Protein 3WXY (pdb70)

Radius of gyration: 25.17 Å; Cα contacts (8 Å, |Δi|>4): 1811; chains: 2; bounding box: 50×70×59 Å

Structure (mmCIF, N/CA/C/O backbone):
data_3WXY
#
_entry.id   3WXY
#
_cell.length_a   69.970
_cell.length_b   104.790
_cell.length_c   73.520
_cell.angle_alpha   90.00
_cell.angle_beta   114.38
_cell.angle_gamma   90.00
#
_symmetry.space_group_name_H-M   'P 1 21 1'
#
loop_
_entity.id
_entity.type
_entity.pdbx_description
1 polymer 'Putative uncharacterized protein csyB'
2 non-polymer 'COENZYME A'
3 water water
#
loop_
_atom_site.group_PDB
_atom_site.id
_atom_site.type_symbol
_atom_site.label_atom_id
_atom_site.label_alt_id
_atom_site.label_comp_id
_atom_site.label_asym_id
_atom_site.label_entity_id
_atom_site.label_seq_id
_atom_site.pdbx_PDB_ins_code
_atom_site.Cartn_x
_atom_site.Cartn_y
_atom_site.Cartn_z
_atom_site.occupancy
_atom_site.B_iso_or_equiv
_atom_site.auth_seq_id
_atom_site.auth_comp_id
_atom_site.auth_asym_id
_atom_site.auth_atom_id
_atom_site.pdbx_PDB_model_num
ATOM 1 N N . SER A 1 34 ? -17.283 -13.600 21.082 1.00 29.64 14 SER A N 1
ATOM 2 C CA . SER A 1 34 ? -16.653 -13.957 19.813 1.00 26.21 14 SER A CA 1
ATOM 3 C C . SER A 1 34 ? -17.599 -13.840 18.619 1.00 23.29 14 SER A C 1
ATOM 4 O O . SER A 1 34 ? -18.815 -13.983 18.754 1.00 24.49 14 SER A O 1
ATOM 7 N N . VAL A 1 35 ? -17.029 -13.575 17.447 1.00 17.93 15 VAL A N 1
ATOM 8 C CA . VAL A 1 35 ? -17.774 -13.720 16.200 1.00 16.24 15 VAL A CA 1
ATOM 9 C C . VAL A 1 35 ? -17.543 -15.129 15.692 1.00 16.27 15 VAL A C 1
ATOM 10 O O . VAL A 1 35 ? -16.407 -15.614 15.685 1.00 17.94 15 VAL A O 1
ATOM 14 N N . SER A 1 36 ? -18.620 -15.799 15.300 1.00 15.74 16 SER A N 1
ATOM 15 C CA . SER A 1 36 ? -18.527 -17.193 14.901 1.00 17.99 16 SER A CA 1
ATOM 16 C C . SER A 1 36 ? -19.118 -17.426 13.526 1.00 17.75 16 SER A C 1
ATOM 17 O O . SER A 1 36 ? -20.008 -16.697 13.091 1.00 16.69 16 SER A O 1
ATOM 20 N N . ILE A 1 37 ? -18.611 -18.448 12.846 1.00 13.44 17 ILE A N 1
ATOM 21 C CA . ILE A 1 37 ? -19.237 -18.955 11.639 1.00 13.16 17 ILE A CA 1
ATOM 22 C C . ILE A 1 37 ? -20.266 -19.992 12.083 1.00 14.69 17 ILE A C 1
ATOM 23 O O . ILE A 1 37 ? -19.921 -20.946 12.785 1.00 17.10 17 ILE A O 1
ATOM 28 N N . VAL A 1 38 ? -21.524 -19.796 11.695 1.00 14.21 18 VAL A N 1
ATOM 29 C CA . VAL A 1 38 ? -22.619 -20.674 12.133 1.00 13.80 18 VAL A CA 1
ATOM 30 C C . VAL A 1 38 ? -23.405 -21.303 10.981 1.00 15.01 18 VAL A C 1
ATOM 31 O O . VAL A 1 38 ? -24.380 -22.039 11.201 1.00 16.41 18 VAL A O 1
ATOM 35 N N . GLY A 1 39 ? -23.000 -21.013 9.749 1.00 12.30 19 GLY A N 1
ATOM 36 C CA . GLY A 1 39 ? -23.610 -21.653 8.593 1.00 12.68 19 GLY A CA 1
ATOM 37 C C . GLY A 1 39 ? -22.675 -21.597 7.404 1.00 14.15 19 GLY A C 1
ATOM 38 O O . GLY A 1 39 ? -21.975 -20.599 7.227 1.00 14.75 19 GLY A O 1
ATOM 39 N N . ILE A 1 40 ? -22.647 -22.667 6.607 1.00 13.40 20 ILE A N 1
ATOM 40 C CA . ILE A 1 40 ? -21.731 -22.781 5.471 1.00 12.68 20 ILE A CA 1
ATOM 41 C C . ILE A 1 40 ? -22.401 -23.546 4.339 1.00 13.88 20 ILE A C 1
ATOM 42 O O . ILE A 1 40 ? -22.989 -24.609 4.571 1.00 15.02 20 ILE A O 1
ATOM 47 N N . ALA A 1 41 ? -22.293 -23.041 3.112 1.00 11.95 21 ALA A N 1
ATOM 48 C CA . ALA A 1 41 ? -22.811 -23.779 1.969 1.00 13.64 21 ALA A CA 1
ATOM 49 C C . ALA A 1 41 ? -22.148 -23.339 0.673 1.00 15.19 21 ALA A C 1
ATOM 50 O O . ALA A 1 41 ? -21.647 -22.224 0.560 1.00 15.65 21 ALA A O 1
ATOM 52 N N . SER A 1 42 ? -22.152 -24.212 -0.323 1.00 14.60 22 SER A N 1
ATOM 53 C CA . SER A 1 42 ? -21.626 -23.820 -1.619 1.00 15.02 22 SER A CA 1
ATOM 54 C C . SER A 1 42 ? -22.341 -24.565 -2.719 1.00 23.46 22 SER A C 1
ATOM 55 O O . SER A 1 42 ? -22.933 -25.627 -2.496 1.00 24.74 22 SER A O 1
ATOM 58 N N . ARG A 1 43 ? -22.298 -23.999 -3.913 1.00 19.17 23 ARG A N 1
ATOM 59 C CA . ARG A 1 43 ? -23.006 -24.586 -5.034 1.00 22.44 23 ARG A CA 1
ATOM 60 C C . ARG A 1 43 ? -22.237 -24.315 -6.313 1.00 21.25 23 ARG A C 1
ATOM 61 O O . ARG A 1 43 ? -22.278 -23.201 -6.834 1.00 18.26 23 ARG A O 1
ATOM 69 N N . CYS A 1 44 ? -21.521 -25.327 -6.801 1.00 23.29 24 CYS A N 1
ATOM 70 C CA . CYS A 1 44 ? -20.845 -25.220 -8.088 1.00 21.74 24 CYS A CA 1
ATOM 71 C C . CYS A 1 44 ? -21.920 -25.230 -9.170 1.00 19.56 24 CYS A C 1
ATOM 72 O O . CYS A 1 44 ? -23.016 -25.737 -8.956 1.00 18.94 24 CYS A O 1
ATOM 75 N N . ALA A 1 45 ? -21.612 -24.645 -10.319 1.00 16.39 25 ALA A N 1
ATOM 76 C CA . ALA A 1 45 ? -22.488 -24.729 -11.476 1.00 16.41 25 ALA A CA 1
ATOM 77 C C . ALA A 1 45 ? -22.671 -26.207 -11.863 1.00 16.69 25 ALA A C 1
ATOM 78 O O . ALA A 1 45 ? -21.920 -27.075 -11.399 1.00 18.04 25 ALA A O 1
ATOM 80 N N . PRO A 1 46 ? -23.680 -26.498 -12.696 1.00 18.32 26 PRO A N 1
ATOM 81 C CA . PRO A 1 46 ? -24.040 -27.912 -12.851 1.00 19.54 26 PRO A CA 1
ATOM 82 C C . PRO A 1 46 ? -23.338 -28.666 -13.972 1.00 21.92 26 PRO A C 1
ATOM 83 O O . PRO A 1 46 ? -23.381 -29.905 -13.983 1.00 23.07 26 PRO A O 1
ATOM 87 N N . HIS A 1 47 ? -22.709 -27.958 -14.900 1.00 16.36 27 HIS A N 1
ATOM 88 C CA . HIS A 1 47 ? -22.215 -28.611 -16.113 1.00 17.35 27 HIS A CA 1
ATOM 89 C C . HIS A 1 47 ? -20.707 -28.738 -16.170 1.00 21.80 27 HIS A C 1
ATOM 90 O O . HIS A 1 47 ? -19.983 -27.762 -16.000 1.00 19.26 27 HIS A O 1
ATOM 97 N N . LYS A 1 48 ? -20.228 -29.951 -16.418 1.00 21.17 28 LYS A N 1
ATOM 98 C CA . LYS A 1 48 ? -18.794 -30.169 -16.466 1.00 20.10 28 LYS A CA 1
ATOM 99 C C . LYS A 1 48 ? -18.139 -29.469 -17.647 1.00 25.34 28 LYS A C 1
ATOM 100 O O . LYS A 1 48 ? -18.685 -29.411 -18.750 1.00 27.83 28 LYS A O 1
ATOM 106 N N . LEU A 1 49 ? -16.971 -28.902 -17.386 1.00 20.15 29 LEU A N 1
ATOM 107 C CA . LEU A 1 49 ? -16.149 -28.299 -18.413 1.00 19.42 29 LEU A CA 1
ATOM 108 C C . LEU A 1 49 ? -14.777 -28.965 -18.293 1.00 26.75 29 LEU A C 1
ATOM 109 O O . LEU A 1 49 ? -13.805 -28.355 -17.822 1.00 29.48 29 LEU A O 1
ATOM 114 N N . GLY A 1 50 ? -14.713 -30.228 -18.698 1.00 25.80 30 GLY A N 1
ATOM 115 C CA . GLY A 1 50 ? -13.469 -30.974 -18.666 1.00 26.15 30 GLY A CA 1
ATOM 116 C C . GLY A 1 50 ? -12.593 -30.578 -19.837 1.00 28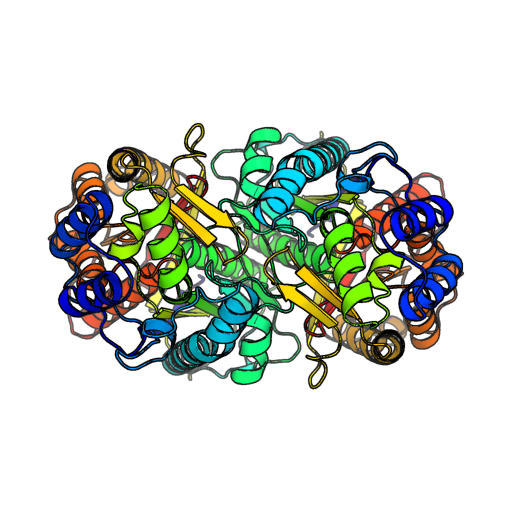.25 30 GLY A C 1
ATOM 117 O O . GLY A 1 50 ? -12.981 -29.738 -20.653 1.00 24.97 30 GLY A O 1
ATOM 118 N N . ALA A 1 51 ? -11.413 -31.183 -19.926 1.00 26.12 31 ALA A N 1
ATOM 119 C CA . ALA A 1 51 ? -10.458 -30.855 -20.985 1.00 27.61 31 ALA A CA 1
ATOM 120 C C . ALA A 1 51 ? -11.012 -31.131 -22.385 1.00 27.58 31 ALA A C 1
ATOM 121 O O . ALA A 1 51 ? -10.817 -30.335 -23.307 1.00 27.76 31 ALA A O 1
ATOM 123 N N . ASP A 1 52 ? -11.706 -32.253 -22.543 1.00 28.01 32 ASP A N 1
ATOM 124 C CA . ASP A 1 52 ? -12.349 -32.583 -23.816 1.00 29.34 32 ASP A CA 1
ATOM 125 C C . ASP A 1 52 ? -13.369 -31.516 -24.213 1.00 27.71 32 ASP A C 1
ATOM 126 O O . ASP A 1 52 ? -13.478 -31.144 -25.384 1.00 24.34 32 ASP A O 1
ATOM 131 N N . GLU A 1 53 ? -14.126 -31.039 -23.228 1.00 24.24 33 GLU A N 1
ATOM 132 C CA . GLU A 1 53 ? -15.134 -30.021 -23.477 1.00 23.66 33 GLU A CA 1
ATOM 133 C C . GLU A 1 53 ? -14.496 -28.706 -23.930 1.00 24.48 33 GLU A C 1
ATOM 134 O O . GLU A 1 53 ? -14.962 -28.084 -24.892 1.00 22.20 33 GLU A O 1
ATOM 140 N N . LEU A 1 54 ? -13.437 -28.278 -23.246 1.00 22.74 34 LEU A N 1
ATOM 141 C CA . LEU A 1 54 ? -12.787 -27.019 -23.619 1.00 24.77 34 LEU A CA 1
ATOM 142 C C . LEU A 1 54 ? -12.172 -27.124 -25.012 1.00 24.43 34 LEU A C 1
ATOM 143 O O . LEU A 1 54 ? -12.254 -26.190 -25.812 1.00 24.73 34 LEU A O 1
ATOM 148 N N . GLU A 1 55 ? -11.567 -28.267 -25.310 1.00 25.31 35 GLU A N 1
ATOM 149 C CA . GLU A 1 55 ? -10.952 -28.440 -26.621 1.00 25.86 35 GLU A CA 1
ATOM 150 C C . GLU A 1 55 ? -12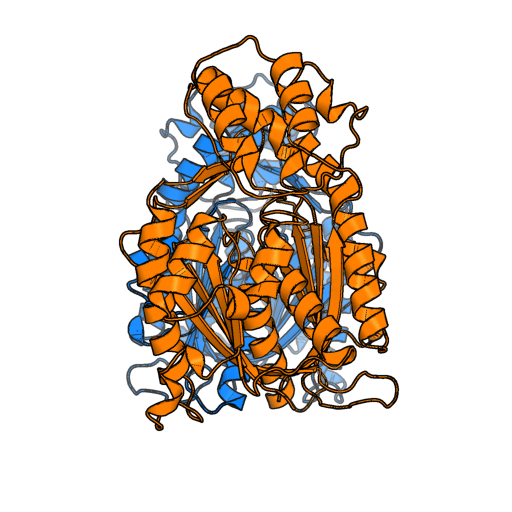.003 -28.365 -27.722 1.00 24.18 35 GLU A C 1
ATOM 151 O O . GLU A 1 55 ? -11.790 -27.727 -28.752 1.00 24.28 35 GLU A O 1
ATOM 157 N N . ALA A 1 56 ? -13.147 -29.003 -27.490 1.00 24.52 36 ALA A N 1
ATOM 158 C CA . ALA A 1 56 ? -14.245 -28.963 -28.448 1.00 26.75 36 ALA A CA 1
ATOM 159 C C . ALA A 1 56 ? -14.692 -27.528 -28.708 1.00 26.63 36 ALA A C 1
ATOM 160 O O . ALA A 1 56 ? -14.925 -27.142 -29.851 1.00 25.29 36 ALA A O 1
ATOM 162 N N . ILE A 1 57 ? -14.797 -26.732 -27.644 1.00 23.06 37 ILE A N 1
ATOM 163 C CA . ILE A 1 57 ? -15.203 -25.336 -27.776 1.00 22.48 37 ILE A CA 1
ATOM 164 C C . ILE A 1 57 ? -14.163 -24.544 -28.570 1.00 22.28 37 ILE A C 1
ATOM 165 O O . ILE A 1 57 ? -14.503 -23.761 -29.458 1.00 23.15 37 ILE A O 1
ATOM 170 N N . ALA A 1 58 ? -12.896 -24.759 -28.244 1.00 21.41 38 ALA A N 1
ATOM 171 C CA . ALA A 1 58 ? -11.808 -24.004 -28.864 1.00 24.01 38 ALA A CA 1
ATOM 172 C C . ALA A 1 58 ? -11.709 -24.303 -30.361 1.00 25.87 38 ALA A C 1
ATOM 173 O O . ALA A 1 58 ? -11.628 -23.391 -31.183 1.00 23.84 38 ALA A O 1
ATOM 175 N N . ARG A 1 59 ? -11.730 -25.587 -30.706 1.00 25.89 39 ARG A N 1
ATOM 176 C CA . ARG A 1 59 ? -11.544 -26.007 -32.093 1.00 26.40 39 ARG A CA 1
ATOM 177 C C . ARG A 1 59 ? -12.775 -25.763 -32.957 1.00 26.74 39 ARG A C 1
ATOM 178 O O . ARG A 1 59 ? -12.678 -25.692 -34.180 1.00 26.44 39 ARG A O 1
ATOM 186 N N . ARG A 1 60 ? -13.930 -25.617 -32.320 1.00 22.71 40 ARG A N 1
ATOM 187 C CA . ARG A 1 60 ? -15.144 -25.253 -33.030 1.00 25.32 40 ARG A CA 1
ATOM 188 C C . ARG A 1 60 ? -15.016 -23.868 -33.658 1.00 25.85 40 ARG A C 1
ATOM 189 O O . ARG A 1 60 ? -15.553 -23.610 -34.736 1.00 24.22 40 ARG A O 1
ATOM 197 N N . HIS A 1 61 ? -14.291 -22.974 -32.991 1.00 25.08 41 HIS A N 1
ATOM 198 C CA . HIS A 1 61 ? -14.300 -21.575 -33.392 1.00 24.52 41 HIS A CA 1
ATOM 199 C C . HIS A 1 61 ? -12.978 -21.059 -33.942 1.00 24.96 41 HIS A C 1
ATOM 200 O O . HIS A 1 61 ? -12.947 -20.016 -34.596 1.00 26.48 41 HIS A O 1
ATOM 207 N N . TYR A 1 62 ? -11.896 -21.775 -33.668 1.00 25.65 42 TYR A N 1
ATOM 208 C CA . TYR A 1 62 ? -10.575 -21.321 -34.079 1.00 27.17 42 TYR A CA 1
ATOM 209 C C . TYR A 1 62 ? -9.771 -22.423 -34.736 1.00 28.15 42 TYR A C 1
ATOM 210 O O . TYR A 1 62 ? -9.765 -23.572 -34.282 1.00 28.77 42 TYR A O 1
ATOM 219 N N . SER A 1 63 ? -9.095 -22.058 -35.818 1.00 33.82 43 SER A N 1
ATOM 220 C CA . SER A 1 63 ? -8.156 -22.958 -36.460 1.00 34.64 43 SER A CA 1
ATOM 221 C C . SER A 1 63 ? -6.904 -23.033 -35.599 1.00 30.40 43 SER A C 1
ATOM 222 O O . SER A 1 63 ? -6.659 -22.159 -34.767 1.00 32.51 43 SER A O 1
ATOM 225 N N . SER A 1 64 ? -6.120 -24.084 -35.798 1.00 30.59 44 SER A N 1
ATOM 226 C CA . SER A 1 64 ? -4.937 -24.331 -34.990 1.00 30.94 44 SER A CA 1
ATOM 227 C C . SER A 1 64 ? -3.946 -23.182 -35.101 1.00 35.63 44 SER A C 1
ATOM 228 O O . SER A 1 64 ? -3.599 -22.752 -36.199 1.00 35.55 44 SER A O 1
ATOM 231 N N . THR A 1 65 ? -3.518 -22.669 -33.952 1.00 32.64 45 THR A N 1
ATOM 232 C CA . THR A 1 65 ? -2.423 -21.708 -33.889 1.00 28.92 45 THR A CA 1
ATOM 233 C C . THR A 1 65 ? -1.512 -22.161 -32.753 1.00 28.19 45 THR A C 1
ATOM 234 O O . THR A 1 65 ? -1.925 -22.968 -31.915 1.00 30.33 45 THR A O 1
ATOM 238 N N . PRO A 1 66 ? -0.261 -21.674 -32.728 1.00 29.76 46 PRO A N 1
ATOM 239 C CA . PRO A 1 66 ? 0.642 -22.077 -31.645 1.00 32.49 46 PRO A CA 1
ATOM 240 C C . PRO A 1 66 ? 0.092 -21.780 -30.247 1.00 29.11 46 PRO A C 1
ATOM 241 O O . PRO A 1 66 ? 0.261 -22.603 -29.345 1.00 30.71 46 PRO A O 1
ATOM 245 N N . SER A 1 67 ? -0.561 -20.638 -30.067 1.00 30.71 47 SER A N 1
ATOM 246 C CA . SER A 1 67 ? -1.092 -20.307 -28.746 1.00 29.36 47 SER A CA 1
ATOM 247 C C . SER A 1 67 ? -2.250 -21.230 -28.377 1.00 29.45 47 SER A C 1
ATOM 248 O O . SER A 1 67 ? -2.373 -21.649 -27.225 1.00 26.53 47 SER A O 1
ATOM 251 N N . LEU A 1 68 ? -3.089 -21.561 -29.357 1.00 28.96 48 LEU A N 1
ATOM 252 C CA . LEU A 1 68 ? -4.200 -22.475 -29.108 1.00 28.51 48 LEU A CA 1
ATOM 253 C C . LEU A 1 68 ? -3.688 -23.845 -28.679 1.00 26.68 48 LEU A C 1
ATOM 254 O O . LEU A 1 68 ? -4.167 -24.412 -27.694 1.00 25.86 48 LEU A O 1
ATOM 259 N N . GLU A 1 69 ? -2.704 -24.374 -29.404 1.00 27.43 49 GLU A N 1
ATOM 260 C CA . GLU A 1 69 ? -2.150 -25.682 -29.070 1.00 30.14 49 GLU A CA 1
ATOM 261 C C . GLU A 1 69 ? -1.463 -25.675 -27.711 1.00 23.88 49 GLU A C 1
ATOM 262 O O . GLU A 1 69 ? -1.621 -26.611 -26.939 1.00 27.25 49 GLU A O 1
ATOM 268 N N . LYS A 1 70 ? -0.713 -24.615 -27.416 1.00 26.96 50 LYS A N 1
ATOM 269 C CA . LYS A 1 70 ? -0.054 -24.499 -26.116 1.00 28.44 50 LYS A CA 1
ATOM 270 C C . LYS A 1 70 ? -1.078 -24.441 -24.966 1.00 24.76 50 LYS A C 1
ATOM 271 O O . LYS A 1 70 ? -0.932 -25.151 -23.963 1.00 25.21 50 LYS A O 1
ATOM 277 N N . MET A 1 71 ? -2.108 -23.614 -25.113 1.00 25.85 51 MET A N 1
ATOM 278 C CA . MET A 1 71 ? -3.158 -23.548 -24.096 1.00 23.74 51 MET A CA 1
ATOM 279 C C . MET A 1 71 ? -3.781 -24.921 -23.841 1.00 22.95 51 MET A C 1
ATOM 280 O O . MET A 1 71 ? -3.920 -25.342 -22.694 1.00 22.21 51 MET A O 1
ATOM 285 N N . LEU A 1 72 ? -4.132 -25.626 -24.911 1.00 23.22 52 LEU A N 1
ATOM 286 C CA . LEU A 1 72 ? -4.751 -26.942 -24.772 1.00 22.04 52 LEU A CA 1
ATOM 287 C C . LEU A 1 72 ? -3.827 -27.969 -24.117 1.00 24.43 52 LEU A C 1
ATOM 288 O O . LEU A 1 72 ? -4.286 -28.830 -23.365 1.00 26.37 52 LEU A O 1
ATOM 293 N N . GLU A 1 73 ? -2.528 -27.870 -24.393 1.00 25.27 53 GLU A N 1
ATOM 294 C CA . GLU A 1 73 ? -1.542 -28.739 -23.763 1.00 26.96 53 GLU A CA 1
ATOM 295 C C . GLU A 1 73 ? -1.461 -28.467 -22.265 1.00 26.01 53 GLU A C 1
ATOM 296 O O . GLU A 1 73 ? -1.444 -29.395 -21.450 1.00 26.88 53 GLU A O 1
ATOM 302 N N . ILE A 1 74 ? -1.412 -27.184 -21.913 1.00 25.77 54 ILE A N 1
ATOM 303 C CA . ILE A 1 74 ? -1.376 -26.767 -20.517 1.00 23.41 54 ILE A CA 1
ATOM 304 C C . ILE A 1 74 ? -2.672 -27.171 -19.826 1.00 23.96 54 ILE A C 1
ATOM 305 O O . ILE A 1 74 ? -2.667 -27.600 -18.669 1.00 24.65 54 ILE A O 1
ATOM 310 N N . ASN A 1 75 ? -3.778 -27.052 -20.550 1.00 23.19 55 ASN A N 1
ATOM 311 C CA . ASN A 1 75 ? -5.081 -27.384 -19.987 1.00 24.64 55 ASN A CA 1
ATOM 312 C C . ASN A 1 75 ? -5.152 -28.812 -19.440 1.00 25.73 55 ASN A C 1
ATOM 313 O O . ASN A 1 75 ? -5.830 -29.064 -18.452 1.00 24.44 55 ASN A O 1
ATOM 318 N N . ARG A 1 76 ? -4.440 -29.745 -20.073 1.00 26.19 56 ARG A N 1
ATOM 319 C CA . ARG A 1 76 ? -4.471 -31.139 -19.634 1.00 26.95 56 ARG A CA 1
ATOM 320 C C . ARG A 1 76 ? -3.544 -31.414 -18.453 1.00 27.22 56 ARG A C 1
ATOM 321 O O . ARG A 1 76 ? -3.520 -32.527 -17.925 1.00 31.44 56 ARG A O 1
ATOM 329 N N . LYS A 1 77 ? -2.785 -30.406 -18.036 1.00 24.18 57 LYS A N 1
ATOM 330 C CA . LYS A 1 77 ? -1.796 -30.591 -16.980 1.00 24.81 57 LYS A CA 1
ATOM 331 C C . LYS A 1 77 ? -2.066 -29.790 -15.707 1.00 25.80 57 LYS A C 1
ATOM 332 O O . LYS A 1 77 ? -1.229 -29.730 -14.814 1.00 24.12 57 LYS A O 1
ATOM 338 N N . THR A 1 78 ? -3.242 -29.175 -15.620 1.00 24.21 58 THR A N 1
ATOM 339 C CA . THR A 1 78 ? -3.573 -28.350 -14.468 1.00 20.53 58 THR A CA 1
ATOM 340 C C . THR A 1 78 ? -3.838 -29.166 -13.207 1.00 22.40 58 THR A C 1
ATOM 341 O O . THR A 1 78 ? -3.879 -28.616 -12.098 1.00 19.60 58 THR A O 1
ATOM 345 N N . ARG A 1 79 ? -4.045 -30.472 -13.384 1.00 20.88 59 ARG A N 1
ATOM 346 C CA . ARG A 1 79 ? -4.402 -31.372 -12.290 1.00 19.70 59 ARG A CA 1
ATOM 347 C C . ARG A 1 79 ? -5.777 -31.061 -11.694 1.00 22.20 59 ARG A C 1
ATOM 348 O O . ARG A 1 79 ? -6.103 -31.480 -10.583 1.00 23.67 59 ARG A O 1
ATOM 356 N N . ILE A 1 80 ? -6.582 -30.343 -12.477 1.00 19.19 60 ILE A N 1
ATOM 357 C CA . ILE A 1 80 ? -8.006 -30.179 -12.211 1.00 17.08 60 ILE A CA 1
ATOM 358 C C . ILE A 1 80 ? -8.759 -31.327 -12.895 1.00 20.06 60 ILE A C 1
ATOM 359 O O . ILE A 1 80 ? -8.655 -31.495 -14.116 1.00 23.76 60 ILE A O 1
ATOM 364 N N . ASP A 1 81 ? -9.496 -32.114 -12.112 1.00 21.50 61 ASP A N 1
ATOM 365 C CA . ASP A 1 81 ? -10.282 -33.222 -12.658 1.00 23.17 61 ASP A CA 1
ATOM 366 C C . ASP A 1 81 ? -11.565 -32.709 -13.297 1.00 30.12 61 ASP A C 1
ATOM 367 O O . ASP A 1 81 ? -11.927 -33.131 -14.397 1.00 29.93 61 ASP A O 1
ATOM 372 N N . HIS A 1 82 ? -12.254 -31.808 -12.593 1.00 25.98 62 HIS A N 1
ATOM 373 C CA . HIS A 1 82 ? -13.500 -31.225 -13.080 1.00 27.67 62 HIS A CA 1
ATOM 374 C C . HIS A 1 82 ? -13.528 -29.716 -12.800 1.00 20.85 62 HIS A C 1
ATOM 375 O O . HIS A 1 82 ? -13.143 -29.290 -11.720 1.00 22.32 62 HIS A O 1
ATOM 382 N N . ARG A 1 83 ? -13.970 -28.938 -13.784 1.00 22.25 63 ARG A N 1
ATOM 383 C CA . ARG A 1 83 ? -14.420 -27.561 -13.564 1.00 22.07 63 ARG A CA 1
ATOM 384 C C . ARG A 1 83 ? -15.869 -27.523 -13.964 1.00 19.64 63 ARG A C 1
ATOM 385 O O . ARG A 1 83 ? -16.302 -28.377 -14.737 1.00 20.11 63 ARG A O 1
ATOM 393 N N . TYR A 1 84 ? -16.609 -26.523 -13.482 1.00 15.52 64 TYR A N 1
ATOM 394 C CA . TYR A 1 84 ? -18.026 -26.426 -13.828 1.00 18.29 64 TYR A CA 1
ATOM 395 C C . TYR A 1 84 ? -18.373 -25.103 -14.483 1.00 17.43 64 TYR A C 1
ATOM 396 O O . TYR A 1 84 ? -17.776 -24.078 -14.185 1.00 15.39 64 TYR A O 1
ATOM 405 N N . SER A 1 85 ? -19.343 -25.149 -15.387 1.00 14.99 65 SER A N 1
ATOM 406 C CA . SER A 1 85 ? -19.876 -23.946 -16.019 1.00 14.45 65 SER A CA 1
ATOM 407 C C . SER A 1 85 ? -21.395 -23.905 -15.888 1.00 17.66 65 SER A C 1
ATOM 408 O O . SER A 1 85 ? -22.046 -24.945 -15.814 1.00 15.74 65 SER A O 1
ATOM 411 N N . VAL A 1 86 ? -21.966 -22.703 -15.835 1.00 14.01 66 VAL A N 1
ATOM 412 C CA . VAL A 1 86 ? -23.417 -22.567 -15.895 1.00 17.34 66 VAL A CA 1
ATOM 413 C C . VAL A 1 86 ? -23.965 -22.915 -17.284 1.00 17.15 66 VAL A C 1
ATOM 414 O O . VAL A 1 86 ? -25.186 -23.053 -17.450 1.00 17.42 66 VAL A O 1
ATOM 418 N N . PHE A 1 87 ? -23.067 -23.051 -18.264 1.00 18.46 67 PHE A N 1
ATOM 419 C CA . PHE A 1 87 ? -23.447 -23.308 -19.656 1.00 15.66 67 PHE A CA 1
ATOM 420 C C . PHE A 1 87 ? -23.186 -24.751 -20.073 1.00 18.89 67 PHE A C 1
ATOM 421 O O . PHE A 1 87 ? -22.034 -25.178 -20.147 1.00 17.36 67 PHE A O 1
ATOM 429 N N . SER A 1 88 ? -24.265 -25.487 -20.351 1.00 19.41 68 SER A N 1
ATOM 430 C CA . SER A 1 88 ? -24.167 -26.867 -20.823 1.00 20.50 68 SER A CA 1
ATOM 431 C C . SER A 1 88 ? -23.456 -26.928 -22.171 1.00 22.92 68 SER A C 1
ATOM 432 O O . SER A 1 88 ? -23.344 -25.920 -22.868 1.00 20.74 68 SER A O 1
ATOM 435 N N . SER A 1 89 ? -22.994 -28.117 -22.547 1.00 21.46 69 SER A N 1
ATOM 436 C CA . SER A 1 89 ? -22.225 -28.276 -23.781 1.00 24.74 69 SER A CA 1
ATOM 437 C C . SER A 1 89 ? -23.011 -27.812 -25.001 1.00 23.50 69 SER A C 1
ATOM 438 O O . SER A 1 89 ? -22.429 -27.360 -25.987 1.00 25.91 69 SER A O 1
ATOM 441 N N . ASP A 1 90 ? -24.335 -27.910 -24.925 1.00 24.18 70 ASP A N 1
ATOM 442 C CA . ASP A 1 90 ? -25.187 -27.536 -26.048 1.00 26.77 70 ASP A CA 1
ATOM 443 C C . ASP A 1 90 ? -25.718 -26.107 -25.969 1.00 26.64 70 ASP A C 1
ATOM 444 O O . ASP A 1 90 ? -26.502 -25.683 -26.821 1.00 26.49 70 ASP A O 1
ATOM 449 N N . HIS A 1 91 ? -25.279 -25.351 -24.965 1.00 24.97 71 HIS A N 1
ATOM 450 C CA . HIS A 1 91 ? -25.748 -23.980 -24.794 1.00 22.87 71 HIS A CA 1
ATOM 451 C C . HIS A 1 91 ? -25.226 -23.070 -25.908 1.00 20.80 71 HIS A C 1
ATOM 452 O O . HIS A 1 91 ? -24.099 -23.233 -26.370 1.00 22.85 71 HIS A O 1
ATOM 459 N N . GLU A 1 92 ? -26.033 -22.096 -26.315 1.00 21.40 72 GLU A N 1
ATOM 460 C CA . GLU A 1 92 ? -25.662 -21.221 -27.424 1.00 24.41 72 GLU A CA 1
ATOM 461 C C . GLU A 1 92 ? -24.386 -20.426 -27.140 1.00 23.16 72 GLU A C 1
ATOM 462 O O . GLU A 1 92 ? -23.678 -20.040 -28.064 1.00 22.72 72 GLU A O 1
ATOM 468 N N . HIS A 1 93 ? -24.094 -20.212 -25.859 1.00 20.67 73 HIS A N 1
ATOM 469 C CA . HIS A 1 93 ? -22.840 -19.569 -25.439 1.00 19.76 73 HIS A CA 1
ATOM 470 C C . HIS A 1 93 ? -21.632 -20.208 -26.122 1.00 19.52 73 HIS A C 1
ATOM 471 O O . HIS A 1 93 ? -20.690 -19.521 -26.526 1.00 18.93 73 HIS A O 1
ATOM 478 N N . TRP A 1 94 ? -21.669 -21.530 -26.273 1.00 20.03 74 TRP A N 1
ATOM 479 C CA . TRP A 1 94 ? -20.516 -22.247 -26.800 1.00 20.17 74 TRP A CA 1
ATOM 480 C C . TRP A 1 94 ? -20.571 -22.429 -28.322 1.00 23.48 74 TRP A C 1
ATOM 481 O O . TRP A 1 94 ? -19.593 -22.865 -28.928 1.00 21.51 74 TRP A O 1
ATOM 492 N N . HIS A 1 95 ? -21.704 -22.084 -28.929 1.00 23.78 75 HIS A N 1
ATOM 493 C CA . HIS A 1 95 ? -21.920 -22.357 -30.350 1.00 26.58 75 HIS A CA 1
ATOM 494 C C . HIS A 1 95 ? -22.097 -21.106 -31.204 1.00 26.66 75 HIS A C 1
ATOM 495 O O . HIS A 1 95 ? -21.833 -21.135 -32.405 1.00 26.66 75 HIS A O 1
ATOM 502 N N . ARG A 1 96 ? -22.535 -20.012 -30.584 1.00 24.86 76 ARG A N 1
ATOM 503 C CA . ARG A 1 96 ? -22.746 -18.753 -31.291 1.00 24.14 76 ARG A CA 1
ATOM 504 C C . ARG A 1 96 ? -21.487 -18.293 -32.021 1.00 24.32 76 ARG A C 1
ATOM 505 O O . ARG A 1 96 ? -20.380 -18.519 -31.550 1.00 23.21 76 ARG A O 1
ATOM 513 N N . PRO A 1 97 ? -21.656 -17.660 -33.196 1.00 24.62 77 PRO A N 1
ATOM 514 C CA . PRO A 1 97 ? -20.487 -17.224 -33.969 1.00 28.30 77 PRO A CA 1
ATOM 515 C C . PRO A 1 97 ? -19.879 -15.919 -33.456 1.00 26.93 77 PRO A C 1
ATOM 516 O O . PRO A 1 97 ? -18.714 -15.638 -33.746 1.00 28.70 77 PRO A O 1
ATOM 520 N N . THR A 1 98 ? -20.650 -15.138 -32.709 1.00 25.25 78 THR A N 1
ATOM 521 C CA . THR A 1 98 ? -20.155 -13.852 -32.221 1.00 26.10 78 THR A CA 1
ATOM 522 C C . THR A 1 98 ? -19.749 -13.919 -30.751 1.00 24.88 78 THR A C 1
ATOM 523 O O . THR A 1 98 ? -20.240 -14.756 -29.991 1.00 23.87 78 THR A O 1
ATOM 527 N N . ILE A 1 99 ? -18.849 -13.025 -30.364 1.00 23.24 79 ILE A N 1
ATOM 528 C CA . ILE A 1 99 ? -18.467 -12.848 -28.970 1.00 24.88 79 ILE A CA 1
ATOM 529 C C . ILE A 1 99 ? -19.562 -12.075 -28.239 1.00 22.23 79 ILE A C 1
ATOM 530 O O . ILE A 1 99 ? -20.027 -11.045 -28.721 1.00 24.40 79 ILE A O 1
ATOM 535 N N . PRO A 1 100 ? -19.979 -12.570 -27.065 1.00 18.95 80 PRO A N 1
ATOM 536 C CA . PRO A 1 100 ? -21.028 -11.890 -26.299 1.00 20.51 80 PRO A CA 1
ATOM 537 C C . PRO A 1 100 ? -20.658 -10.445 -25.974 1.00 19.90 80 PRO A C 1
ATOM 538 O O . PRO A 1 100 ? -19.518 -10.185 -25.598 1.00 19.84 80 PRO A O 1
ATOM 542 N N . SER A 1 101 ? -21.601 -9.519 -26.139 1.00 20.92 81 SER A N 1
ATOM 543 C CA . SER A 1 101 ? -21.370 -8.126 -25.748 1.00 22.43 81 SER A CA 1
ATOM 544 C C . SER A 1 101 ? -21.302 -8.033 -24.228 1.00 20.23 81 SER A C 1
ATOM 545 O O . SER A 1 101 ? -21.700 -8.959 -23.530 1.00 17.43 81 SER A O 1
ATOM 548 N N . PHE A 1 102 ? -20.803 -6.915 -23.709 1.00 18.96 82 PHE A N 1
ATOM 549 C CA . PHE A 1 102 ? -20.716 -6.755 -22.259 1.00 17.96 82 PHE A CA 1
ATOM 550 C C . PHE A 1 102 ? -22.123 -6.786 -21.657 1.00 19.86 82 PHE A C 1
ATOM 551 O O . PHE A 1 102 ? -22.337 -7.339 -20.584 1.00 17.41 82 PHE A O 1
ATOM 559 N N . SER A 1 103 ? -23.087 -6.200 -22.355 1.00 18.70 83 SER A N 1
ATOM 560 C CA . SER A 1 103 ? -24.466 -6.219 -21.879 1.00 19.06 83 SER A CA 1
ATOM 561 C C . SER A 1 103 ? -24.992 -7.645 -21.807 1.00 18.70 83 SER A C 1
ATOM 562 O O . SER A 1 103 ? -25.710 -8.009 -20.876 1.00 16.29 83 SER A O 1
ATOM 565 N N . GLU A 1 104 ? -24.623 -8.464 -22.783 1.00 18.57 84 GLU A N 1
ATOM 566 C CA . GLU A 1 104 ? -25.015 -9.870 -22.737 1.00 18.99 84 GLU A CA 1
ATOM 567 C C . GLU A 1 104 ? -24.353 -10.563 -21.551 1.00 16.68 84 GLU A C 1
ATOM 568 O O . GLU A 1 104 ? -24.991 -11.360 -20.863 1.00 16.19 84 GLU A O 1
ATOM 574 N N . CYS A 1 105 ? -23.084 -10.246 -21.303 1.00 16.49 85 CYS A N 1
ATOM 575 C CA . CYS A 1 105 ? -22.362 -10.873 -20.186 1.00 16.23 85 CYS A CA 1
ATOM 576 C C . CYS A 1 105 ? -23.036 -10.530 -18.864 1.00 16.76 85 CYS A C 1
ATOM 577 O O . CYS A 1 105 ? -23.094 -11.358 -17.948 1.00 15.91 85 CYS A O 1
ATOM 580 N N . ASP A 1 106 ? -23.547 -9.307 -18.774 1.00 16.18 86 ASP A N 1
ATOM 581 C CA . ASP A 1 106 ? -24.264 -8.872 -17.582 1.00 16.88 86 ASP A CA 1
ATOM 582 C C . ASP A 1 106 ? -25.557 -9.661 -17.438 1.00 16.55 86 ASP A C 1
ATOM 583 O O . ASP A 1 106 ? -25.865 -10.190 -16.373 1.00 15.53 86 ASP A O 1
ATOM 588 N N . SER A 1 107 ? -26.321 -9.730 -18.524 1.00 15.97 87 SER A N 1
ATOM 589 C CA . SER A 1 107 ? -27.571 -10.479 -18.508 1.00 14.96 87 SER A CA 1
ATOM 590 C C . SER A 1 107 ? -27.365 -11.959 -18.177 1.00 15.76 87 SER A C 1
ATOM 591 O O . SER A 1 107 ? -28.185 -12.555 -17.484 1.00 17.47 87 SER A O 1
ATOM 594 N N . LEU A 1 108 ? -26.281 -12.546 -18.677 1.00 15.48 88 LEU A N 1
ATOM 595 C CA . LEU A 1 108 ? -25.984 -13.949 -18.395 1.00 14.77 88 LEU A CA 1
ATOM 596 C C . LEU A 1 108 ? -25.669 -14.157 -16.913 1.00 15.12 88 LEU A C 1
ATOM 597 O O . LEU A 1 108 ? -26.093 -15.148 -16.311 1.00 13.68 88 LEU A O 1
ATOM 602 N N . PHE A 1 109 ? -24.941 -13.216 -16.316 1.00 14.60 89 PHE A N 1
ATOM 603 C CA . PHE A 1 109 ? -24.667 -13.290 -14.877 1.00 13.87 89 PHE A CA 1
ATOM 604 C C . PHE A 1 109 ? -25.978 -13.195 -14.100 1.00 15.98 89 PHE A C 1
ATOM 605 O O . PHE A 1 109 ? -26.205 -13.939 -13.145 1.00 13.91 89 PHE A O 1
ATOM 613 N N . LYS A 1 110 ? -26.853 -12.285 -14.515 1.00 15.15 90 LYS A N 1
ATOM 614 C CA . LYS A 1 110 ? -28.146 -12.157 -13.856 1.00 14.84 90 LYS A CA 1
ATOM 615 C C . LYS A 1 110 ? -28.985 -13.423 -14.001 1.00 17.97 90 LYS A C 1
ATOM 616 O O . LYS A 1 110 ? -29.649 -13.847 -13.057 1.00 17.35 90 LYS A O 1
ATOM 622 N N . GLU A 1 111 ? -28.938 -14.028 -15.183 1.00 13.78 91 GLU A N 1
ATOM 623 C CA . GLU A 1 111 ? -29.766 -15.196 -15.479 1.00 15.78 91 GLU A CA 1
ATOM 624 C C . GLU A 1 111 ? -29.286 -16.461 -14.782 1.00 18.48 91 GLU A C 1
ATOM 625 O O . GLU A 1 111 ? -30.097 -17.289 -14.331 1.00 17.94 91 GLU A O 1
ATOM 631 N N . TYR A 1 112 ? -27.965 -16.617 -14.711 1.00 15.70 92 TYR A N 1
ATOM 632 C CA . TYR A 1 112 ? -27.366 -17.863 -14.243 1.00 15.99 92 TYR A CA 1
ATOM 633 C C . TYR A 1 112 ? -26.621 -17.733 -12.914 1.00 16.18 92 TYR A C 1
ATOM 634 O O . TYR A 1 112 ? -26.674 -18.638 -12.075 1.00 19.12 92 TYR A O 1
ATOM 643 N N . GLY A 1 113 ? -25.899 -16.633 -12.751 1.00 14.57 93 GLY A N 1
ATOM 644 C CA . GLY A 1 113 ? -25.123 -16.396 -11.547 1.00 12.78 93 GLY A CA 1
ATOM 645 C C . GLY A 1 113 ? -25.984 -16.108 -10.332 1.00 14.73 93 GLY A C 1
ATOM 646 O O . GLY A 1 113 ? -25.784 -16.677 -9.267 1.00 15.12 93 GLY A O 1
ATOM 647 N N . ILE A 1 114 ? -26.947 -15.206 -10.475 1.00 15.05 94 ILE A N 1
ATOM 648 C CA . ILE A 1 114 ? -27.763 -14.835 -9.318 1.00 15.38 94 ILE A CA 1
ATOM 649 C C . ILE A 1 114 ? -28.559 -16.020 -8.732 1.00 15.15 94 ILE A C 1
ATOM 650 O O . ILE A 1 114 ? -28.587 -16.178 -7.517 1.00 13.49 94 ILE A O 1
ATOM 655 N N . PRO A 1 115 ? -29.162 -16.878 -9.583 1.00 16.75 95 PRO A N 1
ATOM 656 C CA . PRO A 1 115 ? -29.817 -18.047 -8.982 1.00 14.89 95 PRO A CA 1
ATOM 657 C C . PRO A 1 115 ? -28.848 -18.965 -8.238 1.00 15.70 95 PRO A C 1
ATOM 658 O O . PRO A 1 115 ? -29.241 -19.573 -7.243 1.00 16.61 95 PRO A O 1
ATOM 662 N N . LEU A 1 116 ? -27.612 -19.084 -8.723 1.00 13.84 96 LEU A N 1
ATOM 663 C CA . LEU A 1 116 ? -26.597 -19.873 -8.039 1.00 13.87 96 LEU A CA 1
ATOM 664 C C . LEU A 1 116 ? -26.315 -19.269 -6.665 1.00 12.94 96 LEU A C 1
ATOM 665 O O . LEU A 1 116 ? -26.213 -19.983 -5.663 1.00 15.30 96 LEU A O 1
ATOM 670 N N . ALA A 1 117 ? -26.198 -17.942 -6.623 1.00 12.96 97 ALA A N 1
ATOM 671 C CA . ALA A 1 117 ? -25.983 -17.227 -5.372 1.00 12.23 97 ALA A CA 1
ATOM 672 C C . ALA A 1 117 ? -27.168 -17.370 -4.414 1.00 13.98 97 ALA A C 1
ATOM 673 O O . ALA A 1 117 ? -26.984 -17.513 -3.207 1.00 13.73 97 ALA A O 1
ATOM 675 N N . SER A 1 118 ? -28.380 -17.313 -4.956 1.00 13.30 98 SER A N 1
ATOM 676 C CA . SER A 1 118 ? -29.589 -17.452 -4.138 1.00 14.59 98 SER A CA 1
ATOM 677 C C . SER A 1 118 ? -29.640 -18.826 -3.494 1.00 15.10 98 SER A C 1
ATOM 678 O O . SER A 1 118 ? -29.951 -18.959 -2.308 1.00 14.76 98 SER A O 1
ATOM 681 N N . ALA A 1 119 ? -29.326 -19.848 -4.280 1.00 13.06 99 ALA A N 1
ATOM 682 C CA . ALA A 1 119 ? -29.340 -21.211 -3.765 1.00 16.02 99 ALA A CA 1
ATOM 683 C C . ALA A 1 119 ? -28.278 -21.422 -2.688 1.00 16.49 99 ALA A C 1
ATOM 684 O O . ALA A 1 119 ? -28.565 -22.012 -1.645 1.00 13.65 99 ALA A O 1
ATOM 686 N N . ALA A 1 120 ? -27.055 -20.931 -2.923 1.00 13.17 100 ALA A N 1
ATOM 687 C CA . ALA A 1 120 ? -25.985 -21.097 -1.941 1.00 11.37 100 ALA A CA 1
ATOM 688 C C . ALA A 1 120 ? -26.358 -20.359 -0.669 1.00 10.66 100 ALA A C 1
ATOM 689 O O . ALA A 1 120 ? -26.173 -20.866 0.425 1.00 12.61 100 ALA A O 1
ATOM 691 N N . SER A 1 121 ? -26.886 -19.144 -0.824 1.00 11.13 101 SER A N 1
ATOM 692 C CA . SER A 1 121 ? -27.283 -18.342 0.329 1.00 11.49 101 SER A CA 1
ATOM 693 C C . SER A 1 121 ? -28.400 -19.006 1.126 1.00 12.42 101 SER A C 1
ATOM 694 O O . SER A 1 121 ? -28.347 -19.068 2.355 1.00 14.66 101 SER A O 1
ATOM 697 N N . ALA A 1 122 ? -29.422 -19.474 0.417 1.00 12.43 102 ALA A N 1
ATOM 698 C CA . ALA A 1 122 ? -30.536 -20.157 1.068 1.00 14.71 102 ALA A CA 1
ATOM 699 C C . ALA A 1 122 ? -30.009 -21.350 1.855 1.00 12.93 102 ALA A C 1
ATOM 700 O O . ALA A 1 122 ? -30.411 -21.585 3.002 1.00 13.94 102 ALA A O 1
ATOM 702 N N . ARG A 1 123 ? -29.103 -22.108 1.238 1.00 12.92 103 ARG A N 1
ATOM 703 C CA . ARG A 1 123 ? -28.587 -23.320 1.877 1.00 13.31 103 ARG A CA 1
ATOM 704 C C . ARG A 1 123 ? -27.741 -22.997 3.109 1.00 11.80 103 ARG A C 1
ATOM 705 O O . ARG A 1 123 ? -27.772 -23.739 4.094 1.00 15.97 103 ARG A O 1
ATOM 713 N N . ALA A 1 124 ? -26.985 -21.896 3.064 1.00 12.47 104 ALA A N 1
ATOM 714 C CA . ALA A 1 124 ? -26.206 -21.488 4.225 1.00 13.27 104 ALA A CA 1
ATOM 715 C C . ALA A 1 124 ? -27.136 -21.035 5.354 1.00 13.41 104 ALA A C 1
ATOM 716 O O . ALA A 1 124 ? -26.882 -21.315 6.524 1.00 14.32 104 ALA A O 1
ATOM 718 N N . ILE A 1 125 ? -28.210 -20.324 5.007 1.00 14.08 105 ILE A N 1
ATOM 719 C CA . ILE A 1 125 ? -29.202 -19.920 6.001 1.00 13.52 105 ILE A CA 1
ATOM 720 C C . ILE A 1 125 ? -29.892 -21.153 6.591 1.00 15.20 105 ILE A C 1
ATOM 721 O O . ILE A 1 125 ? -30.151 -21.213 7.795 1.00 16.26 105 ILE A O 1
ATOM 726 N N . GLN A 1 126 ? -30.159 -22.141 5.744 1.00 14.59 106 GLN A N 1
ATOM 727 C CA . GLN A 1 126 ? -30.709 -23.407 6.221 1.00 14.17 106 GLN A CA 1
ATOM 728 C C . GLN A 1 126 ? -29.740 -24.116 7.176 1.00 15.44 106 GLN A C 1
ATOM 729 O O . GLN A 1 126 ? -30.146 -24.630 8.228 1.00 15.13 106 GLN A O 1
ATOM 735 N N . ASP A 1 127 ? -28.453 -24.117 6.827 1.00 14.30 107 ASP A N 1
ATOM 736 C CA . ASP A 1 127 ? -27.432 -24.697 7.700 1.00 15.21 107 ASP A CA 1
ATOM 737 C C . ASP A 1 127 ? -27.393 -23.980 9.063 1.00 16.92 107 ASP A C 1
ATOM 738 O O . ASP A 1 127 ? -27.325 -24.616 10.122 1.00 18.56 107 ASP A O 1
ATOM 743 N N . TRP A 1 128 ? -27.486 -22.656 9.029 1.00 15.35 108 TRP A N 1
ATOM 744 C CA . TRP A 1 128 ? -27.518 -21.835 10.234 1.00 14.45 108 TRP A CA 1
ATOM 745 C C . TRP A 1 128 ? -28.743 -22.149 11.091 1.00 17.29 108 TRP A C 1
ATOM 746 O O . TRP A 1 128 ? -28.636 -22.296 12.308 1.00 18.85 108 TRP A O 1
ATOM 757 N N . GLY A 1 129 ? -29.903 -22.239 10.457 1.00 19.47 109 GLY A N 1
ATOM 758 C CA . GLY A 1 129 ? -31.119 -22.557 11.179 1.00 20.44 109 GLY A CA 1
ATOM 759 C C . GLY A 1 129 ? -31.953 -21.363 11.606 1.00 21.05 109 GLY A C 1
ATOM 760 O O . GLY A 1 129 ? -33.081 -21.529 12.064 1.00 19.64 109 GLY A O 1
ATOM 761 N N . GLY A 1 130 ? -31.417 -20.153 11.457 1.00 17.93 110 GLY A N 1
ATOM 762 C CA . GLY A 1 130 ? -32.175 -18.955 11.783 1.00 17.41 110 GLY A CA 1
ATOM 763 C C . GLY A 1 130 ? -33.155 -18.540 10.695 1.00 19.37 110 GLY A C 1
ATOM 764 O O . GLY A 1 130 ? -33.337 -19.243 9.704 1.00 22.94 110 GLY A O 1
ATOM 765 N N . VAL A 1 131 ? -33.797 -17.394 10.874 1.00 21.47 111 VAL A N 1
ATOM 766 C CA . VAL A 1 131 ? -34.774 -16.918 9.896 1.00 22.89 111 VAL A CA 1
ATOM 767 C C . VAL A 1 131 ? -34.194 -15.731 9.129 1.00 25.57 111 VAL A C 1
ATOM 768 O O . VAL A 1 131 ? -33.486 -14.917 9.719 1.00 22.98 111 VAL A O 1
ATOM 772 N N . PRO A 1 132 ? -34.453 -15.657 7.809 1.00 24.86 112 PRO A N 1
ATOM 773 C CA . PRO A 1 132 ? -33.924 -14.577 6.965 1.00 24.36 112 PRO A CA 1
ATOM 774 C C . PRO A 1 132 ? -34.142 -13.185 7.554 1.00 26.85 112 PRO A C 1
ATOM 775 O O . PRO A 1 132 ? -33.259 -12.328 7.408 1.00 22.32 112 PRO A O 1
ATOM 779 N N . ASP A 1 133 ? -35.288 -12.983 8.210 1.00 25.72 113 ASP A N 1
ATOM 780 C CA . ASP A 1 133 ? -35.633 -11.752 8.929 1.00 30.33 113 ASP A CA 1
ATOM 781 C C . ASP A 1 133 ? -34.585 -11.272 9.924 1.00 26.98 113 ASP A C 1
ATOM 782 O O . ASP A 1 133 ? -34.547 -10.088 10.268 1.00 26.62 113 ASP A O 1
ATOM 787 N N . GLU A 1 134 ? -33.766 -12.199 10.413 1.00 23.28 114 GLU A N 1
ATOM 788 C CA . GLU A 1 134 ? -32.835 -11.918 11.496 1.00 22.90 114 GLU A CA 1
ATOM 789 C C . GLU A 1 134 ? -31.447 -11.591 10.953 1.00 17.53 114 GLU A C 1
ATOM 790 O O . GLU A 1 134 ? -30.528 -11.323 11.729 1.00 20.71 114 GLU A O 1
ATOM 796 N N . ILE A 1 135 ? -31.281 -11.661 9.630 1.00 15.49 115 ILE A N 1
ATOM 797 C CA . ILE A 1 135 ? -30.005 -11.259 9.026 1.00 15.49 115 ILE A CA 1
ATOM 798 C C . ILE A 1 135 ? -29.912 -9.743 9.054 1.00 14.91 115 ILE A C 1
ATOM 799 O O . ILE A 1 135 ? -30.789 -9.051 8.536 1.00 13.60 115 ILE A O 1
ATOM 804 N N . THR A 1 136 ? -28.854 -9.227 9.669 1.00 14.15 116 THR A N 1
ATOM 805 C CA . THR A 1 136 ? -28.719 -7.792 9.855 1.00 13.27 116 THR A CA 1
ATOM 806 C C . THR A 1 136 ? -27.781 -7.191 8.810 1.00 12.60 116 THR A C 1
ATOM 807 O O . THR A 1 136 ? -27.889 -6.004 8.477 1.00 13.01 116 THR A O 1
ATOM 811 N N . HIS A 1 137 ? -26.862 -8.020 8.306 1.00 11.34 117 HIS A N 1
ATOM 812 C CA . HIS A 1 137 ? -25.829 -7.539 7.379 1.00 11.98 117 HIS A CA 1
ATOM 813 C C . HIS A 1 137 ? -25.694 -8.488 6.192 1.00 13.78 117 HIS A C 1
ATOM 814 O O . HIS A 1 137 ? -25.827 -9.703 6.341 1.00 13.18 117 HIS A O 1
ATOM 821 N N . LEU A 1 138 ? -25.427 -7.930 5.015 1.00 10.79 118 LEU A N 1
ATOM 822 C CA . LEU A 1 138 ? -25.148 -8.743 3.841 1.00 11.72 118 LEU A CA 1
ATOM 823 C C . LEU A 1 138 ? -23.840 -8.238 3.261 1.00 12.01 118 LEU A C 1
ATOM 824 O O . LEU A 1 138 ? -23.731 -7.059 2.950 1.00 12.93 118 LEU A O 1
ATOM 829 N N . VAL A 1 139 ? -22.850 -9.120 3.154 1.00 9.63 119 VAL A N 1
ATOM 830 C CA . VAL A 1 139 ? -21.564 -8.759 2.548 1.00 11.47 119 VAL A CA 1
ATOM 831 C C . VAL A 1 139 ? -21.354 -9.652 1.326 1.00 11.43 119 VAL A C 1
ATOM 832 O O . VAL A 1 139 ? -21.202 -10.863 1.441 1.00 10.56 119 VAL A O 1
ATOM 836 N N . ALA A 1 140 ? -21.391 -9.047 0.148 1.00 10.81 120 ALA A N 1
ATOM 837 C CA . ALA A 1 140 ? -21.379 -9.787 -1.106 1.00 9.70 120 ALA A CA 1
ATOM 838 C C . ALA A 1 140 ? -20.101 -9.467 -1.862 1.00 10.88 120 ALA A C 1
ATOM 839 O O . ALA A 1 140 ? -19.532 -8.388 -1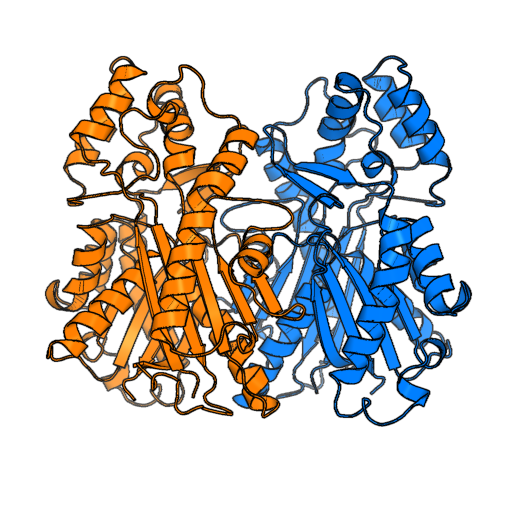.698 1.00 11.52 120 ALA A O 1
ATOM 841 N N . VAL A 1 141 ? -19.646 -10.407 -2.684 1.00 10.52 121 VAL A N 1
ATOM 842 C CA . VAL A 1 141 ? -18.460 -10.166 -3.494 1.00 10.57 121 VAL A CA 1
ATOM 843 C C . VAL A 1 141 ? -18.537 -10.935 -4.812 1.00 10.40 121 VAL A C 1
ATOM 844 O O . VAL A 1 141 ? -19.030 -12.077 -4.868 1.00 10.89 121 VAL A O 1
ATOM 848 N N . THR A 1 142 ? -18.100 -10.274 -5.878 1.00 10.56 122 THR A N 1
ATOM 849 C CA . THR A 1 142 ? -17.908 -10.897 -7.186 1.00 11.13 122 THR A CA 1
ATOM 850 C C . THR A 1 142 ? -16.873 -10.093 -7.946 1.00 14.21 122 THR A C 1
ATOM 851 O O . THR A 1 142 ? -16.705 -8.895 -7.705 1.00 15.70 122 THR A O 1
ATOM 855 N N . CYS A 1 143 ? -16.179 -10.741 -8.871 1.00 12.52 123 CYS A N 1
ATOM 856 C CA . CYS A 1 143 ? -15.373 -9.986 -9.820 1.00 14.32 123 CYS A CA 1
ATOM 857 C C . CYS A 1 143 ? -15.800 -10.296 -11.257 1.00 14.92 123 CYS A C 1
ATOM 858 O O . CYS A 1 143 ? -15.107 -9.931 -12.205 1.00 16.22 123 CYS A O 1
ATOM 861 N N . THR A 1 144 ? -16.952 -10.954 -11.414 1.00 12.45 124 THR A N 1
ATOM 862 C CA . THR A 1 144 ? -17.425 -11.339 -12.741 1.00 12.38 124 THR A CA 1
ATOM 863 C C . THR A 1 144 ? -18.725 -10.626 -13.154 1.00 13.54 124 THR A C 1
ATOM 864 O O . THR A 1 144 ? -19.430 -11.046 -14.081 1.00 14.51 124 THR A O 1
ATOM 868 N N . ASN A 1 145 ? -19.028 -9.532 -12.468 1.00 12.74 125 ASN A N 1
ATOM 869 C CA . ASN A 1 145 ? -20.202 -8.716 -12.794 1.00 14.05 125 ASN A CA 1
ATOM 870 C C . ASN A 1 145 ? -20.000 -7.306 -12.293 1.00 13.91 125 ASN A C 1
ATOM 871 O O . ASN A 1 145 ? -19.404 -7.118 -11.241 1.00 12.87 125 ASN A O 1
ATOM 876 N N . THR A 1 146 ? -20.490 -6.318 -13.049 1.00 13.57 126 THR A N 1
ATOM 877 C CA . THR A 1 146 ? -20.604 -4.950 -12.561 1.00 15.14 126 THR A CA 1
ATOM 878 C C . THR A 1 146 ? -21.991 -4.457 -12.954 1.00 16.92 126 THR A C 1
ATOM 879 O O . THR A 1 146 ? -22.419 -4.621 -14.103 1.00 15.66 126 THR A O 1
ATOM 883 N N . ALA A 1 147 ? -22.718 -3.921 -11.982 1.00 15.32 127 ALA A N 1
ATOM 884 C CA . ALA A 1 147 ? -24.107 -3.536 -12.206 1.00 15.29 127 ALA A CA 1
ATOM 885 C C . ALA A 1 147 ? -24.525 -2.546 -11.145 1.00 17.08 127 ALA A C 1
ATOM 886 O O . ALA A 1 147 ? -23.968 -2.540 -10.046 1.00 15.73 127 ALA A O 1
ATOM 888 N N . HIS A 1 148 ? -25.513 -1.721 -11.483 1.00 16.99 128 HIS A N 1
ATOM 889 C CA . HIS A 1 148 ? -26.104 -0.768 -10.547 1.00 16.70 128 HIS A CA 1
ATOM 890 C C . HIS A 1 148 ? -27.620 -0.807 -10.733 1.00 19.65 128 HIS A C 1
ATOM 891 O O . HIS A 1 148 ? -28.126 -0.362 -11.760 1.00 22.47 128 HIS A O 1
ATOM 898 N N . PRO A 1 149 ? -28.353 -1.349 -9.749 1.00 18.49 129 PRO A N 1
ATOM 899 C CA . PRO A 1 149 ? -27.873 -1.893 -8.474 1.00 15.57 129 PRO A CA 1
ATOM 900 C C . PRO A 1 149 ? -27.078 -3.192 -8.643 1.00 16.80 129 PRO A C 1
ATOM 901 O O . PRO A 1 149 ? -27.217 -3.892 -9.652 1.00 15.66 129 PRO A O 1
ATOM 905 N N . GLY A 1 150 ? -26.247 -3.500 -7.655 1.00 17.12 130 GLY A N 1
ATOM 906 C CA . GLY A 1 150 ? -25.411 -4.685 -7.709 1.00 15.29 130 GLY A CA 1
ATOM 907 C C . GLY A 1 150 ? -26.222 -5.919 -7.391 1.00 15.31 130 GLY A C 1
ATOM 908 O O . GLY A 1 150 ? -27.373 -5.824 -6.945 1.00 14.51 130 GLY A O 1
ATOM 909 N N . PHE A 1 151 ? -25.629 -7.090 -7.592 1.00 12.52 131 PHE A N 1
ATOM 910 C CA . PHE A 1 151 ? -26.392 -8.329 -7.465 1.00 13.49 131 PHE A CA 1
ATOM 911 C C . PHE A 1 151 ? -26.884 -8.579 -6.045 1.00 16.03 131 PHE A C 1
ATOM 912 O O . PHE A 1 151 ? -27.842 -9.329 -5.841 1.00 15.51 131 PHE A O 1
ATOM 920 N N . ASP A 1 152 ? -26.236 -7.949 -5.071 1.00 15.08 132 ASP A N 1
ATOM 921 C CA . ASP A 1 152 ? -26.646 -8.080 -3.674 1.00 14.49 132 ASP A CA 1
ATOM 922 C C . ASP A 1 152 ? -28.068 -7.553 -3.464 1.00 14.90 132 ASP A C 1
ATOM 923 O O . ASP A 1 152 ? -28.815 -8.069 -2.640 1.00 16.35 132 ASP A O 1
ATOM 928 N N . SER A 1 153 ? -28.417 -6.518 -4.216 1.00 17.44 133 SER A N 1
ATOM 929 C CA . SER A 1 153 ? -29.741 -5.901 -4.122 1.00 16.17 133 SER A CA 1
ATOM 930 C C . SER A 1 153 ? -30.829 -6.899 -4.532 1.00 18.26 133 SER A C 1
ATOM 931 O O . SER A 1 153 ? -31.858 -7.038 -3.860 1.00 19.84 133 SER A O 1
ATOM 934 N N . VAL A 1 154 ? -30.581 -7.593 -5.639 1.00 18.66 134 VAL A N 1
ATOM 935 C CA . VAL A 1 154 ? -31.477 -8.625 -6.148 1.00 21.24 134 VAL A CA 1
ATOM 936 C C . VAL A 1 154 ? -31.597 -9.774 -5.158 1.00 19.72 134 VAL A C 1
ATOM 937 O O . VAL A 1 154 ? -32.689 -10.275 -4.899 1.00 19.43 134 VAL A O 1
ATOM 941 N N . LEU A 1 155 ? -30.464 -10.182 -4.593 1.00 17.87 135 LEU A N 1
ATOM 942 C CA . LEU A 1 155 ? -30.445 -11.251 -3.607 1.00 16.82 135 LEU A CA 1
ATOM 943 C C . LEU A 1 155 ? -31.307 -10.943 -2.378 1.00 19.70 135 LEU A C 1
ATOM 944 O O . LEU A 1 155 ? -31.952 -11.842 -1.822 1.00 18.97 135 LEU A O 1
ATOM 949 N N . CYS A 1 156 ? -31.339 -9.679 -1.956 1.00 15.17 136 CYS A N 1
ATOM 950 C CA . CYS A 1 156 ? -32.162 -9.306 -0.810 1.00 16.79 136 CYS A CA 1
ATOM 951 C C . CYS A 1 156 ? -33.613 -9.646 -1.087 1.00 19.22 136 CYS A C 1
ATOM 952 O O . CYS A 1 156 ? -34.327 -10.127 -0.211 1.00 20.78 136 CYS A O 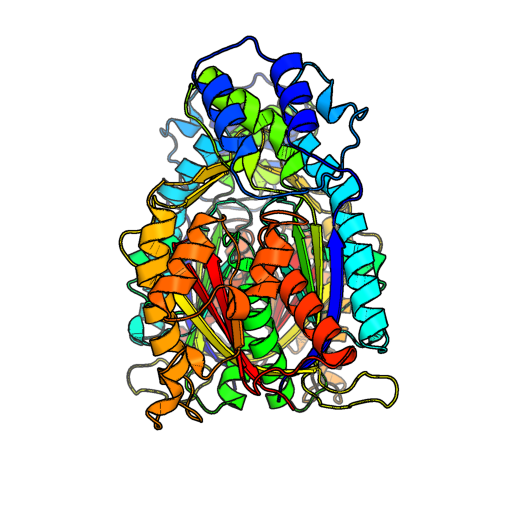1
ATOM 955 N N . ARG A 1 157 ? -34.045 -9.403 -2.317 1.00 20.06 137 ARG A N 1
ATOM 956 C CA . ARG A 1 157 ? -35.432 -9.665 -2.669 1.00 19.91 137 ARG A CA 1
ATOM 957 C C . ARG A 1 157 ? -35.699 -11.149 -2.754 1.00 21.32 137 ARG A C 1
ATOM 958 O O . ARG A 1 157 ? -36.704 -11.623 -2.231 1.00 21.50 137 ARG A O 1
ATOM 966 N N . LYS A 1 158 ? -34.798 -11.880 -3.407 1.00 19.50 138 LYS A N 1
ATOM 967 C CA . LYS A 1 158 ? -34.976 -13.320 -3.586 1.00 19.86 138 LYS A CA 1
ATOM 968 C C . LYS A 1 158 ? -35.035 -14.057 -2.248 1.00 20.37 138 LYS A C 1
ATOM 969 O O . LYS A 1 158 ? -35.798 -15.010 -2.087 1.00 20.45 138 LYS A O 1
ATOM 975 N N . LEU A 1 159 ? -34.240 -13.612 -1.281 1.00 17.32 139 LEU A N 1
ATOM 976 C CA . LEU A 1 159 ? -34.139 -14.302 0.004 1.00 14.84 139 LEU A CA 1
ATOM 977 C C . LEU A 1 159 ? -35.143 -13.790 1.028 1.00 17.53 139 LEU A C 1
ATOM 978 O O . LEU A 1 159 ? -35.283 -14.361 2.108 1.00 21.72 139 LEU A O 1
ATOM 983 N N . GLY A 1 160 ? -35.831 -12.704 0.699 1.00 15.88 140 GLY A N 1
ATOM 984 C CA . GLY A 1 160 ? -36.742 -12.089 1.646 1.00 17.29 140 GLY A CA 1
ATOM 985 C C . GLY A 1 160 ? -36.040 -11.438 2.826 1.00 20.56 140 GLY A C 1
ATOM 986 O O . GLY A 1 160 ? -36.546 -11.475 3.945 1.00 19.45 140 GLY A O 1
ATOM 987 N N . LEU A 1 161 ? -34.875 -10.831 2.596 1.00 14.23 141 LEU A N 1
ATOM 988 C CA . LEU A 1 161 ? -34.219 -10.130 3.692 1.00 14.36 141 LEU A CA 1
ATOM 989 C C . LEU A 1 161 ? -35.012 -8.873 4.053 1.00 16.90 141 LEU A C 1
ATOM 990 O O . LEU A 1 161 ? -35.814 -8.368 3.248 1.00 16.68 141 LEU A O 1
ATOM 995 N N . LYS A 1 162 ? -34.817 -8.389 5.277 1.00 12.98 142 LYS A N 1
ATOM 996 C CA . LYS A 1 162 ? -35.565 -7.233 5.771 1.00 15.11 142 LYS A CA 1
ATOM 997 C C . LYS A 1 162 ? -35.202 -5.962 4.997 1.00 16.54 142 LYS A C 1
ATOM 998 O O . LYS A 1 162 ? -34.115 -5.862 4.423 1.00 16.64 142 LYS A O 1
ATOM 1004 N N . CYS A 1 163 ? -36.116 -4.996 4.963 1.00 14.44 143 CYS A N 1
ATOM 1005 C CA . CYS A 1 163 ? -35.904 -3.812 4.132 1.00 15.56 143 CYS A CA 1
ATOM 1006 C C . CYS A 1 163 ? -34.703 -2.964 4.578 1.00 15.88 143 CYS A C 1
ATOM 1007 O O . CYS A 1 163 ? -34.151 -2.220 3.772 1.00 16.74 143 CYS A O 1
ATOM 1010 N N . ASN A 1 164 ? -34.308 -3.075 5.849 1.00 13.69 144 ASN A N 1
ATOM 1011 C CA . ASN A 1 164 ? -33.188 -2.302 6.386 1.00 14.41 144 ASN A CA 1
ATOM 1012 C C . ASN A 1 164 ? -31.916 -3.142 6.558 1.00 13.83 144 ASN A C 1
ATOM 1013 O O . ASN A 1 164 ? -31.028 -2.768 7.323 1.00 13.69 144 ASN A O 1
ATOM 1018 N N . VAL A 1 165 ? -31.842 -4.288 5.884 1.00 13.98 145 VAL A N 1
ATOM 1019 C CA . VAL A 1 165 ? -30.612 -5.086 5.937 1.00 12.74 145 VAL A CA 1
ATOM 1020 C C . VAL A 1 165 ? -29.451 -4.228 5.422 1.00 15.13 145 VAL A C 1
ATOM 1021 O O . VAL A 1 165 ? -29.621 -3.412 4.502 1.00 13.66 145 VAL A O 1
ATOM 1025 N N . ARG A 1 166 ? -28.281 -4.412 6.022 1.00 13.44 146 ARG A N 1
ATOM 1026 C CA . ARG A 1 166 ? -27.165 -3.494 5.800 1.00 11.27 146 ARG A CA 1
ATOM 1027 C C . ARG A 1 166 ? -26.215 -4.130 4.800 1.00 11.53 146 ARG A C 1
ATOM 1028 O O . ARG A 1 166 ? -25.498 -5.072 5.150 1.00 14.26 146 ARG A O 1
ATOM 1036 N N . ARG A 1 167 ? -26.225 -3.624 3.561 1.00 13.41 147 ARG A N 1
ATOM 1037 C CA . ARG A 1 167 ? -25.526 -4.270 2.438 1.00 13.20 147 ARG A CA 1
ATOM 1038 C C . ARG A 1 167 ? -24.162 -3.653 2.170 1.00 12.61 147 ARG A C 1
ATOM 1039 O O . ARG A 1 167 ? -23.995 -2.438 2.260 1.00 13.19 147 ARG A O 1
ATOM 1047 N N . VAL A 1 168 ? -23.217 -4.517 1.793 1.00 9.24 148 VAL A N 1
ATOM 1048 C CA . VAL A 1 168 ? -21.903 -4.133 1.299 1.00 10.46 148 VAL A CA 1
ATOM 1049 C C . VAL A 1 168 ? -21.628 -5.043 0.101 1.00 11.15 148 VAL A C 1
ATOM 1050 O O . VAL A 1 168 ? -21.769 -6.269 0.202 1.00 13.39 148 VAL A O 1
ATOM 1054 N N . LEU A 1 169 ? -21.296 -4.457 -1.042 1.00 10.39 149 LEU A N 1
ATOM 1055 C CA . LEU A 1 169 ? -20.863 -5.228 -2.202 1.00 11.24 149 LEU A CA 1
ATOM 1056 C C . LEU A 1 169 ? -19.397 -4.862 -2.441 1.00 10.90 149 LEU A C 1
ATOM 1057 O O . LEU A 1 169 ? -19.095 -3.726 -2.817 1.00 12.20 149 LEU A O 1
ATOM 1062 N N . LEU A 1 170 ? -18.486 -5.810 -2.207 1.00 11.29 150 LEU A N 1
ATOM 1063 C CA . LEU A 1 170 ? -17.048 -5.543 -2.357 1.00 11.91 150 LEU A CA 1
ATOM 1064 C C . LEU A 1 170 ? -16.618 -5.687 -3.811 1.00 11.61 150 LEU A C 1
ATOM 1065 O O . LEU A 1 170 ? -17.180 -6.487 -4.548 1.00 12.28 150 LEU A O 1
ATOM 1070 N N . HIS A 1 171 ? -15.612 -4.919 -4.213 1.00 12.10 151 HIS A N 1
ATOM 1071 C CA . HIS A 1 171 ? -15.153 -4.909 -5.607 1.00 11.61 151 HIS A CA 1
ATOM 1072 C C . HIS A 1 171 ? -13.630 -4.825 -5.631 1.00 15.46 151 HIS A C 1
ATOM 1073 O O . HIS A 1 171 ? -13.020 -4.409 -4.649 1.00 13.94 151 HIS A O 1
ATOM 1080 N N . GLY A 1 172 ? -13.026 -5.220 -6.749 1.00 14.18 152 GLY A N 1
ATOM 1081 C CA . GLY A 1 172 ? -11.623 -4.917 -7.008 1.00 13.05 152 GLY A CA 1
ATOM 1082 C C . GLY A 1 172 ? -10.594 -5.907 -6.480 1.00 17.14 152 GLY A C 1
ATOM 1083 O O . GLY A 1 172 ? -9.396 -5.677 -6.633 1.00 16.97 152 GLY A O 1
ATOM 1084 N N . ILE A 1 173 ? -11.042 -7.002 -5.875 1.00 15.46 153 ILE A N 1
ATOM 1085 C CA . ILE A 1 173 ? -10.138 -7.863 -5.105 1.00 17.46 153 ILE A CA 1
ATOM 1086 C C . ILE A 1 173 ? -9.917 -9.271 -5.669 1.00 19.96 153 ILE A C 1
ATOM 1087 O O . ILE A 1 173 ? -8.903 -9.915 -5.371 1.00 21.29 153 ILE A O 1
ATOM 1092 N N . GLY A 1 174 ? -10.855 -9.753 -6.473 1.00 16.05 154 GLY A N 1
ATOM 1093 C CA . GLY A 1 174 ? -10.689 -11.048 -7.115 1.00 16.51 154 GLY A CA 1
ATOM 1094 C C . GLY A 1 174 ? -10.589 -12.237 -6.176 1.00 15.36 154 GLY A C 1
ATOM 1095 O O . GLY A 1 174 ? -11.478 -12.472 -5.351 1.00 16.14 154 GLY A O 1
ATOM 1096 N N . CYS A 1 175 ? -9.504 -13.010 -6.301 1.00 14.63 155 CYS A N 1
ATOM 1097 C CA . CYS A 1 175 ? -9.364 -14.248 -5.538 1.00 16.18 155 CYS A CA 1
ATOM 1098 C C . CYS A 1 175 ? -9.270 -14.002 -4.035 1.00 17.37 155 CYS A C 1
ATOM 1099 O O . CYS A 1 175 ? -9.571 -14.891 -3.249 1.00 19.98 155 CYS A O 1
ATOM 1102 N N . GLY A 1 176 ? -8.876 -12.791 -3.637 1.00 16.95 156 GLY A N 1
ATOM 1103 C CA . GLY A 1 176 ? -8.876 -12.450 -2.218 1.00 17.10 156 GLY A CA 1
ATOM 1104 C C . GLY A 1 176 ? -10.263 -12.302 -1.577 1.00 19.43 156 GLY A C 1
ATOM 1105 O O . GLY A 1 176 ? -10.379 -12.214 -0.348 1.00 16.92 156 GLY A O 1
ATOM 1106 N N . GLY A 1 177 ? -11.313 -12.317 -2.398 1.00 16.33 157 GLY A N 1
ATOM 1107 C CA . GLY A 1 177 ? -12.634 -11.827 -2.000 1.00 15.95 157 GLY A CA 1
ATOM 1108 C C . GLY A 1 177 ? -13.407 -12.536 -0.905 1.00 13.26 157 GLY A C 1
ATOM 1109 O O . GLY A 1 177 ? -14.148 -11.894 -0.139 1.00 12.51 157 GLY A O 1
ATOM 1110 N N . GLY A 1 178 ? -13.273 -13.858 -0.832 1.00 14.15 158 GLY A N 1
ATOM 1111 C CA . GLY A 1 178 ? -13.953 -14.618 0.199 1.00 14.69 158 GLY A CA 1
ATOM 1112 C C . GLY A 1 178 ? -13.436 -14.237 1.570 1.00 14.71 158 GLY A C 1
ATOM 1113 O O . GLY A 1 178 ? -14.217 -13.924 2.477 1.00 14.39 158 GLY A O 1
ATOM 1114 N N . ILE A 1 179 ? -12.115 -14.252 1.721 1.00 14.10 159 ILE A N 1
ATOM 1115 C CA . ILE A 1 179 ? -11.517 -13.864 2.990 1.00 11.35 159 ILE A CA 1
ATOM 1116 C C . ILE A 1 179 ? -11.751 -12.375 3.260 1.00 11.35 159 ILE A C 1
ATOM 1117 O O . ILE A 1 179 ? -12.013 -11.989 4.394 1.00 12.75 159 ILE A O 1
ATOM 1122 N N . SER A 1 180 ? -11.678 -11.544 2.220 1.00 10.69 160 SER A N 1
ATOM 1123 C CA . SER A 1 180 ? -11.972 -10.128 2.405 1.00 11.98 160 SER A CA 1
ATOM 1124 C C . SER A 1 180 ? -13.373 -9.924 2.986 1.00 12.52 160 SER A C 1
ATOM 1125 O O . SER A 1 180 ? -13.560 -9.124 3.908 1.00 11.50 160 SER A O 1
ATOM 1128 N N . ALA A 1 181 ? -14.356 -10.660 2.463 1.00 11.51 161 ALA A N 1
ATOM 1129 C CA . ALA A 1 181 ? -15.729 -10.515 2.939 1.00 11.48 161 ALA A CA 1
ATOM 1130 C C . ALA A 1 181 ? -15.803 -10.949 4.398 1.00 11.50 161 ALA A C 1
ATOM 1131 O O . ALA A 1 181 ? -16.506 -10.344 5.206 1.00 11.89 161 ALA A O 1
ATOM 1133 N N . MET A 1 182 ? -15.063 -12.009 4.729 1.00 10.52 162 MET A N 1
ATOM 1134 C CA . MET A 1 182 ? -15.020 -12.484 6.107 1.00 10.02 162 MET A CA 1
ATOM 1135 C C . MET A 1 182 ? -14.419 -11.429 7.043 1.00 11.24 162 MET A C 1
ATOM 1136 O O . MET A 1 182 ? -14.942 -11.211 8.144 1.00 12.54 162 MET A O 1
ATOM 1141 N N . ARG A 1 183 ? -13.330 -10.788 6.606 1.00 11.80 163 ARG A N 1
ATOM 1142 C CA . ARG A 1 183 ? -12.671 -9.721 7.367 1.00 10.44 163 ARG A CA 1
ATOM 1143 C C . ARG A 1 183 ? -13.641 -8.583 7.643 1.00 12.78 163 ARG A C 1
ATOM 1144 O O . ARG A 1 183 ? -13.763 -8.095 8.774 1.00 12.44 163 ARG A O 1
ATOM 1152 N N . VAL A 1 184 ? -14.329 -8.163 6.590 1.00 9.98 164 VAL A N 1
ATOM 1153 C CA . VAL A 1 184 ? -15.269 -7.044 6.713 1.00 10.22 164 VAL A CA 1
ATOM 1154 C C . VAL A 1 184 ? -16.440 -7.414 7.635 1.00 11.83 164 VAL A C 1
ATOM 1155 O O . VAL A 1 184 ? -16.771 -6.670 8.571 1.00 12.80 164 VAL A O 1
ATOM 1159 N N . ALA A 1 185 ? -17.062 -8.562 7.381 1.00 12.41 165 ALA A N 1
ATOM 1160 C CA . ALA A 1 185 ? -18.174 -9.003 8.207 1.00 13.65 165 ALA A CA 1
ATOM 1161 C C . ALA A 1 185 ? -17.780 -9.154 9.674 1.00 13.22 165 ALA A C 1
ATOM 1162 O O . ALA A 1 185 ? -18.554 -8.818 10.560 1.00 13.70 165 ALA A O 1
ATOM 1164 N N . HIS A 1 186 ? -16.594 -9.708 9.921 1.00 10.21 166 HIS A N 1
ATOM 1165 C CA . HIS A 1 186 ? -16.084 -9.879 11.283 1.00 12.25 166 HIS A CA 1
ATOM 1166 C C . HIS A 1 186 ? -16.099 -8.543 12.031 1.00 14.75 166 HIS A C 1
ATOM 1167 O O . HIS A 1 186 ? -16.640 -8.439 13.139 1.00 13.57 166 HIS A O 1
ATOM 1174 N N . GLU A 1 187 ? -15.532 -7.507 11.419 1.00 13.17 167 GLU A N 1
ATOM 1175 C CA . GLU A 1 187 ? -15.455 -6.220 12.100 1.00 11.66 167 GLU A CA 1
ATOM 1176 C C . GLU A 1 187 ? -16.815 -5.548 12.244 1.00 12.14 167 GLU A C 1
ATOM 1177 O O . GLU A 1 187 ? -17.086 -4.927 13.267 1.00 13.69 167 GLU A O 1
ATOM 1183 N N . LEU A 1 188 ? -17.670 -5.677 11.230 1.00 10.65 168 LEU A N 1
ATOM 1184 C CA . LEU A 1 188 ? -19.025 -5.115 11.325 1.00 12.08 168 LEU A CA 1
ATOM 1185 C C . LEU A 1 188 ? -19.773 -5.754 12.488 1.00 14.76 168 LEU A C 1
ATOM 1186 O O . LEU A 1 188 ? -20.483 -5.078 13.237 1.00 14.28 168 LEU A O 1
ATOM 1191 N N . LEU A 1 189 ? -19.601 -7.061 12.642 1.00 12.16 169 LEU A N 1
ATOM 1192 C CA . LEU A 1 189 ? -20.268 -7.763 13.727 1.00 16.27 169 LEU A CA 1
ATOM 1193 C C . LEU A 1 189 ? -19.725 -7.354 15.093 1.00 15.13 169 LEU A C 1
ATOM 1194 O O . LEU A 1 189 ? -20.496 -7.195 16.031 1.00 15.60 169 LEU A O 1
ATOM 1199 N N . LEU A 1 190 ? -18.412 -7.156 15.197 1.00 14.18 170 LEU A N 1
ATOM 1200 C CA . LEU A 1 190 ? -17.833 -6.615 16.429 1.00 16.66 170 LEU A CA 1
ATOM 1201 C C . LEU A 1 190 ? -18.398 -5.232 16.760 1.00 14.49 170 LEU A C 1
ATOM 1202 O O . LEU A 1 190 ? -18.559 -4.876 17.933 1.00 16.27 170 LEU A O 1
ATOM 1207 N N . GLY A 1 191 ? -18.717 -4.459 15.731 1.00 13.89 171 GLY A N 1
ATOM 1208 C CA . GLY A 1 191 ? -19.325 -3.154 15.922 1.00 13.90 171 GLY A CA 1
ATOM 1209 C C . GLY A 1 191 ? -20.701 -3.230 16.555 1.00 15.95 171 GLY A C 1
ATOM 1210 O O . GLY A 1 191 ? -21.099 -2.349 17.325 1.00 16.62 171 GLY A O 1
ATOM 1211 N N . SER A 1 192 ? -21.434 -4.288 16.229 1.00 15.01 172 SER A N 1
ATOM 1212 C CA . SER A 1 192 ? -22.737 -4.513 16.829 1.00 15.93 172 SER A CA 1
ATOM 1213 C C . SER A 1 192 ? -22.591 -5.041 18.254 1.00 17.48 172 SER A C 1
ATOM 1214 O O . SER A 1 192 ? -23.400 -4.720 19.130 1.00 19.19 172 SER A O 1
ATOM 1217 N N . THR A 1 193 ? -21.563 -5.855 18.480 1.00 15.20 173 THR A N 1
ATOM 1218 C CA . THR A 1 193 ? -21.237 -6.283 19.837 1.00 17.06 173 THR A CA 1
ATOM 1219 C C . THR A 1 193 ? -20.948 -5.052 20.710 1.00 19.02 173 THR A C 1
ATOM 1220 O O . THR A 1 193 ? -21.396 -4.975 21.856 1.00 19.38 173 THR A O 1
ATOM 1224 N N . GLN A 1 194 ? -20.236 -4.072 20.154 1.00 15.57 174 GLN A N 1
ATOM 1225 C CA . GLN A 1 194 ? -19.954 -2.836 20.895 1.00 18.34 174 GLN A CA 1
ATOM 1226 C C . GLN A 1 194 ? -21.243 -2.134 21.327 1.00 22.31 174 GLN A C 1
ATOM 1227 O O . GLN A 1 194 ? -21.313 -1.555 22.420 1.00 22.91 174 GLN A O 1
ATOM 1233 N N . GLN A 1 195 ? -22.263 -2.200 20.476 1.00 19.36 175 GLN A N 1
ATOM 1234 C CA . GLN A 1 195 ? -23.569 -1.596 20.761 1.00 21.50 175 GLN A CA 1
ATOM 1235 C C . GLN A 1 195 ? -24.460 -2.508 21.595 1.00 22.79 175 GLN A C 1
ATOM 1236 O O . GLN A 1 195 ? -25.542 -2.101 22.016 1.00 24.24 175 GLN A O 1
ATOM 1242 N N . GLY A 1 196 ? -24.026 -3.747 21.801 1.00 19.39 176 GLY A N 1
ATOM 1243 C CA . GLY A 1 196 ? -24.795 -4.709 22.570 1.00 22.52 176 GLY A CA 1
ATOM 1244 C C . GLY A 1 196 ? -26.018 -5.273 21.869 1.00 23.54 176 GLY A C 1
ATOM 1245 O O . GLY A 1 196 ? -26.966 -5.707 22.524 1.00 25.32 176 GLY A O 1
ATOM 1246 N N . VAL A 1 197 ? -26.011 -5.290 20.537 1.00 19.33 177 VAL A N 1
ATOM 1247 C CA . VAL A 1 197 ? -27.167 -5.793 19.802 1.00 17.69 177 VAL A CA 1
ATOM 1248 C C . VAL A 1 197 ? -26.838 -7.031 18.976 1.00 16.49 177 VAL A C 1
ATOM 1249 O O . VAL A 1 197 ? -25.680 -7.241 18.606 1.00 18.97 177 VAL A O 1
ATOM 1253 N N . PRO A 1 198 ? -27.850 -7.866 18.701 1.00 19.47 178 PRO A N 1
ATOM 1254 C CA . PRO A 1 198 ? -27.581 -9.026 17.846 1.00 17.61 178 PRO A CA 1
ATOM 1255 C C . PRO A 1 198 ? -27.152 -8.604 16.448 1.00 16.84 178 PRO A C 1
ATOM 1256 O O . PRO A 1 198 ? -27.637 -7.600 15.908 1.00 17.99 178 PRO A O 1
ATOM 1260 N N . ALA A 1 199 ? -26.239 -9.376 15.870 1.00 15.20 179 ALA A N 1
ATOM 1261 C CA . ALA A 1 199 ? -25.898 -9.221 14.463 1.00 14.11 179 ALA A CA 1
ATOM 1262 C C . ALA A 1 199 ? -25.693 -10.600 13.854 1.00 12.56 179 ALA A C 1
ATOM 1263 O O . ALA A 1 199 ? -25.138 -11.496 14.493 1.00 14.51 179 ALA A O 1
ATOM 1265 N N . ARG A 1 200 ? -26.174 -10.769 12.630 1.00 12.01 180 ARG A N 1
ATOM 1266 C CA . ARG A 1 200 ? -26.004 -12.008 11.875 1.00 12.34 180 ARG A CA 1
ATOM 1267 C C . ARG A 1 200 ? -25.705 -11.577 10.449 1.00 13.63 180 ARG A C 1
ATOM 1268 O O . ARG A 1 200 ? -26.512 -10.872 9.836 1.00 13.07 180 ARG A O 1
ATOM 1276 N N . ALA A 1 201 ? -24.539 -11.966 9.936 1.00 11.62 181 ALA A N 1
ATOM 1277 C CA . ALA A 1 201 ? -24.143 -11.582 8.587 1.00 10.26 181 ALA A CA 1
ATOM 1278 C C . ALA A 1 201 ? -24.255 -12.738 7.617 1.00 12.70 181 ALA A C 1
ATOM 1279 O O . ALA A 1 201 ? -23.777 -13.830 7.902 1.00 13.23 181 ALA A O 1
ATOM 1281 N N . LEU A 1 202 ? -24.859 -12.480 6.465 1.00 10.89 182 LEU A N 1
ATOM 1282 C CA . LEU A 1 202 ? -24.751 -13.381 5.325 1.00 11.77 182 LEU A CA 1
ATOM 1283 C C . LEU A 1 202 ? -23.605 -12.900 4.438 1.00 10.38 182 LEU A C 1
ATOM 1284 O O . LEU A 1 202 ? -23.629 -11.769 3.951 1.00 12.15 182 LEU A O 1
ATOM 1289 N N . ILE A 1 203 ? -22.610 -13.761 4.240 1.00 9.37 183 ILE A N 1
ATOM 1290 C CA . ILE A 1 203 ? -21.559 -13.515 3.252 1.00 11.91 183 ILE A CA 1
ATOM 1291 C C . ILE A 1 203 ? -21.889 -14.318 2.021 1.00 11.96 183 ILE A C 1
ATOM 1292 O O . ILE A 1 203 ? -22.140 -15.512 2.118 1.00 11.17 183 ILE A O 1
ATOM 1297 N N . VAL A 1 204 ? -21.908 -13.669 0.865 1.00 10.68 184 VAL A N 1
ATOM 1298 C CA . VAL A 1 204 ? -22.200 -14.385 -0.380 1.00 11.13 184 VAL A CA 1
ATOM 1299 C C . VAL A 1 204 ? -21.178 -14.040 -1.455 1.00 12.55 184 VAL A C 1
ATOM 1300 O O . VAL A 1 204 ? -20.927 -12.868 -1.749 1.00 11.86 184 VAL A O 1
ATOM 1304 N N . ALA A 1 205 ? -20.553 -15.075 -2.010 1.00 10.91 185 ALA A N 1
ATOM 1305 C CA . ALA A 1 205 ? -19.598 -14.900 -3.087 1.00 11.30 185 ALA A CA 1
ATOM 1306 C C . ALA A 1 205 ? -20.189 -15.582 -4.304 1.00 12.22 185 ALA A C 1
ATOM 1307 O O . ALA A 1 205 ? -20.718 -16.698 -4.213 1.00 12.51 185 ALA A O 1
ATOM 1309 N N . CYS A 1 206 ? -20.120 -14.919 -5.448 1.00 12.06 186 CYS A N 1
ATOM 1310 C CA . CYS A 1 206 ? -20.742 -15.472 -6.643 1.00 11.08 186 CYS A CA 1
ATOM 1311 C C . CYS A 1 206 ? -19.838 -15.186 -7.816 1.00 13.96 186 CYS A C 1
ATOM 1312 O O . CYS A 1 206 ? -19.531 -14.022 -8.066 1.00 12.98 186 CYS A O 1
ATOM 1315 N N . GLU A 1 207 ? -19.390 -16.226 -8.520 1.00 10.88 187 GLU A N 1
ATOM 1316 C CA . GLU A 1 207 ? -18.472 -16.023 -9.634 1.00 11.65 187 GLU A CA 1
ATOM 1317 C C . GLU A 1 207 ? -18.875 -16.851 -10.844 1.00 12.55 187 GLU A C 1
ATOM 1318 O O . GLU A 1 207 ? -19.025 -18.063 -10.744 1.00 13.03 187 GLU A O 1
ATOM 1324 N N . VAL A 1 208 ? -19.030 -16.193 -11.988 1.00 12.29 188 VAL A N 1
ATOM 1325 C CA . VAL A 1 208 ? -19.339 -16.893 -13.238 1.00 12.45 188 VAL A CA 1
ATOM 1326 C C . VAL A 1 208 ? -18.312 -16.533 -14.318 1.00 11.25 188 VAL A C 1
ATOM 1327 O O . VAL A 1 208 ? -18.644 -15.925 -15.336 1.00 13.79 188 VAL A O 1
ATOM 1331 N N . PRO A 1 209 ? -17.040 -16.890 -14.081 1.00 11.16 189 PRO A N 1
ATOM 1332 C CA . PRO A 1 209 ? -15.997 -16.530 -15.042 1.00 14.01 189 PRO A CA 1
ATOM 1333 C C . PRO A 1 209 ? -16.205 -17.144 -16.428 1.00 13.57 189 PRO A C 1
ATOM 1334 O O . PRO A 1 209 ? -15.708 -16.554 -17.399 1.00 13.81 189 PRO A O 1
ATOM 1338 N N . THR A 1 210 ? -16.924 -18.268 -16.547 1.00 14.73 190 THR A N 1
ATOM 1339 C CA . THR A 1 210 ? -17.093 -18.838 -17.892 1.00 15.04 190 THR A CA 1
ATOM 1340 C C . THR A 1 210 ? -17.919 -17.961 -18.833 1.00 15.60 190 THR A C 1
ATOM 1341 O O . THR A 1 210 ? -17.892 -18.159 -20.045 1.00 14.89 190 THR A O 1
ATOM 1345 N N . VAL A 1 211 ? -18.624 -16.975 -18.287 1.00 15.12 191 VAL A N 1
ATOM 1346 C CA . VAL A 1 211 ? -19.291 -15.981 -19.116 1.00 14.81 191 VAL A CA 1
ATOM 1347 C C . VAL A 1 211 ? -18.293 -15.306 -20.057 1.00 16.45 191 VAL A C 1
ATOM 1348 O O . VAL A 1 211 ? -18.629 -14.984 -21.198 1.00 15.76 191 VAL A O 1
ATOM 1352 N N . PHE A 1 212 ? -17.063 -15.118 -19.583 1.00 14.76 192 PHE A N 1
ATOM 1353 C CA . PHE A 1 212 ? -16.039 -14.411 -20.355 1.00 15.02 192 PHE A CA 1
ATOM 1354 C C . PHE A 1 212 ? -15.130 -15.323 -21.174 1.00 15.75 192 PHE A C 1
ATOM 1355 O O . PHE A 1 212 ? -14.165 -14.862 -21.781 1.00 16.16 192 PHE A O 1
ATOM 1363 N N . ALA A 1 213 ? -15.460 -16.609 -21.221 1.00 14.22 193 ALA A N 1
ATOM 1364 C CA . ALA A 1 213 ? -14.566 -17.578 -21.855 1.00 17.98 193 ALA A CA 1
ATOM 1365 C C . ALA A 1 213 ? -14.466 -17.358 -23.361 1.00 18.23 193 ALA A C 1
ATOM 1366 O O . ALA A 1 213 ? -13.418 -17.608 -23.953 1.00 20.02 193 ALA A O 1
ATOM 1368 N N . ARG A 1 214 ? -15.548 -16.885 -23.976 1.00 17.17 194 ARG A N 1
ATOM 1369 C CA . ARG A 1 214 ? -15.529 -16.673 -25.423 1.00 18.24 194 ARG A CA 1
ATOM 1370 C C . ARG A 1 214 ? -14.645 -15.480 -25.753 1.00 20.32 194 ARG A C 1
ATOM 1371 O O . ARG A 1 214 ? -13.822 -15.541 -26.678 1.00 19.66 194 ARG A O 1
ATOM 1379 N N . SER A 1 215 ? -14.792 -14.400 -24.982 1.00 17.72 195 SER A N 1
ATOM 1380 C CA . SER A 1 215 ? -13.922 -13.233 -25.145 1.00 17.32 195 SER A CA 1
ATOM 1381 C C . SER A 1 215 ? -12.452 -13.577 -24.923 1.00 16.36 195 SER A C 1
ATOM 1382 O O . SER A 1 215 ? -11.597 -13.205 -25.727 1.00 19.54 195 SER A O 1
ATOM 1385 N N . GLU A 1 216 ? -12.152 -14.304 -23.848 1.00 17.81 196 GLU A N 1
ATOM 1386 C CA . GLU A 1 216 ? -10.769 -14.707 -23.586 1.00 16.13 196 GLU A CA 1
ATOM 1387 C C . GLU A 1 216 ? -10.179 -15.546 -24.718 1.00 21.02 196 GLU A C 1
ATOM 1388 O O . GLU A 1 216 ? -9.046 -15.304 -25.138 1.00 19.95 196 GLU A O 1
ATOM 1394 N N . LEU A 1 217 ? -10.947 -16.513 -25.226 1.00 19.54 197 LEU A N 1
ATOM 1395 C CA . LEU A 1 217 ? -10.480 -17.323 -26.359 1.00 20.47 197 LEU A CA 1
ATOM 1396 C C . LEU A 1 217 ? -10.165 -16.454 -27.569 1.00 21.76 197 LEU A C 1
ATOM 1397 O O . LEU A 1 217 ? -9.170 -16.670 -28.263 1.00 23.23 197 LEU A O 1
ATOM 1402 N N . ASP A 1 218 ? -11.020 -15.470 -27.822 1.00 20.82 198 ASP A N 1
ATOM 1403 C CA . ASP A 1 218 ? -10.848 -14.610 -28.977 1.00 22.31 198 ASP A CA 1
ATOM 1404 C C . ASP A 1 218 ? -9.605 -13.737 -28.826 1.00 25.59 198 ASP A C 1
ATOM 1405 O O . ASP A 1 218 ? -8.836 -13.579 -29.771 1.00 24.70 198 ASP A O 1
ATOM 1410 N N . ILE A 1 219 ? -9.397 -13.184 -27.635 1.00 22.39 199 ILE A N 1
ATOM 1411 C CA . ILE A 1 219 ? -8.192 -12.390 -27.376 1.00 20.60 199 ILE A CA 1
ATOM 1412 C C . ILE A 1 219 ? -6.925 -13.225 -27.538 1.00 26.69 199 ILE A C 1
ATOM 1413 O O . ILE A 1 219 ? -5.939 -12.762 -28.109 1.00 25.40 199 ILE A O 1
ATOM 1418 N N . MET A 1 220 ? -6.962 -14.465 -27.058 1.00 20.91 200 MET A N 1
ATOM 1419 C CA . MET A 1 220 ? -5.806 -15.348 -27.168 1.00 23.87 200 MET A CA 1
ATOM 1420 C C . MET A 1 220 ? -5.476 -15.634 -28.628 1.00 26.48 200 MET A C 1
ATOM 1421 O O . MET A 1 220 ? -4.309 -15.630 -29.015 1.00 26.96 200 MET A O 1
ATOM 1426 N N . ASP A 1 221 ? -6.503 -15.860 -29.440 1.00 28.16 201 ASP A N 1
ATOM 1427 C CA . ASP A 1 221 ? -6.290 -16.137 -30.859 1.00 28.08 201 ASP A CA 1
ATOM 1428 C C . ASP A 1 221 ? -5.660 -14.939 -31.570 1.00 29.60 201 ASP A C 1
ATOM 1429 O O . ASP A 1 221 ? -4.666 -15.088 -32.285 1.00 30.72 201 ASP A O 1
ATOM 1434 N N . LYS A 1 222 ? -6.234 -13.757 -31.360 1.00 27.65 202 LYS A N 1
ATOM 1435 C CA . LYS A 1 222 ? -5.755 -12.539 -32.014 1.00 29.46 202 LYS A CA 1
ATOM 1436 C C . LYS A 1 222 ? -4.354 -12.112 -31.581 1.00 34.83 202 LYS A C 1
ATOM 1437 O O . LYS A 1 222 ? -3.554 -11.672 -32.411 1.00 31.17 202 LYS A O 1
ATOM 1443 N N . THR A 1 223 ? -4.055 -12.229 -30.291 1.00 30.52 203 THR A N 1
ATOM 1444 C CA . THR A 1 223 ? -2.770 -11.757 -29.771 1.00 26.94 203 THR A CA 1
ATOM 1445 C C . THR A 1 223 ? -1.700 -12.844 -29.748 1.00 30.11 203 THR A C 1
ATOM 1446 O O . THR A 1 223 ? -0.506 -12.544 -29.682 1.00 28.65 203 THR A O 1
ATOM 1450 N N . GLN A 1 224 ? -2.135 -14.101 -29.789 1.00 28.21 204 GLN A N 1
ATOM 1451 C CA . GLN A 1 224 ? -1.250 -15.257 -29.633 1.00 28.10 204 GLN A CA 1
ATOM 1452 C C . GLN A 1 224 ? -0.542 -15.290 -28.279 1.00 28.15 204 GLN A C 1
ATOM 1453 O O . GLN A 1 224 ? 0.470 -15.971 -28.111 1.00 33.28 204 GLN A O 1
ATOM 1459 N N . ASP A 1 225 ? -1.091 -14.559 -27.312 1.00 28.54 205 ASP A N 1
ATOM 1460 C CA . ASP A 1 225 ? -0.621 -14.628 -25.937 1.00 27.02 205 ASP A CA 1
ATOM 1461 C C . ASP A 1 225 ? -1.389 -15.731 -25.229 1.00 27.87 205 ASP A C 1
ATOM 1462 O O . ASP A 1 225 ? -2.600 -15.625 -25.081 1.00 27.26 205 ASP A O 1
ATOM 1467 N N . VAL A 1 226 ? -0.694 -16.784 -24.805 1.00 26.38 206 VAL A N 1
ATOM 1468 C CA . VAL A 1 226 ? -1.342 -17.881 -24.091 1.00 26.00 206 VAL A CA 1
ATOM 1469 C C . VAL A 1 226 ? -1.959 -17.360 -22.797 1.00 27.57 206 VAL A C 1
ATOM 1470 O O . VAL A 1 226 ? -1.284 -16.698 -22.010 1.00 25.77 206 VAL A O 1
ATOM 1474 N N . ASN A 1 227 ? -3.241 -17.646 -22.586 1.00 25.39 207 ASN A N 1
ATOM 1475 C CA . ASN A 1 227 ? -3.930 -17.201 -21.378 1.00 21.53 207 ASN A CA 1
ATOM 1476 C C . ASN A 1 227 ? -4.393 -18.402 -20.565 1.00 23.21 207 ASN A C 1
ATOM 1477 O O . ASN A 1 227 ? -5.377 -19.051 -20.909 1.00 24.49 207 ASN A O 1
ATOM 1482 N N . VAL A 1 228 ? -3.685 -18.690 -19.482 1.00 22.59 208 VAL A N 1
ATOM 1483 C CA . VAL A 1 228 ? -4.019 -19.847 -18.663 1.00 22.90 208 VAL A CA 1
ATOM 1484 C C . VAL A 1 228 ? -5.318 -19.670 -17.882 1.00 20.54 208 VAL A C 1
ATOM 1485 O O . VAL A 1 228 ? -5.782 -20.612 -17.252 1.00 20.55 208 VAL A O 1
ATOM 1489 N N . ALA A 1 229 ? -5.915 -18.476 -17.919 1.00 20.61 209 ALA A N 1
ATOM 1490 C CA . ALA A 1 229 ? -7.230 -18.294 -17.290 1.00 21.17 209 ALA A CA 1
ATOM 1491 C C . ALA A 1 229 ? -8.253 -19.253 -17.893 1.00 20.31 209 ALA A C 1
ATOM 1492 O O . ALA A 1 229 ? -9.159 -19.737 -17.201 1.00 21.06 209 ALA A O 1
ATOM 1494 N N . MET A 1 230 ? -8.097 -19.522 -19.187 1.00 21.68 210 MET A N 1
ATOM 1495 C CA . MET A 1 230 ? -8.947 -20.468 -19.901 1.00 23.75 210 MET A CA 1
ATOM 1496 C C . MET A 1 230 ? -8.944 -21.855 -19.260 1.00 21.70 210 MET A C 1
ATOM 1497 O O . MET A 1 230 ? -9.895 -22.610 -19.429 1.00 22.94 210 MET A O 1
ATOM 1502 N N . CYS A 1 231 ? -7.870 -22.190 -18.546 1.00 22.60 211 CYS A N 1
ATOM 1503 C CA . CYS A 1 231 ? -7.670 -23.554 -18.058 1.00 20.58 211 CYS A CA 1
ATOM 1504 C C . CYS A 1 231 ? -8.031 -23.726 -16.590 1.00 19.45 211 CYS A C 1
ATOM 1505 O O . CYS A 1 231 ? -8.202 -24.852 -16.116 1.00 19.71 211 CYS A O 1
ATOM 1508 N N . LEU A 1 232 ? -8.125 -22.619 -15.862 1.00 19.53 212 LEU A N 1
ATOM 1509 C CA . LEU A 1 232 ? -8.158 -22.698 -14.405 1.00 17.68 212 LEU A CA 1
ATOM 1510 C C . LEU A 1 232 ? -9.512 -22.412 -13.768 1.00 14.52 212 LEU A C 1
ATOM 1511 O O . LEU A 1 232 ? -9.810 -22.951 -12.706 1.00 17.53 212 LEU A O 1
ATOM 1516 N N . PHE A 1 233 ? -10.305 -21.544 -14.389 1.00 16.29 213 PHE A N 1
ATOM 1517 C CA . PHE A 1 233 ? -11.443 -20.959 -13.682 1.00 14.84 213 PHE A CA 1
ATOM 1518 C C . PHE A 1 233 ? -12.757 -21.679 -13.925 1.00 17.22 213 PHE A C 1
ATOM 1519 O O . PHE A 1 233 ? -13.004 -22.186 -15.020 1.00 20.58 213 PHE A O 1
ATOM 1527 N N . GLY A 1 234 ? -13.598 -21.724 -12.893 1.00 13.04 214 GLY A N 1
ATOM 1528 C CA . GLY A 1 234 ? -14.914 -22.323 -13.028 1.00 13.35 214 GLY A CA 1
ATOM 1529 C C . GLY A 1 234 ? -15.955 -21.526 -12.267 1.00 15.11 214 GLY A C 1
ATOM 1530 O O . GLY A 1 234 ? -15.614 -20.592 -11.547 1.00 12.74 214 GLY A O 1
ATOM 1531 N N . ASP A 1 235 ? -17.217 -21.912 -12.415 1.00 12.81 215 ASP A N 1
ATOM 1532 C CA . ASP A 1 235 ? -18.339 -21.131 -11.896 1.00 13.72 215 ASP A CA 1
ATOM 1533 C C . ASP A 1 235 ? -18.881 -21.722 -10.603 1.00 15.03 215 ASP A C 1
ATOM 1534 O O . ASP A 1 235 ? -19.069 -22.929 -10.498 1.00 16.49 215 ASP A O 1
ATOM 1539 N N . CYS A 1 236 ? -19.215 -20.862 -9.645 1.00 12.74 216 CYS A N 1
ATOM 1540 C CA . CYS A 1 236 ? -19.615 -21.350 -8.336 1.00 12.30 216 CYS A CA 1
ATOM 1541 C C . CYS A 1 236 ? -20.178 -20.204 -7.528 1.00 12.87 216 CYS A C 1
ATOM 1542 O O . CYS A 1 236 ? -19.784 -19.068 -7.730 1.00 12.40 216 CYS A O 1
ATOM 1545 N N . ALA A 1 237 ? -21.082 -20.501 -6.601 1.00 14.64 217 ALA A N 1
ATOM 1546 C CA . ALA A 1 237 ? -21.426 -19.514 -5.583 1.00 11.49 217 ALA A CA 1
ATOM 1547 C C . ALA A 1 237 ? -21.297 -20.167 -4.214 1.00 13.08 217 ALA A C 1
ATOM 1548 O O . ALA A 1 237 ? -21.448 -21.382 -4.082 1.00 14.47 217 ALA A O 1
ATOM 1550 N N . ALA A 1 238 ? -21.034 -19.373 -3.184 1.00 10.47 218 ALA A N 1
ATOM 1551 C CA . ALA A 1 238 ? -20.853 -19.952 -1.862 1.00 10.22 218 ALA A CA 1
ATOM 1552 C C . ALA A 1 238 ? -21.217 -18.907 -0.824 1.00 12.11 218 ALA A C 1
ATOM 1553 O O . ALA A 1 238 ? -21.213 -17.720 -1.116 1.00 13.51 218 ALA A O 1
ATOM 1555 N N . ALA A 1 239 ? -21.546 -19.353 0.386 1.00 11.12 219 ALA A N 1
ATOM 1556 C CA . ALA A 1 239 ? -22.054 -18.433 1.400 1.00 9.82 219 ALA A CA 1
ATOM 1557 C C . ALA A 1 239 ? -21.692 -18.880 2.802 1.00 11.69 219 ALA A C 1
ATOM 1558 O O . ALA A 1 239 ? -21.509 -20.073 3.066 1.00 12.24 219 ALA A O 1
ATOM 1560 N N . LEU A 1 240 ? -21.587 -17.910 3.700 1.00 10.27 220 LEU A N 1
ATOM 1561 C CA . LEU A 1 240 ? -21.402 -18.176 5.116 1.00 10.33 220 LEU A CA 1
ATOM 1562 C C . LEU A 1 240 ? -22.451 -17.404 5.887 1.00 11.33 220 LEU A C 1
ATOM 1563 O O . LEU A 1 240 ? -22.887 -16.346 5.438 1.00 11.91 220 LEU A O 1
ATOM 1568 N N . VAL A 1 241 ? -22.858 -17.919 7.047 1.00 12.26 221 VAL A N 1
ATOM 1569 C CA . VAL A 1 241 ? -23.537 -17.074 8.022 1.00 11.75 221 VAL A CA 1
ATOM 1570 C C . VAL A 1 241 ? -22.623 -16.903 9.227 1.00 13.49 221 VAL A C 1
ATOM 1571 O O . VAL A 1 241 ? -22.064 -17.891 9.730 1.00 12.82 221 VAL A O 1
ATOM 1575 N N . LEU A 1 242 ? -22.413 -15.648 9.628 1.00 13.36 222 LEU A N 1
ATOM 1576 C CA . LEU A 1 242 ? -21.644 -15.321 10.826 1.00 12.32 222 LEU A CA 1
ATOM 1577 C C . LEU A 1 242 ? -22.581 -14.744 11.882 1.00 13.06 222 LEU A C 1
ATOM 1578 O O . LEU A 1 242 ? -23.574 -14.090 11.564 1.00 14.56 222 LEU A O 1
ATOM 1583 N N . SER A 1 243 ? -22.232 -14.953 13.145 1.00 13.61 223 SER A N 1
ATOM 1584 C CA . SER A 1 243 ? -23.015 -14.403 14.241 1.00 14.60 223 SER A CA 1
ATOM 1585 C C . SER A 1 243 ? -22.101 -13.712 15.246 1.00 14.83 223 SER A C 1
ATOM 1586 O O . SER A 1 243 ? -20.989 -14.168 15.476 1.00 15.91 223 SER A O 1
ATOM 1589 N N . ASN A 1 244 ? -22.587 -12.651 15.884 1.00 13.46 224 ASN A N 1
ATOM 1590 C CA . ASN A 1 244 ? -21.827 -12.050 16.982 1.00 16.68 224 ASN A CA 1
ATOM 1591 C C . ASN A 1 244 ? -22.176 -12.677 18.334 1.00 19.83 224 ASN A C 1
ATOM 1592 O O . ASN A 1 244 ? -21.660 -12.260 19.370 1.00 20.41 224 ASN A O 1
ATOM 1597 N N . GLY A 1 245 ? -23.051 -13.681 18.306 1.00 19.32 225 GLY A N 1
ATOM 1598 C CA . GLY A 1 245 ? -23.373 -14.462 19.491 1.00 22.38 225 GLY A CA 1
ATOM 1599 C C . GLY A 1 245 ? -24.338 -13.804 20.461 1.00 25.49 225 GLY A C 1
ATOM 1600 O O . GLY A 1 245 ? -24.743 -14.409 21.456 1.00 28.53 225 GLY A O 1
ATOM 1601 N N . ILE A 1 246 ? -24.723 -12.568 20.180 1.00 19.61 226 ILE A N 1
ATOM 1602 C CA . ILE A 1 246 ? -25.705 -11.885 21.020 1.00 19.97 226 ILE A CA 1
ATOM 1603 C C . ILE A 1 246 ? -27.126 -12.268 20.596 1.00 24.87 226 ILE A C 1
ATOM 1604 O O . ILE A 1 246 ? -27.436 -12.317 19.407 1.00 20.79 226 ILE A O 1
ATOM 1609 N N . GLY A 1 247 ? -27.982 -12.564 21.573 1.00 25.68 227 GLY A N 1
ATOM 1610 C CA . GLY A 1 247 ? -29.359 -12.923 21.288 1.00 25.49 227 GLY A CA 1
ATOM 1611 C C . GLY A 1 247 ? -29.487 -14.286 20.628 1.00 25.84 227 GLY A C 1
ATOM 1612 O O . GLY A 1 247 ? -30.362 -14.499 19.790 1.00 27.31 227 GLY A O 1
ATOM 1613 N N . HIS A 1 248 ? -28.609 -15.207 21.004 1.00 25.30 228 HIS A N 1
ATOM 1614 C CA . HIS A 1 248 ? -28.621 -16.551 20.447 1.00 28.63 228 HIS A CA 1
ATOM 1615 C C . HIS A 1 248 ? -29.973 -17.234 20.668 1.00 30.81 228 HIS A C 1
ATOM 1616 O O . HIS A 1 248 ? -30.532 -17.183 21.762 1.00 31.13 228 HIS A O 1
ATOM 1623 N N . LYS A 1 249 ? -30.505 -17.852 19.622 1.00 26.72 229 LYS A N 1
ATOM 1624 C CA . LYS A 1 249 ? -31.772 -18.574 19.742 1.00 24.76 229 LYS A CA 1
ATOM 1625 C C . LYS A 1 249 ? -31.557 -20.069 19.611 1.00 27.77 229 LYS A C 1
ATOM 1626 O O . LYS A 1 249 ? -30.578 -20.503 19.014 1.00 24.15 229 LYS A O 1
ATOM 1632 N N . ALA A 1 250 ? -32.473 -20.855 20.184 1.00 25.57 230 ALA A N 1
ATOM 1633 C CA . ALA A 1 250 ? -32.357 -22.308 20.174 1.00 31.05 230 ALA A CA 1
ATOM 1634 C C . ALA A 1 250 ? -32.278 -22.888 18.768 1.00 24.44 230 ALA A C 1
ATOM 1635 O O . ALA A 1 250 ? -31.646 -23.923 18.550 1.00 29.62 230 ALA A O 1
ATOM 1637 N N . SER A 1 251 ? -32.924 -22.220 17.820 1.00 28.16 231 SER A N 1
ATOM 1638 C CA . SER A 1 251 ? -32.970 -22.689 16.440 1.00 27.08 231 SER A CA 1
ATOM 1639 C C . SER A 1 251 ? -31.617 -22.588 15.740 1.00 25.59 231 SER A C 1
ATOM 1640 O O . SER A 1 251 ? -31.406 -23.212 14.699 1.00 26.48 231 SER A O 1
ATOM 1643 N N . GLU A 1 252 ? -30.703 -21.804 16.302 1.00 23.37 232 GLU A N 1
ATOM 1644 C CA . GLU A 1 252 ? -29.439 -21.517 15.616 1.00 22.73 232 GLU A CA 1
ATOM 1645 C C . GLU A 1 252 ? -28.348 -22.541 15.880 1.00 22.03 232 GLU A C 1
ATOM 1646 O O . GLU A 1 252 ? -28.149 -22.980 17.012 1.00 24.02 232 GLU A O 1
ATOM 1652 N N . GLN A 1 253 ? -27.617 -22.906 14.832 1.00 19.23 233 GLN A N 1
ATOM 1653 C CA . GLN A 1 253 ? -26.463 -23.774 15.007 1.00 20.40 233 GLN A CA 1
ATOM 1654 C C . GLN A 1 253 ? -25.421 -23.089 15.899 1.00 22.39 233 GLN A C 1
ATOM 1655 O O . GLN A 1 253 ? -25.219 -21.879 15.812 1.00 21.49 233 GLN A O 1
ATOM 1661 N N . ARG A 1 254 ? -24.789 -23.858 16.783 1.00 22.66 234 ARG A N 1
ATOM 1662 C CA . ARG A 1 254 ? -23.718 -23.343 17.633 1.00 23.32 234 ARG A CA 1
ATOM 1663 C C . ARG A 1 254 ? -22.479 -23.074 16.779 1.00 19.78 234 ARG A C 1
ATOM 1664 O O . ARG A 1 254 ? -22.363 -23.626 15.686 1.00 20.05 234 ARG A O 1
ATOM 1672 N N . PRO A 1 255 ? -21.552 -22.234 17.273 1.00 21.30 235 PRO A N 1
ATOM 1673 C CA . PRO A 1 255 ? -20.358 -21.902 16.490 1.00 18.33 235 PRO A CA 1
ATOM 1674 C C . PRO A 1 255 ? -19.621 -23.114 15.919 1.00 21.38 235 PRO A C 1
ATOM 1675 O O . PRO A 1 255 ? -19.367 -24.109 16.615 1.00 20.02 235 PRO A O 1
ATOM 1679 N N . ILE A 1 256 ? -19.297 -23.022 14.637 1.00 18.77 236 ILE A N 1
ATOM 1680 C CA . ILE A 1 256 ? -18.475 -24.013 13.972 1.00 18.11 236 ILE A CA 1
ATOM 1681 C C . ILE A 1 256 ? -17.007 -23.666 14.181 1.00 19.32 236 ILE A C 1
ATOM 1682 O O . ILE A 1 256 ? -16.212 -24.501 14.624 1.00 19.99 236 ILE A O 1
ATOM 1687 N N . TRP A 1 257 ? -16.653 -22.426 13.843 1.00 17.34 237 TRP A N 1
ATOM 1688 C CA . TRP A 1 257 ? -15.367 -21.833 14.207 1.00 18.48 237 TRP A CA 1
ATOM 1689 C C . TRP A 1 257 ? -15.625 -20.445 14.774 1.00 20.13 237 TRP A C 1
ATOM 1690 O O . TRP A 1 257 ? -16.596 -19.774 14.396 1.00 17.91 237 TRP A O 1
ATOM 1701 N N . ASN A 1 258 ? -14.752 -20.004 15.671 1.00 17.75 238 ASN A N 1
ATOM 1702 C CA . ASN A 1 258 ? -14.702 -18.593 16.035 1.00 16.80 238 ASN A CA 1
ATOM 1703 C C . ASN A 1 258 ? -13.667 -17.914 15.161 1.00 17.94 238 ASN A C 1
ATOM 1704 O O . ASN A 1 258 ? -12.640 -18.509 14.829 1.00 19.52 238 ASN A O 1
ATOM 1709 N N . ILE A 1 259 ? -13.946 -16.677 14.763 1.00 17.46 239 ILE A N 1
ATOM 1710 C CA . ILE A 1 259 ? -12.977 -15.898 14.007 1.00 17.09 239 ILE A CA 1
ATOM 1711 C C . ILE A 1 259 ? -12.173 -15.078 14.999 1.00 17.49 239 ILE A C 1
ATOM 1712 O O . ILE A 1 259 ? -12.724 -14.232 15.696 1.00 21.31 239 ILE A O 1
ATOM 1717 N N . LEU A 1 260 ? -10.877 -15.354 15.092 1.00 17.65 240 LEU A N 1
ATOM 1718 C CA . LEU A 1 260 ? -10.017 -14.663 16.060 1.00 19.33 240 LEU A CA 1
ATOM 1719 C C . LEU A 1 260 ? -9.453 -13.341 15.529 1.00 20.62 240 LEU A C 1
ATOM 1720 O O . LEU A 1 260 ? -9.423 -12.335 16.247 1.00 20.44 240 LEU A O 1
ATOM 1725 N N . ASN A 1 261 ? -9.005 -13.340 14.277 1.00 16.64 241 ASN A N 1
ATOM 1726 C CA . ASN A 1 261 ? -8.373 -12.159 13.690 1.00 16.46 241 ASN A CA 1
ATOM 1727 C C . ASN A 1 261 ? -8.246 -12.339 12.188 1.00 17.00 241 ASN A C 1
ATOM 1728 O O . ASN A 1 261 ? -8.115 -13.464 11.702 1.00 18.32 241 ASN A O 1
ATOM 1733 N N . CYS A 1 262 ? -8.265 -11.229 11.456 1.00 16.23 242 CYS A N 1
ATOM 1734 C CA . CYS A 1 262 ? -8.031 -11.243 10.015 1.00 15.38 242 CYS A CA 1
ATOM 1735 C C . CYS A 1 262 ? -7.035 -10.140 9.739 1.00 16.64 242 CYS A C 1
ATOM 1736 O O . CYS A 1 262 ? -7.108 -9.080 10.354 1.00 17.34 242 CYS A O 1
ATOM 1739 N N . GLU A 1 263 ? -6.102 -10.369 8.823 1.00 15.39 243 GLU A N 1
ATOM 1740 C CA . GLU A 1 263 ? -5.183 -9.296 8.472 1.00 18.92 243 GLU A CA 1
ATOM 1741 C C . GLU A 1 263 ? -4.771 -9.330 7.014 1.00 19.00 243 GLU A C 1
ATOM 1742 O O . GLU A 1 263 ? -4.252 -10.340 6.530 1.00 20.21 243 GLU A O 1
ATOM 1748 N N . PRO A 1 264 ? -4.994 -8.220 6.309 1.00 14.89 244 PRO A N 1
ATOM 1749 C CA . PRO A 1 264 ? -4.585 -8.092 4.913 1.00 16.13 244 PRO A CA 1
ATOM 1750 C C . PRO A 1 264 ? -3.193 -7.483 4.806 1.00 20.27 244 PRO A C 1
ATOM 1751 O O . PRO A 1 264 ? -2.757 -6.748 5.700 1.00 17.79 244 PRO A O 1
ATOM 1755 N N . THR A 1 265 ? -2.501 -7.797 3.716 1.00 15.85 245 THR A N 1
ATOM 1756 C CA . THR A 1 265 ? -1.227 -7.162 3.400 1.00 20.33 245 THR A CA 1
ATOM 1757 C C . THR A 1 265 ? -1.160 -6.865 1.912 1.00 21.21 245 THR A C 1
ATOM 1758 O O . THR A 1 265 ? -1.448 -7.738 1.096 1.00 22.31 245 THR A O 1
ATOM 1762 N N . GLN A 1 266 ? -0.772 -5.644 1.556 1.00 17.84 246 GLN A N 1
ATOM 1763 C CA . GLN A 1 266 ? -0.512 -5.311 0.158 1.00 17.87 246 GLN A CA 1
ATOM 1764 C C . GLN A 1 266 ? 0.993 -5.196 -0.007 1.00 19.20 246 GLN A C 1
ATOM 1765 O O . GLN A 1 266 ? 1.670 -4.579 0.818 1.00 21.88 246 GLN A O 1
ATOM 1771 N N . PHE A 1 267 ? 1.515 -5.811 -1.060 1.00 20.47 247 PHE A N 1
ATOM 1772 C CA . PHE A 1 267 ? 2.959 -5.858 -1.266 1.00 21.75 247 PHE A CA 1
ATOM 1773 C C . PHE A 1 267 ? 3.418 -4.876 -2.351 1.00 24.70 247 PHE A C 1
ATOM 1774 O O . PHE A 1 267 ? 2.895 -4.877 -3.465 1.00 28.25 247 PHE A O 1
ATOM 1782 N N . ASP A 1 268 ? 4.395 -4.036 -2.024 1.00 31.64 248 ASP A N 1
ATOM 1783 C CA . ASP A 1 268 ? 4.911 -3.073 -3.000 1.00 36.61 248 ASP A CA 1
ATOM 1784 C C . ASP A 1 268 ? 5.560 -3.778 -4.184 1.00 33.58 248 ASP A C 1
ATOM 1785 O O . ASP A 1 268 ? 6.133 -4.857 -4.029 1.00 34.37 248 ASP A O 1
ATOM 1790 N N . GLY A 1 269 ? 5.463 -3.163 -5.359 1.00 36.64 249 GLY A N 1
ATOM 1791 C CA . GLY A 1 269 ? 6.163 -3.648 -6.538 1.00 38.88 249 GLY A CA 1
ATOM 1792 C C . GLY A 1 269 ? 5.532 -4.856 -7.193 1.00 37.04 249 GLY A C 1
ATOM 1793 O O . GLY A 1 269 ? 6.209 -5.614 -7.883 1.00 36.01 249 GLY A O 1
ATOM 1794 N N . THR A 1 270 ? 4.229 -5.032 -6.991 1.00 35.54 250 THR A N 1
ATOM 1795 C CA . THR A 1 270 ? 3.539 -6.207 -7.506 1.00 33.18 250 THR A CA 1
ATOM 1796 C C . THR A 1 270 ? 2.328 -5.870 -8.376 1.00 36.94 250 THR A C 1
ATOM 1797 O O . THR A 1 270 ? 1.568 -6.766 -8.744 1.00 37.19 250 THR A O 1
ATOM 1801 N N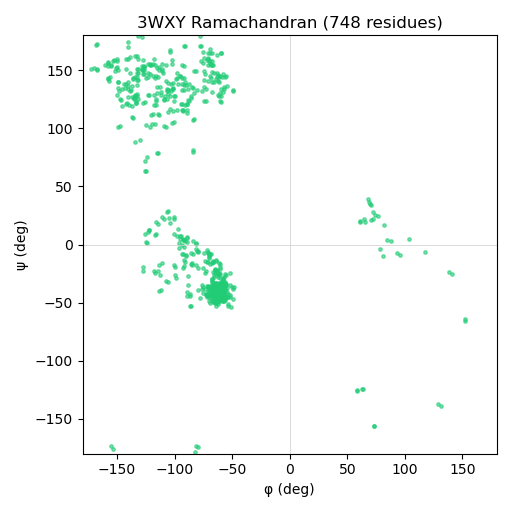 . GLU A 1 271 ? 2.156 -4.592 -8.715 1.00 36.77 251 GLU A N 1
ATOM 1802 C CA . GLU A 1 271 ? 0.951 -4.144 -9.425 1.00 38.91 251 GLU A CA 1
ATOM 1803 C C . GLU A 1 271 ? 0.650 -4.911 -10.718 1.00 42.10 251 GLU A C 1
ATOM 1804 O O . GLU A 1 271 ? -0.498 -5.268 -10.978 1.00 42.82 251 GLU A O 1
ATOM 1810 N N . ASP A 1 272 ? 1.681 -5.170 -11.515 1.00 39.18 252 ASP A N 1
ATOM 1811 C CA . ASP A 1 272 ? 1.511 -5.779 -12.833 1.00 40.96 252 ASP A CA 1
ATOM 1812 C C . ASP A 1 272 ? 1.302 -7.295 -12.802 1.00 42.38 252 ASP A C 1
ATOM 1813 O O . ASP A 1 272 ? 1.029 -7.906 -13.835 1.00 41.75 252 ASP A O 1
ATOM 1818 N N . ILE A 1 273 ? 1.437 -7.896 -11.624 1.00 33.62 253 ILE A N 1
ATOM 1819 C CA . ILE A 1 273 ? 1.479 -9.354 -11.503 1.00 35.89 253 ILE A CA 1
ATOM 1820 C C . ILE A 1 273 ? 0.143 -10.029 -11.835 1.00 37.76 253 ILE A C 1
ATOM 1821 O O . ILE A 1 273 ? 0.099 -11.119 -12.413 1.00 36.18 253 ILE A O 1
ATOM 1826 N N . ALA A 1 274 ? -0.954 -9.378 -11.475 1.00 35.90 254 ALA A N 1
ATOM 1827 C CA . ALA A 1 274 ? -2.263 -9.938 -11.763 1.00 34.54 254 ALA A CA 1
ATOM 1828 C C . ALA A 1 274 ? -3.260 -8.812 -11.966 1.00 34.41 254 ALA A C 1
ATOM 1829 O O . ALA A 1 274 ? -3.354 -7.896 -11.143 1.00 35.83 254 ALA A O 1
ATOM 1831 N N . HIS A 1 275 ? -3.984 -8.879 -13.076 1.00 31.08 255 HIS A N 1
ATOM 1832 C CA . HIS A 1 275 ? -4.963 -7.860 -13.433 1.00 28.98 255 HIS A CA 1
ATOM 1833 C C . HIS A 1 275 ? -6.157 -8.533 -14.069 1.00 27.14 255 HIS A C 1
ATOM 1834 O O . HIS A 1 275 ? -6.032 -9.590 -14.681 1.00 26.15 255 HIS A O 1
ATOM 1841 N N . PHE A 1 276 ? -7.319 -7.917 -13.906 1.00 22.07 256 PHE A N 1
ATOM 1842 C CA . PHE A 1 276 ? -8.540 -8.377 -14.541 1.00 22.45 256 PHE A CA 1
ATOM 1843 C C . PHE A 1 276 ? -9.137 -7.085 -15.078 1.00 23.95 256 PHE A C 1
ATOM 1844 O O . PHE A 1 276 ? -9.897 -6.407 -14.383 1.00 24.72 256 PHE A O 1
ATOM 1852 N N . ASN A 1 277 ? -8.736 -6.743 -16.303 1.00 21.19 257 ASN A N 1
ATOM 1853 C CA . ASN A 1 277 ? -8.983 -5.431 -16.899 1.00 24.35 257 ASN A CA 1
ATOM 1854 C C . ASN A 1 277 ? -10.241 -5.367 -17.741 1.00 22.24 257 ASN A C 1
ATOM 1855 O O . ASN A 1 277 ? -10.523 -6.263 -18.536 1.00 19.78 257 ASN A O 1
ATOM 1860 N N . VAL A 1 278 ? -10.978 -4.277 -17.596 1.00 20.42 258 VAL A N 1
ATOM 1861 C CA . VAL A 1 278 ? -12.204 -4.105 -18.355 1.00 19.38 258 VAL A CA 1
ATOM 1862 C C . VAL A 1 278 ? -11.894 -3.790 -19.833 1.00 20.99 258 VAL A C 1
ATOM 1863 O O . VAL A 1 278 ? -10.864 -3.191 -20.159 1.00 22.58 258 VAL A O 1
ATOM 1867 N N . HIS A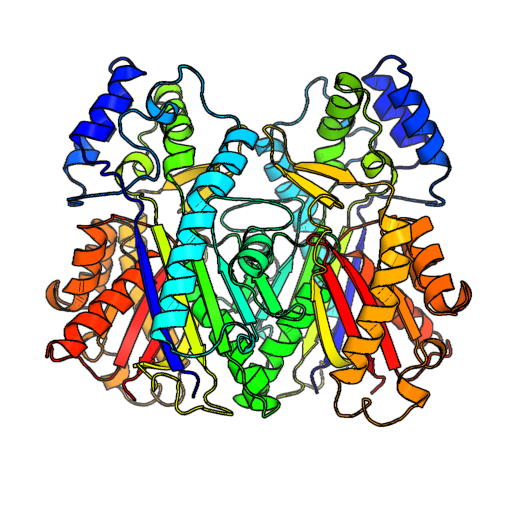 1 279 ? -12.766 -4.256 -20.725 1.00 23.87 259 HIS A N 1
ATOM 1868 C CA . HIS A 1 279 ? -12.729 -3.885 -22.141 1.00 21.97 259 HIS A CA 1
ATOM 1869 C C . HIS A 1 279 ? -14.139 -4.010 -22.701 1.00 21.77 259 HIS A C 1
ATOM 1870 O O . HIS A 1 279 ? -15.075 -4.294 -21.959 1.00 23.16 259 HIS A O 1
ATOM 1877 N N . ASP A 1 280 ? -14.293 -3.801 -24.004 1.00 23.00 260 ASP A N 1
ATOM 1878 C CA . ASP A 1 280 ? -15.626 -3.766 -24.606 1.00 24.49 260 ASP A CA 1
ATOM 1879 C C . ASP A 1 280 ? -16.460 -5.040 -24.392 1.00 23.35 260 ASP A C 1
ATOM 1880 O O . ASP A 1 280 ? -17.681 -4.966 -24.273 1.00 23.73 260 ASP A O 1
ATOM 1885 N N . LYS A 1 281 ? -15.809 -6.197 -24.328 1.00 22.19 261 LYS A N 1
ATOM 1886 C CA . LYS A 1 281 ? -16.536 -7.464 -24.237 1.00 22.91 261 LYS A CA 1
ATOM 1887 C C . LYS A 1 281 ? -16.373 -8.153 -22.885 1.00 22.65 261 LYS A C 1
ATOM 1888 O O . LYS A 1 281 ? -16.528 -9.370 -22.784 1.00 21.38 261 LYS A O 1
ATOM 1894 N N . GLY A 1 282 ? -16.058 -7.383 -21.846 1.00 21.39 262 GLY A N 1
ATOM 1895 C CA . GLY A 1 282 ? -16.014 -7.937 -20.501 1.00 17.69 262 GLY A CA 1
ATOM 1896 C C . GLY A 1 282 ? -14.725 -7.639 -19.770 1.00 19.84 262 GLY A C 1
ATOM 1897 O O . GLY A 1 282 ? -14.234 -6.514 -19.802 1.00 24.29 262 GLY A O 1
ATOM 1898 N N . TYR A 1 283 ? -14.191 -8.642 -19.080 1.00 17.58 263 TYR A N 1
ATOM 1899 C CA . TYR A 1 283 ? -12.924 -8.485 -18.386 1.00 19.88 263 TYR A CA 1
ATOM 1900 C C . TYR A 1 283 ? -11.927 -9.464 -18.956 1.00 21.43 263 TYR A C 1
ATOM 1901 O O . TYR A 1 283 ? -12.283 -10.579 -19.324 1.00 19.25 263 TYR A O 1
ATOM 1910 N N . HIS A 1 284 ? -10.674 -9.041 -19.013 1.00 19.55 264 HIS A N 1
ATOM 1911 C CA . HIS A 1 284 ? -9.594 -9.884 -19.507 1.00 20.26 264 HIS A CA 1
ATOM 1912 C C . HIS A 1 284 ? -8.575 -10.129 -18.399 1.00 21.29 264 HIS A C 1
ATOM 1913 O O . HIS A 1 284 ? -8.104 -9.181 -17.766 1.00 22.00 264 HIS A O 1
ATOM 1920 N N . ALA A 1 285 ? -8.241 -11.395 -18.166 1.00 20.34 265 ALA A N 1
ATOM 1921 C CA . ALA A 1 285 ? -7.301 -11.760 -17.110 1.00 22.95 265 ALA A CA 1
ATOM 1922 C C . ALA A 1 285 ? -5.859 -11.757 -17.602 1.00 26.05 265 ALA A C 1
ATOM 1923 O O . ALA A 1 285 ? -5.556 -12.281 -18.674 1.00 24.46 265 ALA A O 1
ATOM 1925 N N . ILE A 1 286 ? -4.981 -11.144 -16.815 1.00 22.94 266 ILE A N 1
ATOM 1926 C CA . ILE A 1 286 ? -3.542 -11.255 -17.019 1.00 27.27 266 ILE A CA 1
ATOM 1927 C C . ILE A 1 286 ? -2.966 -11.951 -15.807 1.00 26.70 266 ILE A C 1
ATOM 1928 O O . ILE A 1 286 ? -3.105 -11.479 -14.676 1.00 29.58 266 ILE A O 1
ATOM 1933 N N . ILE A 1 287 ? -2.331 -13.088 -16.048 1.00 24.38 267 ILE A N 1
ATOM 1934 C CA . ILE A 1 287 ? -1.854 -13.944 -14.978 1.00 25.38 267 ILE A CA 1
ATOM 1935 C C . ILE A 1 287 ? -0.362 -14.176 -15.183 1.00 24.66 267 ILE A C 1
ATOM 1936 O O . ILE A 1 287 ? 0.041 -14.950 -16.044 1.00 27.44 267 ILE A O 1
ATOM 1941 N N . ASP A 1 288 ? 0.450 -13.479 -14.397 1.00 26.34 268 ASP A N 1
ATOM 1942 C CA . ASP A 1 288 ? 1.899 -13.495 -14.582 1.00 27.80 268 ASP A CA 1
ATOM 1943 C C . ASP A 1 288 ? 2.497 -14.810 -14.100 1.00 27.21 268 ASP A C 1
ATOM 1944 O O . ASP A 1 288 ? 2.071 -15.361 -13.080 1.00 23.18 268 ASP A O 1
ATOM 1949 N N . LYS A 1 289 ? 3.496 -15.308 -14.825 1.00 25.92 269 LYS A N 1
ATOM 1950 C CA . LYS A 1 289 ? 4.147 -16.562 -14.450 1.00 26.69 269 LYS A CA 1
ATOM 1951 C C . LYS A 1 289 ? 4.813 -16.504 -13.075 1.00 26.12 269 LYS A C 1
ATOM 1952 O O . LYS A 1 289 ? 5.135 -17.538 -12.493 1.00 28.49 269 LYS A O 1
ATOM 1958 N N . ARG A 1 290 ? 5.009 -15.298 -12.550 1.00 23.07 270 ARG A N 1
ATOM 1959 C CA . ARG A 1 290 ? 5.708 -15.131 -11.284 1.00 23.94 270 ARG A CA 1
ATOM 1960 C C . ARG A 1 290 ? 4.846 -15.390 -10.054 1.00 25.98 270 ARG A C 1
ATOM 1961 O O . ARG A 1 290 ? 5.344 -15.377 -8.928 1.00 25.97 270 ARG A O 1
ATOM 1969 N N . ILE A 1 291 ? 3.550 -15.618 -10.257 1.00 26.67 271 ILE A N 1
ATOM 1970 C CA . ILE A 1 291 ? 2.648 -15.791 -9.123 1.00 23.21 271 ILE A CA 1
ATOM 1971 C C . ILE A 1 291 ? 3.048 -16.901 -8.131 1.00 21.45 271 ILE A C 1
ATOM 1972 O O . ILE A 1 291 ? 3.021 -16.678 -6.920 1.00 20.95 271 ILE A O 1
ATOM 1977 N N . PRO A 1 292 ? 3.430 -18.098 -8.627 1.00 23.29 272 PRO A N 1
ATOM 1978 C CA . PRO A 1 292 ? 3.791 -19.103 -7.617 1.00 24.51 272 PRO A CA 1
ATOM 1979 C C . PRO A 1 292 ? 4.984 -18.686 -6.754 1.00 23.18 272 PRO A C 1
ATOM 1980 O O . PRO A 1 292 ? 4.948 -18.850 -5.537 1.00 24.86 272 PRO A O 1
ATOM 1984 N N . GLN A 1 293 ? 6.012 -18.128 -7.374 1.00 24.82 273 GLN A N 1
ATOM 1985 C CA . GLN A 1 293 ? 7.179 -17.669 -6.629 1.00 26.02 273 GLN A CA 1
ATOM 1986 C C . GLN A 1 293 ? 6.827 -16.551 -5.646 1.00 24.28 273 GLN A C 1
ATOM 1987 O O . GLN A 1 293 ? 7.317 -16.525 -4.516 1.00 26.76 273 GLN A O 1
ATOM 1993 N N . LEU A 1 294 ? 5.950 -15.650 -6.070 1.00 24.09 274 LEU A N 1
ATOM 1994 C CA . LEU A 1 294 ? 5.505 -14.561 -5.209 1.00 25.00 274 LEU A CA 1
ATOM 1995 C C . LEU A 1 294 ? 4.741 -15.136 -4.025 1.00 23.18 274 LEU A C 1
ATOM 1996 O O . LEU A 1 294 ? 4.888 -14.692 -2.890 1.00 24.10 274 LEU A O 1
ATOM 2001 N N . THR A 1 295 ? 3.928 -16.149 -4.304 1.00 24.39 275 THR A N 1
ATOM 2002 C CA . THR A 1 295 ? 3.173 -16.839 -3.273 1.00 22.52 275 THR A CA 1
ATOM 2003 C C . THR A 1 295 ? 4.074 -17.408 -2.186 1.00 22.71 275 THR A C 1
ATOM 2004 O O . THR A 1 295 ? 3.795 -17.257 -0.995 1.00 22.15 275 THR A O 1
ATOM 2008 N N . GLY A 1 296 ? 5.160 -18.056 -2.600 1.00 22.53 276 GLY A N 1
ATOM 2009 C CA . GLY A 1 296 ? 6.103 -18.646 -1.666 1.00 24.67 276 GLY A CA 1
ATOM 2010 C C . GLY A 1 296 ? 6.744 -17.636 -0.726 1.00 24.98 276 GLY A C 1
ATOM 2011 O O . GLY A 1 296 ? 7.133 -17.977 0.394 1.00 25.98 276 GLY A O 1
ATOM 2012 N N . LYS A 1 297 ? 6.864 -16.395 -1.184 1.00 23.67 277 LYS A N 1
ATOM 2013 C CA . LYS A 1 297 ? 7.419 -15.324 -0.359 1.00 25.98 277 LYS A CA 1
ATOM 2014 C C . LYS A 1 297 ? 6.346 -14.615 0.470 1.00 24.50 277 LYS A C 1
ATOM 2015 O O . LYS A 1 297 ? 6.566 -14.294 1.638 1.00 27.93 277 LYS A O 1
ATOM 2021 N N . CYS A 1 298 ? 5.192 -14.370 -0.140 1.00 23.26 278 CYS A N 1
ATOM 2022 C CA . CYS A 1 298 ? 4.135 -13.579 0.503 1.00 22.33 278 CYS A CA 1
ATOM 2023 C C . CYS A 1 298 ? 3.407 -14.301 1.638 1.00 24.34 278 CYS A C 1
ATOM 2024 O O . CYS A 1 298 ? 3.123 -13.708 2.685 1.00 22.32 278 CYS A O 1
ATOM 2027 N N . VAL A 1 299 ? 3.095 -15.577 1.435 1.00 21.01 279 VAL A N 1
ATOM 2028 C CA . VAL A 1 299 ? 2.304 -16.296 2.429 1.00 20.17 279 VAL A CA 1
ATOM 2029 C C . VAL A 1 299 ? 2.978 -16.435 3.808 1.00 21.17 279 VAL A C 1
ATOM 2030 O O . VAL A 1 299 ? 2.352 -16.161 4.825 1.00 21.09 279 VAL A O 1
ATOM 2034 N N . PRO A 1 300 ? 4.261 -16.857 3.860 1.00 21.85 280 PRO A N 1
ATOM 2035 C CA . PRO A 1 300 ? 4.859 -16.924 5.198 1.00 20.92 280 PRO A CA 1
ATOM 2036 C C . PRO A 1 300 ? 4.998 -15.538 5.850 1.00 24.28 280 PRO A C 1
ATOM 2037 O O . PRO A 1 300 ? 4.859 -15.424 7.069 1.00 24.46 280 PRO A O 1
ATOM 2041 N N . ALA A 1 301 ? 5.256 -14.513 5.044 1.00 23.34 281 ALA A N 1
ATOM 2042 C CA . ALA A 1 301 ? 5.368 -13.146 5.547 1.00 27.53 281 ALA A CA 1
ATOM 2043 C C . ALA A 1 301 ? 4.035 -12.701 6.126 1.00 27.51 281 ALA A C 1
ATOM 2044 O O . ALA A 1 301 ? 3.985 -12.081 7.195 1.00 22.85 281 ALA A O 1
ATOM 2046 N N . GLY A 1 302 ? 2.955 -13.021 5.419 1.00 23.84 282 GLY A N 1
ATOM 2047 C CA . GLY A 1 302 ? 1.624 -12.683 5.889 1.00 20.28 282 GLY A CA 1
ATOM 2048 C C . GLY A 1 302 ? 1.242 -13.463 7.128 1.00 24.76 282 GLY A C 1
ATOM 2049 O O . GLY A 1 302 ? 0.550 -12.945 8.000 1.00 24.56 282 GLY A O 1
ATOM 2050 N N . PHE A 1 303 ? 1.684 -14.716 7.208 1.00 19.98 283 PHE A N 1
ATOM 2051 C CA . PHE A 1 303 ? 1.381 -15.544 8.365 1.00 21.36 283 PHE A CA 1
ATOM 2052 C C . PHE A 1 303 ? 2.017 -14.951 9.612 1.00 24.33 283 PHE A C 1
ATOM 2053 O O . PHE A 1 303 ? 1.365 -14.828 10.654 1.00 20.45 283 PHE A O 1
ATOM 2061 N N . GLN A 1 304 ? 3.299 -14.608 9.507 1.00 24.84 284 GLN A N 1
ATOM 2062 C CA . GLN A 1 304 ? 4.026 -14.024 10.631 1.00 28.22 284 GLN A CA 1
ATOM 2063 C C . GLN A 1 304 ? 3.342 -12.740 11.082 1.00 23.86 284 GLN A C 1
ATOM 2064 O O . GLN A 1 304 ? 3.132 -12.526 12.273 1.00 25.64 284 GLN A O 1
ATOM 2070 N N . SER A 1 305 ? 2.982 -11.909 10.112 1.00 22.69 285 SER A N 1
ATOM 2071 C CA . SER A 1 305 ? 2.312 -10.642 10.393 1.00 25.84 285 SER A CA 1
ATOM 2072 C C . SER A 1 305 ? 0.958 -10.867 11.060 1.00 24.83 285 SER A C 1
ATOM 2073 O O . SER A 1 305 ? 0.590 -10.153 11.991 1.00 24.26 285 SER A O 1
ATOM 2076 N N . LEU A 1 306 ? 0.225 -11.873 10.595 1.00 21.23 286 LEU A N 1
ATOM 2077 C CA . LEU A 1 306 ? -1.060 -12.203 11.206 1.00 23.20 286 LEU A CA 1
ATOM 2078 C C . LEU A 1 306 ? -0.902 -12.572 12.678 1.00 23.24 286 LEU A C 1
ATOM 2079 O O . LEU A 1 306 ? -1.631 -12.067 13.530 1.00 24.62 286 LEU A O 1
ATOM 2084 N N . ILE A 1 307 ? 0.056 -13.450 12.976 1.00 21.84 287 ILE A N 1
ATOM 2085 C CA . ILE A 1 307 ? 0.249 -13.899 14.345 1.00 22.44 287 ILE A CA 1
ATOM 2086 C C . ILE A 1 307 ? 0.735 -12.739 15.221 1.00 22.85 287 ILE A C 1
ATOM 2087 O O . ILE A 1 307 ? 0.251 -12.553 16.340 1.00 26.06 287 ILE A O 1
ATOM 2092 N N . SER A 1 308 ? 1.674 -11.961 14.692 1.00 25.38 288 SER A N 1
ATOM 2093 C CA . SER A 1 308 ? 2.203 -10.779 15.381 1.00 26.48 288 SER A CA 1
ATOM 2094 C C . SER A 1 308 ? 1.110 -9.783 15.762 1.00 28.32 288 SER A C 1
ATOM 2095 O O . SER A 1 308 ? 1.205 -9.098 16.780 1.00 30.21 288 SER A O 1
ATOM 2098 N N . SER A 1 309 ? 0.075 -9.709 14.932 1.00 27.59 289 SER A N 1
ATOM 2099 C CA . SER A 1 309 ? -1.021 -8.767 15.136 1.00 26.71 289 SER A CA 1
ATOM 2100 C C . SER A 1 309 ? -2.150 -9.373 15.976 1.00 30.14 289 SER A C 1
ATOM 2101 O O . SER A 1 309 ? -3.183 -8.736 16.201 1.00 27.55 289 SER A O 1
ATOM 2104 N N . THR A 1 310 ? -1.954 -10.605 16.434 1.00 26.49 290 THR A N 1
ATOM 2105 C CA . THR A 1 310 ? -2.948 -11.286 17.260 1.00 28.38 290 THR A CA 1
ATOM 2106 C C . THR A 1 310 ? -2.453 -11.368 18.703 1.00 29.82 290 THR A C 1
ATOM 2107 O O . THR A 1 310 ? -1.633 -12.227 19.030 1.00 30.29 290 THR A O 1
ATOM 2111 N N . PRO A 1 311 ? -2.953 -10.476 19.574 1.00 32.29 291 PRO A N 1
ATOM 2112 C CA . PRO A 1 311 ? -2.412 -10.343 20.934 1.00 33.37 291 PRO A CA 1
ATOM 2113 C C . PRO A 1 311 ? -2.383 -11.655 21.721 1.00 33.71 291 PRO A C 1
ATOM 2114 O O . PRO A 1 311 ? -1.397 -11.923 22.406 1.00 36.97 291 PRO A O 1
ATOM 2118 N N . SER A 1 312 ? -3.431 -12.464 21.604 1.00 31.66 292 SER A N 1
ATOM 2119 C CA . SER A 1 312 ? -3.507 -13.736 22.324 1.00 33.55 292 SER A CA 1
ATOM 2120 C C . SER A 1 312 ? -2.501 -14.796 21.852 1.00 36.14 292 SER A C 1
ATOM 2121 O O . SER A 1 312 ? -2.362 -15.844 22.483 1.00 39.29 292 SER A O 1
ATOM 2124 N N . LEU A 1 313 ? -1.798 -14.527 20.756 1.00 33.83 293 LEU A N 1
ATOM 2125 C CA . LEU A 1 313 ? -0.857 -15.498 20.202 1.00 34.05 293 LEU A CA 1
ATOM 2126 C C . LEU A 1 313 ? 0.547 -14.939 19.966 1.00 35.15 293 LEU A C 1
ATOM 2127 O O . LEU A 1 313 ? 1.504 -15.701 19.837 1.00 36.23 293 LEU A O 1
ATOM 2132 N N . ALA A 1 314 ? 0.670 -13.618 19.899 1.00 31.38 294 ALA A N 1
ATOM 2133 C CA . ALA A 1 314 ? 1.900 -12.990 19.415 1.00 34.56 294 ALA A CA 1
ATOM 2134 C C . ALA A 1 314 ? 3.136 -13.257 20.276 1.00 39.62 294 ALA A C 1
ATOM 2135 O O . ALA A 1 314 ? 4.265 -13.146 19.798 1.00 36.90 294 ALA A O 1
ATOM 2137 N N . LEU A 1 315 ? 2.923 -13.615 21.537 1.00 39.90 295 LEU A N 1
ATOM 2138 C CA . LEU A 1 315 ? 4.034 -13.709 22.482 1.00 43.67 295 LEU A CA 1
ATOM 2139 C C . LEU A 1 315 ? 4.734 -15.074 22.535 1.00 44.99 295 LEU A C 1
ATOM 2140 O O . LEU A 1 315 ? 5.919 -15.147 22.860 1.00 49.31 295 LEU A O 1
ATOM 2145 N N . GLU A 1 316 ? 4.016 -16.145 22.211 1.00 42.88 296 GLU A N 1
ATOM 2146 C CA . GLU A 1 316 ? 4.600 -17.487 22.265 1.00 45.14 296 GLU A CA 1
ATOM 2147 C C . GLU A 1 316 ? 5.236 -17.918 20.944 1.00 46.50 296 GLU A C 1
ATOM 2148 O O . GLU A 1 316 ? 4.691 -17.672 19.866 1.00 42.49 296 GLU A O 1
ATOM 2154 N N . GLU A 1 317 ? 6.388 -18.575 21.040 1.00 40.90 297 GLU A N 1
ATOM 2155 C CA . GLU A 1 317 ? 7.192 -18.872 19.864 1.00 40.10 297 GLU A CA 1
ATOM 2156 C C . GLU A 1 317 ? 6.581 -19.954 18.973 1.00 37.41 297 GLU A C 1
ATOM 2157 O O . GLU A 1 317 ? 6.697 -19.890 17.746 1.00 38.72 297 GLU A O 1
ATOM 2163 N N . LYS A 1 318 ? 5.941 -20.946 19.587 1.00 39.06 298 LYS A N 1
ATOM 2164 C CA . LYS A 1 318 ? 5.349 -22.054 18.841 1.00 36.54 298 LYS A CA 1
ATOM 2165 C C . LYS A 1 318 ? 4.252 -21.571 17.898 1.00 33.71 298 LYS A C 1
ATOM 2166 O O . LYS A 1 318 ? 3.979 -22.198 16.873 1.00 33.59 298 LYS A O 1
ATOM 2172 N N . ASN A 1 319 ? 3.636 -20.447 18.248 1.00 34.54 299 ASN A N 1
ATOM 2173 C CA . ASN A 1 319 ? 2.552 -19.888 17.449 1.00 32.24 299 ASN A CA 1
ATOM 2174 C C . ASN A 1 319 ? 3.016 -19.351 16.102 1.00 32.01 299 ASN A C 1
ATOM 2175 O O . ASN A 1 319 ? 2.196 -18.982 15.259 1.00 26.74 299 ASN A O 1
ATOM 2180 N N . TYR A 1 320 ? 4.328 -19.305 15.896 1.00 29.76 300 TYR A N 1
ATOM 2181 C CA . TYR A 1 320 ? 4.880 -18.817 14.639 1.00 28.02 300 TYR A CA 1
ATOM 2182 C C . TYR A 1 320 ? 5.301 -19.954 13.718 1.00 25.35 300 TYR A C 1
ATOM 2183 O O . TYR A 1 320 ? 5.920 -19.735 12.674 1.00 27.56 300 TYR A O 1
ATOM 2192 N N . VAL A 1 321 ? 4.945 -21.170 14.107 1.00 25.18 301 VAL A N 1
ATOM 2193 C CA . VAL A 1 321 ? 5.228 -22.349 13.303 1.00 25.82 301 VAL A CA 1
ATOM 2194 C C . VAL A 1 321 ? 3.980 -22.800 12.549 1.00 22.25 301 VAL A C 1
ATOM 2195 O O . VAL A 1 321 ? 3.004 -23.212 13.171 1.00 22.77 301 VAL A O 1
ATOM 2199 N N . PRO A 1 322 ? 4.013 -22.731 11.205 1.00 23.80 302 PRO A N 1
ATOM 2200 C CA . PRO A 1 322 ? 2.806 -23.023 10.420 1.00 21.36 302 PRO A CA 1
ATOM 2201 C C . PRO A 1 322 ? 2.228 -24.406 10.671 1.00 23.31 302 PRO A C 1
ATOM 2202 O O . PRO A 1 322 ? 1.013 -24.569 10.683 1.00 19.18 302 PRO A O 1
ATOM 2206 N N . SER A 1 323 ? 3.090 -25.399 10.891 1.00 22.30 303 SER A N 1
ATOM 2207 C CA . SER A 1 323 ? 2.611 -26.751 11.135 1.00 22.03 303 SER A CA 1
ATOM 2208 C C . SER A 1 323 ? 1.777 -26.916 12.407 1.00 20.53 303 SER A C 1
ATOM 2209 O O . SER A 1 323 ? 1.102 -27.928 12.576 1.00 24.68 303 SER A O 1
ATOM 2212 N N . ASN A 1 324 ? 1.801 -25.929 13.297 1.00 22.49 304 ASN A N 1
ATOM 2213 C CA . ASN A 1 324 ? 0.961 -26.011 14.490 1.00 21.86 304 ASN A CA 1
ATOM 2214 C C . ASN A 1 324 ? -0.488 -25.592 14.229 1.00 23.90 304 ASN A C 1
ATOM 2215 O O . ASN A 1 324 ? -1.322 -25.626 15.133 1.00 26.47 304 ASN A O 1
ATOM 2220 N N . TYR A 1 325 ? -0.770 -25.231 12.978 1.00 22.73 305 TYR A N 1
ATOM 2221 C CA . TYR A 1 325 ? -2.117 -24.834 12.558 1.00 21.12 305 TYR A CA 1
ATOM 2222 C C . TYR A 1 325 ? -2.654 -25.723 11.443 1.00 21.58 305 TYR A C 1
ATOM 2223 O O . TYR A 1 325 ? -1.891 -26.298 10.656 1.00 19.45 305 TYR A O 1
ATOM 2232 N N . GLY A 1 326 ? -3.978 -25.814 11.362 1.00 18.86 306 GLY A N 1
ATOM 2233 C CA . GLY A 1 326 ? -4.623 -26.284 10.154 1.00 19.26 306 GLY A CA 1
ATOM 2234 C C . GLY A 1 326 ? -4.557 -25.163 9.127 1.00 18.44 306 GLY A C 1
ATOM 2235 O O . GLY A 1 326 ? -4.408 -23.991 9.484 1.00 17.55 306 GLY A O 1
ATOM 2236 N N . TRP A 1 327 ? -4.642 -25.515 7.852 1.00 14.87 307 TRP A N 1
ATOM 2237 C CA . TRP A 1 327 ? -4.474 -24.536 6.785 1.00 16.63 307 TRP A CA 1
ATOM 2238 C C . TRP A 1 327 ? -5.504 -24.705 5.686 1.00 19.15 307 TRP A C 1
ATOM 2239 O O . TRP A 1 327 ? -5.877 -25.823 5.337 1.00 18.52 307 TRP A O 1
ATOM 2250 N N . ALA A 1 328 ? -5.954 -23.575 5.142 1.00 15.39 308 ALA A N 1
ATOM 2251 C CA . ALA A 1 328 ? -6.768 -23.574 3.940 1.00 15.10 308 ALA A CA 1
ATOM 2252 C C . ALA A 1 328 ? -6.169 -22.498 3.057 1.00 14.79 308 ALA A C 1
ATOM 2253 O O . ALA A 1 328 ? -6.067 -21.350 3.479 1.00 15.91 308 ALA A O 1
ATOM 2255 N N . VAL A 1 329 ? -5.736 -22.858 1.850 1.00 13.51 309 VAL A N 1
ATOM 2256 C CA . VAL A 1 329 ? -5.077 -21.880 0.976 1.00 14.71 309 VAL A CA 1
ATOM 2257 C C . VAL A 1 329 ? -5.818 -21.791 -0.348 1.00 14.86 309 VAL A C 1
ATOM 2258 O O . VAL A 1 329 ? -6.123 -22.818 -0.958 1.00 13.76 309 VAL A O 1
ATOM 2262 N N . HIS A 1 330 ? -6.177 -20.575 -0.773 1.00 14.41 310 HIS A N 1
ATOM 2263 C CA . HIS A 1 330 ? -6.883 -20.456 -2.039 1.00 13.81 310 HIS A CA 1
ATOM 2264 C C . HIS A 1 330 ? -6.013 -21.007 -3.166 1.00 14.19 310 HIS A C 1
ATOM 2265 O O . HIS A 1 330 ? -4.884 -20.552 -3.359 1.00 14.31 310 HIS A O 1
ATOM 2272 N N . PRO A 1 331 ? -6.537 -21.987 -3.913 1.00 12.36 311 PRO A N 1
ATOM 2273 C CA . PRO A 1 331 ? -5.759 -22.641 -4.974 1.00 14.38 311 PRO A CA 1
ATOM 2274 C C . PRO A 1 331 ? -5.798 -21.865 -6.286 1.00 14.78 311 PRO A C 1
ATOM 2275 O O . PRO A 1 331 ? -6.544 -22.219 -7.203 1.00 16.99 311 PRO A O 1
ATOM 2279 N N . GLY A 1 332 ? -4.988 -20.816 -6.380 1.00 14.86 312 GLY A N 1
ATOM 2280 C CA . GLY A 1 332 ? -4.988 -19.972 -7.566 1.00 15.31 312 GLY A CA 1
ATOM 2281 C C . GLY A 1 332 ? -4.643 -20.820 -8.770 1.00 16.98 312 GLY A C 1
ATOM 2282 O O . GLY A 1 332 ? -5.112 -20.592 -9.884 1.00 17.72 312 GLY A O 1
ATOM 2283 N N . GLY A 1 333 ? -3.791 -21.805 -8.519 1.00 15.17 313 GLY A N 1
ATOM 2284 C CA . GLY A 1 333 ? -3.441 -22.813 -9.494 1.00 16.85 313 GLY A CA 1
ATOM 2285 C C . GLY A 1 333 ? -2.711 -23.893 -8.725 1.00 16.79 313 GLY A C 1
ATOM 2286 O O . GLY A 1 333 ? -2.410 -23.720 -7.542 1.00 15.88 313 GLY A O 1
ATOM 2287 N N . TYR A 1 334 ? -2.425 -25.008 -9.386 1.00 18.65 314 TYR A N 1
ATOM 2288 C CA . TYR A 1 334 ? -1.732 -26.102 -8.726 1.00 19.99 314 TYR A CA 1
ATOM 2289 C C . TYR A 1 334 ? -0.405 -25.627 -8.141 1.00 18.17 314 TYR A C 1
ATOM 2290 O O . TYR A 1 334 ? -0.079 -25.920 -6.994 1.00 16.96 314 TYR A O 1
ATOM 2299 N N . ALA A 1 335 ? 0.348 -24.874 -8.934 1.00 18.80 315 ALA A N 1
ATOM 2300 C CA . ALA A 1 335 ? 1.678 -24.424 -8.529 1.00 21.33 315 ALA A CA 1
ATOM 2301 C C . ALA A 1 335 ? 1.628 -23.446 -7.360 1.00 18.93 315 ALA A C 1
ATOM 2302 O O . ALA A 1 335 ? 2.602 -23.292 -6.625 1.00 19.52 315 ALA A O 1
ATOM 2304 N N . VAL A 1 336 ? 0.487 -22.779 -7.188 1.00 18.08 316 VAL A N 1
ATOM 2305 C CA . VAL A 1 336 ? 0.312 -21.902 -6.043 1.00 19.58 316 VAL A CA 1
ATOM 2306 C C . VAL A 1 336 ? 0.221 -22.701 -4.748 1.00 16.93 316 VAL A C 1
ATOM 2307 O O . VAL A 1 336 ? 0.851 -22.352 -3.749 1.00 17.19 316 VAL A O 1
ATOM 2311 N N . LEU A 1 337 ? -0.570 -23.772 -4.756 1.00 16.07 317 LEU A N 1
ATOM 2312 C CA . LEU A 1 337 ? -0.644 -24.644 -3.593 1.00 16.09 317 LEU A CA 1
ATOM 2313 C C . LEU A 1 337 ? 0.731 -25.205 -3.259 1.00 15.92 317 LEU A C 1
ATOM 2314 O O . LEU A 1 337 ? 1.129 -25.227 -2.098 1.00 16.27 317 LEU A O 1
ATOM 2319 N N . VAL A 1 338 ? 1.442 -25.652 -4.286 1.00 16.92 318 VAL A N 1
ATOM 2320 C CA . VAL A 1 338 ? 2.746 -26.275 -4.084 1.00 17.06 318 VAL A CA 1
ATOM 2321 C C . VAL A 1 338 ? 3.696 -25.254 -3.457 1.00 19.49 318 VAL A C 1
ATOM 2322 O O . VAL A 1 338 ? 4.373 -25.546 -2.473 1.00 18.87 318 VAL A O 1
ATOM 2326 N N . ALA A 1 339 ? 3.715 -24.042 -4.006 1.00 17.68 319 ALA A N 1
ATOM 2327 C CA . ALA A 1 339 ? 4.601 -22.996 -3.477 1.00 18.07 319 ALA A CA 1
ATOM 2328 C C . ALA A 1 339 ? 4.311 -22.669 -2.013 1.00 18.96 319 ALA A C 1
ATOM 2329 O O . ALA A 1 339 ? 5.230 -22.556 -1.209 1.00 19.43 319 ALA A O 1
ATOM 2331 N N . ALA A 1 340 ? 3.033 -22.509 -1.671 1.00 16.33 320 ALA A N 1
ATOM 2332 C CA . ALA A 1 340 ? 2.643 -22.248 -0.291 1.00 16.69 320 ALA A CA 1
ATOM 2333 C C . ALA A 1 340 ? 3.014 -23.402 0.635 1.00 17.78 320 ALA A C 1
ATOM 2334 O O . ALA A 1 340 ? 3.573 -23.198 1.716 1.00 16.93 320 ALA A O 1
ATOM 2336 N N . GLN A 1 341 ? 2.666 -24.613 0.211 1.00 14.82 321 GLN A N 1
ATOM 2337 C CA . GLN A 1 341 ? 2.961 -25.826 0.956 1.00 15.90 321 GLN A CA 1
ATOM 2338 C C . GLN A 1 341 ? 4.441 -25.914 1.350 1.00 17.21 321 GLN A C 1
ATOM 2339 O O . GLN A 1 341 ? 4.780 -26.084 2.522 1.00 19.21 321 GLN A O 1
ATOM 2345 N N . ASP A 1 342 ? 5.314 -25.785 0.368 1.00 18.61 322 ASP A N 1
ATOM 2346 C CA . ASP A 1 342 ? 6.749 -25.899 0.631 1.00 19.47 322 ASP A CA 1
ATOM 2347 C C . ASP A 1 342 ? 7.248 -24.745 1.513 1.00 20.54 322 ASP A C 1
ATOM 2348 O O . ASP A 1 342 ? 7.978 -24.965 2.481 1.00 20.29 322 ASP A O 1
ATOM 2353 N N . ALA A 1 343 ? 6.813 -23.525 1.206 1.00 19.72 323 ALA A N 1
ATOM 2354 C CA . ALA A 1 343 ? 7.302 -22.340 1.917 1.00 21.37 323 ALA A CA 1
ATOM 2355 C C . ALA A 1 343 ? 6.890 -22.321 3.386 1.00 20.07 323 ALA A C 1
ATOM 2356 O O . ALA A 1 343 ? 7.576 -21.734 4.225 1.00 23.85 323 ALA A O 1
ATOM 2358 N N . LEU A 1 344 ? 5.765 -22.955 3.692 1.00 17.37 324 LEU A N 1
ATOM 2359 C CA . LEU A 1 344 ? 5.260 -23.011 5.054 1.00 17.43 324 LEU A CA 1
ATOM 2360 C C . LEU A 1 344 ? 5.712 -24.255 5.813 1.00 16.77 324 LEU A C 1
ATOM 2361 O O . LEU A 1 344 ? 5.346 -24.442 6.970 1.00 22.28 324 LEU A O 1
ATOM 2366 N N . GLY A 1 345 ? 6.487 -25.114 5.160 1.00 19.73 325 GLY A N 1
ATOM 2367 C CA . GLY A 1 345 ? 6.927 -26.355 5.785 1.00 18.95 325 GLY A CA 1
ATOM 2368 C C . GLY A 1 345 ? 5.832 -27.394 5.977 1.00 22.67 325 GLY A C 1
ATOM 2369 O O . GLY A 1 345 ? 5.962 -28.294 6.809 1.00 25.21 325 GLY A O 1
ATOM 2370 N N . LEU A 1 346 ? 4.750 -27.275 5.209 1.00 18.18 326 LEU A N 1
ATOM 2371 C CA . LEU A 1 346 ? 3.628 -28.199 5.303 1.00 16.79 326 LEU A CA 1
ATOM 2372 C C . LEU A 1 346 ? 3.753 -29.379 4.350 1.00 17.04 326 LEU A C 1
ATOM 2373 O O . LEU A 1 346 ? 4.600 -29.398 3.467 1.00 19.40 326 LEU A O 1
ATOM 2378 N N . THR A 1 347 ? 2.861 -30.344 4.526 1.00 17.13 327 THR A N 1
ATOM 2379 C CA . THR A 1 347 ? 2.725 -31.455 3.596 1.00 20.17 327 THR A CA 1
ATOM 2380 C C . THR A 1 347 ? 1.493 -31.259 2.725 1.00 20.17 327 THR A C 1
ATOM 2381 O O . THR A 1 347 ? 0.617 -30.451 3.043 1.00 19.30 327 THR A O 1
ATOM 2385 N N . ALA A 1 348 ? 1.401 -32.020 1.639 1.00 18.49 328 ALA A N 1
ATOM 2386 C CA . ALA A 1 348 ? 0.192 -32.002 0.819 1.00 18.94 328 ALA A CA 1
ATOM 2387 C C . ALA A 1 348 ? -1.014 -32.450 1.630 1.00 19.83 328 ALA A C 1
ATOM 2388 O O . ALA A 1 348 ? -2.122 -31.962 1.419 1.00 19.65 328 ALA A O 1
ATOM 2390 N N . ASP A 1 349 ? -0.805 -33.368 2.570 1.00 17.24 329 ASP A N 1
ATOM 2391 C CA . ASP A 1 349 ? -1.912 -33.851 3.385 1.00 18.44 329 ASP A CA 1
ATOM 2392 C C . ASP A 1 349 ? -2.474 -32.752 4.284 1.00 21.02 329 ASP A C 1
ATOM 2393 O O . ASP A 1 349 ? -3.681 -32.717 4.540 1.00 20.06 329 ASP A O 1
ATOM 2398 N N . ASP A 1 350 ? -1.613 -31.848 4.747 1.00 19.67 330 ASP A N 1
ATOM 2399 C CA . ASP A 1 350 ? -2.091 -30.694 5.516 1.00 20.18 330 ASP A CA 1
ATOM 2400 C C . ASP A 1 350 ? -3.077 -29.879 4.688 1.00 19.07 330 ASP A C 1
ATOM 2401 O O . ASP A 1 350 ? -4.065 -29.360 5.217 1.00 21.43 330 ASP A O 1
ATOM 2406 N N . LEU A 1 351 ? -2.802 -29.772 3.393 1.00 15.66 331 LEU A N 1
ATOM 2407 C CA . LEU A 1 351 ? -3.630 -28.972 2.485 1.00 16.17 331 LEU A CA 1
ATOM 2408 C C . LEU A 1 351 ? -4.590 -29.853 1.677 1.00 16.59 331 LEU A C 1
ATOM 2409 O O . LEU A 1 351 ? -5.060 -29.459 0.602 1.00 14.55 331 LEU A O 1
ATOM 2414 N N . ARG A 1 352 ? -4.879 -31.047 2.193 1.00 14.24 332 ARG A N 1
ATOM 2415 C CA . ARG A 1 352 ? -5.752 -31.989 1.484 1.00 16.34 332 ARG A CA 1
ATOM 2416 C C . ARG A 1 352 ? -7.062 -31.352 0.989 1.00 16.24 332 ARG A C 1
ATOM 2417 O O . ARG A 1 352 ? -7.462 -31.542 -0.167 1.00 16.89 332 ARG A O 1
ATOM 2425 N N . ALA A 1 353 ? -7.722 -30.600 1.859 1.00 16.95 333 ALA A N 1
ATOM 2426 C CA . ALA A 1 353 ? -9.010 -30.006 1.495 1.00 16.13 333 ALA A CA 1
ATOM 2427 C C . ALA A 1 353 ? -8.862 -28.934 0.415 1.00 16.61 333 ALA A C 1
ATOM 2428 O O . ALA A 1 353 ? -9.770 -28.720 -0.392 1.00 15.70 333 ALA A O 1
ATOM 2430 N N . SER A 1 354 ? -7.714 -28.267 0.392 1.00 15.01 334 SER A N 1
ATOM 2431 C CA . SER A 1 354 ? -7.483 -27.248 -0.625 1.00 13.85 334 SER A CA 1
ATOM 2432 C C . SER A 1 354 ? -7.192 -27.911 -1.960 1.00 15.30 334 SER A C 1
ATOM 2433 O O . SER A 1 354 ? -7.668 -27.470 -2.999 1.00 14.47 334 SER A O 1
ATOM 2436 N N . TYR A 1 355 ? -6.396 -28.983 -1.947 1.00 13.88 335 TYR A N 1
ATOM 2437 C CA . TYR A 1 355 ? -6.172 -29.706 -3.186 1.00 15.51 335 TYR A CA 1
ATOM 2438 C C . TYR A 1 355 ? -7.480 -30.314 -3.692 1.00 14.58 335 TYR A C 1
ATOM 2439 O O . TYR A 1 355 ? -7.744 -30.309 -4.897 1.00 16.42 335 TYR A O 1
ATOM 2448 N N . ASP A 1 356 ? -8.286 -30.836 -2.771 1.00 17.08 336 ASP A N 1
ATOM 2449 C CA . ASP A 1 356 ? -9.550 -31.476 -3.144 1.00 15.72 336 ASP A CA 1
ATOM 2450 C C . ASP A 1 356 ? -10.479 -30.470 -3.837 1.00 17.32 336 ASP A C 1
ATOM 2451 O O . ASP A 1 356 ? -11.085 -30.777 -4.863 1.00 18.80 336 ASP A O 1
ATOM 2456 N N . ALA A 1 357 ? -10.580 -29.270 -3.274 1.00 15.90 337 ALA A N 1
ATOM 2457 C CA . ALA A 1 357 ? -11.440 -28.243 -3.855 1.00 17.89 337 ALA A CA 1
ATOM 2458 C C . ALA A 1 357 ? -10.935 -27.864 -5.242 1.00 16.46 337 ALA A C 1
ATOM 2459 O O . ALA A 1 357 ? -11.708 -27.759 -6.187 1.00 17.87 337 ALA A O 1
ATOM 2461 N N . TYR A 1 358 ? -9.622 -27.689 -5.367 1.00 13.91 338 TYR A N 1
ATOM 2462 C CA . TYR A 1 358 ? -9.018 -27.387 -6.655 1.00 16.00 338 TYR A CA 1
ATOM 2463 C C . TYR A 1 358 ? -9.292 -28.480 -7.688 1.00 17.68 338 TYR A C 1
ATOM 2464 O O . TYR A 1 358 ? -9.646 -28.200 -8.839 1.00 15.57 338 TYR A O 1
ATOM 2473 N N . ARG A 1 359 ? -9.114 -29.728 -7.270 1.00 16.46 339 ARG A N 1
ATOM 2474 C CA . ARG A 1 359 ? -9.262 -30.869 -8.173 1.00 17.01 339 ARG A CA 1
ATOM 2475 C C . ARG A 1 359 ? -10.695 -30.999 -8.682 1.00 18.73 339 ARG A C 1
ATOM 2476 O O . ARG A 1 359 ? -10.921 -31.330 -9.846 1.00 21.65 339 ARG A O 1
ATOM 2484 N N . ASP A 1 360 ? -11.655 -30.713 -7.811 1.00 17.78 340 ASP A N 1
ATOM 2485 C CA . ASP A 1 360 ? -13.064 -30.804 -8.171 1.00 18.26 340 ASP A CA 1
ATOM 2486 C C . ASP A 1 360 ? -13.713 -29.417 -8.146 1.00 19.95 340 ASP A C 1
ATOM 2487 O O . ASP A 1 360 ? -14.389 -29.057 -7.188 1.00 23.18 340 ASP A O 1
ATOM 2492 N N . GLY A 1 361 ? -13.478 -28.640 -9.197 1.00 18.86 341 GLY A N 1
ATOM 2493 C CA . GLY A 1 361 ? -14.101 -27.328 -9.316 1.00 20.96 341 GLY A CA 1
ATOM 2494 C C . GLY A 1 361 ? -13.137 -26.279 -9.834 1.00 19.34 341 GLY A C 1
ATOM 2495 O O . GLY A 1 361 ? -13.551 -25.262 -10.400 1.00 19.13 341 GLY A O 1
ATOM 2496 N N . GLY A 1 362 ? -11.843 -26.526 -9.646 1.00 16.59 342 GLY A N 1
ATOM 2497 C CA . GLY A 1 362 ? -10.821 -25.602 -10.106 1.00 16.46 342 GLY A CA 1
ATOM 2498 C C . GLY A 1 362 ? -10.744 -24.341 -9.257 1.00 14.42 342 GLY A C 1
ATOM 2499 O O . GLY A 1 362 ? -11.117 -24.347 -8.083 1.00 14.52 342 GLY A O 1
ATOM 2500 N N . ASN A 1 363 ? -10.235 -23.271 -9.854 1.00 14.95 343 ASN A N 1
ATOM 2501 C CA . ASN A 1 363 ? -10.176 -21.970 -9.200 1.00 12.58 343 ASN A CA 1
ATOM 2502 C C . ASN A 1 363 ? -11.530 -21.288 -9.397 1.00 14.38 343 ASN A C 1
ATOM 2503 O O . ASN A 1 363 ? -11.851 -20.858 -10.504 1.00 13.87 343 ASN A O 1
ATOM 2508 N N . THR A 1 364 ? -12.325 -21.207 -8.330 1.00 12.76 344 THR A N 1
ATOM 2509 C CA . THR A 1 364 ? -13.623 -20.536 -8.409 1.00 11.22 344 THR A CA 1
ATOM 2510 C C . THR A 1 364 ? -13.568 -19.165 -7.713 1.00 12.51 344 THR A C 1
ATOM 2511 O O . THR A 1 364 ? -14.576 -18.648 -7.205 1.00 13.18 344 THR A O 1
ATOM 2515 N N . ILE A 1 365 ? -12.370 -18.586 -7.721 1.00 12.06 345 ILE A N 1
ATOM 2516 C CA . ILE A 1 365 ? -12.152 -17.190 -7.300 1.00 12.45 345 ILE A CA 1
ATOM 2517 C C . ILE A 1 365 ? -12.611 -16.968 -5.850 1.00 14.23 345 ILE A C 1
ATOM 2518 O O . ILE A 1 365 ? -12.193 -17.692 -4.958 1.00 15.04 345 ILE A O 1
ATOM 2523 N N . SER A 1 366 ? -13.489 -16.001 -5.598 1.00 12.23 346 SER A N 1
ATOM 2524 C CA . SER A 1 366 ? -13.785 -15.657 -4.208 1.00 12.06 346 SER A CA 1
ATOM 2525 C C . SER A 1 366 ? -14.519 -16.762 -3.448 1.00 14.29 346 SER A C 1
ATOM 2526 O O . SER A 1 366 ? -14.569 -16.748 -2.217 1.00 17.34 346 SER A O 1
ATOM 2529 N N . THR A 1 367 ? -15.081 -17.728 -4.163 1.00 12.80 347 THR A N 1
ATOM 2530 C CA . THR A 1 367 ? -15.847 -18.779 -3.523 1.00 10.75 347 THR A CA 1
ATOM 2531 C C . THR A 1 367 ? -15.001 -19.942 -3.012 1.00 14.15 347 THR A C 1
ATOM 2532 O O . THR A 1 367 ? -15.467 -20.721 -2.204 1.00 13.02 347 THR A O 1
ATOM 2536 N N . THR A 1 368 ? -13.768 -20.074 -3.488 1.00 13.32 348 THR A N 1
ATOM 2537 C CA . THR A 1 368 ? -13.046 -21.319 -3.221 1.00 12.35 348 THR A CA 1
ATOM 2538 C C . THR A 1 368 ? -12.749 -21.551 -1.748 1.00 14.01 348 THR A C 1
ATOM 2539 O O . THR A 1 368 ? -12.851 -22.670 -1.258 1.00 15.81 348 THR A O 1
ATOM 2543 N N . ILE A 1 369 ? -12.397 -20.487 -1.038 1.00 14.48 349 ILE A N 1
ATOM 2544 C CA . ILE A 1 369 ? -12.069 -20.616 0.371 1.00 12.69 349 ILE A CA 1
ATOM 2545 C C . ILE A 1 369 ? -13.272 -21.105 1.183 1.00 14.22 349 ILE A C 1
ATOM 2546 O O . ILE A 1 369 ? -13.120 -21.847 2.144 1.00 14.31 349 ILE A O 1
ATOM 2551 N N . ILE A 1 370 ? -14.469 -20.690 0.787 1.00 12.62 350 ILE A N 1
ATOM 2552 C CA . ILE A 1 370 ? -15.676 -21.162 1.453 1.00 11.42 350 ILE A CA 1
ATOM 2553 C C . ILE A 1 370 ? -15.918 -22.641 1.134 1.00 12.06 350 ILE A C 1
ATOM 2554 O O . ILE A 1 370 ? -16.280 -23.410 2.027 1.00 15.11 350 ILE A O 1
ATOM 2559 N N . ARG A 1 371 ? -15.682 -23.046 -0.116 1.00 13.71 351 ARG A N 1
ATOM 2560 C CA . ARG A 1 371 ? -15.765 -24.470 -0.480 1.00 15.37 351 ARG A CA 1
ATOM 2561 C C . ARG A 1 371 ? -14.829 -25.319 0.384 1.00 16.27 351 ARG A C 1
ATOM 2562 O O . ARG A 1 371 ? -15.181 -26.423 0.794 1.00 15.27 351 ARG A O 1
ATOM 2570 N N . ILE A 1 372 ? -13.646 -24.786 0.669 1.00 14.23 352 ILE A N 1
ATOM 2571 C CA . ILE A 1 372 ? -12.654 -25.503 1.475 1.00 14.37 352 ILE A CA 1
ATOM 2572 C C . ILE A 1 372 ? -13.092 -25.577 2.934 1.00 15.91 352 ILE A C 1
ATOM 2573 O O . ILE A 1 372 ? -12.997 -26.633 3.559 1.00 16.34 352 ILE A O 1
ATOM 2578 N N . LEU A 1 373 ? -13.622 -24.476 3.467 1.00 14.61 353 LEU A N 1
ATOM 2579 C CA . LEU A 1 373 ? -14.170 -24.497 4.819 1.00 14.24 353 LEU A CA 1
ATOM 2580 C C . LEU A 1 373 ? -15.269 -25.542 4.933 1.00 14.61 353 LEU A C 1
ATOM 2581 O O . LEU A 1 373 ? -15.371 -26.242 5.939 1.00 17.84 353 LEU A O 1
ATOM 2586 N N . GLU A 1 374 ? -16.112 -25.617 3.906 1.00 14.41 354 GLU A N 1
ATOM 2587 C CA . GLU A 1 374 ? -17.208 -26.581 3.889 1.00 14.70 354 GLU A CA 1
ATOM 2588 C C . GLU A 1 374 ? -16.663 -28.007 3.955 1.00 18.37 354 GLU A C 1
ATOM 2589 O O . GLU A 1 374 ? -17.176 -28.848 4.694 1.00 18.29 354 GLU A O 1
ATOM 2595 N N . LYS A 1 375 ? -15.636 -28.273 3.161 1.00 17.30 355 LYS A N 1
ATOM 2596 C CA . LYS A 1 375 ? -14.991 -29.586 3.172 1.00 19.74 355 LYS A CA 1
ATOM 2597 C C . LYS A 1 375 ? -14.430 -29.935 4.548 1.00 20.73 355 LYS A C 1
ATOM 2598 O O . LYS A 1 375 ? -14.616 -31.057 5.042 1.00 26.24 355 LYS A O 1
ATOM 2604 N N . LEU A 1 376 ? -13.740 -28.980 5.160 1.00 18.51 356 LEU A N 1
ATOM 2605 C CA . LEU A 1 376 ? -13.162 -29.173 6.485 1.00 21.05 356 LEU A CA 1
ATOM 2606 C C . LEU A 1 376 ? -14.238 -29.429 7.534 1.00 23.17 356 LEU A C 1
ATOM 2607 O O . LEU A 1 376 ? -14.088 -30.302 8.397 1.00 23.46 356 LEU A O 1
ATOM 2612 N N . ARG A 1 377 ? -15.331 -28.672 7.459 1.00 18.87 357 ARG A N 1
ATOM 2613 C CA . ARG A 1 377 ? -16.458 -28.890 8.363 1.00 18.56 357 ARG A CA 1
ATOM 2614 C C . ARG A 1 377 ? -17.031 -30.295 8.193 1.00 23.09 357 ARG A C 1
ATOM 2615 O O . ARG A 1 377 ? -17.339 -30.985 9.177 1.00 23.29 357 ARG A O 1
ATOM 2623 N N . ASP A 1 378 ? -17.186 -30.712 6.942 1.00 20.37 358 ASP A N 1
ATOM 2624 C CA . ASP A 1 378 ? -17.812 -31.997 6.646 1.00 24.94 358 ASP A CA 1
ATOM 2625 C C . ASP A 1 378 ? -16.952 -33.152 7.151 1.00 29.01 358 ASP A C 1
ATOM 2626 O O . ASP A 1 378 ? -17.470 -34.144 7.666 1.00 32.03 358 ASP A O 1
ATOM 2631 N N . GLU A 1 379 ? -15.640 -33.009 7.007 1.00 29.63 359 GLU A N 1
ATOM 2632 C CA . GLU A 1 379 ? -14.695 -34.030 7.452 1.00 30.85 359 GLU A CA 1
ATOM 2633 C C . GLU A 1 379 ? -14.721 -34.177 8.961 1.00 38.92 359 GLU A C 1
ATOM 2634 O O . GLU A 1 379 ? -14.649 -35.290 9.490 1.00 40.33 359 GLU A O 1
ATOM 2640 N N . HIS A 1 380 ? -14.823 -33.047 9.651 1.00 33.62 360 HIS A N 1
ATOM 2641 C CA . HIS A 1 380 ? -14.832 -33.044 11.101 1.00 37.46 360 HIS A CA 1
ATOM 2642 C C . HIS A 1 380 ? -16.098 -33.706 11.625 1.00 43.20 360 HIS A C 1
ATOM 2643 O O . HIS A 1 380 ? -16.070 -34.404 12.640 1.00 42.02 360 HIS A O 1
ATOM 2650 N N . LYS A 1 381 ? -17.206 -33.489 10.924 1.00 41.14 361 LYS A N 1
ATOM 2651 C CA . LYS A 1 381 ? -18.469 -34.118 11.293 1.00 43.33 361 LYS A CA 1
ATOM 2652 C C . LYS A 1 381 ? -18.357 -35.636 11.212 1.00 44.95 361 LYS A C 1
ATOM 2653 O O . LYS A 1 381 ? -18.904 -36.350 12.051 1.00 50.29 361 LYS A O 1
ATOM 2659 N N . HIS A 1 382 ? -17.629 -36.116 10.207 1.00 44.99 362 HIS A N 1
ATOM 2660 C CA . HIS A 1 382 ? -17.499 -37.551 9.958 1.00 50.40 362 HIS A CA 1
ATOM 2661 C C . HIS A 1 382 ? -16.332 -38.206 10.697 1.00 51.21 362 HIS A C 1
ATOM 2662 O O . HIS A 1 382 ? -16.037 -39.380 10.478 1.00 52.11 362 HIS A O 1
ATOM 2669 N N . GLY A 1 383 ? -15.666 -37.446 11.562 1.00 47.83 363 GLY A N 1
ATOM 2670 C CA . GLY A 1 383 ? -14.717 -38.032 12.491 1.00 48.92 363 GLY A CA 1
ATOM 2671 C C . GLY A 1 383 ? -13.262 -37.621 12.374 1.00 51.76 363 GLY A C 1
ATOM 2672 O O . GLY A 1 383 ? -12.452 -38.014 13.213 1.00 52.34 363 GLY A O 1
ATOM 2673 N N . SER A 1 384 ? -12.921 -36.842 11.350 1.00 47.71 364 SER A N 1
ATOM 2674 C CA . SER A 1 384 ? -11.530 -36.439 11.134 1.00 49.67 364 SER A CA 1
ATOM 2675 C C . SER A 1 384 ? -10.940 -35.694 12.327 1.00 53.04 364 SER A C 1
ATOM 2676 O O . SER A 1 384 ? -11.648 -34.975 13.038 1.00 50.59 364 SER A O 1
ATOM 2679 N N . ASN A 1 385 ? -9.640 -35.884 12.538 1.00 50.99 365 ASN A N 1
ATOM 2680 C CA . ASN A 1 385 ? -8.904 -35.166 13.571 1.00 53.35 365 ASN A CA 1
ATOM 2681 C C . ASN A 1 385 ? -8.265 -33.903 12.999 1.00 55.20 365 ASN A C 1
ATOM 2682 O O . ASN A 1 385 ? -7.382 -33.975 12.142 1.00 56.98 365 ASN A O 1
ATOM 2687 N N . GLN A 1 386 ? -8.721 -32.748 13.473 1.00 48.03 366 GLN A N 1
ATOM 2688 C CA . GLN A 1 386 ? -8.192 -31.472 13.009 1.00 42.96 366 GLN A CA 1
ATOM 2689 C C . GLN A 1 386 ? -7.630 -30.681 14.181 1.00 37.20 366 GLN A C 1
ATOM 2690 O O . GLN A 1 386 ? -8.041 -30.879 15.326 1.00 41.97 366 GLN A O 1
ATOM 2696 N N . LYS A 1 387 ? -6.681 -29.794 13.896 1.00 33.45 367 LYS A N 1
ATOM 2697 C CA . LYS A 1 387 ? -6.103 -28.932 14.920 1.00 34.05 367 LYS A CA 1
ATOM 2698 C C . LYS A 1 387 ? -7.116 -27.901 15.418 1.00 30.57 367 LYS A C 1
ATOM 2699 O O . LYS A 1 387 ? -8.180 -27.730 14.823 1.00 36.47 367 LYS A O 1
ATOM 2705 N N . ASP A 1 388 ? -6.781 -27.224 16.513 1.00 27.18 368 ASP A N 1
ATOM 2706 C CA . ASP A 1 388 ? -7.709 -26.296 17.155 1.00 30.25 368 ASP A CA 1
ATOM 2707 C C . ASP A 1 388 ? -7.675 -24.908 16.518 1.00 26.63 368 ASP A C 1
ATOM 2708 O O . ASP A 1 388 ? -8.563 -24.096 16.750 1.00 27.19 368 ASP A O 1
ATOM 2713 N N . LYS A 1 389 ? -6.635 -24.629 15.746 1.00 26.21 369 LYS A N 1
ATOM 2714 C CA . LYS A 1 389 ? -6.530 -23.340 15.067 1.00 25.46 369 LYS A CA 1
ATOM 2715 C C . LYS A 1 389 ? -6.388 -23.568 13.570 1.00 26.21 369 LYS A C 1
ATOM 2716 O O . LYS A 1 389 ? -5.769 -24.540 13.142 1.00 25.85 369 LYS A O 1
ATOM 2722 N N . LEU A 1 390 ? -6.992 -22.682 12.780 1.00 20.06 370 LEU A N 1
ATOM 2723 C CA . LEU A 1 390 ? -7.036 -22.843 11.329 1.00 18.17 370 LEU A CA 1
ATOM 2724 C C . LEU A 1 390 ? -6.700 -21.516 10.677 1.00 18.14 370 LEU A C 1
ATOM 2725 O O . LEU A 1 390 ? -7.318 -20.500 10.998 1.00 16.91 370 LEU A O 1
ATOM 2730 N N . VAL A 1 391 ? -5.740 -21.524 9.762 1.00 15.21 371 VAL A N 1
ATOM 2731 C CA . VAL A 1 391 ? -5.369 -20.307 9.048 1.00 17.13 371 VAL A CA 1
ATOM 2732 C C . VAL A 1 391 ? -5.900 -20.346 7.623 1.00 15.61 371 VAL A C 1
ATOM 2733 O O . VAL A 1 391 ? -5.719 -21.334 6.918 1.00 15.16 371 VAL A O 1
ATOM 2737 N N . LEU A 1 392 ? -6.585 -19.274 7.211 1.00 12.44 372 LEU A N 1
ATOM 2738 C CA . LEU A 1 392 ? -7.010 -19.099 5.827 1.00 14.26 372 LEU A CA 1
ATOM 2739 C C . LEU A 1 392 ? -6.088 -18.099 5.161 1.00 13.69 372 LEU A C 1
ATOM 2740 O O . LEU A 1 392 ? -5.750 -17.076 5.754 1.00 15.31 372 LEU A O 1
ATOM 2745 N N . ALA A 1 393 ? -5.699 -18.380 3.923 1.00 15.04 373 ALA A N 1
ATOM 2746 C CA . ALA A 1 393 ? -4.854 -17.459 3.172 1.00 13.44 373 ALA A CA 1
ATOM 2747 C C . ALA A 1 393 ? -5.236 -17.451 1.694 1.00 13.79 373 ALA A C 1
ATOM 2748 O O . ALA A 1 393 ? -5.523 -18.494 1.117 1.00 14.29 373 ALA A O 1
ATOM 2750 N N . ALA A 1 394 ? -5.261 -16.266 1.087 1.00 14.61 374 ALA A N 1
ATOM 2751 C CA . ALA A 1 394 ? -5.558 -16.138 -0.341 1.00 13.24 374 ALA A CA 1
ATOM 2752 C C . ALA A 1 394 ? -4.839 -14.946 -0.935 1.00 17.89 374 ALA A C 1
ATOM 2753 O O . ALA A 1 394 ? -4.861 -13.865 -0.368 1.00 17.71 374 ALA A O 1
ATOM 2755 N N . ILE A 1 395 ? -4.225 -15.159 -2.093 1.00 18.07 375 ILE A N 1
ATOM 2756 C CA . ILE A 1 395 ? -3.618 -14.089 -2.875 1.00 21.76 375 ILE A CA 1
ATOM 2757 C C . ILE A 1 395 ? -4.669 -13.445 -3.778 1.00 25.59 375 ILE A C 1
ATOM 2758 O O . ILE A 1 395 ? -5.351 -14.139 -4.544 1.00 25.14 375 ILE A O 1
ATOM 2763 N N . GLY A 1 396 ? -4.806 -12.125 -3.677 1.00 21.33 376 GLY A N 1
ATOM 2764 C CA . GLY A 1 396 ? -5.789 -11.387 -4.459 1.00 20.63 376 GLY A CA 1
ATOM 2765 C C . GLY A 1 396 ? -5.132 -10.226 -5.188 1.00 26.43 376 GLY A C 1
ATOM 2766 O O . GLY A 1 396 ? -3.931 -10.006 -5.038 1.00 21.44 376 GLY A O 1
ATOM 2767 N N . HIS A 1 397 ? -5.904 -9.474 -5.970 1.00 22.89 377 HIS A N 1
ATOM 2768 C CA . HIS A 1 397 ? -5.333 -8.356 -6.727 1.00 23.81 377 HIS A CA 1
ATOM 2769 C C . HIS A 1 397 ? -4.720 -7.310 -5.816 1.00 25.44 377 HIS A C 1
ATOM 2770 O O . HIS A 1 397 ? -5.215 -7.062 -4.716 1.00 25.65 377 HIS A O 1
ATOM 2777 N N . GLY A 1 398 ? -3.632 -6.702 -6.280 1.00 24.09 378 GLY A N 1
ATOM 2778 C CA . GLY A 1 398 ? -2.902 -5.737 -5.473 1.00 24.58 378 GLY A CA 1
ATOM 2779 C C . GLY A 1 398 ? -1.417 -5.614 -5.794 1.00 28.49 378 GLY A C 1
ATOM 2780 O O . GLY A 1 398 ? -0.975 -4.555 -6.246 1.00 26.69 378 GLY A O 1
ATOM 2781 N N . ILE A 1 399 ? -0.623 -6.658 -5.554 1.00 22.69 379 ILE A N 1
ATOM 2782 C CA . ILE A 1 399 ? -1.051 -7.935 -4.993 1.00 23.47 379 ILE A CA 1
ATOM 2783 C C . ILE A 1 399 ? -1.331 -7.847 -3.499 1.00 24.07 379 ILE A C 1
ATOM 2784 O O . ILE A 1 399 ? -0.573 -7.236 -2.747 1.00 20.95 379 ILE A O 1
ATOM 2789 N N . THR A 1 400 ? -2.445 -8.443 -3.084 1.00 20.88 380 THR A N 1
ATOM 2790 C CA . THR A 1 400 ? -2.845 -8.449 -1.690 1.00 18.46 380 THR A CA 1
ATOM 2791 C C . THR A 1 400 ? -2.882 -9.882 -1.168 1.00 20.06 380 THR A C 1
ATOM 2792 O O . THR A 1 400 ? -3.237 -10.816 -1.896 1.00 26.00 380 THR A O 1
ATOM 2796 N N . LEU A 1 401 ? -2.486 -10.062 0.083 1.00 15.68 381 LEU A N 1
ATOM 2797 C CA . LEU A 1 401 ? -2.736 -11.319 0.770 1.00 17.61 381 LEU A CA 1
ATOM 2798 C C . LEU A 1 401 ? -3.805 -11.086 1.830 1.00 18.44 381 LEU A C 1
ATOM 2799 O O . LEU A 1 401 ? -3.646 -10.223 2.688 1.00 16.49 381 LEU A O 1
ATOM 2804 N N . GLU A 1 402 ? -4.894 -11.848 1.777 1.00 14.14 382 GLU A N 1
ATOM 2805 C CA . GLU A 1 402 ? -5.894 -11.792 2.833 1.00 14.15 382 GLU A CA 1
ATOM 2806 C C . GLU A 1 402 ? -5.680 -12.998 3.730 1.00 13.52 382 GLU A C 1
ATOM 2807 O O . GLU A 1 402 ? -5.517 -14.107 3.231 1.00 14.85 382 GLU A O 1
ATOM 2813 N N . THR A 1 403 ? -5.679 -12.800 5.043 1.00 14.49 383 THR A N 1
ATOM 2814 C CA . THR A 1 403 ? -5.566 -13.946 5.949 1.00 13.89 383 THR A CA 1
ATOM 2815 C C . THR A 1 403 ? -6.607 -13.879 7.050 1.00 16.29 383 THR A C 1
ATOM 2816 O O . THR A 1 403 ? -7.189 -12.824 7.323 1.00 17.11 383 THR A O 1
ATOM 2820 N N . ALA A 1 404 ? -6.830 -15.015 7.696 1.00 14.92 384 ALA A N 1
ATOM 2821 C CA . ALA A 1 404 ? -7.699 -15.068 8.855 1.00 15.54 384 ALA A CA 1
ATOM 2822 C C . ALA A 1 404 ? -7.246 -16.210 9.739 1.00 16.72 384 ALA A C 1
ATOM 2823 O O . ALA A 1 404 ? -6.697 -17.204 9.250 1.00 16.12 384 ALA A O 1
ATOM 2825 N N . ILE A 1 405 ? -7.444 -16.059 11.042 1.00 16.08 385 ILE A N 1
ATOM 2826 C CA . ILE A 1 405 ? -7.262 -17.186 11.940 1.00 15.45 385 ILE A CA 1
ATOM 2827 C C . ILE A 1 405 ? -8.574 -17.548 12.617 1.00 18.20 385 ILE A C 1
ATOM 2828 O O . ILE A 1 405 ? -9.244 -16.695 13.218 1.00 16.97 385 ILE A O 1
ATOM 2833 N N . LEU A 1 406 ? -8.945 -18.816 12.475 1.00 15.53 386 LEU A N 1
ATOM 2834 C CA . LEU A 1 406 ? -10.169 -19.356 13.047 1.00 15.26 386 LEU A CA 1
ATOM 2835 C C . LEU A 1 406 ? -9.795 -20.306 14.169 1.00 18.82 386 LEU A C 1
ATOM 2836 O O . LEU A 1 406 ? -8.753 -20.942 14.110 1.00 20.03 386 LEU A O 1
ATOM 2841 N N . THR A 1 407 ? -10.627 -20.387 15.200 1.00 18.90 387 THR A N 1
ATOM 2842 C CA . THR A 1 407 ? -10.355 -21.315 16.298 1.00 20.64 387 THR A CA 1
ATOM 2843 C C . THR A 1 407 ? -11.538 -22.237 16.582 1.00 22.07 387 THR A C 1
ATOM 2844 O O . THR A 1 407 ? -12.690 -21.860 16.424 1.00 20.17 387 THR A O 1
ATOM 2848 N N . ARG A 1 408 ? -11.231 -23.467 16.989 1.00 22.18 388 ARG A N 1
ATOM 2849 C CA . ARG A 1 408 ? -12.230 -24.402 17.484 1.00 27.05 388 ARG A CA 1
ATOM 2850 C C . ARG A 1 408 ? -12.890 -23.858 18.751 1.00 29.00 388 ARG A C 1
ATOM 2851 O O . ARG A 1 408 ? -12.202 -23.449 19.684 1.00 33.23 388 ARG A O 1
ATOM 2859 N N . PRO A 1 409 ? -14.228 -23.831 18.790 1.00 28.92 389 PRO A N 1
ATOM 2860 C CA . PRO A 1 409 ? -14.908 -23.398 20.018 1.00 32.10 389 PRO A CA 1
ATOM 2861 C C . PRO A 1 409 ? -14.694 -24.381 21.175 1.00 36.77 389 PRO A C 1
ATOM 2862 O O . PRO A 1 409 ? -14.448 -25.562 20.926 1.00 34.94 389 PRO A O 1
ATOM 2866 N N . SER B 1 34 ? -17.671 7.598 21.098 1.00 31.52 14 SER B N 1
ATOM 2867 C CA . SER B 1 34 ? -18.326 7.883 19.826 1.00 26.92 14 SER B CA 1
ATOM 2868 C C . SER B 1 34 ? -17.368 7.799 18.642 1.00 22.78 14 SER B C 1
ATOM 2869 O O . SER B 1 34 ? -16.155 7.948 18.787 1.00 23.74 14 SER B O 1
ATOM 2872 N N . VAL B 1 35 ? -17.930 7.545 17.467 1.00 18.75 15 VAL B N 1
ATOM 2873 C CA . VAL B 1 35 ? -17.182 7.660 16.226 1.00 15.50 15 VAL B CA 1
ATOM 2874 C C . VAL B 1 35 ? -17.439 9.062 15.718 1.00 17.36 15 VAL B C 1
ATOM 2875 O O . VAL B 1 35 ? -18.583 9.531 15.726 1.00 17.86 15 VAL B O 1
ATOM 2879 N N . SER B 1 36 ? -16.372 9.748 15.315 1.00 16.56 16 SER B N 1
ATOM 2880 C CA . SER B 1 36 ? -16.479 11.140 14.922 1.00 18.52 16 SER B CA 1
ATOM 2881 C C . SER B 1 36 ? -15.890 11.385 13.543 1.00 17.20 16 SER B C 1
ATOM 2882 O O . SER B 1 36 ? -15.002 10.656 13.100 1.00 16.11 16 SER B O 1
ATOM 2885 N N . ILE B 1 37 ? -16.383 12.424 12.872 1.00 14.27 17 ILE B N 1
ATOM 2886 C CA . ILE B 1 37 ? -15.739 12.921 11.666 1.00 13.67 17 ILE B CA 1
ATOM 2887 C C . ILE B 1 37 ? -14.709 13.954 12.119 1.00 16.67 17 ILE B C 1
ATOM 2888 O O . ILE B 1 37 ? -15.061 14.897 12.833 1.00 17.25 17 ILE B O 1
ATOM 2893 N N . VAL B 1 38 ? -13.445 13.767 11.730 1.00 14.96 18 VAL B N 1
ATOM 2894 C CA . VAL B 1 38 ? -12.348 14.639 12.179 1.00 14.89 18 VAL B CA 1
ATOM 2895 C C . VAL B 1 38 ? -11.551 15.260 11.031 1.00 16.42 18 VAL B C 1
ATOM 2896 O O . VAL B 1 38 ? -10.564 15.973 11.251 1.00 17.30 18 VAL B O 1
ATOM 2900 N N . GLY B 1 39 ? -11.964 14.982 9.800 1.00 13.96 19 GLY B N 1
ATOM 2901 C CA . GLY B 1 39 ? -11.353 15.614 8.642 1.00 13.25 19 GLY B CA 1
ATOM 2902 C C . GLY B 1 39 ? -12.303 15.585 7.463 1.00 15.14 19 GLY B C 1
ATOM 2903 O O . GLY B 1 39 ? -13.017 14.600 7.279 1.00 15.42 19 GLY B O 1
ATOM 2904 N N . ILE B 1 40 ? -12.338 16.669 6.685 1.00 13.61 20 ILE B N 1
ATOM 2905 C CA . ILE B 1 40 ? -13.232 16.786 5.531 1.00 13.80 20 ILE B CA 1
ATOM 2906 C C . ILE B 1 40 ? -12.548 17.537 4.388 1.00 14.33 20 ILE B C 1
ATOM 2907 O O . ILE B 1 40 ? -11.933 18.587 4.605 1.00 15.44 20 ILE B O 1
ATOM 2912 N N . ALA B 1 41 ? -12.657 17.024 3.166 1.00 12.46 21 ALA B N 1
ATOM 2913 C CA . ALA B 1 41 ? -12.158 17.768 2.006 1.00 15.48 21 ALA B CA 1
ATOM 2914 C C . ALA B 1 41 ? -12.824 17.325 0.708 1.00 16.87 21 ALA B C 1
ATOM 2915 O O . ALA B 1 41 ? -13.312 16.208 0.599 1.00 16.17 21 ALA B O 1
ATOM 2917 N N . SER B 1 42 ? -12.820 18.191 -0.300 1.00 15.41 22 SER B N 1
ATOM 2918 C CA . SER B 1 42 ? -13.342 17.785 -1.601 1.00 13.69 22 SER B CA 1
ATOM 2919 C C . SER B 1 42 ? -12.616 18.531 -2.688 1.00 24.48 22 SER B C 1
ATOM 2920 O O . SER B 1 42 ? -12.015 19.585 -2.440 1.00 25.40 22 SER B O 1
ATOM 2923 N N . ARG B 1 43 ? -12.675 17.988 -3.895 1.00 19.39 23 ARG B N 1
ATOM 2924 C CA . ARG B 1 43 ? -11.994 18.588 -5.027 1.00 23.84 23 ARG B CA 1
ATOM 2925 C C . ARG B 1 43 ? -12.760 18.302 -6.311 1.00 22.13 23 ARG B C 1
ATOM 2926 O O . ARG B 1 43 ? -12.671 17.200 -6.859 1.00 19.44 23 ARG B O 1
ATOM 2934 N N . CYS B 1 44 ? -13.519 19.292 -6.778 1.00 23.38 24 CYS B N 1
ATOM 2935 C CA . CYS B 1 44 ? -14.173 19.203 -8.076 1.00 23.00 24 CYS B CA 1
ATOM 2936 C C . CYS B 1 44 ? -13.091 19.238 -9.153 1.00 20.65 24 CYS B C 1
ATOM 2937 O O . CYS B 1 44 ? -11.999 19.758 -8.925 1.00 20.63 24 CYS B O 1
ATOM 2940 N N . ALA B 1 45 ? -13.391 18.659 -10.313 1.00 16.64 25 ALA B N 1
ATOM 2941 C CA . ALA B 1 45 ? -12.507 18.760 -11.470 1.00 16.23 25 ALA B CA 1
ATOM 2942 C C . ALA B 1 45 ? -12.326 20.242 -11.844 1.00 15.90 25 ALA B C 1
ATOM 2943 O O . ALA B 1 45 ? -13.079 21.104 -11.380 1.00 17.49 25 ALA B O 1
ATOM 2945 N N . PRO B 1 46 ? -11.309 20.546 -12.665 1.00 18.69 26 PRO B N 1
ATOM 2946 C CA . PRO B 1 46 ? -10.986 21.970 -12.816 1.00 21.55 26 PRO B CA 1
ATOM 2947 C C . PRO B 1 46 ? -11.678 22.705 -13.966 1.00 22.67 26 PRO B C 1
ATOM 2948 O O . PRO B 1 46 ? -11.645 23.942 -13.995 1.00 22.44 26 PRO B O 1
ATOM 2952 N N . HIS B 1 47 ? -12.286 21.983 -14.896 1.00 17.52 27 HIS B N 1
ATOM 2953 C CA . HIS B 1 47 ? -12.773 22.620 -16.119 1.00 19.42 27 HIS B CA 1
ATOM 2954 C C . HIS B 1 47 ? -14.281 22.756 -16.151 1.00 22.93 27 HIS B C 1
ATOM 2955 O O . HIS B 1 47 ? -15.006 21.775 -16.005 1.00 20.46 27 HIS B O 1
ATOM 2962 N N . LYS B 1 48 ? -14.759 23.975 -16.359 1.00 21.84 28 LYS B N 1
ATOM 2963 C CA . LYS B 1 48 ? -16.195 24.190 -16.396 1.00 19.37 28 LYS B CA 1
ATOM 2964 C C . LYS B 1 48 ? -16.848 23.501 -17.588 1.00 25.35 28 LYS B C 1
ATOM 2965 O O . LYS B 1 48 ? -16.293 23.451 -18.687 1.00 27.20 28 LYS B O 1
ATOM 2971 N N . LEU B 1 49 ? -18.017 22.925 -17.345 1.00 20.67 29 LEU B N 1
ATOM 2972 C CA . LEU B 1 49 ? -18.808 22.341 -18.407 1.00 20.05 29 LEU B CA 1
ATOM 2973 C C . LEU B 1 49 ? -20.167 23.021 -18.323 1.00 25.33 29 LEU B C 1
ATOM 2974 O O . LEU B 1 49 ? -21.139 22.441 -17.832 1.00 31.59 29 LEU B O 1
ATOM 2979 N N . GLY B 1 50 ? -20.221 24.269 -18.776 1.00 25.57 30 GLY B N 1
ATOM 2980 C CA . GLY B 1 50 ? -21.461 25.027 -18.749 1.00 28.61 30 GLY B CA 1
ATOM 2981 C C . GLY B 1 50 ? -22.337 24.681 -19.936 1.00 29.05 30 GLY B C 1
ATOM 2982 O O . GLY B 1 50 ? -21.976 23.843 -20.763 1.00 26.90 30 GLY B O 1
ATOM 2983 N N . ALA B 1 51 ? -23.492 25.334 -20.027 1.00 28.33 31 ALA B N 1
ATOM 2984 C CA . ALA B 1 51 ? -24.450 25.026 -21.082 1.00 29.10 31 ALA B CA 1
ATOM 2985 C C . ALA B 1 51 ? -23.872 25.262 -22.476 1.00 29.71 31 ALA B C 1
ATOM 2986 O O . ALA B 1 51 ? -24.060 24.444 -23.370 1.00 30.09 31 ALA B O 1
ATOM 2988 N N . ASP B 1 52 ? -23.159 26.371 -22.657 1.00 31.72 32 ASP B N 1
ATOM 2989 C CA . ASP B 1 52 ? -22.501 26.650 -23.933 1.00 30.66 32 ASP B CA 1
ATOM 2990 C C . ASP B 1 52 ? -21.507 25.560 -24.305 1.00 29.50 32 ASP B C 1
ATOM 2991 O O . ASP B 1 52 ? -21.418 25.162 -25.468 1.00 27.93 32 ASP B O 1
ATOM 2996 N N . GLU B 1 53 ? -20.742 25.106 -23.315 1.00 26.15 33 GLU B N 1
ATOM 2997 C CA . GLU B 1 53 ? -19.735 24.078 -23.534 1.00 26.38 33 GLU B CA 1
ATOM 2998 C C . GLU B 1 53 ? -20.378 22.757 -23.954 1.00 26.21 33 GLU B C 1
ATOM 2999 O O . GLU B 1 53 ? -19.904 22.104 -24.882 1.00 24.55 33 GLU B O 1
ATOM 3005 N N . LEU B 1 54 ? -21.448 22.361 -23.271 1.00 24.98 34 LEU B N 1
ATOM 3006 C CA . LEU B 1 54 ? -22.113 21.102 -23.611 1.00 26.78 34 LEU B CA 1
ATOM 3007 C C . LEU B 1 54 ? -22.722 21.179 -25.008 1.00 27.08 34 LEU B C 1
ATOM 3008 O O . LEU B 1 54 ? -22.624 20.240 -25.796 1.00 26.67 34 LEU B O 1
ATOM 3013 N N . GLU B 1 55 ? -23.348 22.306 -25.321 1.00 28.29 35 GLU B N 1
ATOM 3014 C CA . GLU B 1 55 ? -23.938 22.471 -26.641 1.00 27.41 35 GLU B CA 1
ATOM 3015 C C . GLU B 1 55 ? -22.871 22.416 -27.737 1.00 27.44 35 GLU B C 1
ATOM 3016 O O . GLU B 1 55 ? -23.074 21.788 -28.775 1.00 26.93 35 GLU B O 1
ATOM 3022 N N . ALA B 1 56 ? -21.735 23.064 -27.497 1.00 28.87 36 ALA B N 1
ATOM 3023 C CA . ALA B 1 56 ? -20.615 23.036 -28.436 1.00 28.99 36 ALA B CA 1
ATOM 3024 C C . ALA B 1 56 ? -20.150 21.612 -28.727 1.00 29.92 36 ALA B C 1
ATOM 3025 O O . ALA B 1 56 ? -19.886 21.258 -29.877 1.00 29.09 36 ALA B O 1
ATOM 3027 N N . ILE B 1 57 ? -20.045 20.804 -27.674 1.00 26.33 37 ILE B N 1
ATOM 3028 C CA . ILE B 1 57 ? -19.628 19.416 -27.801 1.00 24.92 37 ILE B CA 1
ATOM 3029 C C . ILE B 1 57 ? -20.662 18.606 -28.578 1.00 23.56 37 ILE B C 1
ATOM 3030 O O . ILE B 1 57 ? -20.319 17.830 -29.468 1.00 25.07 37 ILE B O 1
ATOM 3035 N N . ALA B 1 58 ? -21.930 18.797 -28.241 1.00 22.29 38 ALA B N 1
ATOM 3036 C CA . ALA B 1 58 ? -22.991 18.010 -28.860 1.00 26.76 38 ALA B CA 1
ATOM 3037 C C . ALA B 1 58 ? -23.117 18.301 -30.356 1.00 28.64 38 ALA B C 1
ATOM 3038 O O . ALA B 1 58 ? -23.163 17.385 -31.174 1.00 27.42 38 ALA B O 1
ATOM 3040 N N . ARG B 1 59 ? -23.150 19.582 -30.708 1.00 28.84 39 ARG B N 1
ATOM 3041 C CA . ARG B 1 59 ? -23.354 19.978 -32.099 1.00 27.47 39 ARG B CA 1
ATOM 3042 C C . ARG B 1 59 ? -22.126 19.710 -32.962 1.00 27.72 39 ARG B C 1
ATOM 3043 O O . ARG B 1 59 ? -22.231 19.571 -34.180 1.00 31.01 39 ARG B O 1
ATOM 3051 N N . ARG B 1 60 ? -20.962 19.630 -32.329 1.00 25.03 40 ARG B N 1
ATOM 3052 C CA . ARG B 1 60 ? -19.740 19.271 -33.029 1.00 28.39 40 ARG B CA 1
ATOM 3053 C C . ARG B 1 60 ? -19.853 17.882 -33.660 1.00 30.81 40 ARG B C 1
ATOM 3054 O O . ARG B 1 60 ? -19.337 17.638 -34.755 1.00 26.73 40 ARG B O 1
ATOM 3062 N N . HIS B 1 61 ? -20.540 16.974 -32.970 1.00 27.55 41 HIS B N 1
ATOM 3063 C CA . HIS B 1 61 ? -20.569 15.580 -33.389 1.00 28.28 41 HIS B CA 1
ATOM 3064 C C . HIS B 1 61 ? -21.924 15.112 -33.905 1.00 27.61 41 HIS B C 1
ATOM 3065 O O . HIS B 1 61 ? -22.008 14.069 -34.551 1.00 30.46 41 HIS B O 1
ATOM 3072 N N . TYR B 1 62 ? -22.980 15.868 -33.620 1.00 27.17 42 TYR B N 1
ATOM 3073 C CA . TYR B 1 62 ? -24.324 15.443 -34.006 1.00 29.44 42 TYR B CA 1
ATOM 3074 C C . TYR B 1 62 ? -25.147 16.529 -34.675 1.00 29.76 42 TYR B C 1
ATOM 3075 O O . TYR B 1 62 ? -25.267 17.640 -34.163 1.00 27.70 42 TYR B O 1
ATOM 3084 N N . SER B 1 63 ? -25.720 16.184 -35.822 1.00 31.32 43 SER B N 1
ATOM 3085 C CA . SER B 1 63 ? -26.687 17.046 -36.476 1.00 30.14 43 SER B CA 1
ATOM 3086 C C . SER B 1 63 ? -27.949 17.064 -35.629 1.00 30.59 43 SER B C 1
ATOM 3087 O O . SER B 1 63 ? -28.215 16.127 -34.865 1.00 30.97 43 SER B O 1
ATOM 3090 N N . SER B 1 64 ? -28.728 18.128 -35.763 1.00 29.65 44 SER B N 1
ATOM 3091 C CA . SER B 1 64 ? -29.903 18.331 -34.930 1.00 28.67 44 SER B CA 1
ATOM 3092 C C . SER B 1 64 ? -30.933 17.215 -35.045 1.00 32.41 44 SER B C 1
ATOM 3093 O O . SER B 1 64 ? -31.266 16.776 -36.142 1.00 32.04 44 SER B O 1
ATOM 3096 N N . THR B 1 65 ? -31.419 16.757 -33.893 1.00 32.25 45 THR B N 1
ATOM 3097 C CA . THR B 1 65 ? -32.541 15.824 -33.815 1.00 30.22 45 THR B CA 1
ATOM 3098 C C . THR B 1 65 ? -33.435 16.273 -32.657 1.00 28.47 45 THR B C 1
ATOM 3099 O O . THR B 1 65 ? -32.990 17.034 -31.794 1.00 29.40 45 THR B O 1
ATOM 3103 N N . PRO B 1 66 ? -34.702 15.822 -32.634 1.00 31.95 46 PRO B N 1
ATOM 3104 C CA . PRO B 1 66 ? -35.609 16.252 -31.562 1.00 33.29 46 PRO B CA 1
ATOM 3105 C C . PRO B 1 66 ? -35.097 15.922 -30.158 1.00 29.33 46 PRO B C 1
ATOM 3106 O O . PRO B 1 66 ? -35.260 16.728 -29.242 1.00 31.06 46 PRO B O 1
ATOM 3110 N N . SER B 1 67 ? -34.485 14.759 -29.986 1.00 31.01 47 SER B N 1
ATOM 3111 C CA . SER B 1 67 ? -34.002 14.396 -28.660 1.00 28.06 47 SER B CA 1
ATOM 3112 C C . SER B 1 67 ? -32.812 15.267 -28.274 1.00 28.16 47 SER B C 1
ATOM 3113 O O . SER B 1 67 ? -32.682 15.667 -27.118 1.00 25.09 47 SER B O 1
ATOM 3116 N N . LEU B 1 68 ? -31.963 15.592 -29.247 1.00 26.37 48 LEU B N 1
ATOM 3117 C CA . LEU B 1 68 ? -30.838 16.476 -28.978 1.00 27.19 48 LEU B CA 1
ATOM 3118 C C . LEU B 1 68 ? -31.329 17.848 -28.538 1.00 28.34 48 LEU B C 1
ATOM 3119 O O . LEU B 1 68 ? -30.868 18.387 -27.529 1.00 26.50 48 LEU B O 1
ATOM 3124 N N . GLU B 1 69 ? -32.269 18.416 -29.294 1.00 28.88 49 GLU B N 1
ATOM 3125 C CA . GLU B 1 69 ? -32.804 19.727 -28.950 1.00 30.11 49 GLU B CA 1
ATOM 3126 C C . GLU B 1 69 ? -33.499 19.710 -27.592 1.00 26.25 49 GLU B C 1
ATOM 3127 O O . GLU B 1 69 ? -33.396 20.665 -26.826 1.00 27.96 49 GLU B O 1
ATOM 3133 N N . LYS B 1 70 ? -34.197 18.620 -27.286 1.00 28.04 50 LYS B N 1
ATOM 3134 C CA . LYS B 1 70 ? -34.882 18.522 -26.000 1.00 29.50 50 LYS B CA 1
ATOM 3135 C C . LYS B 1 70 ? -33.890 18.449 -24.833 1.00 25.01 50 LYS B C 1
ATOM 3136 O O . LYS B 1 70 ? -34.071 19.127 -23.811 1.00 26.66 50 LYS B O 1
ATOM 3142 N N . MET B 1 71 ? -32.844 17.646 -24.993 1.00 25.00 51 MET B N 1
ATOM 3143 C CA . MET B 1 71 ? -31.807 17.549 -23.970 1.00 23.06 51 MET B CA 1
ATOM 3144 C C . MET B 1 71 ? -31.161 18.907 -23.701 1.00 25.18 51 MET B C 1
ATOM 3145 O O . MET B 1 71 ? -31.020 19.313 -22.549 1.00 24.38 51 MET B O 1
ATOM 3150 N N . LEU B 1 72 ? -30.775 19.610 -24.764 1.00 23.97 52 LEU B N 1
ATOM 3151 C CA . LEU B 1 72 ? -30.114 20.904 -24.605 1.00 24.63 52 LEU B CA 1
ATOM 3152 C C . LEU B 1 72 ? -31.032 21.932 -23.957 1.00 23.72 52 LEU B C 1
ATOM 3153 O O . LEU B 1 72 ? -30.579 22.793 -23.200 1.00 26.67 52 LEU B O 1
ATOM 3158 N N . GLU B 1 73 ? -32.323 21.835 -24.263 1.00 26.33 53 GLU B N 1
ATOM 3159 C CA . GLU B 1 73 ? -33.340 22.679 -23.658 1.00 26.97 53 GLU B CA 1
ATOM 3160 C C . GLU B 1 73 ? -33.448 22.411 -22.160 1.00 27.89 53 GLU B C 1
ATOM 3161 O O . GLU B 1 73 ? -33.482 23.341 -21.348 1.00 28.04 53 GLU B O 1
ATOM 3167 N N . ILE B 1 74 ? -33.517 21.132 -21.800 1.00 22.18 54 ILE B N 1
ATOM 3168 C CA . ILE B 1 74 ? -33.541 20.743 -20.394 1.00 22.15 54 ILE B CA 1
ATOM 3169 C C . ILE B 1 74 ? -32.249 21.187 -19.698 1.00 23.09 54 ILE B C 1
ATOM 3170 O O . ILE B 1 74 ? -32.270 21.662 -18.556 1.00 24.07 54 ILE B O 1
ATOM 3175 N N . ASN B 1 75 ? -31.133 21.054 -20.409 1.00 22.75 55 ASN B N 1
ATOM 3176 C CA . ASN B 1 75 ? -29.824 21.397 -19.868 1.00 23.87 55 ASN B CA 1
ATOM 3177 C C . ASN B 1 75 ? -29.752 22.823 -19.337 1.00 23.94 55 ASN B C 1
ATOM 3178 O O . ASN B 1 75 ? -29.099 23.088 -18.330 1.00 22.87 55 ASN B O 1
ATOM 3183 N N . ARG B 1 76 ? -30.421 23.751 -20.015 1.00 24.59 56 ARG B N 1
ATOM 3184 C CA . ARG B 1 76 ? -30.381 25.143 -19.574 1.00 27.51 56 ARG B CA 1
ATOM 3185 C C . ARG B 1 76 ? -31.394 25.449 -18.479 1.00 26.46 56 ARG B C 1
ATOM 3186 O O . ARG B 1 76 ? -31.498 26.586 -18.029 1.00 30.74 56 ARG B O 1
ATOM 3194 N N . LYS B 1 77 ? -32.123 24.429 -18.037 1.00 23.18 57 LYS B N 1
ATOM 3195 C CA . LYS B 1 77 ? -33.128 24.603 -16.996 1.00 24.64 57 LYS B CA 1
ATOM 3196 C C . LYS B 1 77 ? -32.862 23.830 -15.699 1.00 23.85 57 LYS B C 1
ATOM 3197 O O . LYS B 1 77 ? -33.710 23.786 -14.815 1.00 24.00 57 LYS B O 1
ATOM 3203 N N . THR B 1 78 ? -31.687 23.215 -15.579 1.00 24.60 58 THR B N 1
ATOM 3204 C CA . THR B 1 78 ? -31.396 22.385 -14.412 1.00 19.04 58 THR B CA 1
ATOM 3205 C C . THR B 1 78 ? -31.138 23.206 -13.154 1.00 21.73 58 THR B C 1
ATOM 3206 O O . THR B 1 78 ? -31.124 22.665 -12.045 1.00 18.74 58 THR B O 1
ATOM 3210 N N . ARG B 1 79 ? -30.924 24.512 -13.335 1.00 19.04 59 ARG B N 1
ATOM 3211 C CA . ARG B 1 79 ? -30.557 25.414 -12.243 1.00 20.09 59 ARG B CA 1
ATOM 3212 C C . ARG B 1 79 ? -29.191 25.089 -11.638 1.00 21.47 59 ARG B C 1
ATOM 3213 O O . ARG B 1 79 ? -28.883 25.476 -10.506 1.00 22.06 59 ARG B O 1
ATOM 3221 N N . ILE B 1 80 ? -28.369 24.398 -12.430 1.00 18.74 60 ILE B N 1
ATOM 3222 C CA . ILE B 1 80 ? -26.959 24.223 -12.125 1.00 18.05 60 ILE B CA 1
ATOM 3223 C C . ILE B 1 80 ? -26.190 25.361 -12.789 1.00 20.99 60 ILE B C 1
ATOM 3224 O O . ILE B 1 80 ? -26.257 25.517 -14.008 1.00 22.77 60 ILE B O 1
ATOM 3229 N N . ASP B 1 81 ? -25.485 26.159 -11.995 1.00 20.30 61 ASP B N 1
ATOM 3230 C CA . ASP B 1 81 ? -24.690 27.268 -12.533 1.00 22.56 61 ASP B CA 1
ATOM 3231 C C . ASP B 1 81 ? -23.367 26.787 -13.106 1.00 28.02 61 ASP B C 1
ATOM 3232 O O . ASP B 1 81 ? -22.899 27.306 -14.123 1.00 25.59 61 ASP B O 1
ATOM 3237 N N . HIS B 1 82 ? -22.747 25.822 -12.426 1.00 24.23 62 HIS B N 1
ATOM 3238 C CA . HIS B 1 82 ? -21.468 25.264 -12.856 1.00 26.54 62 HIS B CA 1
ATOM 3239 C C . HIS B 1 82 ? -21.437 23.751 -12.637 1.00 19.89 62 HIS B C 1
ATOM 3240 O O . HIS B 1 82 ? -21.830 23.281 -11.575 1.00 22.52 62 HIS B O 1
ATOM 3247 N N . ARG B 1 83 ? -20.981 23.018 -13.648 1.00 20.27 63 ARG B N 1
ATOM 3248 C CA . ARG B 1 83 ? -20.558 21.619 -13.495 1.00 22.05 63 ARG B CA 1
ATOM 3249 C C . ARG B 1 83 ? -19.123 21.558 -13.929 1.00 19.42 63 ARG B C 1
ATOM 3250 O O . ARG B 1 83 ? -18.704 22.378 -14.742 1.00 19.99 63 ARG B O 1
ATOM 3258 N N . TYR B 1 84 ? -18.377 20.569 -13.437 1.00 15.85 64 TYR B N 1
ATOM 3259 C CA . TYR B 1 84 ? -16.964 20.455 -13.802 1.00 18.54 64 TYR B CA 1
ATOM 3260 C C . TYR B 1 84 ? -16.614 19.129 -14.466 1.00 16.62 64 TYR B C 1
ATOM 3261 O O . TYR B 1 84 ? -17.204 18.099 -14.160 1.00 17.22 64 TYR B O 1
ATOM 3270 N N . SER B 1 85 ? -15.654 19.175 -15.387 1.00 15.65 65 SER B N 1
ATOM 3271 C CA . SER B 1 85 ? -15.119 17.971 -16.022 1.00 15.32 65 SER B CA 1
ATOM 3272 C C . SER B 1 85 ? -13.611 17.930 -15.885 1.00 18.19 65 SER B C 1
ATOM 3273 O O . SER B 1 85 ? -12.962 18.970 -15.829 1.00 16.27 65 SER B O 1
ATOM 3276 N N . VAL B 1 86 ? -13.043 16.727 -15.824 1.00 12.72 66 VAL B N 1
ATOM 3277 C CA . VAL B 1 86 ? -11.593 16.591 -15.884 1.00 15.25 66 VAL B CA 1
ATOM 3278 C C . VAL B 1 86 ? -11.056 16.918 -17.279 1.00 16.70 66 VAL B C 1
ATOM 3279 O O . VAL B 1 86 ? -9.843 17.051 -17.463 1.00 18.88 66 VAL B O 1
ATOM 3283 N N . PHE B 1 87 ? -11.950 17.051 -18.255 1.00 17.86 67 PHE B N 1
ATOM 3284 C CA . PHE B 1 87 ? -11.531 17.309 -19.638 1.00 16.34 67 PHE B CA 1
ATOM 3285 C C . PHE B 1 87 ? -11.756 18.759 -20.054 1.00 20.82 67 PHE B C 1
ATOM 3286 O O . PHE B 1 87 ? -12.893 19.231 -20.099 1.00 17.96 67 PHE B O 1
ATOM 3294 N N . SER B 1 88 ? -10.667 19.462 -20.364 1.00 18.75 68 SER B N 1
ATOM 3295 C CA . SER B 1 88 ? -10.771 20.846 -20.809 1.00 22.10 68 SER B CA 1
ATOM 3296 C C . SER B 1 88 ? -11.448 20.889 -22.175 1.00 23.49 68 SER B C 1
ATOM 3297 O O . SER B 1 88 ? -11.540 19.868 -22.855 1.00 20.14 68 SER B O 1
ATOM 3300 N N . SER B 1 89 ? -11.903 22.076 -22.580 1.00 22.56 69 SER B N 1
ATOM 3301 C CA . SER B 1 89 ? -12.651 22.230 -23.826 1.00 24.20 69 SER B CA 1
ATOM 3302 C C . SER B 1 89 ? -11.866 21.762 -25.048 1.00 24.75 69 SER B C 1
ATOM 3303 O O . SER B 1 89 ? -12.450 21.270 -26.014 1.00 25.62 69 SER B O 1
ATOM 3306 N N . ASP B 1 90 ? -10.542 21.898 -24.999 1.00 24.83 70 ASP B N 1
ATOM 3307 C CA . ASP B 1 90 ? -9.699 21.503 -26.124 1.00 26.15 70 ASP B CA 1
ATOM 3308 C C . ASP B 1 90 ? -9.195 20.066 -26.012 1.00 27.56 70 ASP B C 1
ATOM 3309 O O . ASP B 1 90 ? -8.403 19.607 -26.842 1.00 25.93 70 ASP B O 1
ATOM 3314 N N . HIS B 1 91 ? -9.653 19.344 -24.991 1.00 25.33 71 HIS B N 1
ATOM 3315 C CA . HIS B 1 91 ? -9.202 17.970 -24.797 1.00 22.69 71 HIS B CA 1
ATOM 3316 C C . HIS B 1 91 ? -9.720 17.046 -25.905 1.00 20.19 71 HIS B C 1
ATOM 3317 O O . HIS B 1 91 ? -10.849 17.191 -26.360 1.00 24.13 71 HIS B O 1
ATOM 3324 N N . GLU B 1 92 ? -8.897 16.080 -26.314 1.00 22.89 72 GLU B N 1
ATOM 3325 C CA . GLU B 1 92 ? -9.259 15.170 -27.398 1.00 25.60 72 GLU B CA 1
ATOM 3326 C C . GLU B 1 92 ? -10.564 14.416 -27.126 1.00 25.95 72 GLU B C 1
ATOM 3327 O O . GLU B 1 92 ? -11.287 14.068 -28.058 1.00 24.62 72 GLU B O 1
ATOM 3333 N N . HIS B 1 93 ? -10.870 14.202 -25.850 1.00 21.60 73 HIS B N 1
ATOM 3334 C CA . HIS B 1 93 ? -12.120 13.551 -25.439 1.00 19.29 73 HIS B CA 1
ATOM 3335 C C . HIS B 1 93 ? -13.336 14.195 -26.108 1.00 20.63 73 HIS B C 1
ATOM 3336 O O . HIS B 1 93 ? -14.286 13.511 -26.485 1.00 22.02 73 HIS B O 1
ATOM 3343 N N . TRP B 1 94 ? -13.289 15.515 -26.269 1.00 19.95 74 TRP B N 1
ATOM 3344 C CA . TRP B 1 94 ? -14.428 16.256 -26.796 1.00 20.56 74 TRP B CA 1
ATOM 3345 C C . TRP B 1 94 ? -14.354 16.458 -28.312 1.00 24.39 74 TRP B C 1
ATOM 3346 O O . TRP B 1 94 ? -15.311 16.941 -28.917 1.00 24.36 74 TRP B O 1
ATOM 3357 N N . HIS B 1 95 ? -13.223 16.091 -28.913 1.00 23.43 75 HIS B N 1
ATOM 3358 C CA . HIS B 1 95 ? -13.000 16.333 -30.338 1.00 28.68 75 HIS B CA 1
ATOM 3359 C C . HIS B 1 95 ? -12.814 15.069 -31.182 1.00 28.86 75 HIS B C 1
ATOM 3360 O O . HIS B 1 95 ? -13.042 15.098 -32.388 1.00 29.36 75 HIS B O 1
ATOM 3367 N N . ARG B 1 96 ? -12.403 13.967 -30.556 1.00 25.87 76 ARG B N 1
ATOM 3368 C CA . ARG B 1 96 ? -12.224 12.699 -31.264 1.00 26.43 76 ARG B CA 1
ATOM 3369 C C . ARG B 1 96 ? -13.501 12.273 -31.976 1.00 24.36 76 ARG B C 1
ATOM 3370 O O . ARG B 1 96 ? -14.598 12.509 -31.478 1.00 24.99 76 ARG B O 1
ATOM 3378 N N . PRO B 1 97 ? -13.364 11.657 -33.162 1.00 28.96 77 PRO B N 1
ATOM 3379 C CA . PRO B 1 97 ? -14.538 11.249 -33.938 1.00 27.76 77 PRO B CA 1
ATOM 3380 C C . PRO B 1 97 ? -15.129 9.922 -33.466 1.00 29.38 77 PRO B C 1
ATOM 3381 O O . PRO B 1 97 ? -16.272 9.620 -33.795 1.00 32.13 77 PRO B O 1
ATOM 3385 N N . THR B 1 98 ? -14.362 9.149 -32.706 1.00 28.38 78 THR B N 1
ATOM 3386 C CA . THR B 1 98 ? -14.843 7.863 -32.210 1.00 27.11 78 THR B CA 1
ATOM 3387 C C . THR B 1 98 ? -15.254 7.933 -30.741 1.00 26.53 78 THR B C 1
ATOM 3388 O O . THR B 1 98 ? -14.823 8.814 -30.001 1.00 25.14 78 THR B O 1
ATOM 3392 N N . ILE B 1 99 ? -16.094 6.986 -30.338 1.00 25.05 79 ILE B N 1
ATOM 3393 C CA . ILE B 1 99 ? -16.513 6.847 -28.952 1.00 22.68 79 ILE B CA 1
ATOM 3394 C C . ILE B 1 99 ? -15.440 6.057 -28.203 1.00 21.20 79 ILE B C 1
ATOM 3395 O O . ILE B 1 99 ? -15.018 5.001 -28.665 1.00 23.73 79 ILE B O 1
ATOM 3400 N N . PRO B 1 100 ? -14.995 6.565 -27.042 1.00 19.74 80 PRO B N 1
ATOM 3401 C CA . PRO B 1 100 ? -13.946 5.898 -26.265 1.00 20.38 80 PRO B CA 1
ATOM 3402 C C . PRO B 1 100 ? -14.317 4.446 -25.958 1.00 20.70 80 PRO B C 1
ATOM 3403 O O . PRO B 1 100 ? -15.467 4.188 -25.609 1.00 19.66 80 PRO B O 1
ATOM 3407 N N . SER B 1 101 ? -13.373 3.517 -26.109 1.00 21.20 81 SER B N 1
ATOM 3408 C CA . SER B 1 101 ? -13.624 2.125 -25.733 1.00 21.40 81 SER B CA 1
ATOM 3409 C C . SER B 1 101 ? -13.687 2.052 -24.215 1.00 20.35 81 SER B C 1
ATOM 3410 O O . SER B 1 101 ? -13.268 2.983 -23.531 1.00 17.46 81 SER B O 1
ATOM 3413 N N . PHE B 1 102 ? -14.205 0.947 -23.684 1.00 19.17 82 PHE B N 1
ATOM 3414 C CA . PHE B 1 102 ? -14.270 0.781 -22.231 1.00 18.05 82 PHE B CA 1
ATOM 3415 C C . PHE B 1 102 ? -12.863 0.820 -21.642 1.00 19.35 82 PHE B C 1
ATOM 3416 O O . PHE B 1 102 ? -12.644 1.392 -20.576 1.00 18.32 82 PHE B O 1
ATOM 3424 N N . SER B 1 103 ? -11.907 0.212 -22.340 1.00 19.28 83 SER B N 1
ATOM 3425 C CA . SER B 1 103 ? -10.523 0.234 -21.883 1.00 20.33 83 SER B CA 1
ATOM 3426 C C . SER B 1 103 ? -10.002 1.662 -21.784 1.00 18.21 83 SER B C 1
ATOM 3427 O O . SER B 1 103 ? -9.280 2.007 -20.848 1.00 17.69 83 SER B O 1
ATOM 3430 N N . GLU B 1 104 ? -10.368 2.498 -22.752 1.00 17.93 84 GLU B N 1
ATOM 3431 C CA . GLU B 1 104 ? -9.966 3.899 -22.696 1.00 19.08 84 GLU B CA 1
ATOM 3432 C C . GLU B 1 104 ? -10.636 4.586 -21.518 1.00 17.58 84 GLU B C 1
ATOM 3433 O O . GLU B 1 104 ? -10.012 5.396 -20.843 1.00 17.74 84 GLU B O 1
ATOM 3439 N N . CYS B 1 105 ? -11.901 4.250 -21.266 1.00 17.29 85 CYS B N 1
ATOM 3440 C CA . CYS B 1 105 ? -12.628 4.877 -20.154 1.00 16.19 85 CYS B CA 1
ATOM 3441 C C . CYS B 1 105 ? -11.942 4.559 -18.832 1.00 17.03 85 CYS B C 1
ATOM 3442 O O . CYS B 1 105 ? -11.875 5.397 -17.930 1.00 16.39 85 CYS B O 1
ATOM 3445 N N . ASP B 1 106 ? -11.427 3.339 -18.733 1.00 17.57 86 ASP B N 1
ATOM 3446 C CA . ASP B 1 106 ? -10.731 2.894 -17.538 1.00 16.66 86 ASP B CA 1
ATOM 3447 C C . ASP B 1 106 ? -9.443 3.691 -17.407 1.00 17.06 86 ASP B C 1
ATOM 3448 O O . ASP B 1 106 ? -9.127 4.233 -16.344 1.00 16.73 86 ASP B O 1
ATOM 3453 N N . SER B 1 107 ? -8.693 3.761 -18.502 1.00 17.19 87 SER B N 1
ATOM 3454 C CA . SER B 1 107 ? -7.435 4.497 -18.504 1.00 15.87 87 SER B CA 1
ATOM 3455 C C . SER B 1 107 ? -7.611 5.975 -18.170 1.00 18.27 87 SER B C 1
ATOM 3456 O O . SER B 1 107 ? -6.787 6.552 -17.468 1.00 18.41 87 SER B O 1
ATOM 3459 N N . LEU B 1 108 ? -8.680 6.579 -18.679 1.00 17.30 88 LEU B N 1
ATOM 3460 C CA . LEU B 1 108 ? -8.975 7.975 -18.391 1.00 17.05 88 LEU B CA 1
ATOM 3461 C C . LEU B 1 108 ? -9.296 8.179 -16.910 1.00 16.43 88 LEU B C 1
ATOM 3462 O O . LEU B 1 108 ? -8.918 9.182 -16.309 1.00 15.19 88 LEU B O 1
ATOM 3467 N N . PHE B 1 109 ? -10.002 7.228 -16.315 1.00 14.67 89 PHE B N 1
ATOM 3468 C CA . PHE B 1 109 ? -10.293 7.329 -14.884 1.00 13.82 89 PHE B CA 1
ATOM 3469 C C . PHE B 1 109 ? -8.993 7.204 -14.104 1.00 15.08 89 PHE B C 1
ATOM 3470 O O . PHE B 1 109 ? -8.750 7.917 -13.134 1.00 14.05 89 PHE B O 1
ATOM 3478 N N . LYS B 1 110 ? -8.132 6.293 -14.528 1.00 15.80 90 LYS B N 1
ATOM 3479 C CA . LYS B 1 110 ? -6.848 6.167 -13.855 1.00 16.34 90 LYS B CA 1
ATOM 3480 C C . LYS B 1 110 ? -6.021 7.447 -14.005 1.00 19.35 90 LYS B C 1
ATOM 3481 O O . LYS B 1 110 ? -5.347 7.881 -13.065 1.00 17.68 90 LYS B O 1
ATOM 3487 N N . GLU B 1 111 ? -6.100 8.073 -15.174 1.00 14.91 91 GLU B N 1
ATOM 3488 C CA . GLU B 1 111 ? -5.241 9.223 -15.449 1.00 16.00 91 GLU B CA 1
ATOM 3489 C C . GLU B 1 111 ? -5.719 10.481 -14.738 1.00 18.58 91 GLU B C 1
ATOM 3490 O O . GLU B 1 111 ? -4.912 11.288 -14.257 1.00 18.95 91 GLU B O 1
ATOM 3496 N N . TYR B 1 112 ? -7.035 10.654 -14.686 1.00 16.40 92 TYR B N 1
ATOM 3497 C CA . TYR B 1 112 ? -7.624 11.895 -14.193 1.00 15.24 92 TYR B CA 1
ATOM 3498 C C . TYR B 1 112 ? -8.362 11.729 -12.866 1.00 16.74 92 TYR B C 1
ATOM 3499 O O . TYR B 1 112 ? -8.302 12.606 -12.005 1.00 19.87 92 TYR B O 1
ATOM 3508 N N . GLY B 1 113 ? -9.071 10.619 -12.721 1.00 16.57 93 GLY B N 1
ATOM 3509 C CA . GLY B 1 113 ? -9.838 10.360 -11.512 1.00 13.93 93 GLY B CA 1
ATOM 3510 C C . GLY B 1 113 ? -8.965 10.091 -10.303 1.00 15.96 93 GLY B C 1
ATOM 3511 O O . GLY B 1 113 ? -9.156 10.675 -9.241 1.00 16.62 93 GLY B O 1
ATOM 3512 N N . ILE B 1 114 ? -8.005 9.188 -10.445 1.00 14.90 94 ILE B N 1
ATOM 3513 C CA . ILE B 1 114 ? -7.197 8.821 -9.288 1.00 14.82 94 ILE B CA 1
ATOM 3514 C C . ILE B 1 114 ? -6.419 10.012 -8.700 1.00 15.95 94 ILE B C 1
ATOM 3515 O O . ILE B 1 114 ? -6.428 10.183 -7.489 1.00 14.09 94 ILE B O 1
ATOM 3520 N N . PRO B 1 115 ? -5.789 10.855 -9.545 1.00 16.93 95 PRO B N 1
ATOM 3521 C CA . PRO B 1 115 ? -5.159 12.057 -8.972 1.00 15.96 95 PRO B CA 1
ATOM 3522 C C . PRO B 1 115 ? -6.131 12.957 -8.207 1.00 16.15 95 PRO B C 1
ATOM 3523 O O . PRO B 1 115 ? -5.763 13.513 -7.167 1.00 16.90 95 PRO B O 1
ATOM 3527 N N . LEU B 1 116 ? -7.356 13.095 -8.715 1.00 16.66 96 LEU B N 1
ATOM 3528 C CA . LEU B 1 116 ? -8.378 13.871 -8.040 1.00 14.58 96 LEU B CA 1
ATOM 3529 C C . LEU B 1 116 ? -8.661 13.274 -6.663 1.00 14.17 96 LEU B C 1
ATOM 3530 O O . LEU B 1 116 ? -8.757 13.992 -5.665 1.00 15.76 96 LEU B O 1
ATOM 3535 N N . ALA B 1 117 ? -8.783 11.947 -6.611 1.00 13.86 97 ALA B N 1
ATOM 3536 C CA . ALA B 1 117 ? -8.983 11.243 -5.349 1.00 13.44 97 ALA B CA 1
ATOM 3537 C C . ALA B 1 117 ? -7.788 11.370 -4.402 1.00 15.07 97 ALA B C 1
ATOM 3538 O O . ALA B 1 117 ? -7.961 11.496 -3.188 1.00 15.04 97 ALA B O 1
ATOM 3540 N N . SER B 1 118 ? -6.578 11.329 -4.954 1.00 15.17 98 SER B N 1
ATOM 3541 C CA . SER B 1 118 ? -5.376 11.464 -4.125 1.00 14.51 98 SER B CA 1
ATOM 3542 C C . SER B 1 118 ? -5.331 12.833 -3.472 1.00 15.33 98 SER B C 1
ATOM 3543 O O . SER B 1 118 ? -5.037 12.955 -2.282 1.00 15.51 98 SER B O 1
ATOM 3546 N N . ALA B 1 119 ? -5.645 13.860 -4.254 1.00 14.48 99 ALA B N 1
ATOM 3547 C CA . ALA B 1 119 ? -5.631 15.222 -3.746 1.00 16.66 99 ALA B CA 1
ATOM 3548 C C . ALA B 1 119 ? -6.695 15.428 -2.672 1.00 16.11 99 ALA B C 1
ATOM 3549 O O . ALA B 1 119 ? -6.417 16.008 -1.618 1.00 13.79 99 ALA B O 1
ATOM 3551 N N . ALA B 1 120 ? -7.908 14.919 -2.905 1.00 13.11 100 ALA B N 1
ATOM 3552 C CA . ALA B 1 120 ? -8.967 15.097 -1.919 1.00 11.28 100 ALA B CA 1
ATOM 3553 C C . ALA B 1 120 ? -8.618 14.355 -0.649 1.00 11.64 100 ALA B C 1
ATOM 3554 O O . ALA B 1 120 ? -8.817 14.855 0.446 1.00 12.65 100 ALA B O 1
ATOM 3556 N N . SER B 1 121 ? -8.084 13.146 -0.801 1.00 12.68 101 SER B N 1
ATOM 3557 C CA . SER B 1 121 ? -7.699 12.347 0.350 1.00 12.40 101 SER B CA 1
ATOM 3558 C C . SER B 1 121 ? -6.579 13.005 1.146 1.00 13.26 101 SER B C 1
ATOM 3559 O O . SER B 1 121 ? -6.641 13.074 2.371 1.00 15.17 101 SER B O 1
ATOM 3562 N N . ALA B 1 122 ? -5.554 13.476 0.444 1.00 13.06 102 ALA B N 1
ATOM 3563 C CA . ALA B 1 122 ? -4.445 14.138 1.123 1.00 14.30 102 ALA B CA 1
ATOM 3564 C C . ALA B 1 122 ? -4.970 15.337 1.907 1.00 15.21 102 ALA B C 1
ATOM 3565 O O . ALA B 1 122 ? -4.569 15.577 3.058 1.00 16.72 102 ALA B O 1
ATOM 3567 N N . ARG B 1 123 ? -5.870 16.096 1.290 1.00 14.37 103 ARG B N 1
ATOM 3568 C CA . ARG B 1 123 ? -6.375 17.308 1.937 1.00 13.07 103 ARG B CA 1
ATOM 3569 C C . ARG B 1 123 ? -7.228 16.974 3.163 1.00 13.32 103 ARG B C 1
ATOM 3570 O O . ARG B 1 123 ? -7.216 17.703 4.156 1.00 17.79 103 ARG B O 1
ATOM 3578 N N . ALA B 1 124 ? -7.982 15.875 3.099 1.00 14.51 104 ALA B N 1
ATOM 3579 C CA . ALA B 1 124 ? -8.758 15.456 4.262 1.00 13.48 104 ALA B CA 1
ATOM 3580 C C . ALA B 1 124 ? -7.848 14.985 5.400 1.00 14.57 104 ALA B C 1
ATOM 3581 O O . ALA B 1 124 ? -8.110 15.251 6.573 1.00 14.63 104 ALA B O 1
ATOM 3583 N N . ILE B 1 125 ? -6.780 14.278 5.051 1.00 14.82 105 ILE B N 1
ATOM 3584 C CA . ILE B 1 125 ? -5.787 13.869 6.034 1.00 15.48 105 ILE B CA 1
ATOM 3585 C C . ILE B 1 125 ? -5.101 15.099 6.635 1.00 15.51 105 ILE B C 1
ATOM 3586 O O . ILE B 1 125 ? -4.868 15.152 7.840 1.00 16.97 105 ILE B O 1
ATOM 3591 N N . GLN B 1 126 ? -4.815 16.089 5.794 1.00 15.74 106 GLN B N 1
ATOM 3592 C CA . GLN B 1 126 ? -4.273 17.365 6.278 1.00 14.12 106 GLN B CA 1
ATOM 3593 C C . GLN B 1 126 ? -5.249 18.067 7.239 1.00 17.40 106 GLN B C 1
ATOM 3594 O O . GLN B 1 126 ? -4.848 18.601 8.284 1.00 18.18 106 GLN B O 1
ATOM 3600 N N . ASP B 1 127 ? -6.536 18.062 6.892 1.00 15.49 107 ASP B N 1
ATOM 3601 C CA . ASP B 1 127 ? -7.547 18.664 7.751 1.00 17.21 107 ASP B CA 1
ATOM 3602 C C . ASP B 1 127 ? -7.579 17.949 9.109 1.00 18.71 107 ASP B C 1
ATOM 3603 O O . ASP B 1 127 ? -7.682 18.590 10.163 1.00 19.17 107 ASP B O 1
ATOM 3608 N N . TRP B 1 128 ? -7.478 16.623 9.074 1.00 15.35 108 TRP B N 1
ATOM 3609 C CA . TRP B 1 128 ? -7.453 15.806 10.284 1.00 15.50 108 TRP B CA 1
ATOM 3610 C C . TRP B 1 128 ? -6.223 16.103 11.144 1.00 17.14 108 TRP B C 1
ATOM 3611 O O . TRP B 1 128 ? -6.327 16.250 12.365 1.00 19.13 108 TRP B O 1
ATOM 3622 N N . GLY B 1 129 ? -5.068 16.209 10.501 1.00 18.49 109 GLY B N 1
ATOM 3623 C CA . GLY B 1 129 ? -3.835 16.524 11.204 1.00 21.75 109 GLY B CA 1
ATOM 3624 C C . GLY B 1 129 ? -3.008 15.327 11.641 1.00 20.88 109 GLY B C 1
ATOM 3625 O O . GLY B 1 129 ? -1.887 15.484 12.128 1.00 19.75 109 GLY B O 1
ATOM 3626 N N . GLY B 1 130 ? -3.548 14.124 11.477 1.00 18.61 110 GLY B N 1
ATOM 3627 C CA . GLY B 1 130 ? -2.809 12.925 11.831 1.00 17.79 110 GLY B CA 1
ATOM 3628 C C . GLY B 1 130 ? -1.827 12.491 10.760 1.00 19.89 110 GLY B C 1
ATOM 3629 O O . GLY B 1 130 ? -1.632 13.184 9.757 1.00 23.65 110 GLY B O 1
ATOM 3630 N N . VAL B 1 131 ? -1.230 11.322 10.979 1.00 21.74 111 VAL B N 1
ATOM 3631 C CA . VAL B 1 131 ? -0.197 10.742 10.121 1.00 24.99 111 VAL B CA 1
ATOM 3632 C C . VAL B 1 131 ? -0.832 9.664 9.247 1.00 25.44 111 VAL B C 1
ATOM 3633 O O . VAL B 1 131 ? -1.595 8.853 9.763 1.00 24.14 111 VAL B O 1
ATOM 3637 N N . PRO B 1 132 ? -0.522 9.650 7.933 1.00 25.07 112 PRO B N 1
ATOM 3638 C CA . PRO B 1 132 ? -1.065 8.638 7.017 1.00 25.54 112 PRO B CA 1
ATOM 3639 C C . PRO B 1 132 ? -0.850 7.220 7.533 1.00 26.79 112 PRO B C 1
ATOM 3640 O O . PRO B 1 132 ? -1.713 6.351 7.335 1.00 24.51 112 PRO B O 1
ATOM 3644 N N . ASP B 1 133 ? 0.281 6.999 8.204 1.00 25.29 113 ASP B N 1
ATOM 3645 C CA . ASP B 1 133 ? 0.604 5.710 8.807 1.00 28.84 113 ASP B CA 1
ATOM 3646 C C . ASP B 1 133 ? -0.384 5.232 9.865 1.00 27.45 113 ASP B C 1
ATOM 3647 O O . ASP B 1 133 ? -0.429 4.038 10.164 1.00 27.79 113 ASP B O 1
ATOM 3652 N N . GLU B 1 134 ? -1.158 6.150 10.435 1.00 24.49 114 GLU B N 1
ATOM 3653 C CA . GLU B 1 134 ? -2.076 5.790 11.505 1.00 24.29 114 GLU B CA 1
ATOM 3654 C C . GLU B 1 134 ? -3.488 5.528 10.972 1.00 19.61 114 GLU B C 1
ATOM 3655 O O . GLU B 1 134 ? -4.400 5.267 11.753 1.00 21.97 114 GLU B O 1
ATOM 3661 N N . ILE B 1 135 ? -3.672 5.626 9.655 1.00 17.25 115 ILE B N 1
ATOM 3662 C CA . ILE B 1 135 ? -4.955 5.238 9.049 1.00 15.86 115 ILE B CA 1
ATOM 3663 C C . ILE B 1 135 ? -5.047 3.714 9.081 1.00 15.27 115 ILE B C 1
ATOM 3664 O O . ILE B 1 135 ? -4.178 3.019 8.548 1.00 14.96 115 ILE B O 1
ATOM 3669 N N . THR B 1 136 ? -6.105 3.201 9.697 1.00 14.91 116 THR B N 1
ATOM 3670 C CA . THR B 1 136 ? -6.257 1.765 9.863 1.00 12.74 116 THR B CA 1
ATOM 3671 C C . THR B 1 136 ? -7.188 1.179 8.809 1.00 13.12 116 THR B C 1
ATOM 3672 O O . THR B 1 136 ? -7.072 -0.001 8.467 1.00 13.69 116 THR B O 1
ATOM 3676 N N . HIS B 1 137 ? -8.139 1.997 8.333 1.00 13.00 117 HIS B N 1
ATOM 3677 C CA . HIS B 1 137 ? -9.163 1.508 7.403 1.00 11.92 117 HIS B CA 1
ATOM 3678 C C . HIS B 1 137 ? -9.302 2.469 6.230 1.00 12.95 117 HIS B C 1
ATOM 3679 O O . HIS B 1 137 ? -9.175 3.678 6.397 1.00 14.70 117 HIS B O 1
ATOM 3686 N N . LEU B 1 138 ? -9.545 1.918 5.047 1.00 11.44 118 LEU B N 1
ATOM 3687 C CA . LEU B 1 138 ? -9.838 2.723 3.867 1.00 11.59 118 LEU B CA 1
ATOM 3688 C C . LEU B 1 138 ? -11.159 2.208 3.304 1.00 12.84 118 LEU B C 1
ATOM 3689 O O . LEU B 1 138 ? -11.279 1.026 3.003 1.00 12.36 118 LEU B O 1
ATOM 3694 N N . VAL B 1 139 ? -12.144 3.096 3.175 1.00 9.55 119 VAL B N 1
ATOM 3695 C CA . VAL B 1 139 ? -13.421 2.724 2.565 1.00 12.53 119 VAL B CA 1
ATOM 3696 C C . VAL B 1 139 ? -13.623 3.626 1.352 1.00 12.26 119 VAL B C 1
ATOM 3697 O O . VAL B 1 139 ? -13.788 4.840 1.476 1.00 10.77 119 VAL B O 1
ATOM 3701 N N . ALA B 1 140 ? -13.565 3.027 0.170 1.00 10.30 120 ALA B N 1
ATOM 3702 C CA . ALA B 1 140 ? -13.601 3.764 -1.087 1.00 10.38 120 ALA B CA 1
ATOM 3703 C C . ALA B 1 140 ? -14.874 3.449 -1.854 1.00 10.83 120 ALA B C 1
ATOM 3704 O O . ALA B 1 140 ? -15.445 2.371 -1.708 1.00 10.84 120 ALA B O 1
ATOM 3706 N N . VAL B 1 141 ? -15.322 4.397 -2.673 1.00 10.46 121 VAL B N 1
ATOM 3707 C CA . VAL B 1 141 ? -16.511 4.168 -3.482 1.00 12.01 121 VAL B CA 1
ATOM 3708 C C . VAL B 1 141 ? -16.426 4.933 -4.800 1.00 10.76 121 VAL B C 1
ATOM 3709 O O . VAL B 1 141 ? -15.915 6.063 -4.854 1.00 10.74 121 VAL B O 1
ATOM 3713 N N . THR B 1 142 ? -16.875 4.279 -5.863 1.00 10.17 122 THR B N 1
ATOM 3714 C CA . THR B 1 142 ? -17.073 4.911 -7.166 1.00 10.87 122 THR B CA 1
ATOM 3715 C C . THR B 1 142 ? -18.111 4.116 -7.939 1.00 12.20 122 THR B C 1
ATOM 3716 O O . THR B 1 142 ? -18.292 2.924 -7.699 1.00 14.70 122 THR B O 1
ATOM 3720 N N . CYS B 1 143 ? -18.803 4.762 -8.864 1.00 12.29 123 CYS B N 1
ATOM 3721 C CA . CYS B 1 143 ? -19.608 4.001 -9.808 1.00 14.69 123 CYS B CA 1
ATOM 3722 C C . CYS B 1 143 ? -19.189 4.287 -11.245 1.00 14.90 123 CYS B C 1
ATOM 3723 O O . CYS B 1 143 ? -19.880 3.908 -12.185 1.00 15.47 123 CYS B O 1
ATOM 3726 N N . THR B 1 144 ? -18.039 4.936 -11.405 1.00 12.62 124 THR B N 1
ATOM 3727 C CA . THR B 1 144 ? -17.564 5.330 -12.726 1.00 13.03 124 THR B CA 1
ATOM 3728 C C . THR B 1 144 ? -16.248 4.639 -13.121 1.00 13.62 124 THR B C 1
ATOM 3729 O O . THR B 1 144 ? -15.537 5.076 -14.033 1.00 15.64 124 THR B O 1
ATOM 3733 N N . ASN B 1 145 ? -15.952 3.533 -12.448 1.00 12.93 125 ASN B N 1
ATOM 3734 C CA . ASN B 1 145 ? -14.783 2.719 -12.777 1.00 14.42 125 ASN B CA 1
ATOM 3735 C C . ASN B 1 145 ? -14.980 1.312 -12.272 1.00 13.80 125 ASN B C 1
ATOM 3736 O O . ASN B 1 145 ? -15.566 1.118 -11.211 1.00 13.85 125 ASN B O 1
ATOM 3741 N N . THR B 1 146 ? -14.501 0.332 -13.038 1.00 13.75 126 THR B N 1
ATOM 3742 C CA . THR B 1 146 ? -14.387 -1.031 -12.540 1.00 14.49 126 THR B CA 1
ATOM 3743 C C . THR B 1 146 ? -12.994 -1.530 -12.911 1.00 16.03 126 THR B C 1
ATOM 3744 O O . THR B 1 146 ? -12.556 -1.392 -14.059 1.00 17.43 126 THR B O 1
ATOM 3748 N N . ALA B 1 147 ? -12.271 -2.040 -11.925 1.00 14.18 127 ALA B N 1
ATOM 3749 C CA . ALA B 1 147 ? -10.882 -2.420 -12.150 1.00 17.11 127 ALA B CA 1
ATOM 3750 C C . ALA B 1 147 ? -10.449 -3.427 -11.110 1.00 18.54 127 ALA B C 1
ATOM 3751 O O . ALA B 1 147 ? -10.985 -3.444 -10.005 1.00 15.20 127 ALA B O 1
ATOM 3753 N N . HIS B 1 148 ? -9.471 -4.256 -11.474 1.00 16.45 128 HIS B N 1
ATOM 3754 C CA . HIS B 1 148 ? -8.871 -5.224 -10.557 1.00 18.73 128 HIS B CA 1
ATOM 3755 C C . HIS B 1 148 ? -7.358 -5.172 -10.765 1.00 20.74 128 HIS B C 1
ATOM 3756 O O . HIS B 1 148 ? -6.865 -5.605 -11.803 1.00 22.89 128 HIS B O 1
ATOM 3763 N N . PRO B 1 149 ? -6.615 -4.621 -9.789 1.00 19.64 129 PRO B N 1
ATOM 3764 C CA . PRO B 1 149 ? -7.114 -4.098 -8.511 1.00 15.86 129 PRO B CA 1
ATOM 3765 C C . PRO B 1 149 ? -7.904 -2.798 -8.671 1.00 15.60 129 PRO B C 1
ATOM 3766 O O . PRO B 1 149 ? -7.764 -2.096 -9.673 1.00 16.48 129 PRO B O 1
ATOM 3770 N N . GLY B 1 150 ? -8.712 -2.485 -7.669 1.00 16.07 130 GLY B N 1
ATOM 3771 C CA . GLY B 1 150 ? -9.554 -1.306 -7.717 1.00 15.21 130 GLY B CA 1
ATOM 3772 C C . GLY B 1 150 ? -8.748 -0.062 -7.412 1.00 14.78 130 GLY B C 1
ATOM 3773 O O . GLY B 1 150 ? -7.590 -0.152 -6.994 1.00 15.00 130 GLY B O 1
ATOM 3774 N N . PHE B 1 151 ? -9.347 1.109 -7.608 1.00 14.14 131 PHE B N 1
ATOM 3775 C CA . PHE B 1 151 ? -8.585 2.350 -7.462 1.00 15.27 131 PHE B CA 1
ATOM 3776 C C . PHE B 1 151 ? -8.084 2.597 -6.040 1.00 16.49 131 PHE B C 1
ATOM 3777 O O . PHE B 1 151 ? -7.130 3.341 -5.841 1.00 15.89 131 PHE B O 1
ATOM 3785 N N . ASP B 1 152 ? -8.732 1.975 -5.061 1.00 15.16 132 ASP B N 1
ATOM 3786 C CA . ASP B 1 152 ? -8.314 2.097 -3.667 1.00 16.22 132 ASP B CA 1
ATOM 3787 C C . ASP B 1 152 ? -6.896 1.565 -3.475 1.00 15.02 132 ASP B C 1
ATOM 3788 O O . ASP B 1 152 ? -6.146 2.068 -2.650 1.00 16.77 132 ASP B O 1
ATOM 3793 N N . SER B 1 153 ? -6.554 0.540 -4.246 1.00 16.16 133 SER B N 1
ATOM 3794 C CA . SER B 1 153 ? -5.246 -0.099 -4.126 1.00 17.47 133 SER B CA 1
ATOM 3795 C C . SER B 1 153 ? -4.145 0.878 -4.546 1.00 17.74 133 SER B C 1
ATOM 3796 O O . SER B 1 153 ? -3.091 0.969 -3.906 1.00 18.78 133 SER B O 1
ATOM 3799 N N . VAL B 1 154 ? -4.398 1.610 -5.624 1.00 17.69 134 VAL B N 1
ATOM 3800 C CA . VAL B 1 154 ? -3.475 2.629 -6.120 1.00 20.25 134 VAL B CA 1
ATOM 3801 C C . VAL B 1 154 ? -3.341 3.770 -5.117 1.00 20.89 134 VAL B C 1
ATOM 3802 O O . VAL B 1 154 ? -2.244 4.260 -4.834 1.00 19.55 134 VAL B O 1
ATOM 3806 N N . LEU B 1 155 ? -4.476 4.176 -4.564 1.00 18.21 135 LEU B N 1
ATOM 3807 C CA . LEU B 1 155 ? -4.523 5.265 -3.610 1.00 17.59 135 LEU B CA 1
ATOM 3808 C C . LEU B 1 155 ? -3.668 4.967 -2.376 1.00 18.32 135 LEU B C 1
ATOM 3809 O O . LEU B 1 155 ? -3.023 5.863 -1.820 1.00 18.72 135 LEU B O 1
ATOM 3814 N N . CYS B 1 156 ? -3.640 3.700 -1.963 1.00 16.56 136 CYS B N 1
ATOM 3815 C CA . CYS B 1 156 ? -2.818 3.301 -0.828 1.00 17.90 136 CYS B CA 1
ATOM 3816 C C . CYS B 1 156 ? -1.366 3.655 -1.084 1.00 19.63 136 CYS B C 1
ATOM 3817 O O . CYS B 1 156 ? -0.690 4.189 -0.211 1.00 20.32 136 CYS B O 1
ATOM 3820 N N . ARG B 1 157 ? -0.894 3.362 -2.292 1.00 19.70 137 ARG B N 1
ATOM 3821 C CA . ARG B 1 157 ? 0.487 3.651 -2.652 1.00 20.24 137 ARG B CA 1
ATOM 3822 C C . ARG B 1 157 ? 0.736 5.144 -2.764 1.00 22.91 137 ARG B C 1
ATOM 3823 O O . ARG B 1 157 ? 1.749 5.646 -2.272 1.00 20.61 137 ARG B O 1
ATOM 3831 N N . LYS B 1 158 ? -0.189 5.857 -3.407 1.00 19.98 138 LYS B N 1
ATOM 3832 C CA . LYS B 1 158 ? -0.017 7.292 -3.602 1.00 19.12 138 LYS B CA 1
ATOM 3833 C C . LYS B 1 158 ? 0.052 8.037 -2.271 1.00 19.90 138 LYS B C 1
ATOM 3834 O O . LYS B 1 158 ? 0.817 8.991 -2.129 1.00 22.87 138 LYS B O 1
ATOM 3840 N N . LEU B 1 159 ? -0.739 7.601 -1.297 1.00 18.54 139 LEU B N 1
ATOM 3841 C CA . LEU B 1 159 ? -0.829 8.280 -0.007 1.00 16.67 139 LEU B CA 1
ATOM 3842 C C . LEU B 1 159 ? 0.180 7.766 1.010 1.00 17.86 139 LEU B C 1
ATOM 3843 O O . LEU B 1 159 ? 0.321 8.342 2.085 1.00 21.88 139 LEU B O 1
ATOM 3848 N N . GLY B 1 160 ? 0.854 6.665 0.689 1.00 15.92 140 GLY B N 1
ATOM 3849 C CA . GLY B 1 160 ? 1.766 6.052 1.637 1.00 18.97 140 GLY B CA 1
ATOM 3850 C C . GLY B 1 160 ? 1.074 5.447 2.845 1.00 21.13 140 GLY B C 1
ATOM 3851 O O . GLY B 1 160 ? 1.571 5.540 3.968 1.00 21.35 140 GLY B O 1
ATOM 3852 N N . LEU B 1 161 ? -0.084 4.822 2.626 1.00 16.60 141 LEU B N 1
ATOM 3853 C CA . LEU B 1 161 ? -0.745 4.132 3.720 1.00 14.04 141 LEU B CA 1
ATOM 3854 C C . LEU B 1 161 ? 0.047 2.863 4.057 1.00 19.08 141 LEU B C 1
ATOM 3855 O O . LEU B 1 161 ? 0.824 2.354 3.232 1.00 17.33 141 LEU B O 1
ATOM 3860 N N . LYS B 1 162 ? -0.145 2.366 5.273 1.00 15.19 142 LYS B N 1
ATOM 3861 C CA . LYS B 1 162 ? 0.614 1.214 5.766 1.00 15.19 142 LYS B CA 1
ATOM 3862 C C . LYS B 1 162 ? 0.249 -0.063 4.995 1.00 18.63 142 LYS B C 1
ATOM 3863 O O . LYS B 1 162 ? -0.845 -0.172 4.435 1.00 16.69 142 LYS B O 1
ATOM 3869 N N . CYS B 1 163 ? 1.164 -1.029 4.953 1.00 16.45 143 CYS B N 1
ATOM 3870 C CA . CYS B 1 163 ? 0.931 -2.231 4.147 1.00 17.36 143 CYS B CA 1
ATOM 3871 C C . CYS B 1 163 ? -0.278 -3.062 4.585 1.00 17.66 143 CYS B C 1
ATOM 3872 O O . CYS B 1 163 ? -0.838 -3.795 3.769 1.00 17.38 143 CYS B O 1
ATOM 3875 N N . ASN B 1 164 ? -0.672 -2.962 5.857 1.00 15.29 144 ASN B N 1
ATOM 3876 C CA . ASN B 1 164 ? -1.802 -3.734 6.363 1.00 14.67 144 ASN B CA 1
ATOM 3877 C C . ASN B 1 164 ? -3.064 -2.886 6.548 1.00 14.76 144 ASN B C 1
ATOM 3878 O O . ASN B 1 164 ? -3.931 -3.252 7.335 1.00 15.86 144 ASN B O 1
ATOM 3883 N N . VAL B 1 165 ? -3.162 -1.769 5.835 1.00 14.42 145 VAL B N 1
ATOM 3884 C CA . VAL B 1 165 ? -4.382 -0.957 5.912 1.00 13.73 145 VAL B CA 1
ATOM 3885 C C . VAL B 1 165 ? -5.534 -1.811 5.402 1.00 15.25 145 VAL B C 1
ATOM 3886 O O . VAL B 1 165 ? -5.357 -2.654 4.506 1.00 14.69 145 VAL B O 1
ATOM 3890 N N . ARG B 1 166 ? -6.704 -1.611 5.996 1.00 12.97 146 ARG B N 1
ATOM 3891 C CA . ARG B 1 166 ? -7.830 -2.515 5.781 1.00 12.84 146 ARG B CA 1
ATOM 3892 C C . ARG B 1 166 ? -8.789 -1.861 4.805 1.00 13.63 146 ARG B C 1
ATOM 3893 O O . ARG B 1 166 ? -9.514 -0.927 5.172 1.00 15.66 146 ARG B O 1
ATOM 3901 N N . ARG B 1 167 ? -8.772 -2.345 3.560 1.00 14.60 147 ARG B N 1
ATOM 3902 C CA . ARG B 1 167 ? -9.478 -1.686 2.459 1.00 13.60 147 ARG B CA 1
ATOM 3903 C C . ARG B 1 167 ? -10.823 -2.326 2.192 1.00 13.82 147 ARG B C 1
ATOM 3904 O O . ARG B 1 167 ? -10.975 -3.543 2.309 1.00 13.60 147 ARG B O 1
ATOM 3912 N N . VAL B 1 168 ? -11.768 -1.486 1.767 1.00 10.41 148 VAL B N 1
ATOM 3913 C CA . VAL B 1 168 ? -13.076 -1.886 1.275 1.00 11.48 148 VAL B CA 1
ATOM 3914 C C . VAL B 1 168 ? -13.359 -0.966 0.095 1.00 12.08 148 VAL B C 1
ATOM 3915 O O . VAL B 1 168 ? -13.205 0.253 0.209 1.00 13.25 148 VAL B O 1
ATOM 3919 N N . LEU B 1 169 ? -13.685 -1.540 -1.053 1.00 10.70 149 LEU B N 1
ATOM 3920 C CA . LEU B 1 169 ? -14.133 -0.754 -2.197 1.00 10.52 149 LEU B CA 1
ATOM 3921 C C . LEU B 1 169 ? -15.587 -1.137 -2.450 1.00 11.36 149 LEU B C 1
ATOM 3922 O O . LEU B 1 169 ? -15.875 -2.274 -2.829 1.00 10.95 149 LEU B O 1
ATOM 3927 N N . LEU B 1 170 ? -16.501 -0.193 -2.210 1.00 10.59 150 LEU B N 1
ATOM 3928 C CA . LEU B 1 170 ? -17.930 -0.437 -2.370 1.00 12.70 150 LEU B CA 1
ATOM 3929 C C . LEU B 1 170 ? -18.343 -0.305 -3.824 1.00 12.35 150 LEU B C 1
ATOM 3930 O O . LEU B 1 170 ? -17.766 0.484 -4.559 1.00 11.78 150 LEU B O 1
ATOM 3935 N N . HIS B 1 171 ? -19.360 -1.063 -4.223 1.00 11.35 151 HIS B N 1
ATOM 3936 C CA . HIS B 1 171 ? -19.826 -1.086 -5.613 1.00 11.93 151 HIS B CA 1
ATOM 3937 C C . HIS B 1 171 ? -21.350 -1.187 -5.645 1.00 15.12 151 HIS B C 1
ATOM 3938 O O . HIS B 1 171 ? -21.968 -1.593 -4.660 1.00 12.84 151 HIS B O 1
ATOM 3945 N N . GLY B 1 172 ? -21.945 -0.812 -6.776 1.00 13.65 152 GLY B N 1
ATOM 3946 C CA . GLY B 1 172 ? -23.356 -1.077 -7.028 1.00 13.21 152 GLY B CA 1
ATOM 3947 C C . GLY B 1 172 ? -24.367 -0.080 -6.479 1.00 15.64 152 GLY B C 1
ATOM 3948 O O . GLY B 1 172 ? -25.574 -0.301 -6.616 1.00 17.74 152 GLY B O 1
ATOM 3949 N N . ILE B 1 173 ? -23.905 1.011 -5.872 1.00 14.20 153 ILE B N 1
ATOM 3950 C CA . ILE B 1 173 ? -24.801 1.873 -5.094 1.00 16.70 153 ILE B CA 1
ATOM 3951 C C . ILE B 1 173 ? -25.036 3.266 -5.701 1.00 20.20 153 ILE B C 1
ATOM 3952 O O . ILE B 1 173 ? -26.080 3.893 -5.468 1.00 22.25 153 ILE B O 1
ATOM 3957 N N . GLY B 1 174 ? -24.079 3.749 -6.483 1.00 17.36 154 GLY B N 1
ATOM 3958 C CA . GLY B 1 174 ? -24.247 5.048 -7.123 1.00 16.17 154 GLY B CA 1
ATOM 3959 C C . GLY B 1 174 ? -24.360 6.224 -6.171 1.00 16.41 154 GLY B C 1
ATOM 3960 O O . GLY B 1 174 ? -23.474 6.457 -5.345 1.00 17.08 154 GLY B O 1
ATOM 3961 N N . CYS B 1 175 ? -25.445 6.991 -6.300 1.00 15.17 155 CYS B N 1
ATOM 3962 C CA . CYS B 1 175 ? -25.609 8.219 -5.521 1.00 16.90 155 CYS B CA 1
ATOM 3963 C C . CYS B 1 175 ? -25.708 7.968 -4.018 1.00 17.56 155 CYS B C 1
ATOM 3964 O O . CYS B 1 175 ? -25.407 8.853 -3.222 1.00 19.80 155 CYS B O 1
ATOM 3967 N N . GLY B 1 176 ? -26.096 6.758 -3.626 1.00 18.26 156 GLY B N 1
ATOM 3968 C CA . GLY B 1 176 ? -26.079 6.423 -2.207 1.00 19.16 156 GLY B CA 1
ATOM 3969 C C . GLY B 1 176 ? -24.689 6.277 -1.568 1.00 20.43 156 GLY B C 1
ATOM 3970 O O . GLY B 1 176 ? -24.577 6.178 -0.338 1.00 18.12 156 GLY B O 1
ATOM 3971 N N . GLY B 1 177 ? -23.635 6.293 -2.388 1.00 16.53 157 GLY B N 1
ATOM 3972 C CA . GLY B 1 177 ? -22.319 5.801 -1.987 1.00 14.38 157 GLY B CA 1
ATOM 3973 C C . GLY B 1 177 ? -21.565 6.515 -0.881 1.00 12.79 157 GLY B C 1
ATOM 3974 O O . GLY B 1 177 ? -20.838 5.880 -0.101 1.00 12.94 157 GLY B O 1
ATOM 3975 N N . GLY B 1 178 ? -21.710 7.839 -0.813 1.00 13.56 158 GLY B N 1
ATOM 3976 C CA . GLY B 1 178 ? -21.042 8.598 0.221 1.00 16.18 158 GLY B CA 1
ATOM 3977 C C . GLY B 1 178 ? -21.552 8.212 1.595 1.00 13.94 158 GLY B C 1
ATOM 3978 O O . GLY B 1 178 ? -20.770 7.898 2.484 1.00 13.31 158 GLY B O 1
ATOM 3979 N N . ILE B 1 179 ? -22.870 8.260 1.779 1.00 14.56 159 ILE B N 1
ATOM 3980 C CA . ILE B 1 179 ? -23.441 7.857 3.053 1.00 10.31 159 ILE B CA 1
ATOM 3981 C C . ILE B 1 179 ? -23.232 6.357 3.295 1.00 10.98 159 ILE B C 1
ATOM 3982 O O . ILE B 1 179 ? -22.992 5.944 4.417 1.00 13.01 159 ILE B O 1
ATOM 3987 N N . SER B 1 180 ? -23.311 5.544 2.244 1.00 10.56 160 SER B N 1
ATOM 3988 C CA . SER B 1 180 ? -23.029 4.121 2.418 1.00 10.76 160 SER B CA 1
ATOM 3989 C C . SER B 1 180 ? -21.623 3.902 2.999 1.00 13.13 160 SER B C 1
ATOM 3990 O O . SER B 1 180 ? -21.434 3.094 3.918 1.00 11.29 160 SER B O 1
ATOM 3993 N N . ALA B 1 181 ? -20.644 4.644 2.488 1.00 11.51 161 ALA B N 1
ATOM 3994 C CA . ALA B 1 181 ? -19.268 4.491 2.953 1.00 11.43 161 ALA B CA 1
ATOM 3995 C C . ALA B 1 181 ? -19.183 4.932 4.406 1.00 13.14 161 ALA B C 1
ATOM 3996 O O . ALA B 1 181 ? -18.464 4.332 5.201 1.00 12.15 161 ALA B O 1
ATOM 3998 N N . MET B 1 182 ? -19.935 5.980 4.752 1.00 11.50 162 MET B N 1
ATOM 3999 C CA . MET B 1 182 ? -19.965 6.448 6.137 1.00 11.23 162 MET B CA 1
ATOM 4000 C C . MET B 1 182 ? -20.565 5.394 7.070 1.00 12.31 162 MET B C 1
ATOM 4001 O O . MET B 1 182 ? -20.059 5.173 8.182 1.00 11.80 162 MET B O 1
ATOM 4006 N N . ARG B 1 183 ? -21.632 4.738 6.609 1.00 11.84 163 ARG B N 1
ATOM 4007 C CA . ARG B 1 183 ? -22.290 3.688 7.376 1.00 10.70 163 ARG B CA 1
ATOM 4008 C C . ARG B 1 183 ? -21.323 2.546 7.647 1.00 13.13 163 ARG B C 1
ATOM 4009 O O . ARG B 1 183 ? -21.213 2.064 8.773 1.00 11.63 163 ARG B O 1
ATOM 4017 N N . VAL B 1 184 ? -20.622 2.125 6.601 1.00 9.58 164 VAL B N 1
ATOM 4018 C CA . VAL B 1 184 ? -19.686 1.011 6.739 1.00 10.98 164 VAL B CA 1
ATOM 4019 C C . VAL B 1 184 ? -18.521 1.386 7.656 1.00 11.96 164 VAL B C 1
ATOM 4020 O O . VAL B 1 184 ? -18.176 0.644 8.585 1.00 13.73 164 VAL B O 1
ATOM 4024 N N . ALA B 1 185 ? -17.913 2.537 7.402 1.00 12.52 165 ALA B N 1
ATOM 4025 C CA . ALA B 1 185 ? -16.790 2.973 8.218 1.00 14.85 165 ALA B CA 1
ATOM 4026 C C . ALA B 1 185 ? -17.179 3.127 9.679 1.00 13.32 165 ALA B C 1
ATOM 4027 O O . ALA B 1 185 ? -16.399 2.802 10.563 1.00 12.95 165 ALA B O 1
ATOM 4029 N N . HIS B 1 186 ? -18.377 3.644 9.926 1.00 11.65 166 HIS B N 1
ATOM 4030 C CA . HIS B 1 186 ? -18.882 3.829 11.288 1.00 13.00 166 HIS B CA 1
ATOM 4031 C C . HIS B 1 186 ? -18.886 2.507 12.044 1.00 15.12 166 HIS B C 1
ATOM 4032 O O . HIS B 1 186 ? -18.379 2.409 13.160 1.00 14.19 166 HIS B O 1
ATOM 4039 N N . GLU B 1 187 ? -19.429 1.470 11.419 1.00 12.29 167 GLU B N 1
ATOM 4040 C CA . GLU B 1 187 ? -19.506 0.183 12.088 1.00 12.87 167 GLU B CA 1
ATOM 4041 C C . GLU B 1 187 ? -18.147 -0.486 12.237 1.00 12.87 167 GLU B C 1
ATOM 4042 O O . GLU B 1 187 ? -17.887 -1.124 13.252 1.00 13.47 167 GLU B O 1
ATOM 4048 N N . LEU B 1 188 ? -17.281 -0.343 11.236 1.00 11.36 168 LEU B N 1
ATOM 4049 C CA . LEU B 1 188 ? -15.941 -0.920 11.338 1.00 12.52 168 LEU B CA 1
ATOM 4050 C C . LEU B 1 188 ? -15.194 -0.299 12.524 1.00 15.26 168 LEU B C 1
ATOM 4051 O O . LEU B 1 188 ? -14.500 -0.988 13.273 1.00 14.71 168 LEU B O 1
ATOM 4056 N N . LEU B 1 189 ? -15.347 1.008 12.687 1.00 13.06 169 LEU B N 1
ATOM 4057 C CA . LEU B 1 189 ? -14.689 1.701 13.786 1.00 14.75 169 LEU B CA 1
ATOM 4058 C C . LEU B 1 189 ? -15.252 1.295 15.155 1.00 15.79 169 LEU B C 1
ATOM 4059 O O . LEU B 1 189 ? -14.494 1.144 16.111 1.00 15.10 169 LEU B O 1
ATOM 4064 N N . LEU B 1 190 ? -16.569 1.103 15.248 1.00 14.62 170 LEU B N 1
ATOM 4065 C CA . LEU B 1 190 ? -17.156 0.558 16.476 1.00 15.49 170 LEU B CA 1
ATOM 4066 C C . LEU B 1 190 ? -16.581 -0.831 16.790 1.00 15.62 170 LEU B C 1
ATOM 4067 O O . LEU B 1 190 ? -16.398 -1.203 17.952 1.00 16.48 170 LEU B O 1
ATOM 4072 N N . GLY B 1 191 ? -16.287 -1.593 15.746 1.00 14.19 171 GLY B N 1
ATOM 4073 C CA . GLY B 1 191 ? -15.668 -2.898 15.922 1.00 14.45 171 GLY B CA 1
ATOM 4074 C C . GLY B 1 191 ? -14.293 -2.799 16.556 1.00 16.12 171 GLY B C 1
ATOM 4075 O O . GLY B 1 191 ? -13.884 -3.674 17.324 1.00 17.20 171 GLY B O 1
ATOM 4076 N N . SER B 1 192 ? -13.568 -1.734 16.230 1.00 15.68 172 SER B N 1
ATOM 4077 C CA . SER B 1 192 ? -12.264 -1.508 16.831 1.00 16.37 172 SER B CA 1
ATOM 4078 C C . SER B 1 192 ? -12.409 -1.006 18.269 1.00 18.64 172 SER B C 1
ATOM 4079 O O . SER B 1 192 ? -11.622 -1.371 19.141 1.00 20.21 172 SER B O 1
ATOM 4082 N N . THR B 1 193 ? -13.418 -0.177 18.510 1.00 15.90 173 THR B N 1
ATOM 4083 C CA . THR B 1 193 ? -13.745 0.233 19.874 1.00 17.70 173 THR B CA 1
ATOM 4084 C C . THR B 1 193 ? -14.042 -0.997 20.734 1.00 18.99 173 THR B C 1
ATOM 4085 O O . THR B 1 193 ? -13.602 -1.081 21.887 1.00 19.10 173 THR B O 1
ATOM 4089 N N . GLN B 1 194 ? -14.762 -1.963 20.164 1.00 18.19 174 GLN B N 1
ATOM 4090 C CA . GLN B 1 194 ? -15.049 -3.215 20.869 1.00 18.62 174 GLN B CA 1
ATOM 4091 C C . GLN B 1 194 ? -13.758 -3.892 21.300 1.00 22.20 174 GLN B C 1
ATOM 4092 O O . GLN B 1 194 ? -13.688 -4.462 22.387 1.00 22.62 174 GLN B O 1
ATOM 4098 N N . GLN B 1 195 ? -12.737 -3.808 20.453 1.00 18.90 175 GLN B N 1
ATOM 4099 C CA . GLN B 1 195 ? -11.437 -4.420 20.729 1.00 22.65 175 GLN B CA 1
ATOM 4100 C C . GLN B 1 195 ? -10.531 -3.512 21.555 1.00 22.71 175 GLN B C 1
ATOM 4101 O O . GLN B 1 195 ? -9.438 -3.918 21.945 1.00 23.05 175 GLN B O 1
ATOM 4107 N N . GLY B 1 196 ? -10.964 -2.276 21.779 1.00 20.25 176 GLY B N 1
ATOM 4108 C CA . GLY B 1 196 ? -10.198 -1.323 22.560 1.00 22.40 176 GLY B CA 1
ATOM 4109 C C . GLY B 1 196 ? -8.952 -0.783 21.882 1.00 22.10 176 GLY B C 1
ATOM 4110 O O . GLY B 1 196 ? -7.998 -0.397 22.557 1.00 25.13 176 GLY B O 1
ATOM 4111 N N . VAL B 1 197 ? -8.951 -0.736 20.551 1.00 18.37 177 VAL B N 1
ATOM 4112 C CA . VAL B 1 197 ? -7.792 -0.240 19.817 1.00 18.76 177 VAL B CA 1
ATOM 4113 C C . VAL B 1 197 ? -8.130 0.988 18.977 1.00 17.32 177 VAL B C 1
ATOM 4114 O O . VAL B 1 197 ? -9.292 1.197 18.613 1.00 19.34 177 VAL B O 1
ATOM 4118 N N . PRO B 1 198 ? -7.119 1.812 18.675 1.00 18.59 178 PRO B N 1
ATOM 4119 C CA . PRO B 1 198 ? -7.369 2.978 17.821 1.00 18.86 178 PRO B CA 1
ATOM 4120 C C . PRO B 1 198 ? -7.808 2.570 16.419 1.00 17.92 178 PRO B C 1
ATOM 4121 O O . PRO B 1 198 ? -7.326 1.579 15.870 1.00 19.22 178 PRO B O 1
ATOM 4125 N N . ALA B 1 199 ? -8.729 3.338 15.851 1.00 16.82 179 ALA B N 1
ATOM 4126 C CA . ALA B 1 199 ? -9.110 3.168 14.458 1.00 15.55 179 ALA B CA 1
ATOM 4127 C C . ALA B 1 199 ? -9.298 4.548 13.856 1.00 13.15 179 ALA B C 1
ATOM 4128 O O . ALA B 1 199 ? -9.860 5.435 14.496 1.00 14.38 179 ALA B O 1
ATOM 4130 N N . ARG B 1 200 ? -8.785 4.728 12.647 1.00 13.19 180 ARG B N 1
ATOM 4131 C CA . ARG B 1 200 ? -8.954 5.963 11.892 1.00 12.99 180 ARG B CA 1
ATOM 4132 C C . ARG B 1 200 ? -9.268 5.534 10.465 1.00 15.00 180 ARG B C 1
ATOM 4133 O O . ARG B 1 200 ? -8.472 4.837 9.842 1.00 14.67 180 ARG B O 1
ATOM 4141 N N . ALA B 1 201 ? -10.435 5.921 9.955 1.00 12.35 181 ALA B N 1
ATOM 4142 C CA . ALA B 1 201 ? -10.817 5.548 8.596 1.00 10.68 181 ALA B CA 1
ATOM 4143 C C . ALA B 1 201 ? -10.712 6.712 7.626 1.00 13.36 181 ALA B C 1
ATOM 4144 O O . ALA B 1 201 ? -11.206 7.800 7.907 1.00 12.91 181 ALA B O 1
ATOM 4146 N N . LEU B 1 202 ? -10.102 6.460 6.476 1.00 11.07 182 LEU B N 1
ATOM 4147 C CA . LEU B 1 202 ? -10.214 7.357 5.337 1.00 11.72 182 LEU B CA 1
ATOM 4148 C C . LEU B 1 202 ? -11.354 6.888 4.438 1.00 11.19 182 LEU B C 1
ATOM 4149 O O . LEU B 1 202 ? -11.345 5.751 3.956 1.00 12.99 182 LEU B O 1
ATOM 4154 N N . ILE B 1 203 ? -12.337 7.764 4.235 1.00 9.72 183 ILE B N 1
ATOM 4155 C CA . ILE B 1 203 ? -13.412 7.534 3.270 1.00 12.72 183 ILE B CA 1
ATOM 4156 C C . ILE B 1 203 ? -13.088 8.329 2.029 1.00 12.19 183 ILE B C 1
ATOM 4157 O O . ILE B 1 203 ? -12.809 9.515 2.118 1.00 11.80 183 ILE B O 1
ATOM 4162 N N . VAL B 1 204 ? -13.096 7.682 0.872 1.00 11.49 184 VAL B N 1
ATOM 4163 C CA . VAL B 1 204 ? -12.808 8.394 -0.367 1.00 12.41 184 VAL B CA 1
ATOM 4164 C C . VAL B 1 204 ? -13.828 8.043 -1.443 1.00 12.18 184 VAL B C 1
ATOM 4165 O O . VAL B 1 204 ? -14.054 6.869 -1.771 1.00 12.06 184 VAL B O 1
ATOM 4169 N N . ALA B 1 205 ? -14.478 9.077 -1.967 1.00 11.59 185 ALA B N 1
ATOM 4170 C CA . ALA B 1 205 ? -15.400 8.913 -3.075 1.00 10.29 185 ALA B CA 1
ATOM 4171 C C . ALA B 1 205 ? -14.801 9.608 -4.302 1.00 11.69 185 ALA B C 1
ATOM 4172 O O . ALA B 1 205 ? -14.260 10.717 -4.218 1.00 12.94 185 ALA B O 1
ATOM 4174 N N . CYS B 1 206 ? -14.871 8.945 -5.443 1.00 11.52 186 CYS B N 1
ATOM 4175 C CA . CYS B 1 206 ? -14.241 9.483 -6.635 1.00 11.74 186 CYS B CA 1
ATOM 4176 C C . CYS B 1 206 ? -15.133 9.180 -7.811 1.00 14.47 186 CYS B C 1
ATOM 4177 O O . CYS B 1 206 ? -15.435 8.013 -8.073 1.00 12.35 186 CYS B O 1
ATOM 4180 N N . GLU B 1 207 ? -15.581 10.219 -8.508 1.00 12.27 187 GLU B N 1
ATOM 4181 C CA . GLU B 1 207 ? -16.513 10.028 -9.609 1.00 13.00 187 GLU B CA 1
ATOM 4182 C C . GLU B 1 207 ? -16.113 10.864 -10.811 1.00 13.30 187 GLU B C 1
ATOM 4183 O O . GLU B 1 207 ? -15.964 12.083 -10.711 1.00 13.75 187 GLU B O 1
ATOM 4189 N N . VAL B 1 208 ? -15.956 10.202 -11.949 1.00 12.22 188 VAL B N 1
ATOM 4190 C CA . VAL B 1 208 ? -15.648 10.895 -13.196 1.00 14.31 188 VAL B CA 1
ATOM 4191 C C . VAL B 1 208 ? -16.681 10.548 -14.273 1.00 11.31 188 VAL B C 1
ATOM 4192 O O . VAL B 1 208 ? -16.358 9.949 -15.289 1.00 14.53 188 VAL B O 1
ATOM 4196 N N . PRO B 1 209 ? -17.952 10.921 -14.044 1.00 11.76 189 PRO B N 1
ATOM 4197 C CA . PRO B 1 209 ? -18.976 10.539 -15.014 1.00 13.23 189 PRO B CA 1
ATOM 4198 C C . PRO B 1 209 ? -18.773 11.155 -16.400 1.00 12.71 189 PRO B C 1
ATOM 4199 O O . PRO B 1 209 ? -19.285 10.560 -17.352 1.00 13.87 189 PRO B O 1
ATOM 4203 N N . THR B 1 210 ? -18.052 12.275 -16.532 1.00 15.75 190 THR B N 1
ATOM 4204 C CA . THR B 1 210 ? -17.891 12.857 -17.875 1.00 16.00 190 THR B CA 1
ATOM 4205 C C . THR B 1 210 ? -17.073 11.970 -18.817 1.00 16.24 190 THR B C 1
ATOM 4206 O O . THR B 1 210 ? -17.101 12.165 -20.032 1.00 17.21 190 THR B O 1
ATOM 4210 N N . VAL B 1 211 ? -16.372 10.981 -18.267 1.00 15.60 191 VAL B N 1
ATOM 4211 C CA . VAL B 1 211 ? -15.694 9.985 -19.088 1.00 14.68 191 VAL B CA 1
ATOM 4212 C C . VAL B 1 211 ? -16.686 9.312 -20.034 1.00 16.57 191 VAL B C 1
ATOM 4213 O O . VAL B 1 211 ? -16.340 8.983 -21.171 1.00 17.38 191 VAL B O 1
ATOM 4217 N N . PHE B 1 212 ? -17.924 9.135 -19.574 1.00 15.66 192 PHE B N 1
ATOM 4218 C CA . PHE B 1 212 ? -18.940 8.418 -20.345 1.00 14.58 192 PHE B CA 1
ATOM 4219 C C . PHE B 1 212 ? -19.851 9.327 -21.163 1.00 14.70 192 PHE B C 1
ATOM 4220 O O . PHE B 1 212 ? -20.824 8.865 -21.762 1.00 17.40 192 PHE B O 1
ATOM 4228 N N . ALA B 1 213 ? -19.530 10.616 -21.204 1.00 14.41 193 ALA B N 1
ATOM 4229 C CA . ALA B 1 213 ? -20.426 11.579 -21.844 1.00 16.58 193 ALA B CA 1
ATOM 4230 C C . ALA B 1 213 ? -20.509 11.352 -23.349 1.00 16.03 193 ALA B C 1
ATOM 4231 O O . ALA B 1 213 ? -21.558 11.572 -23.950 1.00 19.31 193 ALA B O 1
ATOM 4233 N N . ARG B 1 214 ? -19.404 10.932 -23.954 1.00 17.76 194 ARG B N 1
ATOM 4234 C CA . ARG B 1 214 ? -19.400 10.694 -25.395 1.00 19.22 194 ARG B CA 1
ATOM 4235 C C . ARG B 1 214 ? -20.296 9.504 -25.727 1.00 21.83 194 ARG B C 1
ATOM 4236 O O . ARG B 1 214 ? -21.139 9.586 -26.634 1.00 19.90 194 ARG B O 1
ATOM 4244 N N . SER B 1 215 ? -20.146 8.414 -24.971 1.00 17.33 195 SER B N 1
ATOM 4245 C CA . SER B 1 215 ? -21.028 7.259 -25.123 1.00 17.81 195 SER B CA 1
ATOM 4246 C C . SER B 1 215 ? -22.505 7.611 -24.899 1.00 17.11 195 SER B C 1
ATOM 4247 O O . SER B 1 215 ? -23.368 7.214 -25.678 1.00 20.38 195 SER B O 1
ATOM 4250 N N . GLU B 1 216 ? -22.800 8.371 -23.847 1.00 17.08 196 GLU B N 1
ATOM 4251 C CA . GLU B 1 216 ? -24.184 8.732 -23.561 1.00 15.73 196 GLU B CA 1
ATOM 4252 C C . GLU B 1 216 ? -24.784 9.570 -24.684 1.00 21.89 196 GLU B C 1
ATOM 4253 O O . GLU B 1 216 ? 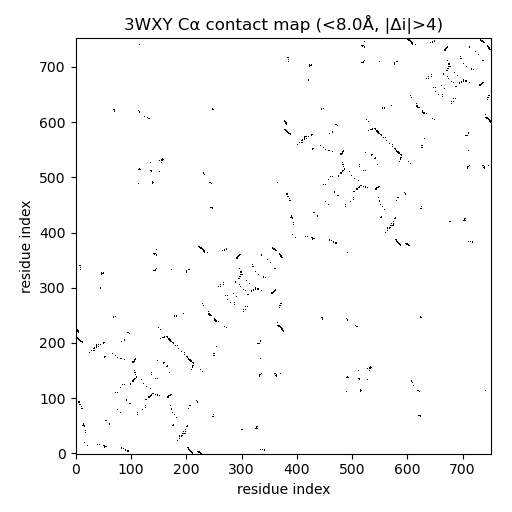-25.926 9.354 -25.077 1.00 19.14 196 GLU B O 1
ATOM 4259 N N . LEU B 1 217 ? -24.004 10.514 -25.208 1.00 19.32 197 LEU B N 1
ATOM 4260 C CA . LEU B 1 217 ? -24.477 11.332 -26.330 1.00 22.18 197 LEU B CA 1
ATOM 4261 C C . LEU B 1 217 ? -24.811 10.466 -27.534 1.00 22.32 197 LEU B C 1
ATOM 4262 O O . LEU B 1 217 ? -25.820 10.684 -28.206 1.00 24.09 197 LEU B O 1
ATOM 4267 N N . ASP B 1 218 ? -23.961 9.480 -27.801 1.00 20.82 198 ASP B N 1
ATOM 4268 C CA . ASP B 1 218 ? -24.133 8.634 -28.973 1.00 22.26 198 ASP B CA 1
ATOM 4269 C C . ASP B 1 218 ? -25.377 7.773 -28.834 1.00 26.82 198 ASP B C 1
ATOM 4270 O O . ASP B 1 218 ? -26.144 7.620 -29.786 1.00 24.54 198 ASP B O 1
ATOM 4275 N N . ILE B 1 219 ? -25.589 7.223 -27.641 1.00 22.34 199 ILE B N 1
ATOM 4276 C CA . ILE B 1 219 ? -26.776 6.406 -27.403 1.00 21.82 199 ILE B CA 1
ATOM 4277 C C . ILE B 1 219 ? -28.044 7.246 -27.528 1.00 23.94 199 ILE B C 1
ATOM 4278 O O . ILE B 1 219 ? -29.048 6.787 -28.063 1.00 24.35 199 ILE B O 1
ATOM 4283 N N . MET B 1 220 ? -27.990 8.491 -27.065 1.00 21.63 200 MET B N 1
ATOM 4284 C CA . MET B 1 220 ? -29.157 9.372 -27.151 1.00 22.83 200 MET B CA 1
ATOM 4285 C C . MET B 1 220 ? -29.501 9.696 -28.603 1.00 26.31 200 MET B C 1
ATOM 4286 O O . MET B 1 220 ? -30.669 9.715 -28.975 1.00 27.11 200 MET B O 1
ATOM 4291 N N . ASP B 1 221 ? -28.481 9.933 -29.420 1.00 27.12 201 ASP B N 1
ATOM 4292 C CA . ASP B 1 221 ? -28.704 10.235 -30.831 1.00 28.02 201 ASP B CA 1
ATOM 4293 C C . ASP B 1 221 ? -29.372 9.052 -31.521 1.00 31.33 201 ASP B C 1
ATOM 4294 O O . ASP B 1 221 ? -30.413 9.206 -32.167 1.00 30.42 201 ASP B O 1
ATOM 4299 N N . LYS B 1 222 ? -28.791 7.868 -31.340 1.00 30.39 202 LYS B N 1
ATOM 4300 C CA . LYS B 1 222 ? -29.270 6.646 -31.982 1.00 28.74 202 LYS B CA 1
ATOM 4301 C C . LYS B 1 222 ? -30.663 6.194 -31.551 1.00 33.81 202 LYS B C 1
ATOM 4302 O O . LYS B 1 222 ? -31.456 5.750 -32.383 1.00 34.60 202 LYS B O 1
ATOM 4308 N N . THR B 1 223 ? -30.963 6.284 -30.260 1.00 28.37 203 THR B N 1
ATOM 4309 C CA . THR B 1 223 ? -32.251 5.805 -29.760 1.00 27.60 203 THR B CA 1
ATOM 4310 C C . THR B 1 223 ? -33.313 6.900 -29.726 1.00 28.79 203 THR B C 1
ATOM 4311 O O . THR B 1 223 ? -34.512 6.611 -29.651 1.00 29.71 203 THR B O 1
ATOM 4315 N N . GLN B 1 224 ? -32.866 8.153 -29.764 1.00 28.37 204 GLN B N 1
ATOM 4316 C CA . GLN B 1 224 ? -33.743 9.309 -29.581 1.00 30.68 204 GLN B CA 1
ATOM 4317 C C . GLN B 1 224 ? -34.432 9.321 -28.220 1.00 28.78 204 GLN B C 1
ATOM 4318 O O . GLN B 1 224 ? -35.444 9.989 -28.033 1.00 33.01 204 GLN B O 1
ATOM 4324 N N . ASP B 1 225 ? -33.872 8.581 -27.268 1.00 28.42 205 ASP B N 1
ATOM 4325 C CA . ASP B 1 225 ? -34.342 8.627 -25.887 1.00 27.18 205 ASP B CA 1
ATOM 4326 C C . ASP B 1 225 ? -33.567 9.724 -25.162 1.00 27.64 205 ASP B C 1
ATOM 4327 O O . ASP B 1 225 ? -32.357 9.610 -24.993 1.00 25.18 205 ASP B O 1
ATOM 4332 N N . VAL B 1 226 ? -34.255 10.788 -24.758 1.00 27.66 206 VAL B N 1
ATOM 4333 C CA . VAL B 1 226 ? -33.608 11.886 -24.045 1.00 25.34 206 VAL B CA 1
ATOM 4334 C C . VAL B 1 226 ? -33.005 11.374 -22.744 1.00 26.93 206 VAL B C 1
ATOM 4335 O O . VAL B 1 226 ? -33.684 10.698 -21.974 1.00 25.32 206 VAL B O 1
ATOM 4339 N N . ASN B 1 227 ? -31.736 11.703 -22.506 1.00 23.07 207 ASN B N 1
ATOM 4340 C CA . ASN B 1 227 ? -31.038 11.253 -21.301 1.00 20.93 207 ASN B CA 1
ATOM 4341 C C . ASN B 1 227 ? -30.573 12.450 -20.477 1.00 21.74 207 ASN B C 1
ATOM 4342 O O . ASN B 1 227 ? -29.586 13.100 -20.826 1.00 23.07 207 ASN B O 1
ATOM 4347 N N . VAL B 1 228 ? -31.281 12.743 -19.389 1.00 21.86 208 VAL B N 1
ATOM 4348 C CA . VAL B 1 228 ? -30.939 13.902 -18.569 1.00 22.60 208 VAL B CA 1
ATOM 4349 C C . VAL B 1 228 ? -29.639 13.728 -17.789 1.00 19.24 208 VAL B C 1
ATOM 4350 O O . VAL B 1 228 ? -29.153 14.678 -17.180 1.00 19.33 208 VAL B O 1
ATOM 4354 N N . ALA B 1 229 ? -29.060 12.525 -17.811 1.00 19.38 209 ALA B N 1
ATOM 4355 C CA . ALA B 1 229 ? -27.741 12.345 -17.210 1.00 19.73 209 ALA B CA 1
ATOM 4356 C C . ALA B 1 229 ? -26.742 13.309 -17.841 1.00 19.22 209 ALA B C 1
ATOM 4357 O O . ALA B 1 229 ? -25.841 13.818 -17.165 1.00 19.57 209 ALA B O 1
ATOM 4359 N N . MET B 1 230 ? -26.912 13.564 -19.137 1.00 21.42 210 MET B N 1
ATOM 4360 C CA . MET B 1 230 ? -26.061 14.510 -19.858 1.00 21.36 210 MET B CA 1
ATOM 4361 C C . MET B 1 230 ? -26.052 15.887 -19.205 1.00 20.74 210 MET B C 1
ATOM 4362 O O . MET B 1 230 ? -25.096 16.637 -19.365 1.00 22.51 210 MET B O 1
ATOM 4367 N N . CYS B 1 231 ? -27.126 16.213 -18.483 1.00 21.52 211 CYS B N 1
ATOM 4368 C CA . CYS B 1 231 ? -27.349 17.568 -17.978 1.00 19.62 211 CYS B CA 1
ATOM 4369 C C . CYS B 1 231 ? -26.964 17.735 -16.517 1.00 18.87 211 CYS B C 1
ATOM 4370 O O . CYS B 1 231 ? -26.791 18.860 -16.046 1.00 19.54 211 CYS B O 1
ATOM 4373 N N . LEU B 1 232 ? -26.872 16.623 -15.790 1.00 17.67 212 LEU B N 1
ATOM 4374 C CA . LEU B 1 232 ? -26.827 16.690 -14.329 1.00 16.55 212 LEU B CA 1
ATOM 4375 C C . LEU B 1 232 ? -25.464 16.418 -13.695 1.00 13.34 212 LEU B C 1
ATOM 4376 O O . LEU B 1 232 ? -25.150 16.986 -12.640 1.00 16.08 212 LEU B O 1
ATOM 4381 N N . PHE B 1 233 ? -24.666 15.558 -14.323 1.00 18.02 213 PHE B N 1
ATOM 4382 C CA . PHE B 1 233 ? -23.508 14.983 -13.649 1.00 15.26 213 PHE B CA 1
ATOM 4383 C C . PHE B 1 233 ? -22.204 15.722 -13.902 1.00 19.22 213 PHE B C 1
ATOM 4384 O O . PHE B 1 233 ? -21.970 16.251 -14.996 1.00 19.42 213 PHE B O 1
ATOM 4392 N N . GLY B 1 234 ? -21.363 15.755 -12.871 1.00 14.36 214 GLY B N 1
ATOM 4393 C CA . GLY B 1 234 ? -20.050 16.371 -12.970 1.00 13.14 214 GLY B CA 1
ATOM 4394 C C . GLY B 1 234 ? -19.015 15.555 -12.223 1.00 15.05 214 GLY B C 1
ATOM 4395 O O . GLY B 1 234 ? -19.361 14.644 -11.475 1.00 13.75 214 GLY B O 1
ATOM 4396 N N . ASP B 1 235 ? -17.744 15.904 -12.407 1.00 13.56 215 ASP B N 1
ATOM 4397 C CA . ASP B 1 235 ? -16.628 15.136 -11.868 1.00 13.72 215 ASP B CA 1
ATOM 4398 C C . ASP B 1 235 ? -16.104 15.741 -10.570 1.00 15.45 215 ASP B C 1
ATOM 4399 O O . ASP B 1 235 ? -15.983 16.954 -10.443 1.00 15.50 215 ASP B O 1
ATOM 4404 N N . CYS B 1 236 ? -15.719 14.889 -9.627 1.00 12.77 216 CYS B N 1
ATOM 4405 C CA . CYS B 1 236 ? -15.331 15.364 -8.303 1.00 12.54 216 CYS B CA 1
ATOM 4406 C C . CYS B 1 236 ? -14.770 14.203 -7.491 1.00 13.15 216 CYS B C 1
ATOM 4407 O O . CYS B 1 236 ? -15.161 13.071 -7.708 1.00 12.18 216 CYS B O 1
ATOM 4410 N N . ALA B 1 237 ? -13.859 14.492 -6.564 1.00 14.53 217 ALA B N 1
ATOM 4411 C CA . ALA B 1 237 ? -13.520 13.517 -5.533 1.00 11.29 217 ALA B CA 1
ATOM 4412 C C . ALA B 1 237 ? -13.668 14.175 -4.171 1.00 14.33 217 ALA B C 1
ATOM 4413 O O . ALA B 1 237 ? -13.542 15.391 -4.043 1.00 13.57 217 ALA B O 1
ATOM 4415 N N . ALA B 1 238 ? -13.949 13.382 -3.144 1.00 10.81 218 ALA B N 1
ATOM 4416 C CA . ALA B 1 238 ? -14.122 13.957 -1.819 1.00 10.85 218 ALA B CA 1
ATOM 4417 C C . ALA B 1 238 ? -13.754 12.918 -0.785 1.00 13.45 218 ALA B C 1
ATOM 4418 O O . ALA B 1 238 ? -13.743 11.731 -1.085 1.00 13.74 218 ALA B O 1
ATOM 4420 N N . ALA B 1 239 ? -13.433 13.361 0.427 1.00 11.08 219 ALA B N 1
ATOM 4421 C CA . ALA B 1 239 ? -12.923 12.432 1.435 1.00 10.61 219 ALA B CA 1
ATOM 4422 C C . ALA B 1 239 ? -13.276 12.875 2.842 1.00 13.40 219 ALA B C 1
ATOM 4423 O O . ALA B 1 239 ? -13.457 14.070 3.103 1.00 12.19 219 ALA B O 1
ATOM 4425 N N . LEU B 1 240 ? -13.392 11.901 3.740 1.00 10.07 220 LEU B N 1
ATOM 4426 C CA . LEU B 1 240 ? -13.572 12.150 5.163 1.00 11.03 220 LEU B CA 1
ATOM 4427 C C . LEU B 1 240 ? -12.528 11.357 5.924 1.00 13.38 220 LEU B C 1
ATOM 4428 O O . LEU B 1 240 ? -12.103 10.293 5.473 1.00 12.38 220 LEU B O 1
ATOM 4433 N N . VAL B 1 241 ? -12.107 11.864 7.078 1.00 13.30 221 VAL B N 1
ATOM 4434 C CA . VAL B 1 241 ? -11.412 11.013 8.036 1.00 12.65 221 VAL B CA 1
ATOM 4435 C C . VAL B 1 241 ? -12.323 10.851 9.245 1.00 13.54 221 VAL B C 1
ATOM 4436 O O . VAL B 1 241 ? -12.892 11.834 9.734 1.00 13.85 221 VAL B O 1
ATOM 4440 N N . LEU B 1 242 ? -12.507 9.603 9.672 1.00 13.48 222 LEU B N 1
ATOM 4441 C CA . LEU B 1 242 ? -13.293 9.275 10.849 1.00 11.94 222 LEU B CA 1
ATOM 4442 C C . LEU B 1 242 ? -12.378 8.695 11.922 1.00 12.58 222 LEU B C 1
ATOM 4443 O O . LEU B 1 242 ? -11.374 8.049 11.617 1.00 15.16 222 LEU B O 1
ATOM 4448 N N . SER B 1 243 ? -12.737 8.899 13.181 1.00 13.38 223 SER B N 1
ATOM 4449 C CA . SER B 1 243 ? -11.949 8.351 14.280 1.00 13.39 223 SER B CA 1
ATOM 4450 C C . SER B 1 243 ? -12.861 7.670 15.283 1.00 15.94 223 SER B C 1
ATOM 4451 O O . SER B 1 243 ? -13.984 8.104 15.473 1.00 15.88 223 SER B O 1
ATOM 4454 N N . ASN B 1 244 ? -12.383 6.613 15.938 1.00 14.70 224 ASN B N 1
ATOM 4455 C CA . ASN B 1 244 ? -13.172 6.016 17.011 1.00 17.02 224 ASN B CA 1
ATOM 4456 C C . ASN B 1 244 ? -12.812 6.638 18.360 1.00 21.33 224 ASN B C 1
ATOM 4457 O O . ASN B 1 244 ? -13.320 6.222 19.399 1.00 20.77 224 ASN B O 1
ATOM 4462 N N . GLY B 1 245 ? -11.930 7.636 18.323 1.00 18.09 225 GLY B N 1
ATOM 4463 C CA . GLY B 1 245 ? -11.582 8.406 19.508 1.00 23.05 225 GLY B CA 1
ATOM 4464 C C . GLY B 1 245 ? -10.556 7.753 20.421 1.00 25.25 225 GLY B C 1
ATOM 4465 O O . GLY B 1 245 ? -10.044 8.389 21.348 1.00 31.31 225 GLY B O 1
ATOM 4466 N N . ILE B 1 246 ? -10.239 6.491 20.168 1.00 21.35 226 ILE B N 1
ATOM 4467 C CA . ILE B 1 246 ? -9.259 5.791 20.994 1.00 21.80 226 ILE B CA 1
ATOM 4468 C C . ILE B 1 246 ? -7.826 6.153 20.590 1.00 24.21 226 ILE B C 1
ATOM 4469 O O . ILE B 1 246 ? -7.487 6.181 19.404 1.00 21.45 226 ILE B O 1
ATOM 4474 N N . GLY B 1 247 ? -6.991 6.459 21.582 1.00 27.13 227 GLY B N 1
ATOM 4475 C CA . GLY B 1 247 ? -5.613 6.848 21.323 1.00 27.39 227 GLY B CA 1
ATOM 4476 C C . GLY B 1 247 ? -5.480 8.213 20.661 1.00 25.71 227 GLY B C 1
ATOM 4477 O O . GLY B 1 247 ? -4.592 8.425 19.832 1.00 29.13 227 GLY B O 1
ATOM 4478 N N . HIS B 1 248 ? -6.367 9.134 21.020 1.00 25.05 228 HIS B N 1
ATOM 4479 C CA . HIS B 1 248 ? -6.362 10.485 20.459 1.00 28.32 228 HIS B CA 1
ATOM 4480 C C . HIS B 1 248 ? -5.033 11.201 20.701 1.00 30.51 228 HIS B C 1
ATOM 4481 O O . HIS B 1 248 ? -4.524 11.231 21.819 1.00 30.70 228 HIS B O 1
ATOM 4488 N N . LYS B 1 249 ? -4.478 11.781 19.647 1.00 26.97 229 LYS B N 1
ATOM 4489 C CA . LYS B 1 249 ? -3.226 12.523 19.768 1.00 25.77 229 LYS B CA 1
ATOM 4490 C C . LYS B 1 249 ? -3.446 14.018 19.645 1.00 27.34 229 LYS B C 1
ATOM 4491 O O . LYS B 1 249 ? -4.410 14.463 19.022 1.00 24.96 229 LYS B O 1
ATOM 4497 N N . ALA B 1 250 ? -2.539 14.793 20.245 1.00 25.82 230 ALA B N 1
ATOM 4498 C CA . ALA B 1 250 ? -2.649 16.246 20.273 1.00 29.45 230 ALA B CA 1
ATOM 4499 C C . ALA B 1 250 ? -2.717 16.853 18.879 1.00 25.04 230 ALA B C 1
ATOM 4500 O O . ALA B 1 250 ? -3.333 17.895 18.679 1.00 28.13 230 ALA B O 1
ATOM 4502 N N . SER B 1 251 ? -2.086 16.185 17.920 1.00 26.89 231 SER B N 1
ATOM 4503 C CA . SER B 1 251 ? -2.026 16.658 16.542 1.00 28.39 231 SER B CA 1
ATOM 4504 C C . SER B 1 251 ? -3.374 16.545 15.831 1.00 25.85 231 SER B C 1
ATOM 4505 O O . SER B 1 251 ? -3.574 17.134 14.770 1.00 25.91 231 SER B O 1
ATOM 4508 N N . GLU B 1 252 ? -4.298 15.786 16.408 1.00 23.29 232 GLU B N 1
ATOM 4509 C CA . GLU B 1 252 ? -5.530 15.448 15.698 1.00 23.20 232 GLU B CA 1
ATOM 4510 C C . GLU B 1 252 ? -6.631 16.451 15.950 1.00 23.68 232 GLU B C 1
ATOM 4511 O O . GLU B 1 252 ? -6.841 16.881 17.086 1.00 24.71 232 GLU B O 1
ATOM 4517 N N . GLN B 1 253 ? -7.349 16.811 14.892 1.00 20.95 233 GLN B N 1
ATOM 4518 C CA . GLN B 1 253 ? -8.505 17.684 15.047 1.00 21.53 233 GLN B CA 1
ATOM 4519 C C . GLN B 1 253 ? -9.566 17.031 15.939 1.00 23.72 233 GLN B C 1
ATOM 4520 O O . GLN B 1 253 ? -9.796 15.818 15.870 1.00 23.42 233 GLN B O 1
ATOM 4526 N N . ARG B 1 254 ? -10.184 17.837 16.799 1.00 23.70 234 ARG B N 1
ATOM 4527 C CA . ARG B 1 254 ? -11.275 17.375 17.643 1.00 24.25 234 ARG B CA 1
ATOM 4528 C C . ARG B 1 254 ? -12.498 17.046 16.779 1.00 20.60 234 ARG B C 1
ATOM 4529 O O . ARG B 1 254 ? -12.604 17.532 15.654 1.00 21.78 234 ARG B O 1
ATOM 4537 N N . PRO B 1 255 ? -13.411 16.208 17.293 1.00 21.54 235 PRO B N 1
ATOM 4538 C CA . PRO B 1 255 ? -14.608 15.853 16.525 1.00 17.57 235 PRO B CA 1
ATOM 4539 C C . PRO B 1 255 ? -15.330 17.068 15.951 1.00 21.57 235 PRO B C 1
ATOM 4540 O O . PRO B 1 255 ? -15.549 18.076 16.645 1.00 20.49 235 PRO B O 1
ATOM 4544 N N . ILE B 1 256 ? -15.666 16.972 14.671 1.00 19.04 236 ILE B N 1
ATOM 4545 C CA . ILE B 1 256 ? -16.486 17.966 14.006 1.00 18.80 236 ILE B CA 1
ATOM 4546 C C . ILE B 1 256 ? -17.950 17.617 14.211 1.00 20.35 236 ILE B C 1
ATOM 4547 O O . ILE B 1 256 ? -18.737 18.456 14.646 1.00 19.76 236 ILE B O 1
ATOM 4552 N N . TRP B 1 257 ? -18.311 16.378 13.870 1.00 15.72 237 TRP B N 1
ATOM 4553 C CA . TRP B 1 257 ? -19.599 15.791 14.251 1.00 17.39 237 TRP B CA 1
ATOM 4554 C C . TRP B 1 257 ? -19.329 14.413 14.828 1.00 19.05 237 TRP B C 1
ATOM 4555 O O . TRP B 1 257 ? -18.353 13.764 14.453 1.00 18.35 237 TRP B O 1
ATOM 4566 N N . ASN B 1 258 ? -20.195 13.965 15.730 1.00 17.19 238 ASN B N 1
ATOM 4567 C CA . ASN B 1 258 ? -20.260 12.551 16.081 1.00 16.60 238 ASN B CA 1
ATOM 4568 C C . ASN B 1 258 ? -21.288 11.861 15.197 1.00 19.49 238 ASN B C 1
ATOM 4569 O O . ASN B 1 258 ? -22.316 12.446 14.846 1.00 18.86 238 ASN B O 1
ATOM 4574 N N . ILE B 1 259 ? -21.004 10.623 14.813 1.00 16.36 239 ILE B N 1
ATOM 4575 C CA . ILE B 1 259 ? -21.990 9.840 14.079 1.00 16.46 239 ILE B CA 1
ATOM 4576 C C . ILE B 1 259 ? -22.793 9.010 15.058 1.00 19.02 239 ILE B C 1
ATOM 4577 O O . ILE B 1 259 ? -22.250 8.143 15.736 1.00 20.92 239 ILE B O 1
ATOM 4582 N N . LEU B 1 260 ? -24.086 9.291 15.148 1.00 16.94 240 LEU B N 1
ATOM 4583 C CA . LEU B 1 260 ? -24.940 8.608 16.109 1.00 18.24 240 LEU B CA 1
ATOM 4584 C C . LEU B 1 260 ? -25.494 7.294 15.548 1.00 20.85 240 LEU B C 1
ATOM 4585 O O . LEU B 1 260 ? -25.503 6.268 16.238 1.00 20.00 240 LEU B O 1
ATOM 4590 N N . ASN B 1 261 ? -25.948 7.321 14.298 1.00 16.57 241 ASN B N 1
ATOM 4591 C CA . ASN B 1 261 ? -26.580 6.144 13.707 1.00 14.98 241 ASN B CA 1
ATOM 4592 C C . ASN B 1 261 ? -26.723 6.318 12.209 1.00 15.58 241 ASN B C 1
ATOM 4593 O O . ASN B 1 261 ? -26.862 7.445 11.726 1.00 16.37 241 ASN B O 1
ATOM 4598 N N . CYS B 1 262 ? -26.688 5.201 11.483 1.00 15.04 242 CYS B N 1
ATOM 4599 C CA . CYS B 1 262 ? -26.919 5.187 10.041 1.00 14.34 242 CYS B CA 1
ATOM 4600 C C . CYS B 1 262 ? -27.920 4.078 9.762 1.00 15.35 242 CYS B C 1
ATOM 4601 O O . CYS B 1 262 ? -27.849 3.014 10.379 1.00 16.64 242 CYS B O 1
ATOM 4604 N N . GLU B 1 263 ? -28.842 4.309 8.832 1.00 13.81 243 GLU B N 1
ATOM 4605 C CA . GLU B 1 263 ? -29.850 3.300 8.524 1.00 16.79 243 GLU B CA 1
ATOM 4606 C C . GLU B 1 263 ? -30.213 3.318 7.047 1.00 16.38 243 GLU B C 1
ATOM 4607 O O . GLU B 1 263 ? -30.702 4.325 6.530 1.00 18.91 243 GLU B O 1
ATOM 4613 N N . PRO B 1 264 ? -29.988 2.199 6.357 1.00 14.87 244 PRO B N 1
ATOM 4614 C CA . PRO B 1 264 ? -30.411 2.089 4.963 1.00 15.61 244 PRO B CA 1
ATOM 4615 C C . PRO B 1 264 ? -31.799 1.461 4.840 1.00 19.09 244 PRO B C 1
ATOM 4616 O O . PRO B 1 264 ? -32.231 0.706 5.722 1.00 16.47 244 PRO B O 1
ATOM 4620 N N . THR B 1 265 ? -32.489 1.772 3.748 1.00 15.47 245 THR B N 1
ATOM 4621 C CA . THR B 1 265 ? -33.752 1.118 3.416 1.00 17.75 245 THR B CA 1
ATOM 4622 C C . THR B 1 265 ? -33.791 0.809 1.934 1.00 19.92 245 THR B C 1
ATOM 4623 O O . THR B 1 265 ? -33.485 1.671 1.114 1.00 20.92 245 THR B O 1
ATOM 4627 N N . GLN B 1 266 ? -34.173 -0.411 1.577 1.00 16.16 246 GLN B N 1
ATOM 4628 C CA . GLN B 1 266 ? -34.411 -0.719 0.170 1.00 17.06 246 GLN B CA 1
ATOM 4629 C C . GLN B 1 266 ? -35.923 -0.825 -0.002 1.00 21.91 246 GLN B C 1
ATOM 4630 O O . GLN B 1 266 ? -36.599 -1.469 0.799 1.00 21.92 246 GLN B O 1
ATOM 4636 N N . PHE B 1 267 ? -36.450 -0.157 -1.024 1.00 21.38 247 PHE B N 1
ATOM 4637 C CA . PHE B 1 267 ? -37.893 -0.124 -1.255 1.00 24.33 247 PHE B CA 1
ATOM 4638 C C . PHE B 1 267 ? -38.332 -1.104 -2.345 1.00 23.25 247 PHE B C 1
ATOM 4639 O O . PHE B 1 267 ? -37.848 -1.054 -3.474 1.00 26.94 247 PHE B O 1
ATOM 4647 N N . ASP B 1 268 ? -39.251 -2.001 -2.003 1.00 30.41 248 ASP B N 1
ATOM 4648 C CA . ASP B 1 268 ? -39.728 -2.985 -2.972 1.00 33.56 248 ASP B CA 1
ATOM 4649 C C . ASP B 1 268 ? -40.489 -2.311 -4.109 1.00 30.85 248 ASP B C 1
ATOM 4650 O O . ASP B 1 268 ? -41.138 -1.283 -3.902 1.00 33.12 248 ASP B O 1
ATOM 4655 N N . GLY B 1 269 ? -40.396 -2.890 -5.305 1.00 32.99 249 GLY B N 1
ATOM 4656 C CA . GLY B 1 269 ? -41.142 -2.403 -6.453 1.00 34.55 249 GLY B CA 1
ATOM 4657 C C . GLY B 1 269 ? -40.517 -1.219 -7.168 1.00 35.83 249 GLY B C 1
ATOM 4658 O O . GLY B 1 269 ? -41.191 -0.539 -7.939 1.00 33.19 249 GLY B O 1
ATOM 4659 N N . THR B 1 270 ? -39.233 -0.972 -6.921 1.00 31.49 250 THR B N 1
ATOM 4660 C CA . THR B 1 270 ? -38.569 0.216 -7.457 1.00 32.24 250 THR B CA 1
ATOM 4661 C C . THR B 1 270 ? -37.337 -0.106 -8.305 1.00 35.98 250 THR B C 1
ATOM 4662 O O . THR B 1 270 ? -36.580 0.796 -8.668 1.00 36.13 250 THR B O 1
ATOM 4666 N N . GLU B 1 271 ? -37.151 -1.382 -8.630 1.00 36.59 251 GLU B N 1
ATOM 4667 C CA . GLU B 1 271 ? -35.938 -1.854 -9.306 1.00 37.70 251 GLU B CA 1
ATOM 4668 C C . GLU B 1 271 ? -35.552 -1.093 -10.571 1.00 41.66 251 GLU B C 1
ATOM 4669 O O . GLU B 1 271 ? -34.378 -0.786 -10.783 1.00 40.95 251 GLU B O 1
ATOM 4675 N N . ASP B 1 272 ? -36.539 -0.804 -11.413 1.00 40.83 252 ASP B N 1
ATOM 4676 C CA . ASP B 1 272 ? -36.279 -0.223 -12.725 1.00 41.95 252 ASP B CA 1
ATOM 4677 C C . ASP B 1 272 ? -36.253 1.309 -12.732 1.00 41.36 252 ASP B C 1
ATOM 4678 O O . ASP B 1 272 ? -36.133 1.926 -13.791 1.00 39.40 252 ASP B O 1
ATOM 4683 N N . ILE B 1 273 ? -36.355 1.919 -11.556 1.00 32.90 253 ILE B N 1
ATOM 4684 C CA . ILE B 1 273 ? -36.406 3.378 -11.456 1.00 36.86 253 ILE B CA 1
ATOM 4685 C C . ILE B 1 273 ? -35.059 4.051 -11.783 1.00 37.24 253 ILE B C 1
ATOM 4686 O O . ILE B 1 273 ? -35.008 5.135 -12.375 1.00 33.93 253 ILE B O 1
ATOM 4691 N N . ALA B 1 274 ? -33.962 3.406 -11.406 1.00 33.52 254 ALA B N 1
ATOM 4692 C CA . ALA B 1 274 ? -32.647 3.957 -11.701 1.00 31.69 254 ALA B CA 1
ATOM 4693 C C . ALA B 1 274 ? -31.651 2.835 -11.931 1.00 32.10 254 ALA B C 1
ATOM 4694 O O . ALA B 1 274 ? -31.500 1.949 -11.090 1.00 34.33 254 ALA B O 1
ATOM 4696 N N . HIS B 1 275 ? -30.985 2.868 -13.079 1.00 27.23 255 HIS B N 1
ATOM 4697 C CA . HIS B 1 275 ? -30.003 1.846 -13.423 1.00 26.18 255 HIS B CA 1
ATOM 4698 C C . HIS B 1 275 ? -28.810 2.518 -14.069 1.00 25.55 255 HIS B C 1
ATOM 4699 O O . HIS B 1 275 ? -28.952 3.550 -14.722 1.00 26.04 255 HIS B O 1
ATOM 4706 N N . PHE B 1 276 ? -27.630 1.949 -13.856 1.00 21.09 256 PHE B N 1
ATOM 4707 C CA . PHE B 1 276 ? -26.415 2.408 -14.515 1.00 22.12 256 PHE B CA 1
ATOM 4708 C C . PHE B 1 276 ? -25.831 1.112 -15.059 1.00 23.34 256 PHE B C 1
ATOM 4709 O O . PHE B 1 276 ? -25.087 0.424 -14.363 1.00 23.50 256 PHE B O 1
ATOM 4717 N N . ASN B 1 277 ? -26.215 0.776 -16.290 1.00 21.56 257 ASN B N 1
ATOM 4718 C CA . ASN B 1 277 ? -25.992 -0.549 -16.878 1.00 23.18 257 ASN B CA 1
ATOM 4719 C C . ASN B 1 277 ? -24.756 -0.624 -17.755 1.00 22.42 257 ASN B C 1
ATOM 4720 O O . ASN B 1 277 ? -24.491 0.275 -18.552 1.00 18.97 257 ASN B O 1
ATOM 4725 N N . VAL B 1 278 ? -24.014 -1.715 -17.626 1.00 18.76 258 VAL B N 1
ATOM 4726 C CA . VAL B 1 278 ? -22.788 -1.880 -18.386 1.00 19.31 258 VAL B CA 1
ATOM 4727 C C . VAL B 1 278 ? -23.097 -2.199 -19.859 1.00 20.03 258 VAL B C 1
ATOM 4728 O O . VAL B 1 278 ? -24.136 -2.781 -20.185 1.00 21.33 258 VAL B O 1
ATOM 4732 N N . HIS B 1 279 ? -22.204 -1.767 -20.745 1.00 22.15 259 HIS B N 1
ATOM 4733 C CA . HIS B 1 279 ? -22.260 -2.132 -22.155 1.00 22.92 259 HIS B CA 1
ATOM 4734 C C . HIS B 1 279 ? -20.846 -2.004 -22.705 1.00 22.39 259 HIS B C 1
ATOM 4735 O O . HIS B 1 279 ? -19.913 -1.773 -21.940 1.00 22.55 259 HIS B O 1
ATOM 4742 N N . ASP B 1 280 ? -20.677 -2.163 -24.013 1.00 23.46 260 ASP B N 1
ATOM 4743 C CA . ASP B 1 280 ? -19.331 -2.225 -24.592 1.00 24.84 260 ASP B CA 1
ATOM 4744 C C . ASP B 1 280 ? -18.492 -0.957 -24.377 1.00 25.08 260 ASP B C 1
ATOM 4745 O O . ASP B 1 280 ? -17.275 -1.041 -24.239 1.00 24.81 260 ASP B O 1
ATOM 4750 N N . LYS B 1 281 ? -19.137 0.207 -24.345 1.00 22.86 261 LYS B N 1
ATOM 4751 C CA . LYS B 1 281 ? -18.404 1.471 -24.243 1.00 22.16 261 LYS B CA 1
ATOM 4752 C C . LYS B 1 281 ? -18.562 2.171 -22.889 1.00 20.92 261 LYS B C 1
ATOM 4753 O O . LYS B 1 281 ? -18.352 3.384 -22.791 1.00 21.36 261 LYS B O 1
ATOM 4759 N N . GLY B 1 282 ? -18.927 1.422 -21.850 1.00 20.40 262 GLY B N 1
ATOM 4760 C CA . GLY B 1 282 ? -18.963 1.980 -20.507 1.00 16.91 262 GLY B CA 1
ATOM 4761 C C . GLY B 1 282 ? -20.260 1.674 -19.788 1.00 20.42 262 GLY B C 1
ATOM 4762 O O . GLY B 1 282 ? -20.765 0.559 -19.869 1.00 23.02 262 GLY B O 1
ATOM 4763 N N . TYR B 1 283 ? -20.785 2.653 -19.061 1.00 17.21 263 TYR B N 1
ATOM 4764 C CA . TYR B 1 283 ? -22.061 2.484 -18.377 1.00 19.50 263 TYR B CA 1
ATOM 4765 C C . TYR B 1 283 ? -23.066 3.458 -18.960 1.00 21.07 263 TYR B C 1
ATOM 4766 O O . TYR B 1 283 ? -22.708 4.567 -19.332 1.00 19.27 263 TYR B O 1
ATOM 4775 N N . HIS B 1 284 ? -24.317 3.036 -19.026 1.00 18.75 264 HIS B N 1
ATOM 4776 C CA . HIS B 1 284 ? -25.403 3.882 -19.513 1.00 19.60 264 HIS B CA 1
ATOM 4777 C C . HIS B 1 284 ? -26.401 4.148 -18.394 1.00 18.44 264 HIS B C 1
ATOM 4778 O O . HIS B 1 284 ? -26.850 3.217 -17.727 1.00 20.54 264 HIS B O 1
ATOM 4785 N N . ALA B 1 285 ? -26.763 5.410 -18.190 1.00 19.45 265 ALA B N 1
ATOM 4786 C CA . ALA B 1 285 ? -27.690 5.758 -17.119 1.00 21.24 265 ALA B CA 1
ATOM 4787 C C . ALA B 1 285 ? -29.125 5.762 -17.614 1.00 27.04 265 ALA B C 1
ATOM 4788 O O . ALA B 1 285 ? -29.415 6.243 -18.712 1.00 23.86 265 ALA B O 1
ATOM 4790 N N . ILE B 1 286 ? -30.015 5.194 -16.806 1.00 23.17 266 ILE B N 1
ATOM 4791 C CA . ILE B 1 286 ? -31.447 5.317 -17.023 1.00 26.48 266 ILE B CA 1
ATOM 4792 C C . ILE B 1 286 ? -32.028 6.025 -15.813 1.00 27.59 266 ILE B C 1
ATOM 4793 O O . ILE B 1 286 ? -31.887 5.557 -14.678 1.00 28.78 266 ILE B O 1
ATOM 4798 N N . ILE B 1 287 ? -32.648 7.173 -16.055 1.00 27.27 267 ILE B N 1
ATOM 4799 C CA . ILE B 1 287 ? -33.144 8.024 -14.985 1.00 26.98 267 ILE B CA 1
ATOM 4800 C C . ILE B 1 287 ? -34.643 8.205 -15.165 1.00 28.01 267 ILE B C 1
ATOM 4801 O O . ILE B 1 287 ? -35.066 9.010 -15.991 1.00 28.81 267 ILE B O 1
ATOM 4806 N N . ASP B 1 288 ? -35.438 7.469 -14.393 1.00 27.84 268 ASP B N 1
ATOM 4807 C CA . ASP B 1 288 ? -36.894 7.490 -14.546 1.00 26.86 268 ASP B CA 1
ATOM 4808 C C . ASP B 1 288 ? -37.492 8.813 -14.071 1.00 26.57 268 ASP B C 1
ATOM 4809 O O . ASP B 1 288 ? -37.062 9.369 -13.059 1.00 23.44 268 ASP B O 1
ATOM 4814 N N . LYS B 1 289 ? -38.490 9.316 -14.794 1.00 25.67 269 LYS B N 1
ATOM 4815 C CA . LYS B 1 289 ? -39.143 10.573 -14.412 1.00 25.93 269 LYS B CA 1
ATOM 4816 C C . LYS B 1 289 ? -39.809 10.527 -13.032 1.00 26.10 269 LYS B C 1
ATOM 4817 O O . LYS B 1 289 ? -40.114 11.564 -12.444 1.00 27.03 269 LYS B O 1
ATOM 4823 N N . ARG B 1 290 ? -40.022 9.324 -12.512 1.00 25.25 270 ARG B N 1
ATOM 4824 C CA . ARG B 1 290 ? -40.700 9.164 -11.236 1.00 24.99 270 ARG B CA 1
ATOM 4825 C C . ARG B 1 290 ? -39.819 9.405 -10.010 1.00 22.84 270 ARG B C 1
ATOM 4826 O O . ARG B 1 290 ? -40.310 9.391 -8.882 1.00 24.66 270 ARG B O 1
ATOM 4834 N N . ILE B 1 291 ? -38.521 9.614 -10.215 1.00 24.51 271 ILE B N 1
ATOM 4835 C CA . ILE B 1 291 ? -37.613 9.797 -9.082 1.00 24.28 271 ILE B CA 1
ATOM 4836 C C . ILE B 1 291 ? -38.017 10.908 -8.096 1.00 20.97 271 ILE B C 1
ATOM 4837 O O . ILE B 1 291 ? -37.985 10.690 -6.890 1.00 22.23 271 ILE B O 1
ATOM 4842 N N . PRO B 1 292 ? -38.417 12.096 -8.593 1.00 22.32 272 PRO B N 1
ATOM 4843 C CA . PRO B 1 292 ? -38.779 13.106 -7.588 1.00 23.54 272 PRO B CA 1
ATOM 4844 C C . PRO B 1 292 ? -39.994 12.703 -6.757 1.00 21.10 272 PRO B C 1
ATOM 4845 O O . PRO B 1 292 ? -39.986 12.867 -5.539 1.00 22.38 272 PRO B O 1
ATOM 4849 N N . GLN B 1 293 ? -41.004 12.152 -7.417 1.00 23.83 273 GLN B N 1
ATOM 4850 C CA . GLN B 1 293 ? -42.195 11.647 -6.741 1.00 25.48 273 GLN B CA 1
ATOM 4851 C C . GLN B 1 293 ? -41.823 10.581 -5.700 1.00 25.61 273 GLN B C 1
ATOM 4852 O O . GLN B 1 293 ? -42.283 10.621 -4.558 1.00 26.57 273 GLN B O 1
ATOM 4858 N N . LEU B 1 294 ? -40.965 9.647 -6.096 1.00 24.13 274 LEU B N 1
ATOM 4859 C CA . LEU B 1 294 ? -40.489 8.599 -5.196 1.00 24.61 274 LEU B CA 1
ATOM 4860 C C . LEU B 1 294 ? -39.707 9.177 -4.020 1.00 23.49 274 LEU B C 1
ATOM 4861 O O . LEU B 1 294 ? -39.831 8.720 -2.882 1.00 22.54 274 LEU B O 1
ATOM 4866 N N . THR B 1 295 ? -38.888 10.185 -4.299 1.00 22.57 275 THR B N 1
ATOM 4867 C CA . THR B 1 295 ? -38.132 10.848 -3.253 1.00 21.66 275 THR B CA 1
ATOM 4868 C C . THR B 1 295 ? -39.049 11.388 -2.166 1.00 22.98 275 THR B C 1
ATOM 4869 O O . THR B 1 295 ? -38.781 11.234 -0.976 1.00 21.92 275 THR B O 1
ATOM 4873 N N . GLY B 1 296 ? -40.155 11.997 -2.577 1.00 22.08 276 GLY B N 1
ATOM 4874 C CA . GLY B 1 296 ? -41.065 12.602 -1.625 1.00 21.33 276 GLY B CA 1
ATOM 4875 C C . GLY B 1 296 ? -41.730 11.595 -0.702 1.00 23.33 276 GLY B C 1
ATOM 4876 O O . GLY B 1 296 ? -42.163 11.940 0.402 1.00 24.99 276 GLY B O 1
ATOM 4877 N N . LYS B 1 297 ? -41.826 10.350 -1.154 1.00 23.30 277 LYS B N 1
ATOM 4878 C CA . LYS B 1 297 ? -42.386 9.285 -0.327 1.00 25.22 277 LYS B CA 1
ATOM 4879 C C . LYS B 1 297 ? -41.302 8.606 0.516 1.00 23.95 277 LYS B C 1
ATOM 4880 O O . LYS B 1 297 ? -41.491 8.364 1.707 1.00 25.41 277 LYS B O 1
ATOM 4886 N N . CYS B 1 298 ? -40.163 8.329 -0.111 1.00 22.91 278 CYS B N 1
ATOM 4887 C CA . CYS B 1 298 ? -39.089 7.554 0.520 1.00 20.05 278 CYS B CA 1
ATOM 4888 C C . CYS B 1 298 ? -38.362 8.288 1.646 1.00 23.57 278 CYS B C 1
ATOM 4889 O O . CYS B 1 298 ? -38.071 7.701 2.687 1.00 23.78 278 CYS B O 1
ATOM 4892 N N . VAL B 1 299 ? -38.068 9.569 1.448 1.00 21.71 279 VAL B N 1
ATOM 4893 C CA . VAL B 1 299 ? -37.291 10.286 2.452 1.00 19.11 279 VAL B CA 1
ATOM 4894 C C . VAL B 1 299 ? -37.981 10.413 3.821 1.00 21.12 279 VAL B C 1
ATOM 4895 O O . VAL B 1 299 ? -37.366 10.129 4.846 1.00 21.77 279 VAL B O 1
ATOM 4899 N N . PRO B 1 300 ? -39.264 10.833 3.858 1.00 20.62 280 PRO B N 1
ATOM 4900 C CA . PRO B 1 300 ? -39.887 10.900 5.186 1.00 21.21 280 PRO B CA 1
ATOM 4901 C C . PRO B 1 300 ? -40.007 9.524 5.848 1.00 23.61 280 PRO B C 1
ATOM 4902 O O . PRO B 1 300 ? -39.893 9.414 7.066 1.00 25.06 280 PRO B O 1
ATOM 4906 N N . ALA B 1 301 ? -40.210 8.492 5.043 1.00 22.46 281 ALA B N 1
ATOM 4907 C CA . ALA B 1 301 ? -40.345 7.136 5.560 1.00 26.92 281 ALA B CA 1
ATOM 4908 C C . ALA B 1 301 ? -39.016 6.692 6.149 1.00 25.72 281 ALA B C 1
ATOM 4909 O O . ALA B 1 301 ? -38.964 6.111 7.244 1.00 24.67 281 ALA B O 1
ATOM 4911 N N . GLY B 1 302 ? -37.941 6.989 5.424 1.00 23.12 282 GLY B N 1
ATOM 4912 C CA . GLY B 1 302 ? -36.601 6.643 5.868 1.00 21.48 282 GLY B CA 1
ATOM 4913 C C . GLY B 1 302 ? -36.186 7.420 7.100 1.00 23.59 282 GLY B C 1
ATOM 4914 O O . GLY B 1 302 ? -35.484 6.899 7.960 1.00 23.20 282 GLY B O 1
ATOM 4915 N N . PHE B 1 303 ? -36.620 8.673 7.191 1.00 19.48 283 PHE B N 1
ATOM 4916 C CA . PHE B 1 303 ? -36.308 9.492 8.351 1.00 19.20 283 PHE B CA 1
ATOM 4917 C C . PHE B 1 303 ? -36.967 8.891 9.590 1.00 24.12 283 PHE B C 1
ATOM 4918 O O . PHE B 1 303 ? -36.334 8.772 10.648 1.00 18.70 283 PHE B O 1
ATOM 4926 N N . GLN B 1 304 ? -38.240 8.517 9.455 1.00 22.69 284 GLN B N 1
ATOM 4927 C CA . GLN B 1 304 ? -38.982 7.946 10.575 1.00 27.39 284 GLN B CA 1
ATOM 4928 C C . GLN B 1 304 ? -38.316 6.658 11.044 1.00 23.88 284 GLN B C 1
ATOM 4929 O O . GLN B 1 304 ? -38.144 6.450 12.248 1.00 26.32 284 GLN B O 1
ATOM 4935 N N . SER B 1 305 ? -37.927 5.817 10.086 1.00 24.39 285 SER B N 1
ATOM 4936 C CA . SER B 1 305 ? -37.238 4.551 10.377 1.00 25.19 285 SER B CA 1
ATOM 4937 C C . SER B 1 305 ? -35.913 4.788 11.088 1.00 24.29 285 SER B C 1
ATOM 4938 O O . SER B 1 305 ? -35.551 4.056 12.013 1.00 23.80 285 SER B O 1
ATOM 4941 N N . LEU B 1 306 ? -35.186 5.810 10.644 1.00 20.22 286 LEU B N 1
ATOM 4942 C CA . LEU B 1 306 ? -33.906 6.148 11.247 1.00 22.99 286 LEU B CA 1
ATOM 4943 C C . LEU B 1 306 ? -34.073 6.524 12.710 1.00 19.96 286 LEU B C 1
ATOM 4944 O O . LEU B 1 306 ? -33.350 6.031 13.567 1.00 22.44 286 LEU B O 1
ATOM 4949 N N . ILE B 1 307 ? -35.032 7.400 12.995 1.00 20.60 287 ILE B N 1
ATOM 4950 C CA . ILE B 1 307 ? -35.234 7.839 14.364 1.00 21.62 287 ILE B CA 1
ATOM 4951 C C . ILE B 1 307 ? -35.734 6.676 15.225 1.00 21.48 287 ILE B C 1
ATOM 4952 O O . ILE B 1 307 ? -35.260 6.483 16.346 1.00 24.82 287 ILE B O 1
ATOM 4957 N N . SER B 1 308 ? -36.666 5.897 14.685 1.00 23.79 288 SER B N 1
ATOM 4958 C CA . SER B 1 308 ? -37.191 4.720 15.384 1.00 25.78 288 SER B CA 1
ATOM 4959 C C . SER B 1 308 ? -36.074 3.758 15.778 1.00 27.49 288 SER B C 1
ATOM 4960 O O . SER B 1 308 ? -36.162 3.081 16.803 1.00 30.98 288 SER B O 1
ATOM 4963 N N . SER B 1 309 ? -35.025 3.711 14.961 1.00 24.08 289 SER B N 1
ATOM 4964 C CA . SER B 1 309 ? -33.932 2.763 15.152 1.00 25.19 289 SER B CA 1
ATOM 4965 C C . SER B 1 309 ? -32.801 3.357 15.988 1.00 27.07 289 SER B C 1
ATOM 4966 O O . SER B 1 309 ? -31.760 2.728 16.182 1.00 25.70 289 SER B O 1
ATOM 4969 N N . THR B 1 310 ? -33.004 4.576 16.474 1.00 23.95 290 THR B N 1
ATOM 4970 C CA . THR B 1 310 ? -31.994 5.263 17.276 1.00 24.13 290 THR B CA 1
ATOM 4971 C C . THR B 1 310 ? -32.474 5.334 18.726 1.00 30.16 290 THR B C 1
ATOM 4972 O O . THR B 1 310 ? -33.323 6.158 19.056 1.00 29.59 290 THR B O 1
ATOM 4976 N N . PRO B 1 311 ? -31.937 4.462 19.597 1.00 30.96 291 PRO B N 1
ATOM 4977 C CA . PRO B 1 311 ? -32.488 4.340 20.956 1.00 32.79 291 PRO B CA 1
ATOM 4978 C C . PRO B 1 311 ? -32.515 5.656 21.748 1.00 33.25 291 PRO B C 1
ATOM 4979 O O . PRO B 1 311 ? -33.484 5.902 22.465 1.00 39.04 291 PRO B O 1
ATOM 4983 N N . SER B 1 312 ? -31.492 6.493 21.609 1.00 32.15 292 SER B N 1
ATOM 4984 C CA . SER B 1 312 ? -31.429 7.753 22.351 1.00 32.40 292 SER B CA 1
ATOM 4985 C C . SER B 1 312 ? -32.430 8.812 21.864 1.00 35.91 292 SER B C 1
ATOM 4986 O O . SER B 1 312 ? -32.553 9.880 22.469 1.00 38.98 292 SER B O 1
ATOM 4989 N N . LEU B 1 313 ? -33.154 8.515 20.787 1.00 34.56 293 LEU B N 1
ATOM 4990 C CA . LEU B 1 313 ? -34.087 9.484 20.211 1.00 34.79 293 LEU B CA 1
ATOM 4991 C C . LEU B 1 313 ? -35.492 8.915 20.021 1.00 35.43 293 LEU B C 1
ATOM 4992 O O . LEU B 1 313 ? -36.465 9.664 19.956 1.00 37.42 293 LEU B O 1
ATOM 4997 N N . ALA B 1 314 ? -35.590 7.593 19.929 1.00 30.03 294 ALA B N 1
ATOM 4998 C CA . ALA B 1 314 ? -36.826 6.917 19.527 1.00 33.91 294 ALA B CA 1
ATOM 4999 C C . ALA B 1 314 ? -38.039 7.160 20.430 1.00 37.59 294 ALA B C 1
ATOM 5000 O O . ALA B 1 314 ? -39.176 6.944 20.007 1.00 36.18 294 ALA B O 1
ATOM 5002 N N . LEU B 1 315 ? -37.796 7.594 21.663 1.00 38.33 295 LEU B N 1
ATOM 5003 C CA . LEU B 1 315 ? -38.871 7.719 22.648 1.00 41.75 295 LEU B CA 1
ATOM 5004 C C . LEU B 1 315 ? -39.591 9.070 22.628 1.00 43.39 295 LEU B C 1
ATOM 5005 O O . LEU B 1 315 ? -40.797 9.130 22.868 1.00 49.42 295 LEU B O 1
ATOM 5010 N N . GLU B 1 316 ? -38.862 10.147 22.350 1.00 43.75 296 GLU B N 1
ATOM 5011 C CA . GLU B 1 316 ? -39.459 11.484 22.376 1.00 44.93 296 GLU B CA 1
ATOM 5012 C C . GLU B 1 316 ? -40.154 11.856 21.065 1.00 47.35 296 GLU B C 1
ATOM 5013 O O . GLU B 1 316 ? -39.620 11.643 19.971 1.00 43.01 296 GLU B O 1
ATOM 5019 N N . GLU B 1 317 ? -41.345 12.431 21.193 1.00 45.59 297 GLU B N 1
ATOM 5020 C CA . GLU B 1 317 ? -42.180 12.769 20.047 1.00 45.67 297 GLU B CA 1
ATOM 5021 C C . GLU B 1 317 ? -41.524 13.814 19.154 1.00 39.80 297 GLU B C 1
ATOM 5022 O O . GLU B 1 317 ? -41.612 13.739 17.924 1.00 39.06 297 GLU B O 1
ATOM 5028 N N . LYS B 1 318 ? -40.875 14.786 19.786 1.00 40.20 298 LYS B N 1
ATOM 5029 C CA . LYS B 1 318 ? -40.273 15.910 19.082 1.00 35.09 298 LYS B CA 1
ATOM 5030 C C . LYS B 1 318 ? -39.197 15.455 18.097 1.00 35.38 298 LYS B C 1
ATOM 5031 O O . LYS B 1 318 ? -38.925 16.128 17.103 1.00 30.19 298 LYS B O 1
ATOM 5037 N N . ASN B 1 319 ? -38.600 14.301 18.370 1.00 34.37 299 ASN B N 1
ATOM 5038 C CA . ASN B 1 319 ? -37.492 13.817 17.555 1.00 31.39 299 ASN B CA 1
ATOM 5039 C C . ASN B 1 319 ? -37.937 13.283 16.198 1.00 32.52 299 ASN B C 1
ATOM 5040 O O . ASN B 1 319 ? -37.102 12.972 15.339 1.00 27.15 299 ASN B O 1
ATOM 5045 N N . TYR B 1 320 ? -39.248 13.181 15.999 1.00 28.86 300 TYR B N 1
ATOM 5046 C CA . TYR B 1 320 ? -39.783 12.701 14.728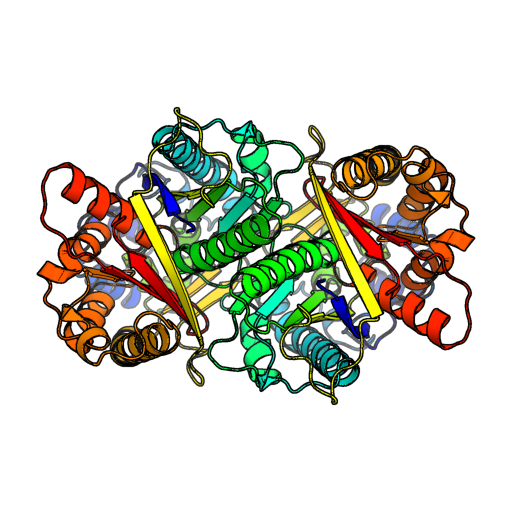 1.00 28.34 300 TYR B CA 1
ATOM 5047 C C . TYR B 1 320 ? -40.213 13.848 13.817 1.00 23.24 300 TYR B C 1
ATOM 5048 O O . TYR B 1 320 ? -40.801 13.625 12.760 1.00 26.38 300 TYR B O 1
ATOM 5057 N N . VAL B 1 321 ? -39.914 15.074 14.231 1.00 23.68 301 VAL B N 1
ATOM 5058 C CA . VAL B 1 321 ? -40.212 16.254 13.421 1.00 24.88 301 VAL B CA 1
ATOM 5059 C C . VAL B 1 321 ? -38.980 16.715 12.644 1.00 19.81 301 VAL B C 1
ATOM 5060 O O . VAL B 1 321 ? -38.004 17.156 13.248 1.00 21.89 301 VAL B O 1
ATOM 5064 N N . PRO B 1 322 ? -39.034 16.651 11.300 1.00 23.19 302 PRO B N 1
ATOM 5065 C CA . PRO B 1 322 ? -37.830 16.934 10.504 1.00 21.28 302 PRO B CA 1
ATOM 5066 C C . PRO B 1 322 ? -37.242 18.322 10.753 1.00 22.33 302 PRO B C 1
ATOM 5067 O O . PRO B 1 322 ? -36.027 18.475 10.765 1.00 19.00 302 PRO B O 1
ATOM 5071 N N . SER B 1 323 ? -38.091 19.324 10.973 1.00 22.92 303 SER B N 1
ATOM 5072 C CA . SER B 1 323 ? -37.602 20.676 11.205 1.00 22.28 303 SER B CA 1
ATOM 5073 C C . SER B 1 323 ? -36.761 20.853 12.470 1.00 21.45 303 SER B C 1
ATOM 5074 O O . SER B 1 323 ? -36.107 21.882 12.635 1.00 25.26 303 SER B O 1
ATOM 5077 N N . ASN B 1 324 ? -36.781 19.874 13.368 1.00 21.88 304 ASN B N 1
ATOM 5078 C CA . ASN B 1 324 ? -35.943 19.964 14.559 1.00 20.69 304 ASN B CA 1
ATOM 5079 C C . ASN B 1 324 ? -34.491 19.547 14.304 1.00 23.74 304 ASN B C 1
ATOM 5080 O O . ASN B 1 324 ? -33.661 19.562 15.213 1.00 27.04 304 ASN B O 1
ATOM 5085 N N . TYR B 1 325 ? -34.196 19.204 13.053 1.00 22.80 305 TYR B N 1
ATOM 5086 C CA . TYR B 1 325 ? -32.853 18.789 12.660 1.00 20.29 305 TYR B CA 1
ATOM 5087 C C . TYR B 1 325 ? -32.319 19.667 11.545 1.00 20.66 305 TYR B C 1
ATOM 5088 O O . TYR B 1 325 ? -33.084 20.248 10.774 1.00 19.96 305 TYR B O 1
ATOM 5097 N N . GLY B 1 326 ? -30.996 19.739 11.439 1.00 18.40 306 GLY B N 1
ATOM 5098 C CA . GLY B 1 326 ? -30.379 20.224 10.222 1.00 19.85 306 GLY B CA 1
ATOM 5099 C C . GLY B 1 326 ? -30.440 19.103 9.192 1.00 18.24 306 GLY B C 1
ATOM 5100 O O . GLY B 1 326 ? -30.573 17.926 9.551 1.00 16.71 306 GLY B O 1
ATOM 5101 N N . TRP B 1 327 ? -30.350 19.463 7.918 1.00 15.17 307 TRP B N 1
ATOM 5102 C CA . TRP B 1 327 ? -30.497 18.498 6.835 1.00 17.07 307 TRP B CA 1
ATOM 5103 C C . TRP B 1 327 ? -29.456 18.674 5.745 1.00 17.47 307 TRP B C 1
ATOM 5104 O O . TRP B 1 327 ? -29.066 19.792 5.406 1.00 18.22 307 TRP B O 1
ATOM 5115 N N . ALA B 1 328 ? -28.998 17.548 5.204 1.00 14.31 308 ALA B N 1
ATOM 5116 C CA . ALA B 1 328 ? -28.205 17.563 3.991 1.00 15.42 308 ALA B CA 1
ATOM 5117 C C . ALA B 1 328 ? -28.806 16.472 3.121 1.00 14.82 308 ALA B C 1
ATOM 5118 O O . ALA B 1 328 ? -28.905 15.329 3.554 1.00 15.71 308 ALA B O 1
ATOM 5120 N N . VAL B 1 329 ? -29.253 16.825 1.920 1.00 13.83 309 VAL B N 1
ATOM 5121 C CA . VAL B 1 329 ? -29.905 15.858 1.041 1.00 14.58 309 VAL B CA 1
ATOM 5122 C C . VAL B 1 329 ? -29.151 15.785 -0.283 1.00 14.86 309 VAL B C 1
ATOM 5123 O O . VAL B 1 329 ? -28.871 16.819 -0.890 1.00 14.12 309 VAL B O 1
ATOM 5127 N N . HIS B 1 330 ? -28.792 14.578 -0.724 1.00 14.37 310 HIS B N 1
ATOM 5128 C CA . HIS B 1 330 ? -28.098 14.452 -1.997 1.00 14.72 310 HIS B CA 1
ATOM 5129 C C . HIS B 1 330 ? -28.953 15.013 -3.137 1.00 12.97 310 HIS B C 1
ATOM 5130 O O . HIS B 1 330 ? -30.077 14.553 -3.359 1.00 13.15 310 HIS B O 1
ATOM 5137 N N . PRO B 1 331 ? -28.421 15.998 -3.875 1.00 12.48 311 PRO B N 1
ATOM 5138 C CA . PRO B 1 331 ? -29.220 16.647 -4.923 1.00 15.54 311 PRO B CA 1
ATOM 5139 C C . PRO B 1 331 ? -29.185 15.871 -6.236 1.00 14.98 311 PRO B C 1
ATOM 5140 O O . PRO B 1 331 ? -28.424 16.213 -7.146 1.00 17.23 311 PRO B O 1
ATOM 5144 N N . GLY B 1 332 ? -30.017 14.834 -6.334 1.00 14.29 312 GLY B N 1
ATOM 5145 C CA . GLY B 1 332 ? -30.045 13.993 -7.516 1.00 15.44 312 GLY B CA 1
ATOM 5146 C C . GLY B 1 332 ? -30.362 14.836 -8.724 1.00 16.42 312 GLY B C 1
ATOM 5147 O O . GLY B 1 332 ? -29.888 14.575 -9.829 1.00 16.22 312 GLY B O 1
ATOM 5148 N N . GLY B 1 333 ? -31.205 15.837 -8.492 1.00 15.72 313 GLY B N 1
ATOM 5149 C CA . GLY B 1 333 ? -31.512 16.855 -9.475 1.00 16.22 313 GLY B CA 1
ATOM 5150 C C . GLY B 1 333 ? -32.259 17.927 -8.707 1.00 16.07 313 GLY B C 1
ATOM 5151 O O . GLY B 1 333 ? -32.601 17.726 -7.546 1.00 16.48 313 GLY B O 1
ATOM 5152 N N . TYR B 1 334 ? -32.507 19.065 -9.337 1.00 16.38 314 TYR B N 1
ATOM 5153 C CA . TYR B 1 334 ? -33.220 20.142 -8.672 1.00 19.22 314 TYR B CA 1
ATOM 5154 C C . TYR B 1 334 ? -34.557 19.668 -8.089 1.00 18.10 314 TYR B C 1
ATOM 5155 O O . TYR B 1 334 ? -34.886 19.967 -6.946 1.00 17.09 314 TYR B O 1
ATOM 5164 N N . ALA B 1 335 ? -35.306 18.909 -8.879 1.00 19.20 315 ALA B N 1
ATOM 5165 C CA . ALA B 1 335 ? -36.635 18.442 -8.478 1.00 19.99 315 ALA B CA 1
ATOM 5166 C C . ALA B 1 335 ? -36.602 17.477 -7.295 1.00 17.56 315 ALA B C 1
ATOM 5167 O O . ALA B 1 335 ? -37.580 17.344 -6.555 1.00 18.03 315 ALA B O 1
ATOM 5169 N N . VAL B 1 336 ? -35.482 16.781 -7.128 1.00 17.59 316 VAL B N 1
ATOM 5170 C CA . VAL B 1 336 ? -35.324 15.898 -5.984 1.00 16.35 316 VAL B CA 1
ATOM 5171 C C . VAL B 1 336 ? -35.225 16.712 -4.697 1.00 16.02 316 VAL B C 1
ATOM 5172 O O . VAL B 1 336 ? -35.837 16.367 -3.679 1.00 18.09 316 VAL B O 1
ATOM 5176 N N . LEU B 1 337 ? -34.455 17.798 -4.734 1.00 15.37 317 LEU B N 1
ATOM 5177 C CA . LEU B 1 337 ? -34.362 18.663 -3.563 1.00 14.80 317 LEU B CA 1
ATOM 5178 C C . LEU B 1 337 ? -35.723 19.229 -3.188 1.00 15.41 317 LEU B C 1
ATOM 5179 O O . LEU B 1 337 ? -36.106 19.219 -2.020 1.00 17.51 317 LEU B O 1
ATOM 5184 N N . VAL B 1 338 ? -36.441 19.715 -4.190 1.00 16.49 318 VAL B N 1
ATOM 5185 C CA . VAL B 1 338 ? -37.755 20.317 -3.969 1.00 15.93 318 VAL B CA 1
ATOM 5186 C C . VAL B 1 338 ? -38.699 19.276 -3.367 1.00 17.66 318 VAL B C 1
ATOM 5187 O O . VAL B 1 338 ? -39.400 19.558 -2.394 1.00 18.28 318 VAL B O 1
ATOM 5191 N N . ALA B 1 339 ? -38.695 18.065 -3.925 1.00 17.33 319 ALA B N 1
ATOM 5192 C CA . ALA B 1 339 ? -39.576 17.010 -3.410 1.00 16.81 319 ALA B CA 1
ATOM 5193 C C . ALA B 1 339 ? -39.273 16.667 -1.950 1.00 18.59 319 ALA B C 1
ATOM 5194 O O . ALA B 1 339 ? -40.187 16.562 -1.134 1.00 19.65 319 ALA B O 1
ATOM 5196 N N . ALA B 1 340 ? -37.993 16.508 -1.612 1.00 16.16 320 ALA B N 1
ATOM 5197 C CA . ALA B 1 340 ? -37.619 16.245 -0.225 1.00 16.84 320 ALA B CA 1
ATOM 5198 C C . ALA B 1 340 ? -38.000 17.402 0.703 1.00 19.65 320 ALA B C 1
ATOM 5199 O O . ALA B 1 340 ? -38.552 17.192 1.791 1.00 17.72 320 ALA B O 1
ATOM 5201 N N . GLN B 1 341 ? -37.690 18.620 0.268 1.00 16.20 321 GLN B N 1
ATOM 5202 C CA . GLN B 1 341 ? -37.974 19.828 1.028 1.00 15.92 321 GLN B CA 1
ATOM 5203 C C . GLN B 1 341 ? -39.445 19.898 1.429 1.00 16.94 321 GLN B C 1
ATOM 5204 O O . GLN B 1 341 ? -39.783 20.075 2.604 1.00 19.31 321 GLN B O 1
ATOM 5210 N N . ASP B 1 342 ? -40.312 19.749 0.443 1.00 19.14 322 ASP B N 1
ATOM 5211 C CA . ASP B 1 342 ? -41.752 19.860 0.681 1.00 19.39 322 ASP B CA 1
ATOM 5212 C C . ASP B 1 342 ? -42.240 18.703 1.561 1.00 19.40 322 ASP B C 1
ATOM 5213 O O . ASP B 1 342 ? -43.013 18.908 2.493 1.00 21.15 322 ASP B O 1
ATOM 5218 N N . ALA B 1 343 ? -41.765 17.490 1.286 1.00 20.30 323 ALA B N 1
ATOM 5219 C CA . ALA B 1 343 ? -42.258 16.302 1.999 1.00 19.84 323 ALA B CA 1
ATOM 5220 C C . ALA B 1 343 ? -41.867 16.291 3.474 1.00 19.48 323 ALA B C 1
ATOM 5221 O O . ALA B 1 343 ? -42.570 15.719 4.315 1.00 21.47 323 ALA B O 1
ATOM 5223 N N . LEU B 1 344 ? -40.737 16.910 3.784 1.00 17.07 324 LEU B N 1
ATOM 5224 C CA . LEU B 1 344 ? -40.242 16.971 5.148 1.00 17.59 324 LEU B CA 1
ATOM 5225 C C . LEU B 1 344 ? -40.722 18.212 5.883 1.00 17.52 324 LEU B C 1
ATOM 5226 O O . LEU B 1 344 ? -40.401 18.402 7.050 1.00 21.46 324 LEU B O 1
ATOM 5231 N N . GLY B 1 345 ? -41.470 19.065 5.194 1.00 20.69 325 GLY B N 1
ATOM 5232 C CA . GLY B 1 345 ? -41.935 20.305 5.799 1.00 19.75 325 GLY B CA 1
ATOM 5233 C C . GLY B 1 345 ? -40.847 21.349 5.991 1.00 22.44 325 GLY B C 1
ATOM 5234 O O . GLY B 1 345 ? -40.990 22.259 6.813 1.00 22.48 325 GLY B O 1
ATOM 5235 N N . LEU B 1 346 ? -39.763 21.232 5.229 1.00 17.67 326 LEU B N 1
ATOM 5236 C CA . LEU B 1 346 ? -38.632 22.148 5.354 1.00 16.97 326 LEU B CA 1
ATOM 5237 C C . LEU B 1 346 ? -38.736 23.343 4.415 1.00 17.36 326 LEU B C 1
ATOM 5238 O O . LEU B 1 346 ? -39.585 23.380 3.528 1.00 19.76 326 LEU B O 1
ATOM 5243 N N . THR B 1 347 ? -37.839 24.306 4.606 1.00 16.24 327 THR B N 1
ATOM 5244 C CA . THR B 1 347 ? -37.719 25.424 3.678 1.00 18.61 327 THR B CA 1
ATOM 5245 C C . THR B 1 347 ? -36.496 25.238 2.793 1.00 19.23 327 THR B C 1
ATOM 5246 O O . THR B 1 347 ? -35.640 24.395 3.075 1.00 18.82 327 THR B O 1
ATOM 5250 N N . ALA B 1 348 ? -36.395 26.031 1.731 1.00 16.81 328 ALA B N 1
ATOM 5251 C CA . ALA B 1 348 ? -35.192 25.992 0.896 1.00 18.72 328 ALA B CA 1
ATOM 5252 C C . ALA B 1 348 ? -33.984 26.445 1.697 1.00 19.95 328 ALA B C 1
ATOM 5253 O O . ALA B 1 348 ? -32.870 25.959 1.493 1.00 19.19 328 ALA B O 1
ATOM 5255 N N . ASP B 1 349 ? -34.196 27.375 2.622 1.00 16.17 329 ASP B N 1
ATOM 5256 C CA . ASP B 1 349 ? -33.103 27.841 3.458 1.00 17.64 329 ASP B CA 1
ATOM 5257 C C . ASP B 1 349 ? -32.545 26.723 4.347 1.00 20.16 329 ASP B C 1
ATOM 5258 O O . ASP B 1 349 ? -31.333 26.680 4.602 1.00 19.87 329 ASP B O 1
ATOM 5263 N N . ASP B 1 350 ? -33.411 25.815 4.800 1.00 17.59 330 ASP B N 1
ATOM 5264 C CA . ASP B 1 350 ? -32.945 24.659 5.587 1.00 19.29 330 ASP B CA 1
ATOM 5265 C C . ASP B 1 350 ? -31.936 23.855 4.781 1.00 20.81 330 ASP B C 1
ATOM 5266 O O . ASP B 1 350 ? -30.947 23.354 5.329 1.00 21.64 330 ASP B O 1
ATOM 5271 N N . LEU B 1 351 ? -32.191 23.752 3.480 1.00 14.74 331 LEU B N 1
ATOM 5272 C CA . LEU B 1 351 ? -31.345 22.965 2.575 1.00 16.22 331 LEU B CA 1
ATOM 5273 C C . LEU B 1 351 ? -30.379 23.836 1.771 1.00 16.76 331 LEU B C 1
ATOM 5274 O O . LEU B 1 351 ? -29.922 23.446 0.687 1.00 14.21 331 LEU B O 1
ATOM 5279 N N . ARG B 1 352 ? -30.066 25.021 2.292 1.00 13.96 332 ARG B N 1
ATOM 5280 C CA . ARG B 1 352 ? -29.214 25.957 1.554 1.00 15.95 332 ARG B CA 1
ATOM 5281 C C . ARG B 1 352 ? -27.900 25.338 1.063 1.00 15.42 332 ARG B C 1
ATOM 5282 O O . ARG B 1 352 ? -27.526 25.530 -0.095 1.00 16.07 332 ARG B O 1
ATOM 5290 N N . ALA B 1 353 ? -27.224 24.585 1.927 1.00 16.35 333 ALA B N 1
ATOM 5291 C CA . ALA B 1 353 ? -25.939 23.983 1.551 1.00 17.27 333 ALA B CA 1
ATOM 5292 C C . ALA B 1 353 ? -26.104 22.919 0.471 1.00 15.07 333 ALA B C 1
ATOM 5293 O O . ALA B 1 353 ? -25.222 22.730 -0.366 1.00 14.91 333 ALA B O 1
ATOM 5295 N N . SER B 1 354 ? -27.245 22.230 0.478 1.00 14.85 334 SER B N 1
ATOM 5296 C CA . SER B 1 354 ? -27.505 21.228 -0.547 1.00 12.12 334 SER B CA 1
ATOM 5297 C C . SER B 1 354 ? -27.805 21.894 -1.884 1.00 14.66 334 SER B C 1
ATOM 5298 O O . SER B 1 354 ? -27.310 21.466 -2.917 1.00 14.08 334 SER B O 1
ATOM 5301 N N . TYR B 1 355 ? -28.613 22.957 -1.881 1.00 13.53 335 TYR B N 1
ATOM 5302 C CA . TYR B 1 355 ? -28.813 23.700 -3.113 1.00 13.06 335 TYR B CA 1
ATOM 5303 C C . TYR B 1 355 ? -27.501 24.326 -3.604 1.00 13.48 335 TYR B C 1
ATOM 5304 O O . TYR B 1 355 ? -27.227 24.333 -4.808 1.00 15.39 335 TYR B O 1
ATOM 5313 N N . ASP B 1 356 ? -26.707 24.855 -2.675 1.00 17.24 336 ASP B N 1
ATOM 5314 C CA . ASP B 1 356 ? -25.434 25.489 -3.033 1.00 15.21 336 ASP B CA 1
ATOM 5315 C C . ASP B 1 356 ? -24.511 24.474 -3.732 1.00 18.28 336 ASP B C 1
ATOM 5316 O O . ASP B 1 356 ? -23.892 24.778 -4.756 1.00 18.14 336 ASP B O 1
ATOM 5321 N N . ALA B 1 357 ? -24.430 23.267 -3.177 1.00 15.28 337 ALA B N 1
ATOM 5322 C CA . ALA B 1 357 ? -23.555 22.243 -3.749 1.00 16.67 337 ALA B CA 1
ATOM 5323 C C . ALA B 1 357 ? -24.052 21.855 -5.142 1.00 14.99 337 ALA B C 1
ATOM 5324 O O . ALA B 1 357 ? -23.274 21.717 -6.081 1.00 16.94 337 ALA B O 1
ATOM 5326 N N . TYR B 1 358 ? -25.371 21.737 -5.289 1.00 14.19 338 TYR B N 1
ATOM 5327 C CA . TYR B 1 358 ? -25.950 21.400 -6.573 1.00 15.62 338 TYR B CA 1
ATOM 5328 C C . TYR B 1 358 ? -25.686 22.495 -7.609 1.00 16.07 338 TYR B C 1
ATOM 5329 O O . TYR B 1 358 ? -25.316 22.213 -8.757 1.00 15.85 338 TYR B O 1
ATOM 5338 N N . ARG B 1 359 ? -25.874 23.742 -7.193 1.00 16.57 339 ARG B N 1
ATOM 5339 C CA . ARG B 1 359 ? -25.716 24.885 -8.087 1.00 16.92 339 ARG B CA 1
ATOM 5340 C C . ARG B 1 359 ? -24.275 25.026 -8.589 1.00 18.93 339 ARG B C 1
ATOM 5341 O O . ARG B 1 359 ? -24.036 25.379 -9.747 1.00 21.56 339 ARG B O 1
ATOM 5349 N N . ASP B 1 360 ? -23.320 24.742 -7.715 1.00 18.72 340 ASP B N 1
ATOM 5350 C CA . ASP B 1 360 ? -21.913 24.863 -8.072 1.00 20.08 340 ASP B CA 1
ATOM 5351 C C . ASP B 1 360 ? -21.289 23.482 -8.028 1.00 19.90 340 ASP B C 1
ATOM 5352 O O . ASP B 1 360 ? -20.636 23.129 -7.052 1.00 23.60 340 ASP B O 1
ATOM 5357 N N . GLY B 1 361 ? -21.519 22.696 -9.070 1.00 17.15 341 GLY B N 1
ATOM 5358 C CA . GLY B 1 361 ? -20.905 21.376 -9.163 1.00 21.01 341 GLY B CA 1
ATOM 5359 C C . GLY B 1 361 ? -21.843 20.329 -9.727 1.00 18.11 341 GLY B C 1
ATOM 5360 O O . GLY B 1 361 ? -21.412 19.326 -10.306 1.00 19.13 341 GLY B O 1
ATOM 5361 N N . GLY B 1 362 ? -23.141 20.558 -9.562 1.00 15.07 342 GLY B N 1
ATOM 5362 C CA . GLY B 1 362 ? -24.146 19.632 -10.047 1.00 16.50 342 GLY B CA 1
ATOM 5363 C C . GLY B 1 362 ? -24.230 18.365 -9.207 1.00 16.12 342 GLY B C 1
ATOM 5364 O O . GLY B 1 362 ? -23.881 18.364 -8.022 1.00 15.40 342 GLY B O 1
ATOM 5365 N N . ASN B 1 363 ? -24.728 17.302 -9.828 1.00 15.25 343 ASN B N 1
ATOM 5366 C CA . ASN B 1 363 ? -24.787 15.994 -9.200 1.00 12.62 343 ASN B CA 1
ATOM 5367 C C . ASN B 1 363 ? -23.434 15.329 -9.385 1.00 15.09 343 ASN B C 1
ATOM 5368 O O . ASN B 1 363 ? -23.099 14.927 -10.492 1.00 13.87 343 ASN B O 1
ATOM 5373 N N . THR B 1 364 ? -22.661 15.223 -8.304 1.00 12.23 344 THR B N 1
ATOM 5374 C CA . THR B 1 364 ? -21.351 14.562 -8.376 1.00 10.94 344 THR B CA 1
ATOM 5375 C C . THR B 1 364 ? -21.406 13.188 -7.692 1.00 12.18 344 THR B C 1
ATOM 5376 O O . THR B 1 364 ? -20.389 12.663 -7.207 1.00 13.38 344 THR B O 1
ATOM 5380 N N . ILE B 1 365 ? -22.607 12.598 -7.706 1.00 12.96 345 ILE B N 1
ATOM 5381 C CA . ILE B 1 365 ? -22.825 11.202 -7.278 1.00 12.23 345 ILE B CA 1
ATOM 5382 C C . ILE B 1 365 ? -22.384 10.977 -5.818 1.00 13.11 345 ILE B C 1
ATOM 5383 O O . ILE B 1 365 ? -22.796 11.708 -4.937 1.00 13.81 345 ILE B O 1
ATOM 5388 N N . SER B 1 366 ? -21.526 10.000 -5.552 1.00 12.11 346 SER B N 1
ATOM 5389 C CA . SER B 1 366 ? -21.198 9.680 -4.166 1.00 12.30 346 SER B CA 1
ATOM 5390 C C . SER B 1 366 ? -20.437 10.776 -3.412 1.00 14.21 346 SER B C 1
ATOM 5391 O O . SER B 1 366 ? -20.361 10.742 -2.185 1.00 17.02 346 SER B O 1
ATOM 5394 N N . THR B 1 367 ? -19.890 11.750 -4.128 1.00 11.67 347 THR B N 1
ATOM 5395 C CA . THR B 1 367 ? -19.117 12.798 -3.489 1.00 12.16 347 THR B CA 1
ATOM 5396 C C . THR B 1 367 ? -19.948 13.960 -2.966 1.00 14.05 347 THR B C 1
ATOM 5397 O O . THR B 1 367 ? -19.459 14.747 -2.168 1.00 13.43 347 THR B O 1
ATOM 5401 N N . THR B 1 368 ? -21.193 14.085 -3.421 1.00 13.41 348 THR B N 1
ATOM 5402 C CA . THR B 1 368 ? -21.921 15.334 -3.181 1.00 12.83 348 THR B CA 1
ATOM 5403 C C . THR B 1 368 ? -22.236 15.569 -1.714 1.00 13.47 348 THR B C 1
ATOM 5404 O O . THR B 1 368 ? -22.113 16.689 -1.216 1.00 15.03 348 THR B O 1
ATOM 5408 N N . ILE B 1 369 ? -22.627 14.507 -1.017 1.00 13.67 349 ILE B N 1
ATOM 5409 C CA . ILE B 1 369 ? -22.923 14.612 0.402 1.00 12.76 349 ILE B CA 1
ATOM 5410 C C . ILE B 1 369 ? -21.705 15.095 1.199 1.00 14.62 349 ILE B C 1
ATOM 5411 O O . ILE B 1 369 ? -21.844 15.834 2.163 1.00 14.13 349 ILE B O 1
ATOM 5416 N N . ILE B 1 370 ? -20.509 14.688 0.784 1.00 12.15 350 ILE B N 1
ATOM 5417 C CA . ILE B 1 370 ? -19.306 15.154 1.466 1.00 12.02 350 ILE B CA 1
ATOM 5418 C C . ILE B 1 370 ? -19.076 16.630 1.167 1.00 12.82 350 ILE B C 1
ATOM 5419 O O . ILE B 1 370 ? -18.708 17.393 2.066 1.00 14.79 350 ILE B O 1
ATOM 5424 N N . ARG B 1 371 ? -19.318 17.041 -0.079 1.00 13.91 351 ARG B N 1
ATOM 5425 C CA . ARG B 1 371 ? -19.224 18.472 -0.430 1.00 15.06 351 ARG B CA 1
ATOM 5426 C C . ARG B 1 371 ? -20.158 19.332 0.433 1.00 17.40 351 ARG B C 1
ATOM 5427 O O . ARG B 1 371 ? -19.802 20.439 0.827 1.00 16.00 351 ARG B O 1
ATOM 5435 N N . ILE B 1 372 ? -21.338 18.799 0.739 1.00 15.11 352 ILE B N 1
ATOM 5436 C CA . ILE B 1 372 ? -22.320 19.521 1.559 1.00 14.05 352 ILE B CA 1
ATOM 5437 C C . ILE B 1 372 ? -21.872 19.582 3.017 1.00 14.80 352 ILE B C 1
ATOM 5438 O O . ILE B 1 372 ? -21.933 20.641 3.639 1.00 16.81 352 ILE B O 1
ATOM 5443 N N . LEU B 1 373 ? -21.361 18.471 3.553 1.00 16.74 353 LEU B N 1
ATOM 5444 C CA . LEU B 1 373 ? -20.802 18.495 4.905 1.00 16.55 353 LEU B CA 1
ATOM 5445 C C . LEU B 1 373 ? -19.704 19.539 5.005 1.00 13.50 353 LEU B C 1
ATOM 5446 O O . LEU B 1 373 ? -19.590 20.248 6.008 1.00 17.43 353 LEU B O 1
ATOM 5451 N N . GLU B 1 374 ? -18.871 19.610 3.968 1.00 14.76 354 GLU B N 1
ATOM 5452 C CA . GLU B 1 374 ? -17.778 20.574 3.942 1.00 14.61 354 GLU B CA 1
ATOM 5453 C C . GLU B 1 374 ? -18.328 21.997 3.991 1.00 16.98 354 GLU B C 1
ATOM 5454 O O . GLU B 1 374 ? -17.808 22.854 4.721 1.00 19.08 354 GLU B O 1
ATOM 5460 N N . LYS B 1 375 ? -19.362 22.247 3.196 1.00 17.21 355 LYS B N 1
ATOM 5461 C CA . LYS B 1 375 ? -20.017 23.558 3.201 1.00 18.68 355 LYS B CA 1
ATOM 5462 C C . LYS B 1 375 ? -20.581 23.900 4.578 1.00 20.99 355 LYS B C 1
ATOM 5463 O O . LYS B 1 375 ? -20.413 25.024 5.068 1.00 25.51 355 LYS B O 1
ATOM 5469 N N . LEU B 1 376 ? -21.242 22.932 5.204 1.00 19.43 356 LEU B N 1
ATOM 5470 C CA . LEU B 1 376 ? -21.810 23.132 6.535 1.00 20.76 356 LEU B CA 1
ATOM 5471 C C . LEU B 1 376 ? -20.725 23.371 7.586 1.00 22.71 356 LEU B C 1
ATOM 5472 O O . LEU B 1 376 ? -20.877 24.224 8.462 1.00 23.36 356 LEU B O 1
ATOM 5477 N N . ARG B 1 377 ? -19.630 22.617 7.509 1.00 19.29 357 ARG B N 1
ATOM 5478 C CA . ARG B 1 377 ? -18.489 22.864 8.395 1.00 18.88 357 ARG B CA 1
ATOM 5479 C C . ARG B 1 377 ? -17.937 24.280 8.222 1.00 25.13 357 ARG B C 1
ATOM 5480 O O . ARG B 1 377 ? -17.665 24.984 9.204 1.00 25.15 357 ARG B O 1
ATOM 5488 N N . ASP B 1 378 ? -17.758 24.687 6.969 1.00 21.15 358 ASP B N 1
ATOM 5489 C CA . ASP B 1 378 ? -17.161 25.984 6.661 1.00 24.15 358 ASP B CA 1
ATOM 5490 C C . ASP B 1 378 ? -18.031 27.141 7.143 1.00 29.75 358 ASP B C 1
ATOM 5491 O O . ASP B 1 378 ? -17.518 28.150 7.623 1.00 34.03 358 ASP B O 1
ATOM 5496 N N . GLU B 1 379 ? -19.342 26.988 7.005 1.00 29.54 359 GLU B N 1
ATOM 5497 C CA . GLU B 1 379 ? -20.284 28.016 7.443 1.00 32.73 359 GLU B CA 1
ATOM 5498 C C . GLU B 1 379 ? -20.230 28.168 8.955 1.00 40.45 359 GLU B C 1
ATOM 5499 O O . GLU B 1 379 ? -20.233 29.285 9.481 1.00 43.50 359 GLU B O 1
ATOM 5505 N N . HIS B 1 380 ? -20.169 27.039 9.653 1.00 33.80 360 HIS B N 1
ATOM 5506 C CA . HIS B 1 380 ? -20.192 27.045 11.108 1.00 39.59 360 HIS B CA 1
ATOM 5507 C C . HIS B 1 380 ? -18.904 27.631 11.659 1.00 43.57 360 HIS B C 1
ATOM 5508 O O . HIS B 1 380 ? -18.911 28.360 12.650 1.00 41.69 360 HIS B O 1
ATOM 5515 N N . LYS B 1 381 ? -17.797 27.313 11.000 1.00 42.42 361 LYS B N 1
ATOM 5516 C CA . LYS B 1 381 ? -16.501 27.840 11.393 1.00 44.17 361 LYS B CA 1
ATOM 5517 C C . LYS B 1 381 ? -16.495 29.366 11.263 1.00 47.35 361 LYS B C 1
ATOM 5518 O O . LYS B 1 381 ? -15.779 30.057 11.987 1.00 50.51 361 LYS B O 1
ATOM 5524 N N . HIS B 1 382 ? -17.317 29.880 10.352 1.00 46.61 362 HIS B N 1
ATOM 5525 C CA . HIS B 1 382 ? -17.395 31.315 10.096 1.00 49.66 362 HIS B CA 1
ATOM 5526 C C . HIS B 1 382 ? -18.554 31.971 10.848 1.00 53.41 362 HIS B C 1
ATOM 5527 O O . HIS B 1 382 ? -18.930 33.109 10.563 1.00 55.36 362 HIS B O 1
ATOM 5534 N N . GLY B 1 383 ? -19.121 31.244 11.806 1.00 49.78 363 GLY B N 1
ATOM 5535 C CA . GLY B 1 383 ? -20.048 31.837 12.752 1.00 51.24 363 GLY B CA 1
ATOM 5536 C C . GLY B 1 383 ? -21.526 31.570 12.546 1.00 52.88 363 GLY B C 1
ATOM 5537 O O . GLY B 1 383 ? -22.353 32.119 13.275 1.00 53.08 363 GLY B O 1
ATOM 5538 N N . SER B 1 384 ? -21.869 30.737 11.568 1.00 47.61 364 SER B N 1
ATOM 5539 C CA . SER B 1 384 ? -23.274 30.448 11.290 1.00 48.39 364 SER B CA 1
ATOM 5540 C C . SER B 1 384 ? -23.915 29.658 12.421 1.00 52.84 364 SER B C 1
ATOM 5541 O O . SER B 1 384 ? -23.248 28.867 13.093 1.00 52.12 364 SER B O 1
ATOM 5544 N N . ASN B 1 385 ? -25.211 29.880 12.624 1.00 50.41 365 ASN B N 1
ATOM 5545 C CA . ASN B 1 385 ? -25.988 29.133 13.610 1.00 51.84 365 ASN B CA 1
ATOM 5546 C C . ASN B 1 385 ? -26.586 27.863 13.013 1.00 52.17 365 ASN B C 1
ATOM 5547 O O . ASN B 1 385 ? -27.359 27.924 12.053 1.00 53.94 365 ASN B O 1
ATOM 5552 N N . GLN B 1 386 ? -26.232 26.715 13.580 1.00 45.15 366 GLN B N 1
ATOM 5553 C CA . GLN B 1 386 ? -26.765 25.440 13.112 1.00 40.00 366 GLN B CA 1
ATOM 5554 C C . GLN B 1 386 ? -27.349 24.648 14.274 1.00 35.77 366 GLN B C 1
ATOM 5555 O O . GLN B 1 386 ? -27.007 24.891 15.431 1.00 39.23 366 GLN B O 1
ATOM 5561 N N . LYS B 1 387 ? -28.237 23.708 13.965 1.00 34.57 367 LYS B N 1
ATOM 5562 C CA . LYS B 1 387 ? -28.846 22.864 14.987 1.00 34.96 367 LYS B CA 1
ATOM 5563 C C . LYS B 1 387 ? -27.889 21.783 15.499 1.00 30.69 367 LYS B C 1
ATOM 5564 O O . LYS B 1 387 ? -26.856 21.512 14.884 1.00 35.30 367 LYS B O 1
ATOM 5570 N N . ASP B 1 388 ? -28.252 21.177 16.628 1.00 28.42 368 ASP B N 1
ATOM 5571 C CA . ASP B 1 388 ? -27.403 20.214 17.328 1.00 28.81 368 ASP B CA 1
ATOM 5572 C C . ASP B 1 388 ? -27.339 18.871 16.615 1.00 27.24 368 ASP B C 1
ATOM 5573 O O . ASP B 1 388 ? -26.393 18.107 16.807 1.00 27.46 368 ASP B O 1
ATOM 5578 N N . LYS B 1 389 ? -28.364 18.571 15.828 1.00 26.15 369 LYS B N 1
ATOM 5579 C CA . LYS B 1 389 ? -28.449 17.279 15.144 1.00 23.23 369 LYS B CA 1
ATOM 5580 C C . LYS B 1 389 ? -28.606 17.493 13.646 1.00 23.91 369 LYS B C 1
ATOM 5581 O O . LYS B 1 389 ? -29.268 18.439 13.215 1.00 24.13 369 LYS B O 1
ATOM 5587 N N . LEU B 1 390 ? -27.989 16.622 12.849 1.00 18.10 370 LEU B N 1
ATOM 5588 C CA . LEU B 1 390 ? -27.977 16.797 11.397 1.00 17.82 370 LEU B CA 1
ATOM 5589 C C . LEU B 1 390 ? -28.281 15.472 10.725 1.00 18.11 370 LEU B C 1
ATOM 5590 O O . LEU B 1 390 ? -27.625 14.476 11.020 1.00 16.12 370 LEU B O 1
ATOM 5595 N N . VAL B 1 391 ? -29.266 15.459 9.833 1.00 15.72 371 VAL B N 1
ATOM 5596 C CA . VAL B 1 391 ? -29.613 14.233 9.115 1.00 16.60 371 VAL B CA 1
ATOM 5597 C C . VAL B 1 391 ? -29.062 14.308 7.698 1.00 15.90 371 VAL B C 1
ATOM 5598 O O . VAL B 1 391 ? -29.211 15.321 7.022 1.00 14.94 371 VAL B O 1
ATOM 5602 N N . LEU B 1 392 ? -28.398 13.237 7.260 1.00 14.00 372 LEU B N 1
ATOM 5603 C CA . LEU B 1 392 ? -27.970 13.108 5.877 1.00 14.43 372 LEU B CA 1
ATOM 5604 C C . LEU B 1 392 ? -28.883 12.096 5.205 1.00 13.60 372 LEU B C 1
ATOM 5605 O O . LEU B 1 392 ? -29.212 11.058 5.791 1.00 15.95 372 LEU B O 1
ATOM 5610 N N . ALA B 1 393 ? -29.282 12.375 3.970 1.00 14.12 373 ALA B N 1
ATOM 5611 C CA . ALA B 1 393 ? -30.126 11.441 3.222 1.00 14.03 373 ALA B CA 1
ATOM 5612 C C . ALA B 1 393 ? -29.727 11.415 1.747 1.00 14.19 373 ALA B C 1
ATOM 5613 O O . ALA B 1 393 ? -29.451 12.458 1.164 1.00 13.45 373 ALA B O 1
ATOM 5615 N N . ALA B 1 394 ? -29.692 10.223 1.147 1.00 13.56 374 ALA B N 1
ATOM 5616 C CA . ALA B 1 394 ? -29.388 10.087 -0.280 1.00 13.86 374 ALA B CA 1
ATOM 5617 C C . ALA B 1 394 ? -30.105 8.898 -0.898 1.00 17.52 374 ALA B C 1
ATOM 5618 O O . ALA B 1 394 ? -30.061 7.796 -0.362 1.00 17.67 374 ALA B O 1
ATOM 5620 N N . ILE B 1 395 ? -30.736 9.137 -2.044 1.00 17.99 375 ILE B N 1
ATOM 5621 C CA . ILE B 1 395 ? -31.351 8.078 -2.841 1.00 20.30 375 ILE B CA 1
ATOM 5622 C C . ILE B 1 395 ? -30.303 7.449 -3.758 1.00 23.35 375 ILE B C 1
ATOM 5623 O O . ILE B 1 395 ? -29.606 8.157 -4.490 1.00 24.94 375 ILE B O 1
ATOM 5628 N N . GLY B 1 396 ? -30.191 6.125 -3.711 1.00 22.09 376 GLY B N 1
ATOM 5629 C CA . GLY B 1 396 ? -29.206 5.407 -4.504 1.00 22.81 376 GLY B CA 1
ATOM 5630 C C . GLY B 1 396 ? -29.850 4.232 -5.217 1.00 23.66 376 GLY B C 1
ATOM 5631 O O . GLY B 1 396 ? -31.049 3.998 -5.063 1.00 21.09 376 GLY B O 1
ATOM 5632 N N . HIS B 1 397 ? -29.069 3.479 -5.992 1.00 24.05 377 HIS B N 1
ATOM 5633 C CA . HIS B 1 397 ? -29.636 2.350 -6.738 1.00 23.96 377 HIS B CA 1
ATOM 5634 C C . HIS B 1 397 ? -30.238 1.292 -5.825 1.00 25.00 377 HIS B C 1
ATOM 5635 O O . HIS B 1 397 ? -29.726 1.032 -4.731 1.00 24.44 377 HIS B O 1
ATOM 5642 N N . GLY B 1 398 ? -31.333 0.688 -6.277 1.00 23.55 378 GLY B N 1
ATOM 5643 C CA . GLY B 1 398 ? -32.059 -0.272 -5.463 1.00 24.08 378 GLY B CA 1
ATOM 5644 C C . GLY B 1 398 ? -33.547 -0.376 -5.770 1.00 26.79 378 GLY B C 1
ATOM 5645 O O . GLY B 1 398 ? -34.012 -1.448 -6.178 1.00 24.96 378 GLY B O 1
ATOM 5646 N N . ILE B 1 399 ? -34.323 0.690 -5.562 1.00 23.43 379 ILE B N 1
ATOM 5647 C CA . ILE B 1 399 ? -33.891 1.968 -5.004 1.00 22.47 379 ILE B CA 1
ATOM 5648 C C . ILE B 1 399 ? -33.615 1.874 -3.509 1.00 23.08 379 ILE B C 1
ATOM 5649 O O . ILE B 1 399 ? -34.389 1.287 -2.757 1.00 20.26 379 ILE B O 1
ATOM 5654 N N . THR B 1 400 ? -32.487 2.439 -3.091 1.00 19.05 380 THR B N 1
ATOM 5655 C CA . THR B 1 400 ? -32.108 2.463 -1.689 1.00 17.89 380 THR B CA 1
ATOM 5656 C C . THR B 1 400 ? -32.093 3.901 -1.173 1.00 20.46 380 THR B C 1
ATOM 5657 O O . THR B 1 400 ? -31.774 4.832 -1.911 1.00 25.21 380 THR B O 1
ATOM 5661 N N . LEU B 1 401 ? -32.490 4.089 0.078 1.00 13.68 381 LEU B N 1
ATOM 5662 C CA . LEU B 1 401 ? -32.228 5.339 0.764 1.00 16.58 381 LEU B CA 1
ATOM 5663 C C . LEU B 1 401 ? -31.172 5.076 1.825 1.00 16.23 381 LEU B C 1
ATOM 5664 O O . LEU B 1 401 ? -31.340 4.190 2.664 1.00 17.46 381 LEU B O 1
ATOM 5669 N N . GLU B 1 402 ? -30.082 5.835 1.784 1.00 13.49 382 GLU B N 1
ATOM 5670 C CA . GLU B 1 402 ? -29.085 5.771 2.836 1.00 13.46 382 GLU B CA 1
ATOM 5671 C C . GLU B 1 402 ? -29.296 6.985 3.725 1.00 14.03 382 GLU B C 1
ATOM 5672 O O . GLU B 1 402 ? -29.463 8.100 3.219 1.00 14.32 382 GLU B O 1
ATOM 5678 N N . THR B 1 403 ? -29.297 6.786 5.040 1.00 14.05 383 THR B N 1
ATOM 5679 C CA . THR B 1 403 ? -29.401 7.920 5.969 1.00 13.06 383 THR B CA 1
ATOM 5680 C C . THR B 1 403 ? -28.357 7.848 7.069 1.00 14.86 383 THR B C 1
ATOM 5681 O O . THR B 1 403 ? -27.792 6.779 7.353 1.00 15.85 383 THR B O 1
ATOM 5685 N N . ALA B 1 404 ? -28.094 8.991 7.692 1.00 13.54 384 ALA B N 1
ATOM 5686 C CA . ALA B 1 404 ? -27.252 9.044 8.874 1.00 15.04 384 ALA B CA 1
ATOM 5687 C C . ALA B 1 404 ? -27.728 10.188 9.755 1.00 16.85 384 ALA B C 1
ATOM 5688 O O . ALA B 1 404 ? -28.264 11.176 9.257 1.00 14.91 384 ALA B O 1
ATOM 5690 N N . ILE B 1 405 ? -27.537 10.039 11.059 1.00 15.89 385 ILE B N 1
ATOM 5691 C CA . ILE B 1 405 ? -27.752 11.139 11.986 1.00 14.82 385 ILE B CA 1
ATOM 5692 C C . ILE B 1 405 ? -26.439 11.511 12.667 1.00 17.74 385 ILE B C 1
ATOM 5693 O O . ILE B 1 405 ? -25.760 10.662 13.260 1.00 16.85 385 ILE B O 1
ATOM 5698 N N . LEU B 1 406 ? -26.064 12.777 12.526 1.00 14.96 386 LEU B N 1
ATOM 5699 C CA . LEU B 1 406 ? -24.827 13.302 13.091 1.00 15.00 386 LEU B CA 1
ATOM 5700 C C . LEU B 1 406 ? -25.199 14.254 14.224 1.00 17.14 386 LEU B C 1
ATOM 5701 O O . LEU B 1 406 ? -26.250 14.872 14.176 1.00 19.40 386 LEU B O 1
ATOM 5706 N N . THR B 1 407 ? -24.350 14.358 15.242 1.00 18.38 387 THR B N 1
ATOM 5707 C CA . THR B 1 407 ? -24.603 15.304 16.339 1.00 19.32 387 THR B CA 1
ATOM 5708 C C . THR B 1 407 ? -23.410 16.231 16.616 1.00 22.72 387 THR B C 1
ATOM 5709 O O . THR B 1 407 ? -22.250 15.847 16.469 1.00 20.07 387 THR B O 1
ATOM 5713 N N . ARG B 1 408 ? -23.703 17.462 17.030 1.00 22.35 388 ARG B N 1
ATOM 5714 C CA . ARG B 1 408 ? -22.651 18.374 17.465 1.00 23.72 388 ARG B CA 1
ATOM 5715 C C . ARG B 1 408 ? -22.018 17.869 18.761 1.00 28.32 388 ARG B C 1
ATOM 5716 O O . ARG B 1 408 ? -22.725 17.511 19.700 1.00 30.49 388 ARG B O 1
ATOM 5724 N N . PRO B 1 409 ? -20.680 17.818 18.816 1.00 27.21 389 PRO B N 1
ATOM 5725 C CA . PRO B 1 409 ? -20.015 17.391 20.053 1.00 31.14 389 PRO B CA 1
ATOM 5726 C C . PRO B 1 409 ? -20.229 18.395 21.187 1.00 36.13 389 PRO B C 1
ATOM 5727 O O . PRO B 1 409 ? -20.407 19.583 20.907 1.00 33.35 389 PRO B O 1
#

Sequence (752 aa):
SVSIVGIASRCAPHKLGADELEAIARRHYSSTPSLEKMLEINRKTRIDHRYSVFSSDHEHWHRPTIPSFSECDSLFKEYGIPLASAASARAIQDWGGVPDEITHLVAVTCTNTAHPGFDSVLCRKLGLKCNVRRVLLHGIGCGGGISAMRVAHELLLGSTQQGVPARALIVACEVPTVFARSELDIMDKTQDVNVAMCLFGDCAAALVLSNGIGHKASEQRPIWNILNCEPTQFDGTEDIAHFNVHDKGYHAIIDKRIPQLTGKCVPAGFQSLISSTPSLALEEKNYVPSNYGWAVHPGGYAVLVAAQDALGLTADDLRASYDAYRDGGNTISTTIIRILEKLRDEHKHGSNQKDKLVLAAIGHGITLETAILTRPSVSIVGIASRCAPHKLGADELEAIARRHYSSTPSLEKMLEINRKTRIDHRYSVFSSDHEHWHRPTIPSFSECDSLFKEYGIPLASAASARAIQDWGGVPDEITHLVAVTCTNTAHPGFDSVLCRKLGLKCNVRRVLLHGIGCGGGISAMRVAHELLLGSTQQGVPARALIVACEVPTVFARSELDIMDKTQDVNVAMCLFGDCAAALVLSNGIGHKASEQRPIWNILNCEPTQFDGTEDIAHFNVHDKGYHAIIDKRIPQLTGKCVPAGFQSLISSTPSLALEEKNYVPSNYGWAVHPGGYAVLVAAQDALGLTADDLRASYDAYRDGGNTISTTIIRILEKLRDEHKHGSNQKDKLVLAAIGHGITLETAILTRP

InterPro domains:
  IPR001099 Chalcone/stilbene synthase, N-terminal [PF00195] (49-222)
  IPR011141 Polyketide synthase, type III [PIRSF000451] (13-387)
  IPR011141 Polyketide synthase, type III [PTHR11877] (47-387)
  IPR012328 Chalcone/stilbene synthase, C-terminal [PF02797] (305-386)
  IPR016039 Thiolase-like [G3DSA:3.40.47.10] (14-235)
  IPR016039 Thiolase-like [G3DSA:3.40.47.10] (236-397)
  IPR016039 Thiolase-like [SSF53901] (13-225)
  IPR016039 Thiolase-like [SSF53901] (235-387)

Secondary structure (DSSP, 8-state):
-EEEEEEEEEE-SEE--HHHHHHHHHHH----HHHHHHHHHHTTS--SEEEESS-TTSHHHH-SSPPPHHHHHHHIIIIIHHHHHHHHHHHHHHH---GGG--EEEEE-SS---SS-HHHHHHHHHT--TT-EEEEE-S-GGGHHHHHHHHHHHHHHHHHHHT---EEEEEEEE-GGGGHHHHHHHHHHH----THHHHB--EEEEEEEE-STT--TTSPPPSEEEEEEEEEE-TT-GGGEEEEEETTEEEEEE-TTHHHHHHHHHHHHHHHHHHT-TTTTT-GGGG-GGGSEEEE--SSHHHHHHHHHHTT--TTTTHHHHHHHHEE-B-GGGHHHHHHHHHHHHHHTT----SEEEEEEEETTTEEEEEEEE--/-EEEEEEEEEE-SEE--HHHHHHHHHHH----HHHHHHHHHHTTS--SEEEESS-TTSHHHH-SSPPPHHHHHHHIIIIIHHHHHHHHHHHHHHH---GGG--EEEEE-SS---SS-HHHHHHHHHT--TT-EEEEE-S-GGGHHHHHHHHHHHHHHHHHHHT---EEEEEEEE-GGGGHHHHHHHHHHH----THHHHB--EEEEEEEE--TT--TTSPPPSEEEEEEEEEE-TT-GGGEEEEEETTEEEEEE-TTHHHHHHHHHHHHHHHHHHT-TTTTT-GGGG-GGGSEEEE--SSHHHHHHHHHHTT--TTTTHHHHHHHHEE-B-GGGHHHHHHHHHHHHHHTT----SEEEEEEEETTTEEEEEEEE--

Solvent-accessible surface area: 25910 Å² total; per-residue (Å²): 109,1,4,0,4,0,3,1,34,136,37,3,94,68,110,8,18,28,96,66,1,45,48,8,0,104,104,47,29,92,73,30,112,4,4,67,97,0,14,86,47,11,133,126,14,155,28,87,67,10,29,0,7,3,27,83,114,45,109,4,3,74,39,123,79,34,2,29,3,52,67,4,14,64,24,0,72,105,56,0,6,70,15,0,20,38,1,0,50,124,0,12,128,34,1,34,12,63,42,93,44,0,22,4,0,0,0,1,4,5,2,8,2,5,1,13,1,4,3,0,25,0,6,76,141,23,44,17,79,72,29,8,34,26,4,8,2,4,2,18,2,25,1,0,0,0,1,0,0,5,1,0,13,8,3,0,22,0,5,36,75,94,48,65,67,0,9,0,0,0,0,0,0,0,0,16,5,1,6,10,3,5,10,1,24,43,3,42,150,70,70,97,60,11,41,10,9,2,20,32,0,0,0,0,0,0,0,0,0,4,6,44,50,43,76,108,99,71,6,61,135,54,15,5,26,5,66,23,0,15,5,12,17,39,126,70,9,74,111,10,14,36,21,40,3,33,31,70,0,0,39,10,78,53,37,197,132,25,36,130,32,1,18,152,4,2,33,51,2,2,75,31,0,0,66,47,2,119,78,20,22,168,93,141,118,6,42,68,23,46,62,3,20,5,0,4,5,0,19,8,81,50,10,0,51,21,0,25,99,46,6,58,14,77,52,94,63,0,101,4,0,20,38,0,3,94,58,0,0,3,0,8,1,0,0,4,0,11,0,0,39,64,21,24,60,40,75,154,170,64,43,152,45,99,97,50,10,0,0,1,2,25,5,22,1,1,6,0,3,3,0,0,0,28,67,84,109,2,4,0,4,0,2,2,33,134,38,3,95,66,111,9,22,28,100,64,1,46,49,9,0,102,103,46,27,96,73,30,110,5,5,66,96,0,12,83,50,12,133,138,13,155,28,89,66,12,28,1,8,3,28,82,117,43,109,4,3,73,38,120,80,34,2,28,3,53,65,3,14,63,24,0,74,104,59,0,6,71,16,0,20,37,0,0,50,124,0,12,130,34,3,35,14,77,46,85,73,0,22,4,0,0,0,2,4,3,1,8,2,3,1,12,0,4,2,2,41,0,7,66,140,25,44,18,74,67,32,7,38,18,4,8,4,9,3,14,2,24,0,0,0,0,4,0,0,6,1,0,12,7,3,0,22,0,7,36,72,98,49,61,68,0,8,0,0,0,0,0,0,0,0,16,6,1,5,11,2,4,10,2,24,43,2,40,150,72,70,97,60,11,40,10,9,1,20,28,0,0,0,0,0,0,0,0,0,5,7,42,50,43,80,104,113,70,14,61,156,34,14,4,29,5,67,24,0,20,5,11,18,41,120,66,11,63,92,8,10,41,19,43,4,34,30,70,0,0,40,10,76,58,35,193,129,24,30,122,22,1,19,149,5,3,32,48,2,2,70,39,0,0,66,44,1,119,77,18,25,163,86,148,134,8,51,68,22,45,68,2,21,5,0,4,5,0,20,8,81,50,11,0,50,21,0,26,96,44,6,58,13,78,52,97,54,0,100,3,0,19,38,0,2,93,62,0,0,2,0,9,1,0,0,3,0,11,0,0,40,64,21,34,55,37,70,161,148,63,42,156,60,94,102,45,12,0,0,1,2,24,4,24,1,1,3,0,3,2,0,0,0,29,70,92

Organism: Aspergillus oryzae (strain ATCC 42149 / RIB 40) (NCBI:txid510516)

Foldseek 3Di:
DKFWFFKFKWFADEWCALVLLLCLLVLQDDDDPLNVVLSVVLVVQLAQTAAANAYSPRVCSVPNDFAWQVRQQVCCVVRFLVLQLVQLVRRCVSFQDALQQAQEEEEEEAQHDDVVDSVVVSCVSRVHDPNRHYDYDYDWWLQQQLVSVQVQVVVQVVVVVVLHKHKYKYKYWYRCVSCLRVQSVVCNVVVDRDNVNNFEHTMMIIIMMISPHPDDPSGGDGPWAWQHKDKDFDPPCQQQWDFDQDRRGTYIDHHPCVQVVLLVPVLVVQLVGQCPRVVRNPDDVSSQLVLAQEEEQCLTPSNVVSNCVSRVHDVVSHVLNSVLCNHHGRHISCSSSSSVVVVSVVVVVPDDHHQKYKYWYQIRSRMIMMTIIGGD/DKFWFFKFKWFADAWCALVLLLVLLVLQDDDDPLNVVLSVVLVVQLAQTAAANAHSPRVCSVPNDFAWQVRQQVVCVVRFLVLQLVQLVRRCVSFQDALQQAQEEEEEEASHDDVVDSVVVSCVSRVYDPNRHYHYDYDWWQQQQLVSVQVLVVVQVVVVVVLHKHKYKYKYWYRCVSCLSVQSVVCNVVVPRDNVNRFEHTMMIIIMMISPHPDDPSGGDGQWAWQHKDKDFDPPCQVQWDFDDDRRGTYIDHHPCLLVVLLVPVLVRLLVGQCPRVVRNPDPVSSQLVLAQEEEQCLTVSNVVSNCVSNVHDVVSHVLNSVLCNHHGRHISCSSSSSVVVVSVCVVVPDDHHQKYKYWYQIRSRMIMMTIIGGD

B-factor: mean 23.56, std 9.15, range [9.24, 62.22]

GO terms:
  GO:0090439 tetraketide alpha-pyrone synthase activity (F, IDA)
  GO:0034083 type III polyketide synthase complex (C, IDA)
  GO:0030639 polyketide biosynthetic process (P, IDA)

Nearest PDB structures (foldseek):
  3wxy-assembly1_B  TM=1.003E+00  e=1.093E-88  Aspergillus oryzae
  3wxz-assembly1_A  TM=1.002E+00  e=7.442E-86  Aspergillus oryzae
  3wy0-assembly1_B  TM=1.000E+00  e=1.609E-84  Aspergillus oryzae
  3wy0-assembly1_A  TM=1.000E+00  e=3.636E-84  Aspergillus oryzae
  4jap-assembly1_D  TM=8.886E-01  e=6.580E-31  Mycobacterium tuberculosis

CATH classification: 3.40.47.10 (+1 more: 3.40.47.10)